Protein AF-0000000079065743 (afdb_homodimer)

InterPro domains:
  IPR003352 Phosphotransferase system, EIIC [PF02378] (26-338)
  IPR013013 Phosphotransferase system, EIIC component, type 1 [PS51103] (15-406)
  IPR050429 Phosphotransferase System Glucose-Specific EIICBA [PTHR30009] (19-415)

Secondary structure (DSSP, 8-state):
------------TTHHHHHHHHHHHHHTHHHHTTHHHHHHHHHHHHHHHHH--SHHHHHHHHHHHHHHHHHH-TTTHHHHHHHHHHHHHHSTT--HHHHHHHHHHHHHHHHHHTTSBPTT---SS-TT-PBP--HHHHHHHHHHHHHHHHHHHTT----GGGGGG-GGGHHHHHHHHHHHHHHHHHHHHHHHHHHHHHHHHHHHHHTTHHHHHHHHHHHHHTTTTT-HHHHHHHHHHTSSEEE-TTS-EEESHHHHHHTT-TT--TTTTTHHHIIIIIHHHHHHHHHHHS-TTTHHHHHHHHHHHHHHHHHH---HHHHTTTTTT-HHHHHHHHHHHHHHHHHHHHTT-B---SSSSSHHHHHHTGGG-BSGGGHHHHHHHHHHHHHHHHHHHHHHTT---TT-S-HHHHHHHHHHH--/------------TTHHHHHHHHHHHHHTHHHHTTHHHHHHHHHHHHHHHHH--SHHHHHHHHHHHHHHHHHH-TTTHHHHHHHHHHHHHHSTT--HHHHHHHHHHHHHHHHHHTTSBPTT---SS-TT-PBP--HHHHHHHHHHHHHHHHHHHTT----GGGGGG-GGGHHHHHHHHHHHHHHHHHHHHHHHHHHHHHHHHHHHHHTTHHHHHHHHHHHHHTTTTT-HHHHHHHHHHTSSEEE-TTS-EEESHHHHHHTT-TT--TTTTTHHHIIIIIHHHHHHHHHHHS-TTTHHHHHHHHHHHHHHHHHH---HHHHTTTTTT-HHHHHHHHHHHHHHHHHHHHTT-B---SSSSSHHHHHHTGGG-BSGGGHHHHHHHHHHHHHHHHHHHHHHTT---TT-S-HHHHHHHHHHH--

Solvent-accessible surface area (backbone atoms only — not comparable to full-atom values): 39246 Å² total; per-residue (Å²): 136,83,79,73,78,71,74,72,79,71,81,56,84,62,54,59,61,51,51,50,48,27,39,48,20,56,10,51,50,62,42,47,57,37,29,44,47,27,37,50,29,31,38,50,12,52,50,33,55,74,74,40,78,54,72,69,38,47,50,51,15,44,31,28,32,30,19,12,41,28,43,60,28,49,84,51,30,37,8,50,40,36,10,31,23,23,16,33,52,58,20,70,88,49,29,29,60,45,25,52,19,22,49,42,16,47,35,10,20,56,28,20,14,50,70,23,40,39,86,86,44,58,38,92,91,35,71,64,30,46,45,55,74,67,30,44,62,46,18,36,52,47,3,46,51,37,15,54,46,38,64,70,33,42,77,41,77,55,60,76,52,48,44,85,43,30,11,59,48,35,37,26,32,51,27,35,56,53,18,42,54,49,12,49,51,45,38,75,50,36,64,68,52,50,50,51,50,49,51,54,39,46,57,38,58,71,46,44,31,58,26,18,15,51,50,34,24,50,36,51,65,24,47,88,59,32,40,26,49,52,56,45,50,43,45,35,45,52,31,57,76,44,66,40,98,87,67,51,73,38,31,4,30,40,42,21,32,77,61,66,38,86,82,25,13,51,86,39,30,19,46,31,26,36,26,50,22,16,49,35,24,32,34,50,24,46,26,69,66,17,37,81,92,33,23,67,64,37,34,54,54,32,50,45,35,23,45,14,9,23,42,50,22,51,47,61,73,49,49,63,58,34,36,83,66,31,52,66,58,40,50,50,51,17,50,51,37,6,49,36,10,14,50,32,39,67,73,57,29,23,27,52,47,42,68,42,30,8,47,53,31,52,62,63,36,46,88,77,32,37,61,59,71,54,44,55,62,54,10,50,53,38,18,52,49,31,23,51,52,44,40,47,48,35,63,74,66,64,43,52,40,65,47,47,57,60,70,70,58,50,54,48,54,54,50,54,71,72,98,137,82,77,72,76,72,72,72,79,72,79,56,86,61,53,59,60,51,50,50,49,27,39,46,20,55,11,50,52,61,43,47,57,38,30,43,49,27,36,50,28,32,37,51,12,51,50,33,55,73,75,39,80,54,72,67,35,48,49,52,15,45,32,28,31,29,19,13,40,28,44,62,28,48,83,49,30,36,8,51,39,35,10,32,23,23,15,31,51,57,20,72,89,48,28,28,58,45,25,52,18,21,50,41,16,46,36,10,21,56,26,18,13,49,68,24,42,39,87,86,46,57,38,93,91,36,70,65,31,46,45,54,74,66,30,44,63,44,18,35,52,48,3,47,51,37,16,54,47,40,64,71,34,41,78,40,77,56,61,76,54,49,43,86,45,31,12,59,47,34,38,26,33,53,28,37,58,52,18,40,54,49,12,50,50,44,39,76,50,35,64,68,53,51,52,51,50,48,52,53,38,47,58,39,57,72,45,45,31,58,27,18,16,52,50,33,24,50,38,50,66,24,48,87,61,32,40,26,49,54,56,47,50,43,45,35,47,51,32,57,77,44,68,39,96,84,67,52,72,37,31,4,31,42,44,22,33,79,60,65,39,85,82,26,12,52,88,39,30,18,46,30,26,36,25,49,23,16,49,35,25,31,35,50,24,45,25,70,66,16,36,81,93,34,23,66,64,38,33,55,54,31,50,45,36,25,46,14,9,24,43,49,21,52,47,61,74,48,50,62,58,36,37,82,65,31,53,66,59,40,49,50,50,17,50,50,37,7,49,35,11,15,50,33,40,66,73,57,30,22,28,52,46,42,69,41,29,8,46,54,31,51,63,63,34,46,89,76,30,37,61,60,72,54,45,55,62,54,9,52,52,37,18,53,48,30,25,51,51,43,40,47,48,36,63,75,66,65,43,52,39,65,48,46,58,59,71,69,58,52,53,50,54,54,51,55,72,72,98

Structure (mmCIF, N/CA/C/O backbone):
data_AF-0000000079065743-model_v1
#
loop_
_entity.id
_entity.type
_entity.pdbx_description
1 polymer 'PTS transporter subunit EIIC'
#
loop_
_atom_site.group_PDB
_atom_site.id
_atom_site.type_symbol
_atom_site.label_atom_id
_atom_site.label_alt_id
_atom_site.label_comp_id
_atom_site.label_asym_id
_atom_site.label_entity_id
_atom_site.label_seq_id
_atom_site.pdbx_PDB_ins_code
_atom_site.Cartn_x
_atom_site.Cartn_y
_atom_site.Cartn_z
_atom_site.occupancy
_atom_site.B_iso_or_equiv
_atom_site.auth_seq_id
_atom_site.auth_comp_id
_atom_site.auth_asym_id
_atom_site.auth_atom_id
_atom_site.pdbx_PDB_model_num
ATOM 1 N N . MET A 1 1 ? 50.406 15.891 35.125 1 31.92 1 MET A N 1
ATOM 2 C CA . MET A 1 1 ? 49.125 16.531 34.938 1 31.92 1 MET A CA 1
ATOM 3 C C . MET A 1 1 ? 48.156 15.633 34.188 1 31.92 1 MET A C 1
ATOM 5 O O . MET A 1 1 ? 48.344 15.336 33 1 31.92 1 MET A O 1
ATOM 9 N N . SER A 1 2 ? 47.531 14.641 34.844 1 38.28 2 SER A N 1
ATOM 10 C CA . SER A 1 2 ? 46.531 13.625 34.5 1 38.28 2 SER A CA 1
ATOM 11 C C . SER A 1 2 ? 45.25 14.273 34 1 38.28 2 SER A C 1
ATOM 13 O O . SER A 1 2 ? 44.625 15.055 34.719 1 38.28 2 SER A O 1
ATOM 15 N N . SER A 1 3 ? 45.156 14.617 32.719 1 37.78 3 SER A N 1
ATOM 16 C CA . SER A 1 3 ? 43.906 15.047 32.062 1 37.78 3 SER A CA 1
ATOM 17 C C . SER A 1 3 ? 42.75 14.102 32.375 1 37.78 3 SER A C 1
ATOM 19 O O . SER A 1 3 ? 42.875 12.891 32.156 1 37.78 3 SER A O 1
ATOM 21 N N . SER A 1 4 ? 42.062 14.312 33.469 1 38.69 4 SER A N 1
ATOM 22 C CA . SER A 1 4 ? 40.812 13.602 33.75 1 38.69 4 SER A CA 1
ATOM 23 C C . SER A 1 4 ? 39.875 13.562 32.531 1 38.69 4 SER A C 1
ATOM 25 O O . SER A 1 4 ? 39.5 14.609 32 1 38.69 4 SER A O 1
ATOM 27 N N . ALA A 1 5 ? 40.031 12.555 31.641 1 42.16 5 ALA A N 1
ATOM 28 C CA . ALA A 1 5 ? 39.031 12.273 30.625 1 42.16 5 ALA A CA 1
ATOM 29 C C . ALA A 1 5 ? 37.625 12.453 31.203 1 42.16 5 ALA A C 1
ATOM 31 O O . ALA A 1 5 ? 37.219 11.719 32.094 1 42.16 5 ALA A O 1
ATOM 32 N N . ALA A 1 6 ? 37.156 13.664 31.359 1 44.41 6 ALA A N 1
ATOM 33 C CA . ALA A 1 6 ? 35.781 13.938 31.703 1 44.41 6 ALA A CA 1
ATOM 34 C C . ALA A 1 6 ? 34.844 12.875 31.125 1 44.41 6 ALA A C 1
ATOM 36 O O . ALA A 1 6 ? 34.938 12.539 29.938 1 44.41 6 ALA A O 1
ATOM 37 N N . ALA A 1 7 ? 34.25 12.016 31.859 1 43.81 7 ALA A N 1
ATOM 38 C CA . ALA A 1 7 ? 33.25 10.977 31.562 1 43.81 7 ALA A CA 1
ATOM 39 C C . ALA A 1 7 ? 32.188 11.5 30.594 1 43.81 7 ALA A C 1
ATOM 41 O O . ALA A 1 7 ? 31.609 12.555 30.828 1 43.81 7 ALA A O 1
ATOM 42 N N . ALA A 1 8 ? 32.344 11.133 29.391 1 52.94 8 ALA A N 1
ATOM 43 C CA . ALA A 1 8 ? 31.281 11.375 28.438 1 52.94 8 ALA A CA 1
ATOM 44 C C . ALA A 1 8 ? 29.922 11.211 29.094 1 52.94 8 ALA A C 1
ATOM 46 O O . ALA A 1 8 ? 29.688 10.242 29.812 1 52.94 8 ALA A O 1
ATOM 47 N N . PRO A 1 9 ? 29.094 12.227 29.281 1 49.47 9 PRO A N 1
ATOM 48 C CA . PRO A 1 9 ? 27.797 12.062 29.922 1 49.47 9 PRO A CA 1
ATOM 49 C C . PRO A 1 9 ? 27.047 10.82 29.438 1 49.47 9 PRO A C 1
ATOM 51 O O . PRO A 1 9 ? 27.188 10.422 28.281 1 49.47 9 PRO A O 1
ATOM 54 N N . GLN A 1 10 ? 26.734 9.906 30.219 1 54.34 10 GLN A N 1
ATOM 55 C CA . GLN A 1 10 ? 25.922 8.727 29.953 1 54.34 10 GLN A CA 1
ATOM 56 C C . GLN A 1 10 ? 24.578 9.109 29.344 1 54.34 10 GLN A C 1
ATOM 58 O O . GLN A 1 10 ? 23.906 10.008 29.828 1 54.34 10 GLN A O 1
ATOM 63 N N . PRO A 1 11 ? 24.422 8.797 28.109 1 63.38 11 PRO A N 1
ATOM 64 C CA . PRO A 1 11 ? 23.109 9.086 27.516 1 63.38 11 PRO A CA 1
ATOM 65 C C . PRO A 1 11 ? 21.953 8.75 28.453 1 63.38 11 PRO A C 1
ATOM 67 O O . PRO A 1 11 ? 21.984 7.723 29.125 1 63.38 11 PRO A O 1
ATOM 70 N N . LYS A 1 12 ? 21.219 9.781 28.906 1 66.88 12 LYS A N 1
ATOM 71 C CA . LYS A 1 12 ? 20.062 9.609 29.766 1 66.88 12 LYS A CA 1
ATOM 72 C C . LYS A 1 12 ? 19.078 8.609 29.188 1 66.88 12 LYS A C 1
ATOM 74 O O . LYS A 1 12 ? 18.969 8.477 27.953 1 66.88 12 LYS A O 1
ATOM 79 N N . TRP A 1 13 ? 18.547 7.77 30.016 1 71.81 13 TRP A N 1
ATOM 80 C CA . TRP A 1 13 ? 17.688 6.648 29.641 1 71.81 13 TRP A CA 1
ATOM 81 C C . TRP A 1 13 ? 16.562 7.105 28.719 1 71.81 13 TRP A C 1
ATOM 83 O O . TRP A 1 13 ? 16.047 6.316 27.922 1 71.81 13 TRP A O 1
ATOM 93 N N . TRP A 1 14 ? 16.125 8.461 28.781 1 72.88 14 TRP A N 1
ATOM 94 C CA . TRP A 1 14 ? 15 8.945 28 1 72.88 14 TRP A CA 1
ATOM 95 C C . TRP A 1 14 ? 15.453 9.383 26.609 1 72.88 14 TRP A C 1
ATOM 97 O O . TRP A 1 14 ? 14.633 9.695 25.75 1 72.88 14 TRP A O 1
ATOM 107 N N . ASN A 1 15 ? 16.656 9.453 26.359 1 73.44 15 ASN A N 1
ATOM 108 C CA . ASN A 1 15 ? 17.188 9.914 25.078 1 73.44 15 ASN A CA 1
ATOM 109 C C . ASN A 1 15 ? 16.781 8.984 23.938 1 73.44 15 ASN A C 1
ATOM 111 O O . ASN A 1 15 ? 16.438 9.438 22.844 1 73.44 15 ASN A O 1
ATOM 115 N N . GLY A 1 16 ? 16.797 7.727 24.219 1 73.88 16 GLY A N 1
ATOM 116 C CA . GLY A 1 16 ? 16.438 6.75 23.203 1 73.88 16 GLY A CA 1
ATOM 117 C C . GLY A 1 16 ? 15 6.871 22.75 1 73.88 16 GLY A C 1
ATOM 118 O O . GLY A 1 16 ? 14.734 7.188 21.594 1 73.88 16 GLY A O 1
ATOM 119 N N . PRO A 1 17 ? 14.117 6.84 23.734 1 75.62 17 PRO A N 1
ATOM 120 C CA . PRO A 1 17 ? 12.703 6.945 23.359 1 75.62 17 PRO A CA 1
ATOM 121 C C . PRO A 1 17 ? 12.367 8.281 22.703 1 75.62 17 PRO A C 1
ATOM 123 O O . PRO A 1 17 ? 11.547 8.32 21.781 1 75.62 17 PRO A O 1
ATOM 126 N N . VAL A 1 18 ? 12.945 9.297 23.172 1 76.88 18 VAL A N 1
ATOM 127 C CA . VAL A 1 18 ? 12.672 10.609 22.609 1 76.88 18 VAL A CA 1
ATOM 128 C C . VAL A 1 18 ? 13.172 10.664 21.156 1 76.88 18 VAL A C 1
ATOM 130 O O . VAL A 1 18 ? 12.484 11.195 20.281 1 76.88 18 VAL A O 1
ATOM 133 N N . GLN A 1 19 ? 14.328 10.117 20.969 1 79.88 19 GLN A N 1
ATOM 134 C CA . GLN A 1 19 ? 14.867 10.07 19.609 1 79.88 19 GLN A CA 1
ATOM 135 C C . GLN A 1 19 ? 13.977 9.234 18.688 1 79.88 19 GLN A C 1
ATOM 137 O O . GLN A 1 19 ? 13.789 9.578 17.531 1 79.88 19 GLN A O 1
ATOM 142 N N . GLY A 1 20 ? 13.469 8.227 19.219 1 82.38 20 GLY A N 1
ATOM 143 C CA . GLY A 1 20 ? 12.539 7.395 18.469 1 82.38 20 GLY A CA 1
ATOM 144 C C . GLY A 1 20 ? 11.273 8.125 18.078 1 82.38 20 GLY A C 1
ATOM 145 O O . GLY A 1 20 ? 10.82 8.031 16.922 1 82.38 20 GLY A O 1
ATOM 146 N N . LEU A 1 21 ? 10.797 8.82 19 1 82.56 21 LEU A N 1
ATOM 147 C CA . LEU A 1 21 ? 9.578 9.578 18.75 1 82.56 21 LEU A CA 1
ATOM 148 C C . LEU A 1 21 ? 9.836 10.68 17.719 1 82.56 21 LEU A C 1
ATOM 150 O O . LEU A 1 21 ? 8.969 10.961 16.875 1 82.56 21 LEU A O 1
ATOM 154 N N . GLN A 1 22 ? 10.938 11.25 17.812 1 82.62 22 GLN A N 1
ATOM 155 C CA . GLN A 1 22 ? 11.312 12.266 16.828 1 82.62 22 GLN A CA 1
ATOM 156 C C . GLN A 1 22 ? 11.398 11.672 15.43 1 82.62 22 GLN A C 1
ATOM 158 O O . GLN A 1 22 ? 10.953 12.281 14.461 1 82.62 22 GLN A O 1
ATOM 163 N N . LYS A 1 23 ? 11.891 10.523 15.453 1 86.19 23 LYS A N 1
ATOM 164 C CA . LYS A 1 23 ? 12.023 9.836 14.164 1 86.19 23 LYS A CA 1
ATOM 165 C C . LYS A 1 23 ? 10.648 9.508 13.586 1 86.19 23 LYS A C 1
ATOM 167 O O . LYS A 1 23 ? 10.438 9.641 12.375 1 86.19 23 LYS A O 1
ATOM 172 N N . VAL A 1 24 ? 9.805 9.125 14.391 1 86.81 24 VAL A N 1
ATOM 173 C CA . VAL A 1 24 ? 8.438 8.852 13.953 1 86.81 24 VAL A CA 1
ATOM 174 C C . VAL A 1 24 ? 7.809 10.141 13.414 1 86.81 24 VAL A C 1
ATOM 176 O O . VAL A 1 24 ? 7.191 10.133 12.352 1 86.81 24 VAL A O 1
ATOM 179 N N . GLY A 1 25 ? 7.98 11.156 14.133 1 84.88 25 GLY A N 1
ATOM 180 C CA . GLY A 1 25 ? 7.43 12.43 13.711 1 84.88 25 GLY A CA 1
ATOM 181 C C . GLY A 1 25 ? 7.898 12.852 12.328 1 84.88 25 GLY A C 1
ATOM 182 O O . GLY A 1 25 ? 7.102 13.32 11.508 1 84.88 25 GLY A O 1
ATOM 183 N N . ARG A 1 26 ? 9.094 12.609 12.07 1 83.69 26 ARG A N 1
ATOM 184 C CA . ARG A 1 26 ? 9.656 12.977 10.773 1 83.69 26 ARG A CA 1
ATOM 185 C C . ARG A 1 26 ? 9.133 12.07 9.672 1 83.69 26 ARG A C 1
ATOM 187 O O . ARG A 1 26 ? 8.961 12.5 8.531 1 83.69 26 ARG A O 1
ATOM 194 N N . SER A 1 27 ? 8.898 10.875 10.07 1 88 27 SER A N 1
ATOM 195 C CA . SER A 1 27 ? 8.445 9.883 9.094 1 88 27 SER A CA 1
ATOM 196 C C . SER A 1 27 ? 7.008 10.164 8.656 1 88 27 SER A C 1
ATOM 198 O O . SER A 1 27 ? 6.559 9.648 7.633 1 88 27 SER A O 1
ATOM 200 N N . LEU A 1 28 ? 6.312 10.992 9.375 1 88.25 28 LEU A N 1
ATOM 201 C CA . LEU A 1 28 ? 4.914 11.281 9.094 1 88.25 28 LEU A CA 1
ATOM 202 C C . LEU A 1 28 ? 4.789 12.336 7.996 1 88.25 28 LEU A C 1
ATOM 204 O O . LEU A 1 28 ? 3.709 12.523 7.43 1 88.25 28 LEU A O 1
ATOM 208 N N . GLN A 1 29 ? 5.879 12.922 7.605 1 80.38 29 GLN A N 1
ATOM 209 C CA . GLN A 1 29 ? 5.863 14.008 6.633 1 80.38 29 GLN A CA 1
ATOM 210 C C . GLN A 1 29 ? 5.551 13.492 5.234 1 80.38 29 GLN A C 1
ATOM 212 O O . GLN A 1 29 ? 4.855 14.156 4.461 1 80.38 29 GLN A O 1
ATOM 217 N N . LEU A 1 30 ? 6.004 12.312 4.887 1 80.44 30 LEU A N 1
ATOM 218 C CA . LEU A 1 30 ? 5.883 11.789 3.531 1 80.44 30 LEU A CA 1
ATOM 219 C C . LEU A 1 30 ? 4.418 11.531 3.178 1 80.44 30 LEU A C 1
ATOM 221 O O . LEU A 1 30 ? 3.941 11.977 2.133 1 80.44 30 LEU A O 1
ATOM 225 N N . PRO A 1 31 ? 3.672 10.867 4.012 1 88.75 31 PRO A N 1
ATOM 226 C CA . PRO A 1 31 ? 2.26 10.68 3.674 1 88.75 31 PRO A CA 1
ATOM 227 C C . PRO A 1 31 ? 1.479 11.992 3.635 1 88.75 31 PRO A C 1
ATOM 229 O O . PRO A 1 31 ? 0.524 12.125 2.867 1 88.75 31 PRO A O 1
ATOM 232 N N . VAL A 1 32 ? 1.909 12.945 4.359 1 86.12 32 VAL A N 1
ATOM 233 C CA . VAL A 1 32 ? 1.219 14.227 4.426 1 86.12 32 VAL A CA 1
ATOM 234 C C . VAL A 1 32 ? 1.411 14.984 3.111 1 86.12 32 VAL A C 1
ATOM 236 O O . VAL A 1 32 ? 0.54 15.75 2.697 1 86.12 32 VAL A O 1
ATOM 239 N N . ALA A 1 33 ? 2.455 14.734 2.428 1 86.25 33 ALA A N 1
ATOM 240 C CA . ALA A 1 33 ? 2.789 15.445 1.194 1 86.25 33 ALA A CA 1
ATOM 241 C C . ALA A 1 33 ? 1.781 15.133 0.092 1 86.25 33 ALA A C 1
ATOM 243 O O . ALA A 1 33 ? 1.7 15.844 -0.908 1 86.25 33 ALA A O 1
ATOM 244 N N . VAL A 1 34 ? 0.994 14.086 0.263 1 92.69 34 VAL A N 1
ATOM 245 C CA . VAL A 1 34 ? 0.043 13.664 -0.763 1 92.69 34 VAL A CA 1
ATOM 246 C C . VAL A 1 34 ? -1.296 14.367 -0.539 1 92.69 34 VAL A C 1
ATOM 248 O O . VAL A 1 34 ? -2.131 14.43 -1.444 1 92.69 34 VAL A O 1
ATOM 251 N N . LEU A 1 35 ? -1.521 14.945 0.565 1 92.25 35 LEU A N 1
ATOM 252 C CA . LEU A 1 35 ? -2.83 15.414 1.006 1 92.25 35 LEU A CA 1
ATOM 253 C C . LEU A 1 35 ? -3.295 16.594 0.167 1 92.25 35 LEU A C 1
ATOM 255 O O . LEU A 1 35 ? -4.492 16.75 -0.082 1 92.25 35 LEU A O 1
ATOM 259 N N . PRO A 1 36 ? -2.354 17.453 -0.296 1 92.12 36 PRO A N 1
ATOM 260 C CA . PRO A 1 36 ? -2.809 18.547 -1.156 1 92.12 36 PRO A CA 1
ATOM 261 C C . PRO A 1 36 ? -3.549 18.062 -2.398 1 92.12 36 PRO A C 1
ATOM 263 O O . PRO A 1 36 ? -4.543 18.656 -2.811 1 92.12 36 PRO A O 1
ATOM 266 N N . ALA A 1 37 ? -3.055 16.984 -2.994 1 95.19 37 ALA A N 1
ATOM 267 C CA . ALA A 1 37 ? -3.73 16.438 -4.164 1 95.19 37 ALA A CA 1
ATOM 268 C C . ALA A 1 37 ? -5.125 15.93 -3.805 1 95.19 37 ALA A C 1
ATOM 270 O O . ALA A 1 37 ? -6.09 16.188 -4.531 1 95.19 37 ALA A O 1
ATOM 271 N N . ALA A 1 38 ? -5.262 15.25 -2.705 1 96.31 38 ALA A N 1
ATOM 272 C CA . ALA A 1 38 ? -6.555 14.742 -2.252 1 96.31 38 ALA A CA 1
ATOM 273 C C . ALA A 1 38 ? -7.516 15.883 -1.944 1 96.31 38 ALA A C 1
ATOM 275 O O . ALA A 1 38 ? -8.688 15.836 -2.32 1 96.31 38 ALA A O 1
ATOM 276 N N . GLY A 1 39 ? -6.984 16.891 -1.229 1 95.19 39 GLY A N 1
ATOM 277 C CA . GLY A 1 39 ? -7.801 18.047 -0.894 1 95.19 39 GLY A CA 1
ATOM 278 C C . GLY A 1 39 ? -8.297 18.797 -2.113 1 95.19 39 GLY A C 1
ATOM 279 O O . GLY A 1 39 ? -9.445 19.234 -2.15 1 95.19 39 GLY A O 1
ATOM 280 N N . LEU A 1 40 ? -7.422 18.938 -3.08 1 95.44 40 LEU A N 1
ATOM 281 C CA . LEU A 1 40 ? -7.816 19.625 -4.309 1 95.44 40 LEU A CA 1
ATOM 282 C C . LEU A 1 40 ? -8.93 18.859 -5.023 1 95.44 40 LEU A C 1
ATOM 284 O O . LEU A 1 40 ? -9.891 19.469 -5.5 1 95.44 40 LEU A O 1
ATOM 288 N N . LEU A 1 41 ? -8.812 17.547 -5.129 1 97.25 41 LEU A N 1
ATOM 289 C CA . LEU A 1 41 ? -9.828 16.719 -5.766 1 97.25 41 LEU A CA 1
ATOM 290 C C . LEU A 1 41 ? -11.164 16.859 -5.047 1 97.25 41 LEU A C 1
ATOM 292 O O . LEU A 1 41 ? -12.203 17.078 -5.684 1 97.25 41 LEU A O 1
ATOM 296 N N . VAL A 1 42 ? -11.156 16.766 -3.752 1 96.06 42 VAL A N 1
ATOM 297 C CA . VAL A 1 42 ? -12.391 16.812 -2.975 1 96.06 42 VAL A CA 1
ATOM 298 C C . VAL A 1 42 ? -13 18.203 -3.035 1 96.06 42 VAL A C 1
ATOM 300 O O . VAL A 1 42 ? -14.211 18.359 -3.191 1 96.06 42 VAL A O 1
ATOM 303 N N . SER A 1 43 ? -12.141 19.25 -2.896 1 96.19 43 SER A N 1
ATOM 304 C CA . SER A 1 43 ? -12.633 20.625 -2.957 1 96.19 43 SER A CA 1
ATOM 305 C C . SER A 1 43 ? -13.273 20.922 -4.309 1 96.19 43 SER A C 1
ATOM 307 O O . SER A 1 43 ? -14.367 21.5 -4.367 1 96.19 43 SER A O 1
ATOM 309 N N . LEU A 1 44 ? -12.617 20.562 -5.379 1 96 44 LEU A N 1
ATOM 310 C CA . LEU A 1 44 ? -13.172 20.781 -6.711 1 96 44 LEU A CA 1
ATOM 311 C C . LEU A 1 44 ? -14.445 19.969 -6.91 1 96 44 LEU A C 1
ATOM 313 O O . LEU A 1 44 ? -15.406 20.438 -7.516 1 96 44 LEU A O 1
ATOM 317 N N . GLY A 1 45 ? -14.445 18.719 -6.449 1 96.75 45 GLY A N 1
ATOM 318 C CA . GLY A 1 45 ? -15.656 17.906 -6.52 1 96.75 45 GLY A CA 1
ATOM 319 C C . GLY A 1 45 ? -16.844 18.547 -5.82 1 96.75 45 GLY A C 1
ATOM 320 O O . GLY A 1 45 ? -17.953 18.562 -6.359 1 96.75 45 GLY A O 1
ATOM 321 N N . ASN A 1 46 ? -16.609 19.047 -4.664 1 94 46 ASN A N 1
ATOM 322 C CA . ASN A 1 46 ? -17.656 19.734 -3.922 1 94 46 ASN A CA 1
ATOM 323 C C . ASN A 1 46 ? -18.094 21.016 -4.637 1 94 46 ASN A C 1
ATOM 325 O O . ASN A 1 46 ? -19.281 21.328 -4.66 1 94 46 ASN A O 1
ATOM 329 N N . LEU A 1 47 ? -17.125 21.75 -5.184 1 94.88 47 LEU A N 1
ATOM 330 C CA . LEU A 1 47 ? -17.438 22.953 -5.93 1 94.88 47 LEU A CA 1
ATOM 331 C C . LEU A 1 47 ? -18.359 22.656 -7.105 1 94.88 47 LEU A C 1
ATOM 333 O O . LEU A 1 47 ? -19.359 23.328 -7.305 1 94.88 47 LEU A O 1
ATOM 337 N N . PHE A 1 48 ? -18 21.625 -7.859 1 96.38 48 PHE A N 1
ATOM 338 C CA . PHE A 1 48 ? -18.797 21.234 -9.023 1 96.38 48 PHE A CA 1
ATOM 339 C C . PHE A 1 48 ? -20.172 20.734 -8.602 1 96.38 48 PHE A C 1
ATOM 341 O O . PHE A 1 48 ? -21.172 21.047 -9.25 1 96.38 48 PHE A O 1
ATOM 348 N N . SER A 1 49 ? -20.234 20.031 -7.551 1 93.94 49 SER A N 1
ATOM 349 C CA . SER A 1 49 ? -21.5 19.5 -7.066 1 93.94 49 SER A CA 1
ATOM 350 C C . SER A 1 49 ? -22.438 20.625 -6.641 1 93.94 49 SER A C 1
ATOM 352 O O . SER A 1 49 ? -23.656 20.516 -6.809 1 93.94 49 SER A O 1
ATOM 354 N N . SER A 1 50 ? -21.906 21.703 -6.148 1 93.12 50 SER A N 1
ATOM 355 C CA . SER A 1 50 ? -22.703 22.781 -5.59 1 93.12 50 SER A CA 1
ATOM 356 C C . SER A 1 50 ? -23.172 23.75 -6.68 1 93.12 50 SER A C 1
ATOM 358 O O . SER A 1 50 ? -24.25 24.328 -6.582 1 93.12 50 SER A O 1
ATOM 360 N N . TYR A 1 51 ? -22.391 23.875 -7.758 1 94.5 51 TYR A N 1
ATOM 361 C CA . TYR A 1 51 ? -22.656 25 -8.648 1 94.5 51 TYR A CA 1
ATOM 362 C C . TYR A 1 51 ? -23 24.5 -10.055 1 94.5 51 TYR A C 1
ATOM 364 O O . TYR A 1 51 ? -23.531 25.25 -10.867 1 94.5 51 TYR A O 1
ATOM 372 N N . LEU A 1 52 ? -22.578 23.328 -10.328 1 95.19 52 LEU A N 1
ATOM 373 C CA . LEU A 1 52 ? -22.828 22.781 -11.656 1 95.19 52 LEU A CA 1
ATOM 374 C C . LEU A 1 52 ? -23.812 21.609 -11.594 1 95.19 52 LEU A C 1
ATOM 376 O O . LEU A 1 52 ? -23.766 20.812 -10.656 1 95.19 52 LEU A O 1
ATOM 380 N N . HIS A 1 53 ? -24.766 21.688 -12.539 1 95 53 HIS A N 1
ATOM 381 C CA . HIS A 1 53 ? -25.828 20.703 -12.492 1 95 53 HIS A CA 1
ATOM 382 C C . HIS A 1 53 ? -25.938 19.938 -13.805 1 95 53 HIS A C 1
ATOM 384 O O . HIS A 1 53 ? -25.562 20.453 -14.859 1 95 53 HIS A O 1
ATOM 390 N N . GLY A 1 54 ? -26.516 18.672 -13.703 1 96 54 GLY A N 1
ATOM 391 C CA . GLY A 1 54 ? -26.672 17.797 -14.852 1 96 54 GLY A CA 1
ATOM 392 C C . GLY A 1 54 ? -25.891 16.5 -14.719 1 96 54 GLY A C 1
ATOM 393 O O . GLY A 1 54 ? -24.984 16.406 -13.891 1 96 54 GLY A O 1
ATOM 394 N N . ALA A 1 55 ? -26.266 15.602 -15.547 1 94.31 55 ALA A N 1
ATOM 395 C CA . ALA A 1 55 ? -25.703 14.258 -15.445 1 94.31 55 ALA A CA 1
ATOM 396 C C . ALA A 1 55 ? -24.188 14.273 -15.602 1 94.31 55 ALA A C 1
ATOM 398 O O . ALA A 1 55 ? -23.469 13.57 -14.875 1 94.31 55 ALA A O 1
ATOM 399 N N . PHE A 1 56 ? -23.703 15.023 -16.516 1 96.06 56 PHE A N 1
ATOM 400 C CA . PHE A 1 56 ? -22.281 15.102 -16.781 1 96.06 56 PHE A CA 1
ATOM 401 C C . PHE A 1 56 ? -21.531 15.641 -15.57 1 96.06 56 PHE A C 1
ATOM 403 O O . PHE A 1 56 ? -20.531 15.07 -15.148 1 96.06 56 PHE A O 1
ATOM 410 N N . TRP A 1 57 ? -22 16.719 -14.969 1 96.62 57 TRP A N 1
ATOM 411 C CA . TRP A 1 57 ? -21.312 17.375 -13.867 1 96.62 57 TRP A CA 1
ATOM 412 C C . TRP A 1 57 ? -21.469 16.578 -12.578 1 96.62 57 TRP A C 1
ATOM 414 O O . TRP A 1 57 ? -20.562 16.562 -11.742 1 96.62 57 TRP A O 1
ATOM 424 N N . ASP A 1 58 ? -22.641 15.922 -12.461 1 95.88 58 ASP A N 1
ATOM 425 C CA . ASP A 1 58 ? -22.828 15.055 -11.305 1 95.88 58 ASP A CA 1
ATOM 426 C C . ASP A 1 58 ? -21.797 13.922 -11.305 1 95.88 58 ASP A C 1
ATOM 428 O O . ASP A 1 58 ? -21.219 13.609 -10.266 1 95.88 58 ASP A O 1
ATOM 432 N N . LYS A 1 59 ? -21.641 13.367 -12.484 1 96.12 59 LYS A N 1
ATOM 433 C CA . LYS A 1 59 ? -20.672 12.281 -12.609 1 96.12 59 LYS A CA 1
ATOM 434 C C . LYS A 1 59 ? -19.25 12.789 -12.414 1 96.12 59 LYS A C 1
ATOM 436 O O . LYS A 1 59 ? -18.438 12.141 -11.758 1 96.12 59 LYS A O 1
ATOM 441 N N . THR A 1 60 ? -18.969 13.891 -13 1 97.69 60 THR A N 1
ATOM 442 C CA . THR A 1 60 ? -17.656 14.492 -12.867 1 97.69 60 THR A CA 1
ATOM 443 C C . THR A 1 60 ? -17.344 14.797 -11.398 1 97.69 60 THR A C 1
ATOM 445 O O . THR A 1 60 ? -16.234 14.508 -10.922 1 97.69 60 THR A O 1
ATOM 448 N N . SER A 1 61 ? -18.297 15.375 -10.695 1 97.5 61 SER A N 1
ATOM 449 C CA . SER A 1 61 ? -18.141 15.664 -9.273 1 97.5 61 SER A CA 1
ATOM 450 C C . SER A 1 61 ? -17.891 14.383 -8.477 1 97.5 61 SER A C 1
ATOM 452 O O . SER A 1 61 ? -17.016 14.344 -7.617 1 97.5 61 SER A O 1
ATOM 454 N N . LYS A 1 62 ? -18.656 13.406 -8.789 1 96.69 62 LYS A N 1
ATOM 455 C CA . LYS A 1 62 ? -18.531 12.125 -8.102 1 96.69 62 LYS A CA 1
ATOM 456 C C . LYS A 1 62 ? -17.156 11.516 -8.32 1 96.69 62 LYS A C 1
ATOM 458 O O . LYS A 1 62 ? -16.562 10.969 -7.391 1 96.69 62 LYS A O 1
ATOM 463 N N . VAL A 1 63 ? -16.625 11.602 -9.5 1 98.38 63 VAL A N 1
ATOM 464 C CA . VAL A 1 63 ? -15.312 11.094 -9.859 1 98.38 63 VAL A CA 1
ATOM 465 C C . VAL A 1 63 ? -14.242 11.789 -9.008 1 98.38 63 VAL A C 1
ATOM 467 O O . VAL A 1 63 ? -13.391 11.125 -8.406 1 98.38 63 VAL A O 1
ATOM 470 N N . LEU A 1 64 ? -14.289 13.062 -8.922 1 98.38 64 LEU A N 1
ATOM 471 C CA . LEU A 1 64 ? -13.312 13.836 -8.164 1 98.38 64 LEU A CA 1
ATOM 472 C C . LEU A 1 64 ? -13.422 13.547 -6.672 1 98.38 64 LEU A C 1
ATOM 474 O O . LEU A 1 64 ? -12.414 13.32 -6 1 98.38 64 LEU A O 1
ATOM 478 N N . LEU A 1 65 ? -14.68 13.508 -6.184 1 96.75 65 LEU A N 1
ATOM 479 C CA . LEU A 1 65 ? -14.914 13.258 -4.766 1 96.75 65 LEU A CA 1
ATOM 480 C C . LEU A 1 65 ? -14.445 11.852 -4.383 1 96.75 65 LEU A C 1
ATOM 482 O O . LEU A 1 65 ? -13.75 11.68 -3.381 1 96.75 65 LEU A O 1
ATOM 486 N N . ASN A 1 66 ? -14.805 10.867 -5.234 1 97.38 66 ASN A N 1
ATOM 487 C CA . ASN A 1 66 ? -14.414 9.492 -4.934 1 97.38 66 ASN A CA 1
ATOM 488 C C . ASN A 1 66 ? -12.898 9.328 -4.961 1 97.38 66 ASN A C 1
ATOM 490 O O . ASN A 1 66 ? -12.328 8.625 -4.121 1 97.38 66 ASN A O 1
ATOM 494 N N . GLY A 1 67 ? -12.281 9.969 -5.93 1 98.12 67 GLY A N 1
ATOM 495 C CA . GLY A 1 67 ? -10.828 9.922 -6.008 1 98.12 67 GLY A CA 1
ATOM 496 C C . GLY A 1 67 ? -10.148 10.516 -4.789 1 98.12 67 GLY A C 1
ATOM 497 O O . GLY A 1 67 ? -9.273 9.883 -4.188 1 98.12 67 GLY A O 1
ATOM 498 N N . GLY A 1 68 ? -10.492 11.711 -4.434 1 97.5 68 GLY A N 1
ATOM 499 C CA . GLY A 1 68 ? -9.883 12.383 -3.299 1 97.5 68 GLY A CA 1
ATOM 500 C C . GLY A 1 68 ? -10.18 11.703 -1.975 1 97.5 68 GLY A C 1
ATOM 501 O O . GLY A 1 68 ? -9.297 11.586 -1.119 1 97.5 68 GLY A O 1
ATOM 502 N N . THR A 1 69 ? -11.391 11.25 -1.801 1 94.94 69 THR A N 1
ATOM 503 C CA . THR A 1 69 ? -11.805 10.641 -0.541 1 94.94 69 THR A CA 1
ATOM 504 C C . THR A 1 69 ? -11.148 9.273 -0.358 1 94.94 69 THR A C 1
ATOM 506 O O . THR A 1 69 ? -10.938 8.828 0.772 1 94.94 69 THR A O 1
ATOM 509 N N . ALA A 1 70 ? -10.805 8.625 -1.436 1 97.31 70 ALA A N 1
ATOM 510 C CA . ALA A 1 70 ? -10.094 7.359 -1.327 1 97.31 70 ALA A CA 1
ATOM 511 C C . ALA A 1 70 ? -8.789 7.527 -0.551 1 97.31 70 ALA A C 1
ATOM 513 O O . ALA A 1 70 ? -8.359 6.617 0.162 1 97.31 70 ALA A O 1
ATOM 514 N N . ILE A 1 71 ? -8.18 8.688 -0.709 1 96.81 71 ILE A N 1
ATOM 515 C CA . ILE A 1 71 ? -6.945 9 0.014 1 96.81 71 ILE A CA 1
ATOM 516 C C . ILE A 1 71 ? -7.281 9.406 1.448 1 96.81 71 ILE A C 1
ATOM 518 O O . ILE A 1 71 ? -6.656 8.922 2.396 1 96.81 71 ILE A O 1
ATOM 522 N N . LEU A 1 72 ? -8.344 10.188 1.646 1 93.81 72 LEU A N 1
ATOM 523 C CA . LEU A 1 72 ? -8.641 10.82 2.924 1 93.81 72 LEU A CA 1
ATOM 524 C C . LEU A 1 72 ? -9.422 9.875 3.83 1 93.81 72 LEU A C 1
ATOM 526 O O . LEU A 1 72 ? -9.594 10.148 5.02 1 93.81 72 LEU A O 1
ATOM 530 N N . ASP A 1 73 ? -9.828 8.75 3.271 1 93.19 73 ASP A N 1
ATOM 531 C CA . ASP A 1 73 ? -10.609 7.777 4.027 1 93.19 73 ASP A CA 1
ATOM 532 C C . ASP A 1 73 ? -9.859 7.316 5.277 1 93.19 73 ASP A C 1
ATOM 534 O O . ASP A 1 73 ? -8.672 6.992 5.211 1 93.19 73 ASP A O 1
ATOM 538 N N . GLY A 1 74 ? -10.586 7.312 6.426 1 91.62 74 GLY A N 1
ATOM 539 C CA . GLY A 1 74 ? -9.977 7.027 7.715 1 91.62 74 GLY A CA 1
ATOM 540 C C . GLY A 1 74 ? -9.883 5.547 8.016 1 91.62 74 GLY A C 1
ATOM 541 O O . GLY A 1 74 ? -9.273 5.145 9.016 1 91.62 74 GLY A O 1
ATOM 542 N N . GLU A 1 75 ? -10.438 4.754 7.156 1 92.25 75 GLU A N 1
ATOM 543 C CA . GLU A 1 75 ? -10.445 3.314 7.387 1 92.25 75 GLU A CA 1
ATOM 544 C C . GLU A 1 75 ? -9.352 2.621 6.578 1 92.25 75 GLU A C 1
ATOM 546 O O . GLU A 1 75 ? -8.812 1.598 7.004 1 92.25 75 GLU A O 1
ATOM 551 N N . LEU A 1 76 ? -9.047 3.186 5.406 1 96.25 76 LEU A N 1
ATOM 552 C CA . LEU A 1 76 ? -8.102 2.518 4.516 1 96.25 76 LEU A CA 1
ATOM 553 C C . LEU A 1 76 ? -7.039 3.49 4.023 1 96.25 76 LEU A C 1
ATOM 555 O O . LEU A 1 76 ? -5.859 3.355 4.367 1 96.25 76 LEU A O 1
ATOM 559 N N . GLY A 1 77 ? -7.449 4.527 3.35 1 97.06 77 GLY A N 1
ATOM 560 C CA . GLY A 1 77 ? -6.52 5.398 2.648 1 97.06 77 GLY A CA 1
ATOM 561 C C . GLY A 1 77 ? -5.484 6.027 3.562 1 97.06 77 GLY A C 1
ATOM 562 O O . GLY A 1 77 ? -4.293 5.738 3.449 1 97.06 77 GLY A O 1
ATOM 563 N N . LEU A 1 78 ? -5.953 6.801 4.551 1 95.56 78 LEU A N 1
ATOM 564 C CA . LEU A 1 78 ? -5.047 7.535 5.426 1 95.56 78 LEU A CA 1
ATOM 565 C C . LEU A 1 78 ? -4.219 6.578 6.277 1 95.56 78 LEU A C 1
ATOM 567 O O . LEU A 1 78 ? -2.99 6.668 6.301 1 95.56 78 LEU A O 1
ATOM 571 N N . PRO A 1 79 ? -4.895 5.625 6.938 1 96.88 79 PRO A N 1
ATOM 572 C CA . PRO A 1 79 ? -4.105 4.711 7.77 1 96.88 79 PRO A CA 1
ATOM 573 C C . PRO A 1 79 ? -3.039 3.965 6.973 1 96.88 79 PRO A C 1
ATOM 575 O O . PRO A 1 79 ? -1.92 3.779 7.457 1 96.88 79 PRO A O 1
ATOM 578 N N . LEU A 1 80 ? -3.361 3.557 5.781 1 98.38 80 LEU A N 1
ATOM 579 C CA . LEU A 1 80 ? -2.426 2.816 4.941 1 98.38 80 LEU A CA 1
ATOM 580 C C . LEU A 1 80 ? -1.24 3.691 4.547 1 98.38 80 LEU A C 1
ATOM 582 O O . LEU A 1 80 ? -0.094 3.238 4.574 1 98.38 80 LEU A O 1
ATOM 586 N N . LEU A 1 81 ? -1.506 4.898 4.168 1 97.56 81 LEU A N 1
ATOM 587 C CA . LEU A 1 81 ? -0.442 5.805 3.752 1 97.56 81 LEU A CA 1
ATOM 588 C C . LEU A 1 81 ? 0.476 6.137 4.922 1 97.56 81 LEU A C 1
ATOM 590 O O . LEU A 1 81 ? 1.697 6.195 4.762 1 97.56 81 LEU A O 1
ATOM 594 N N . PHE A 1 82 ? -0.079 6.352 6.078 1 96.06 82 PHE A N 1
ATOM 595 C CA . PHE A 1 82 ? 0.742 6.617 7.254 1 96.06 82 PHE A CA 1
ATOM 596 C C . PHE A 1 82 ? 1.527 5.375 7.656 1 96.06 82 PHE A C 1
ATOM 598 O O . PHE A 1 82 ? 2.662 5.477 8.125 1 96.06 82 PHE A O 1
ATOM 605 N N . CYS A 1 83 ? 0.919 4.203 7.488 1 97.94 83 CYS A N 1
ATOM 606 C CA . CYS A 1 83 ? 1.61 2.939 7.73 1 97.94 83 CYS A CA 1
ATOM 607 C C . CYS A 1 83 ? 2.871 2.838 6.879 1 97.94 83 CYS A C 1
ATOM 609 O O . CYS A 1 83 ? 3.963 2.613 7.402 1 97.94 83 CYS A O 1
ATOM 611 N N . ILE A 1 84 ? 2.732 3.068 5.621 1 97.94 84 ILE A N 1
ATOM 612 C CA . ILE A 1 84 ? 3.844 2.977 4.68 1 97.94 84 ILE A CA 1
ATOM 613 C C . ILE A 1 84 ? 4.871 4.066 4.988 1 97.94 84 ILE A C 1
ATOM 615 O O . ILE A 1 84 ? 6.074 3.803 5.012 1 97.94 84 ILE A O 1
ATOM 619 N N . GLY A 1 85 ? 4.414 5.281 5.191 1 95.31 85 GLY A N 1
ATOM 620 C CA . GLY A 1 85 ? 5.309 6.387 5.492 1 95.31 85 GLY A CA 1
ATOM 621 C C . GLY A 1 85 ? 6.184 6.137 6.707 1 95.31 85 GLY A C 1
ATOM 622 O O . GLY A 1 85 ? 7.395 6.359 6.664 1 95.31 85 GLY A O 1
ATOM 623 N N . VAL A 1 86 ? 5.586 5.656 7.738 1 95.44 86 VAL A N 1
ATOM 624 C CA . VAL A 1 86 ? 6.324 5.402 8.969 1 95.44 86 VAL A CA 1
ATOM 625 C C . VAL A 1 86 ? 7.285 4.23 8.758 1 95.44 86 VAL A C 1
ATOM 627 O O . VAL A 1 86 ? 8.422 4.262 9.234 1 95.44 86 VAL A O 1
ATOM 630 N N . ALA A 1 87 ? 6.84 3.197 8.055 1 97.75 87 ALA A N 1
ATOM 631 C CA . ALA A 1 87 ? 7.688 2.033 7.809 1 97.75 87 ALA A CA 1
ATOM 632 C C . ALA A 1 87 ? 8.969 2.43 7.074 1 97.75 87 ALA A C 1
ATOM 634 O O . ALA A 1 87 ? 10.07 2.07 7.496 1 97.75 87 ALA A O 1
ATOM 635 N N . ILE A 1 88 ? 8.859 3.17 6.051 1 95.19 88 ILE A N 1
ATOM 636 C CA . ILE A 1 88 ? 10.016 3.51 5.227 1 95.19 88 ILE A CA 1
ATOM 637 C C . ILE A 1 88 ? 10.836 4.602 5.914 1 95.19 88 ILE A C 1
ATOM 639 O O . ILE A 1 88 ? 12.062 4.648 5.77 1 95.19 88 ILE A O 1
ATOM 643 N N . GLY A 1 89 ? 10.211 5.5 6.637 1 92.19 89 GLY A N 1
ATOM 644 C CA . GLY A 1 89 ? 10.906 6.609 7.266 1 92.19 89 GLY A CA 1
ATOM 645 C C . GLY A 1 89 ? 11.68 6.199 8.508 1 92.19 89 GLY A C 1
ATOM 646 O O . GLY A 1 89 ? 12.727 6.773 8.812 1 92.19 89 GLY A O 1
ATOM 647 N N . PHE A 1 90 ? 11.156 5.254 9.18 1 92.38 90 PHE A N 1
ATOM 648 C CA . PHE A 1 90 ? 11.75 4.848 10.445 1 92.38 90 PHE A CA 1
ATOM 649 C C . PHE A 1 90 ? 12.82 3.783 10.227 1 92.38 90 PHE A C 1
ATOM 651 O O . PHE A 1 90 ? 13.812 3.73 10.953 1 92.38 90 PHE A O 1
ATOM 658 N N . ALA A 1 91 ? 12.578 2.943 9.266 1 92.94 91 ALA A N 1
ATOM 659 C CA . ALA A 1 91 ? 13.492 1.826 9.039 1 92.94 91 ALA A CA 1
ATOM 660 C C . ALA A 1 91 ? 14.82 2.314 8.469 1 92.94 91 ALA A C 1
ATOM 662 O O . ALA A 1 91 ? 14.852 3.207 7.621 1 92.94 91 ALA A O 1
ATOM 663 N N . LYS A 1 92 ? 15.867 1.731 8.969 1 89.88 92 LYS A N 1
ATOM 664 C CA . LYS A 1 92 ? 17.172 1.954 8.367 1 89.88 92 LYS A CA 1
ATOM 665 C C . LYS A 1 92 ? 17.328 1.156 7.07 1 89.88 92 LYS A C 1
ATOM 667 O O . LYS A 1 92 ? 16.938 -0.011 7.008 1 89.88 92 LYS A O 1
ATOM 672 N N . LYS A 1 93 ? 17.859 1.771 5.973 1 86.06 93 LYS A N 1
ATOM 673 C CA . LYS A 1 93 ? 18.109 1.146 4.68 1 86.06 93 LYS A CA 1
ATOM 674 C C . LYS A 1 93 ? 16.812 0.64 4.055 1 86.06 93 LYS A C 1
ATOM 676 O O . LYS A 1 93 ? 16.766 -0.471 3.521 1 86.06 93 LYS A O 1
ATOM 681 N N . ALA A 1 94 ? 15.789 1.411 4.293 1 89.88 94 ALA A N 1
ATOM 682 C CA . ALA A 1 94 ? 14.492 1.051 3.736 1 89.88 94 ALA A CA 1
ATOM 683 C C . ALA A 1 94 ? 14.516 1.088 2.211 1 89.88 94 ALA A C 1
ATOM 685 O O . ALA A 1 94 ? 15.312 1.823 1.615 1 89.88 94 ALA A O 1
ATOM 686 N N . ASP A 1 95 ? 13.758 0.193 1.6 1 91.5 95 ASP A N 1
ATOM 687 C CA . ASP A 1 95 ? 13.555 0.182 0.154 1 91.5 95 ASP A CA 1
ATOM 688 C C . ASP A 1 95 ? 12.109 -0.147 -0.192 1 91.5 95 ASP A C 1
ATOM 690 O O . ASP A 1 95 ? 11.219 -0.02 0.651 1 91.5 95 ASP A O 1
ATOM 694 N N . GLY A 1 96 ? 11.93 -0.38 -1.379 1 92.12 96 GLY A N 1
ATOM 695 C CA . GLY A 1 96 ? 10.578 -0.657 -1.838 1 92.12 96 GLY A CA 1
ATOM 696 C C . GLY A 1 96 ? 9.953 -1.859 -1.158 1 92.12 96 GLY A C 1
ATOM 697 O O . GLY A 1 96 ? 8.75 -1.869 -0.885 1 92.12 96 GLY A O 1
ATOM 698 N N . SER A 1 97 ? 10.695 -2.859 -0.83 1 93.12 97 SER A N 1
ATOM 699 C CA . SER A 1 97 ? 10.172 -4.074 -0.211 1 93.12 97 SER A CA 1
ATOM 700 C C . SER A 1 97 ? 9.703 -3.807 1.215 1 93.12 97 SER A C 1
ATOM 702 O O . SER A 1 97 ? 8.844 -4.523 1.736 1 93.12 97 SER A O 1
ATOM 704 N N . THR A 1 98 ? 10.25 -2.773 1.861 1 96.56 98 THR A N 1
ATOM 705 C CA . THR A 1 98 ? 9.766 -2.365 3.174 1 96.56 98 THR A CA 1
ATOM 706 C C . THR A 1 98 ? 8.305 -1.932 3.098 1 96.56 98 THR A C 1
ATOM 708 O O . THR A 1 98 ? 7.492 -2.297 3.953 1 96.56 98 THR A O 1
ATOM 711 N N . ALA A 1 99 ? 8.047 -1.148 2.08 1 97.12 99 ALA A N 1
ATOM 712 C CA . ALA A 1 99 ? 6.676 -0.685 1.874 1 97.12 99 ALA A CA 1
ATOM 713 C C . ALA A 1 99 ? 5.738 -1.854 1.587 1 97.12 99 ALA A C 1
ATOM 715 O O . ALA A 1 99 ? 4.609 -1.891 2.088 1 97.12 99 ALA A O 1
ATOM 716 N N . LEU A 1 100 ? 6.176 -2.801 0.799 1 97.31 100 LEU A N 1
ATOM 717 C CA . LEU A 1 100 ? 5.363 -3.975 0.496 1 97.31 100 LEU A CA 1
ATOM 718 C C . LEU A 1 100 ? 5.043 -4.758 1.765 1 97.31 100 LEU A C 1
ATOM 720 O O . LEU A 1 100 ? 3.904 -5.184 1.964 1 97.31 100 LEU A O 1
ATOM 724 N N . ALA A 1 101 ? 6.031 -4.953 2.586 1 98.06 101 ALA A N 1
ATOM 725 C CA . ALA A 1 101 ? 5.832 -5.656 3.85 1 98.06 101 ALA A CA 1
ATOM 726 C C . ALA A 1 101 ? 4.828 -4.926 4.734 1 98.06 101 ALA A C 1
ATOM 728 O O . ALA A 1 101 ? 3.994 -5.555 5.387 1 98.06 101 ALA A O 1
ATOM 729 N N . ALA A 1 102 ? 4.902 -3.609 4.77 1 98.62 102 ALA A N 1
ATOM 730 C CA . ALA A 1 102 ? 3.975 -2.799 5.555 1 98.62 102 ALA A CA 1
ATOM 731 C C . ALA A 1 102 ? 2.539 -2.988 5.07 1 98.62 102 ALA A C 1
ATOM 733 O O . ALA A 1 102 ? 1.62 -3.137 5.879 1 98.62 102 ALA A O 1
ATOM 734 N N . VAL A 1 103 ? 2.373 -2.998 3.787 1 98.62 103 VAL A N 1
ATOM 735 C CA . VAL A 1 103 ? 1.045 -3.146 3.201 1 98.62 103 VAL A CA 1
ATOM 736 C C . VAL A 1 103 ? 0.487 -4.531 3.525 1 98.62 103 VAL A C 1
ATOM 738 O O . VAL A 1 103 ? -0.693 -4.668 3.859 1 98.62 103 VAL A O 1
ATOM 741 N N . VAL A 1 104 ? 1.327 -5.574 3.439 1 98.62 104 VAL A N 1
ATOM 742 C CA . VAL A 1 104 ? 0.902 -6.93 3.777 1 98.62 104 VAL A CA 1
ATOM 743 C C . VAL A 1 104 ? 0.402 -6.973 5.219 1 98.62 104 VAL A C 1
ATOM 745 O O . VAL A 1 104 ? -0.694 -7.469 5.488 1 98.62 104 VAL A O 1
ATOM 748 N N . GLY A 1 105 ? 1.191 -6.465 6.113 1 98.81 105 GLY A N 1
ATOM 749 C CA . GLY A 1 105 ? 0.788 -6.43 7.512 1 98.81 105 GLY A CA 1
ATOM 750 C C . GLY A 1 105 ? -0.503 -5.668 7.742 1 98.81 105 GLY A C 1
ATOM 751 O O . GLY A 1 105 ? -1.374 -6.121 8.484 1 98.81 105 GLY A O 1
ATOM 752 N N . PHE A 1 106 ? -0.594 -4.531 7.082 1 98.81 106 PHE A N 1
ATOM 753 C CA . PHE A 1 106 ? -1.771 -3.686 7.238 1 98.81 106 PHE A CA 1
ATOM 754 C C . PHE A 1 106 ? -3.021 -4.398 6.742 1 98.81 106 PHE A C 1
ATOM 756 O O . PHE A 1 106 ? -4.074 -4.336 7.379 1 98.81 106 PHE A O 1
ATOM 763 N N . LEU A 1 107 ? -2.941 -5.023 5.566 1 98.62 107 LEU A N 1
ATOM 764 C CA . LEU A 1 107 ? -4.082 -5.746 5.008 1 98.62 107 LEU A CA 1
ATOM 765 C C . LEU A 1 107 ? -4.551 -6.84 5.961 1 98.62 107 LEU A C 1
ATOM 767 O O . LEU A 1 107 ? -5.746 -6.973 6.223 1 98.62 107 LEU A O 1
ATOM 771 N N . VAL A 1 108 ? -3.594 -7.617 6.484 1 98.75 108 VAL A N 1
ATOM 772 C CA . VAL A 1 108 ? -3.939 -8.711 7.387 1 98.75 108 VAL A CA 1
ATOM 773 C C . VAL A 1 108 ? -4.555 -8.148 8.664 1 98.75 108 VAL A C 1
ATOM 775 O O . VAL A 1 108 ? -5.609 -8.617 9.109 1 98.75 108 VAL A O 1
ATOM 778 N N . TYR A 1 109 ? -3.914 -7.117 9.234 1 98.56 109 TYR A N 1
ATOM 779 C CA . TYR A 1 109 ? -4.402 -6.438 10.43 1 98.56 109 TYR A CA 1
ATOM 780 C C . TYR A 1 109 ? -5.828 -5.945 10.234 1 98.56 109 TYR A C 1
ATOM 782 O O . TYR A 1 109 ? -6.699 -6.199 11.07 1 98.56 109 TYR A O 1
ATOM 790 N N . ARG A 1 110 ? -6.078 -5.285 9.172 1 98 110 ARG A N 1
ATOM 791 C CA . ARG A 1 110 ? -7.402 -4.754 8.867 1 98 110 ARG A CA 1
ATOM 792 C C . ARG A 1 110 ? -8.414 -5.875 8.688 1 98 110 ARG A C 1
ATOM 794 O O . ARG A 1 110 ? -9.547 -5.781 9.164 1 98 110 ARG A O 1
ATOM 801 N N . GLY A 1 111 ? -8.055 -6.945 7.945 1 97.94 111 GLY A N 1
ATOM 802 C CA . GLY A 1 111 ? -8.922 -8.102 7.777 1 97.94 111 GLY A CA 1
ATOM 803 C C . GLY A 1 111 ? -9.305 -8.758 9.086 1 97.94 111 GLY A C 1
ATOM 804 O O . GLY A 1 111 ? -10.477 -9.086 9.305 1 97.94 111 GLY A O 1
ATOM 805 N N . VAL A 1 112 ? -8.305 -8.922 9.945 1 98.44 112 VAL A N 1
ATOM 806 C CA . VAL A 1 112 ? -8.531 -9.57 11.234 1 98.44 112 VAL A CA 1
ATOM 807 C C . VAL A 1 112 ? -9.492 -8.734 12.078 1 98.44 112 VAL A C 1
ATOM 809 O O . VAL A 1 112 ? -10.336 -9.281 12.789 1 98.44 112 VAL A O 1
ATOM 812 N N . LEU A 1 113 ? -9.422 -7.422 12.016 1 97.69 113 LEU A N 1
ATOM 813 C CA . LEU A 1 113 ? -10.266 -6.531 12.812 1 97.69 113 LEU A CA 1
ATOM 814 C C . LEU A 1 113 ? -11.734 -6.734 12.477 1 97.69 113 LEU A C 1
ATOM 816 O O . LEU A 1 113 ? -12.609 -6.477 13.305 1 97.69 113 LEU A O 1
ATOM 820 N N . THR A 1 114 ? -12.062 -7.195 11.25 1 95.88 114 THR A N 1
ATOM 821 C CA . THR A 1 114 ? -13.453 -7.402 10.852 1 95.88 114 THR A CA 1
ATOM 822 C C . THR A 1 114 ? -14.094 -8.516 11.672 1 95.88 114 THR A C 1
ATOM 824 O O . THR A 1 114 ? -15.32 -8.648 11.711 1 95.88 114 THR A O 1
ATOM 827 N N . ALA A 1 115 ? -13.273 -9.352 12.328 1 96.25 115 ALA A N 1
ATOM 828 C CA . ALA A 1 115 ? -13.789 -10.414 13.188 1 96.25 115 ALA A CA 1
ATOM 829 C C . ALA A 1 115 ? -14.141 -9.867 14.57 1 96.25 115 ALA A C 1
ATOM 831 O O . ALA A 1 115 ? -14.68 -10.594 15.414 1 96.25 115 ALA A O 1
ATOM 832 N N . PHE A 1 116 ? -13.883 -8.594 14.797 1 96 116 PHE A N 1
ATOM 833 C CA . PHE A 1 116 ? -14.102 -7.98 16.094 1 96 116 PHE A CA 1
ATOM 834 C C . PHE A 1 116 ? -14.961 -6.73 15.969 1 96 116 PHE A C 1
ATOM 836 O O . PHE A 1 116 ? -14.445 -5.609 16.031 1 96 116 PHE A O 1
ATOM 843 N N . PRO A 1 117 ? -16.234 -6.906 15.875 1 94.5 117 PRO A N 1
ATOM 844 C CA . PRO A 1 117 ? -17.109 -5.746 15.719 1 94.5 117 PRO A CA 1
ATOM 845 C C . PRO A 1 117 ? -17.203 -4.902 16.984 1 94.5 117 PRO A C 1
ATOM 847 O O . PRO A 1 117 ? -17.047 -5.422 18.094 1 94.5 117 PRO A O 1
ATOM 850 N N . ILE A 1 118 ? -17.422 -3.654 16.797 1 91.25 118 ILE A N 1
ATOM 851 C CA . ILE A 1 118 ? -17.688 -2.736 17.906 1 91.25 118 ILE A CA 1
ATOM 852 C C . ILE A 1 118 ? -18.938 -3.182 18.656 1 91.25 118 ILE A C 1
ATOM 854 O O . ILE A 1 118 ? -19.938 -3.568 18.031 1 91.25 118 ILE A O 1
ATOM 858 N N . ASP A 1 119 ? -18.906 -3.121 19.938 1 89.44 119 ASP A N 1
ATOM 859 C CA . ASP A 1 119 ? -20.031 -3.531 20.75 1 89.44 119 ASP A CA 1
ATOM 860 C C . ASP A 1 119 ? -21.297 -2.74 20.391 1 89.44 119 ASP A C 1
ATOM 862 O O . ASP A 1 119 ? -21.234 -1.518 20.234 1 89.44 119 ASP A O 1
ATOM 866 N N . GLY A 1 120 ? -22.391 -3.432 20.172 1 90.12 120 GLY A N 1
ATOM 867 C CA . GLY A 1 120 ? -23.656 -2.762 19.922 1 90.12 120 GLY A CA 1
ATOM 868 C C . GLY A 1 120 ? -23.922 -2.512 18.453 1 90.12 120 GLY A C 1
ATOM 869 O O . GLY A 1 120 ? -25 -2.033 18.078 1 90.12 120 GLY A O 1
ATOM 870 N N . THR A 1 121 ? -23.016 -2.814 17.609 1 88.94 121 THR A N 1
ATOM 871 C CA . THR A 1 121 ? -23.172 -2.5 16.188 1 88.94 121 THR A CA 1
ATOM 872 C C . THR A 1 121 ? -23.703 -3.711 15.43 1 88.94 121 THR A C 1
ATOM 874 O O . THR A 1 121 ? -24.109 -3.594 14.273 1 88.94 121 THR A O 1
ATOM 877 N N . VAL A 1 122 ? -23.766 -4.863 16.062 1 89.38 122 VAL A N 1
ATOM 878 C CA . VAL A 1 122 ? -24.297 -6.055 15.414 1 89.38 122 VAL A CA 1
ATOM 879 C C . VAL A 1 122 ? -25.828 -6 15.414 1 89.38 122 VAL A C 1
ATOM 881 O O . VAL A 1 122 ? -26.453 -5.941 16.469 1 89.38 122 VAL A O 1
ATOM 884 N N . THR A 1 123 ? -26.359 -5.961 14.188 1 90.12 123 THR A N 1
ATOM 885 C CA . THR A 1 123 ? -27.797 -5.934 14.008 1 90.12 123 THR A CA 1
ATOM 886 C C . THR A 1 123 ? -28.234 -6.961 12.961 1 90.12 123 THR A C 1
ATOM 888 O O . THR A 1 123 ? -27.391 -7.609 12.336 1 90.12 123 THR A O 1
ATOM 891 N N . ASP A 1 124 ? -29.547 -7.184 12.789 1 88.19 124 ASP A N 1
ATOM 892 C CA . ASP A 1 124 ? -30.047 -8.109 11.773 1 88.19 124 ASP A CA 1
ATOM 893 C C . ASP A 1 124 ? -29.656 -7.645 10.375 1 88.19 124 ASP A C 1
ATOM 895 O O . ASP A 1 124 ? -29.422 -8.469 9.492 1 88.19 124 ASP A O 1
ATOM 899 N N . GLU A 1 125 ? -29.578 -6.305 10.25 1 82.94 125 GLU A N 1
ATOM 900 C CA . GLU A 1 125 ? -29.234 -5.723 8.961 1 82.94 125 GLU A CA 1
ATOM 901 C C . GLU A 1 125 ? -27.734 -5.793 8.695 1 82.94 125 GLU A C 1
ATOM 903 O O . GLU A 1 125 ? -27.297 -5.836 7.543 1 82.94 125 GLU A O 1
ATOM 908 N N . LEU A 1 126 ? -26.969 -5.82 9.852 1 87.38 126 LEU A N 1
ATOM 909 C CA . LEU A 1 126 ? -25.516 -5.906 9.766 1 87.38 126 LEU A CA 1
ATOM 910 C C . LEU A 1 126 ? -24.984 -6.969 10.719 1 87.38 126 LEU A C 1
ATOM 912 O O . LEU A 1 126 ? -24.344 -6.648 11.719 1 87.38 126 LEU A O 1
ATOM 916 N N . PRO A 1 127 ? -25.156 -8.211 10.297 1 86.38 127 PRO A N 1
ATOM 917 C CA . PRO A 1 127 ? -24.812 -9.297 11.219 1 86.38 127 PRO A CA 1
ATOM 918 C C . PRO A 1 127 ? -23.328 -9.328 11.562 1 86.38 127 PRO A C 1
ATOM 920 O O . PRO A 1 127 ? -22.953 -9.812 12.633 1 86.38 127 PRO A O 1
ATOM 923 N N . ALA A 1 128 ? -22.516 -8.828 10.742 1 87.25 128 ALA A N 1
ATOM 924 C CA . ALA A 1 128 ? -21.078 -8.828 11.008 1 87.25 128 ALA A CA 1
ATOM 925 C C . ALA A 1 128 ? -20.688 -7.668 11.922 1 87.25 128 ALA A C 1
ATOM 927 O O . ALA A 1 128 ? -19.594 -7.668 12.508 1 87.25 128 ALA A O 1
ATOM 928 N N . GLY A 1 129 ? -21.625 -6.645 12.055 1 91.19 129 GLY A N 1
ATOM 929 C CA . GLY A 1 129 ? -21.312 -5.445 12.82 1 91.19 129 GLY A CA 1
ATOM 930 C C . GLY A 1 129 ? -20.25 -4.586 12.172 1 91.19 129 GLY A C 1
ATOM 931 O O . GLY A 1 129 ? -19.734 -4.926 11.109 1 91.19 129 GLY A O 1
ATOM 932 N N . GLU A 1 130 ? -19.953 -3.42 12.773 1 90.94 130 GLU A N 1
ATOM 933 C CA . GLU A 1 130 ? -18.859 -2.549 12.336 1 90.94 130 GLU A CA 1
ATOM 934 C C . GLU A 1 130 ? -17.547 -2.938 12.992 1 90.94 130 GLU A C 1
ATOM 936 O O . GLU A 1 130 ? -17.469 -3.07 14.219 1 90.94 130 GLU A O 1
ATOM 941 N N . PRO A 1 131 ? -16.578 -3.172 12.211 1 93.31 131 PRO A N 1
ATOM 942 C CA . PRO A 1 131 ? -15.297 -3.564 12.797 1 93.31 131 PRO A CA 1
ATOM 943 C C . PRO A 1 131 ? -14.664 -2.453 13.633 1 93.31 131 PRO A C 1
ATOM 945 O O . PRO A 1 131 ? -14.922 -1.271 13.398 1 93.31 131 PRO A O 1
ATOM 948 N N . GLN A 1 132 ? -13.836 -2.82 14.602 1 91.94 132 GLN A N 1
ATOM 949 C CA . GLN A 1 132 ? -12.961 -1.861 15.273 1 91.94 132 GLN A CA 1
ATOM 950 C C . GLN A 1 132 ? -12.094 -1.113 14.266 1 91.94 132 GLN A C 1
ATOM 952 O O . GLN A 1 132 ? -11.633 -1.695 13.281 1 91.94 132 GLN A O 1
ATOM 957 N N . ASN A 1 133 ? -11.914 0.174 14.469 1 90.69 133 ASN A N 1
ATOM 958 C CA . ASN A 1 133 ? -11.133 0.994 13.547 1 90.69 133 ASN A CA 1
ATOM 959 C C . ASN A 1 133 ? -10.141 1.882 14.289 1 90.69 133 ASN A C 1
ATOM 961 O O . ASN A 1 133 ? -10.453 3.023 14.625 1 90.69 133 ASN A O 1
ATOM 965 N N . PRO A 1 134 ? -8.953 1.46 14.43 1 93.88 134 PRO A N 1
ATOM 966 C CA . PRO A 1 134 ? -7.926 2.273 15.094 1 93.88 134 PRO A CA 1
ATOM 967 C C . PRO A 1 134 ? -7.441 3.43 14.219 1 93.88 134 PRO A C 1
ATOM 969 O O . PRO A 1 134 ? -6.664 4.27 14.68 1 93.88 134 PRO A O 1
ATOM 972 N N . GLY A 1 135 ? -7.828 3.451 12.969 1 93.56 135 GLY A N 1
ATOM 973 C CA . GLY A 1 135 ? -7.559 4.578 12.094 1 93.56 135 GLY A CA 1
ATOM 974 C C . GLY A 1 135 ? -6.078 4.797 11.844 1 93.56 135 GLY A C 1
ATOM 975 O O . GLY A 1 135 ? -5.328 3.84 11.656 1 93.56 135 GLY A O 1
ATOM 976 N N . VAL A 1 136 ? -5.668 6.035 11.758 1 94.06 136 VAL A N 1
ATOM 977 C CA . VAL A 1 136 ? -4.305 6.418 11.406 1 94.06 136 VAL A CA 1
ATOM 978 C C . VAL A 1 136 ? -3.334 5.926 12.477 1 94.06 136 VAL A C 1
ATOM 980 O O . VAL A 1 136 ? -2.203 5.543 12.172 1 94.06 136 VAL A O 1
ATOM 983 N N . LEU A 1 137 ? -3.77 5.898 13.766 1 93.19 137 LEU A N 1
ATOM 984 C CA . LEU A 1 137 ? -2.914 5.418 14.844 1 93.19 137 LEU A CA 1
ATOM 985 C C . LEU A 1 137 ? -2.559 3.949 14.648 1 93.19 137 LEU A C 1
ATOM 987 O O . LEU A 1 137 ? -1.419 3.545 14.891 1 93.19 137 LEU A O 1
ATOM 991 N N . GLY A 1 138 ? -3.582 3.162 14.266 1 95.81 138 GLY A N 1
ATOM 992 C CA . GLY A 1 138 ? -3.299 1.777 13.922 1 95.81 138 GLY A CA 1
ATOM 993 C C . GLY A 1 138 ? -2.299 1.634 12.789 1 95.81 138 GLY A C 1
ATOM 994 O O . GLY A 1 138 ? -1.393 0.802 12.859 1 95.81 138 GLY A O 1
ATOM 995 N N . GLY A 1 139 ? -2.498 2.434 11.727 1 97.12 139 GLY A N 1
ATOM 996 C CA . GLY A 1 139 ? -1.55 2.441 10.617 1 97.12 139 GLY A CA 1
ATOM 997 C C . GLY A 1 139 ? -0.129 2.742 11.055 1 97.12 139 GLY A C 1
ATOM 998 O O . GLY A 1 139 ? 0.812 2.064 10.641 1 97.12 139 GLY A O 1
ATOM 999 N N . ILE A 1 140 ? 0.044 3.725 11.891 1 95.38 140 ILE A N 1
ATOM 1000 C CA . ILE A 1 140 ? 1.354 4.137 12.383 1 95.38 140 ILE A CA 1
ATOM 1001 C C . ILE A 1 140 ? 2.01 2.982 13.141 1 95.38 140 ILE A C 1
ATOM 1003 O O . ILE A 1 140 ? 3.189 2.691 12.938 1 95.38 140 ILE A O 1
ATOM 1007 N N . LEU A 1 141 ? 1.277 2.299 13.969 1 96.44 141 LEU A N 1
ATOM 1008 C CA . LEU A 1 141 ? 1.822 1.208 14.766 1 96.44 141 LEU A CA 1
ATOM 1009 C C . LEU A 1 141 ? 2.248 0.044 13.875 1 96.44 141 LEU A C 1
ATOM 1011 O O . LEU A 1 141 ? 3.289 -0.573 14.109 1 96.44 141 LEU A O 1
ATOM 1015 N N . ILE A 1 142 ? 1.455 -0.317 12.898 1 98.44 142 ILE A N 1
ATOM 1016 C CA . ILE A 1 142 ? 1.827 -1.368 11.953 1 98.44 142 ILE A CA 1
ATOM 1017 C C . ILE A 1 142 ? 3.092 -0.962 11.203 1 98.44 142 ILE A C 1
ATOM 1019 O O . ILE A 1 142 ? 3.969 -1.794 10.953 1 98.44 142 ILE A O 1
ATOM 1023 N N . GLY A 1 143 ? 3.127 0.333 10.766 1 98.12 143 GLY A N 1
ATOM 1024 C CA . GLY A 1 143 ? 4.328 0.837 10.125 1 98.12 143 GLY A CA 1
ATOM 1025 C C . GLY A 1 143 ? 5.566 0.71 10.992 1 98.12 143 GLY A C 1
ATOM 1026 O O . GLY A 1 143 ? 6.629 0.301 10.516 1 98.12 143 GLY A O 1
ATOM 1027 N N . LEU A 1 144 ? 5.441 1.056 12.266 1 97 144 LEU A N 1
ATOM 1028 C CA . LEU A 1 144 ? 6.559 0.953 13.203 1 97 144 LEU A CA 1
ATOM 1029 C C . LEU A 1 144 ? 6.988 -0.5 13.375 1 97 144 LEU A C 1
ATOM 1031 O O . LEU A 1 144 ? 8.188 -0.801 13.398 1 97 144 LEU A O 1
ATOM 1035 N N . LEU A 1 145 ? 6.043 -1.376 13.523 1 98.19 145 LEU A N 1
ATOM 1036 C CA . LEU A 1 145 ? 6.359 -2.797 13.625 1 98.19 145 LEU A CA 1
ATOM 1037 C C . LEU A 1 145 ? 7.105 -3.277 12.383 1 98.19 145 LEU A C 1
ATOM 1039 O O . LEU A 1 145 ? 8.078 -4.02 12.492 1 98.19 145 LEU A O 1
ATOM 1043 N N . THR A 1 146 ? 6.605 -2.879 11.242 1 98.5 146 THR A N 1
ATOM 1044 C CA . THR A 1 146 ? 7.254 -3.271 9.992 1 98.5 146 THR A CA 1
ATOM 1045 C C . THR A 1 146 ? 8.711 -2.809 9.969 1 98.5 146 THR A C 1
ATOM 1047 O O . THR A 1 146 ? 9.594 -3.557 9.555 1 98.5 146 THR A O 1
ATOM 1050 N N . ALA A 1 147 ? 8.906 -1.53 10.398 1 97.56 147 ALA A N 1
ATOM 1051 C CA . ALA A 1 147 ? 10.258 -0.978 10.406 1 97.56 147 ALA A CA 1
ATOM 1052 C C . ALA A 1 147 ? 11.188 -1.812 11.289 1 97.56 147 ALA A C 1
ATOM 1054 O O . ALA A 1 147 ? 12.32 -2.107 10.906 1 97.56 147 ALA A O 1
ATOM 1055 N N . VAL A 1 148 ? 10.703 -2.18 12.43 1 96.94 148 VAL A N 1
ATOM 1056 C CA . VAL A 1 148 ? 11.508 -2.945 13.375 1 96.94 148 VAL A CA 1
ATOM 1057 C C . VAL A 1 148 ? 11.781 -4.336 12.82 1 96.94 148 VAL A C 1
ATOM 1059 O O . VAL A 1 148 ? 12.914 -4.824 12.883 1 96.94 148 VAL A O 1
ATOM 1062 N N . VAL A 1 149 ? 10.797 -4.988 12.258 1 98.12 149 VAL A N 1
ATOM 1063 C CA . VAL A 1 149 ? 10.945 -6.328 11.695 1 98.12 149 VAL A CA 1
ATOM 1064 C C . VAL A 1 149 ? 11.875 -6.281 10.484 1 98.12 149 VAL A C 1
ATOM 1066 O O . VAL A 1 149 ? 12.695 -7.184 10.297 1 98.12 149 VAL A O 1
ATOM 1069 N N . TRP A 1 150 ? 11.742 -5.27 9.656 1 97 150 TRP A N 1
ATOM 1070 C CA . TRP A 1 150 ? 12.633 -5.074 8.516 1 97 150 TRP A CA 1
ATOM 1071 C C . TRP A 1 150 ? 14.086 -4.973 8.969 1 97 150 TRP A C 1
ATOM 1073 O O . TRP A 1 150 ? 14.961 -5.66 8.438 1 97 150 TRP A O 1
ATOM 1083 N N . GLN A 1 151 ? 14.359 -4.168 9.922 1 96.56 151 GLN A N 1
ATOM 1084 C CA . GLN A 1 151 ? 15.727 -3.951 10.391 1 96.56 151 GLN A CA 1
ATOM 1085 C C . GLN A 1 151 ? 16.328 -5.238 10.945 1 96.56 151 GLN A C 1
ATOM 1087 O O . GLN A 1 151 ? 17.516 -5.496 10.773 1 96.56 151 GLN A O 1
ATOM 1092 N N . ARG A 1 152 ? 15.523 -6.023 11.477 1 96.75 152 ARG A N 1
ATOM 1093 C CA . ARG A 1 152 ? 16.016 -7.234 12.133 1 96.75 152 ARG A CA 1
ATOM 1094 C C . ARG A 1 152 ? 16.172 -8.375 11.133 1 96.75 152 ARG A C 1
ATOM 1096 O O . ARG A 1 152 ? 17.078 -9.195 11.258 1 96.75 152 ARG A O 1
ATOM 1103 N N . TYR A 1 153 ? 15.328 -8.422 10.078 1 97.25 153 TYR A N 1
ATOM 1104 C CA . TYR A 1 153 ? 15.234 -9.688 9.367 1 97.25 153 TYR A CA 1
ATOM 1105 C C . TYR A 1 153 ? 15.523 -9.5 7.879 1 97.25 153 TYR A C 1
ATOM 1107 O O . TYR A 1 153 ? 15.602 -10.469 7.125 1 97.25 153 TYR A O 1
ATOM 1115 N N . HIS A 1 154 ? 15.773 -8.312 7.336 1 95.12 154 HIS A N 1
ATOM 1116 C CA . HIS A 1 154 ? 15.875 -8.078 5.902 1 95.12 154 HIS A CA 1
ATOM 1117 C C . HIS A 1 154 ? 17.156 -8.695 5.332 1 95.12 154 HIS A C 1
ATOM 1119 O O . HIS A 1 154 ? 17.312 -8.797 4.113 1 95.12 154 HIS A O 1
ATOM 1125 N N . ARG A 1 155 ? 18.078 -9.219 6.191 1 95.81 155 ARG A N 1
ATOM 1126 C CA . ARG A 1 155 ? 19.312 -9.867 5.727 1 95.81 155 ARG A CA 1
ATOM 1127 C C . ARG A 1 155 ? 19.375 -11.312 6.199 1 95.81 155 ARG A C 1
ATOM 1129 O O . ARG A 1 155 ? 20.422 -11.961 6.082 1 95.81 155 ARG A O 1
ATOM 1136 N N . THR A 1 156 ? 18.312 -11.734 6.75 1 96.62 156 THR A N 1
ATOM 1137 C CA . THR A 1 156 ? 18.297 -13.07 7.328 1 96.62 156 THR A CA 1
ATOM 1138 C C . THR A 1 156 ? 18.422 -14.133 6.238 1 96.62 156 THR A C 1
ATOM 1140 O O . THR A 1 156 ? 17.766 -14.055 5.207 1 96.62 156 THR A O 1
ATOM 1143 N N . LYS A 1 157 ? 19.297 -15.133 6.457 1 96.19 157 LYS A N 1
ATOM 1144 C CA . LYS A 1 157 ? 19.453 -16.297 5.578 1 96.19 157 LYS A CA 1
ATOM 1145 C C . LYS A 1 157 ? 18.844 -17.547 6.199 1 96.19 157 LYS A C 1
ATOM 1147 O O . LYS A 1 157 ? 19.156 -17.891 7.34 1 96.19 157 LYS A O 1
ATOM 1152 N N . LEU A 1 158 ? 17.984 -18.109 5.445 1 94.19 158 LEU A N 1
ATOM 1153 C CA . LEU A 1 158 ? 17.375 -19.359 5.871 1 94.19 158 LEU A CA 1
ATOM 1154 C C . LEU A 1 158 ? 18.172 -20.562 5.355 1 94.19 158 LEU A C 1
ATOM 1156 O O . LEU A 1 158 ? 19.219 -20.391 4.73 1 94.19 158 LEU A O 1
ATOM 1160 N N . VAL A 1 159 ? 17.719 -21.75 5.738 1 92.75 159 VAL A N 1
ATOM 1161 C CA . VAL A 1 159 ? 18.328 -22.969 5.219 1 92.75 159 VAL A CA 1
ATOM 1162 C C . VAL A 1 159 ? 18.234 -22.984 3.697 1 92.75 159 VAL A C 1
ATOM 1164 O O . VAL A 1 159 ? 17.344 -22.359 3.119 1 92.75 159 VAL A O 1
ATOM 1167 N N . ASP A 1 160 ? 19.016 -23.734 3.008 1 89.38 160 ASP A N 1
ATOM 1168 C CA . ASP A 1 160 ? 19.219 -23.672 1.563 1 89.38 160 ASP A CA 1
ATOM 1169 C C . ASP A 1 160 ? 17.922 -23.984 0.813 1 89.38 160 ASP A C 1
ATOM 1171 O O . ASP A 1 160 ? 17.578 -23.297 -0.153 1 89.38 160 ASP A O 1
ATOM 1175 N N . TRP A 1 161 ? 17.25 -24.906 1.29 1 89.06 161 TRP A N 1
ATOM 1176 C CA . TRP A 1 161 ? 16.078 -25.312 0.532 1 89.06 161 TRP A CA 1
ATOM 1177 C C . TRP A 1 161 ? 14.93 -24.328 0.739 1 89.06 161 TRP A C 1
ATOM 1179 O O . TRP A 1 161 ? 13.898 -24.422 0.065 1 89.06 161 TRP A O 1
ATOM 1189 N N . LEU A 1 162 ? 15.07 -23.297 1.61 1 90.44 162 LEU A N 1
ATOM 1190 C CA . LEU A 1 162 ? 14.125 -22.203 1.795 1 90.44 162 LEU A CA 1
ATOM 1191 C C . LEU A 1 162 ? 14.734 -20.875 1.352 1 90.44 162 LEU A C 1
ATOM 1193 O O . LEU A 1 162 ? 14.25 -19.812 1.733 1 90.44 162 LEU A O 1
ATOM 1197 N N . GLY A 1 163 ? 15.742 -20.953 0.567 1 89.31 163 GLY A N 1
ATOM 1198 C CA . GLY A 1 163 ? 16.531 -19.781 0.19 1 89.31 163 GLY A CA 1
ATOM 1199 C C . GLY A 1 163 ? 15.727 -18.75 -0.562 1 89.31 163 GLY A C 1
ATOM 1200 O O . GLY A 1 163 ? 16.062 -17.562 -0.538 1 89.31 163 GLY A O 1
ATOM 1201 N N . PHE A 1 164 ? 14.711 -19.141 -1.213 1 86.25 164 PHE A N 1
ATOM 1202 C CA . PHE A 1 164 ? 13.852 -18.219 -1.938 1 86.25 164 PHE A CA 1
ATOM 1203 C C . PHE A 1 164 ? 13.281 -17.172 -1 1 86.25 164 PHE A C 1
ATOM 1205 O O . PHE A 1 164 ? 13.039 -16.031 -1.408 1 86.25 164 PHE A O 1
ATOM 1212 N N . PHE A 1 165 ? 13.062 -17.453 0.225 1 91.25 165 PHE A N 1
ATOM 1213 C CA . PHE A 1 165 ? 12.367 -16.609 1.186 1 91.25 165 PHE A CA 1
ATOM 1214 C C . PHE A 1 165 ? 13.367 -15.789 1.997 1 91.25 165 PHE A C 1
ATOM 1216 O O . PHE A 1 165 ? 13 -15.156 2.988 1 91.25 165 PHE A O 1
ATOM 1223 N N . ASN A 1 166 ? 14.602 -15.734 1.574 1 92.5 166 ASN A N 1
ATOM 1224 C CA . ASN A 1 166 ? 15.656 -15.047 2.314 1 92.5 166 ASN A CA 1
ATOM 1225 C C . ASN A 1 166 ? 15.406 -13.539 2.365 1 92.5 166 ASN A C 1
ATOM 1227 O O . ASN A 1 166 ? 14.883 -12.961 1.414 1 92.5 166 ASN A O 1
ATOM 1231 N N . GLY A 1 167 ? 15.805 -12.93 3.498 1 93.56 167 GLY A N 1
ATOM 1232 C CA . GLY A 1 167 ? 15.992 -11.492 3.623 1 93.56 167 GLY A CA 1
ATOM 1233 C C . GLY A 1 167 ? 14.711 -10.711 3.4 1 93.56 167 GLY A C 1
ATOM 1234 O O . GLY A 1 167 ? 13.719 -10.914 4.098 1 93.56 167 GLY A O 1
ATOM 1235 N N . ARG A 1 168 ? 14.664 -10.016 2.318 1 93.12 168 ARG A N 1
ATOM 1236 C CA . ARG A 1 168 ? 13.594 -9.062 2.055 1 93.12 168 ARG A CA 1
ATOM 1237 C C . ARG A 1 168 ? 12.273 -9.773 1.794 1 93.12 168 ARG A C 1
ATOM 1239 O O . ARG A 1 168 ? 11.203 -9.242 2.094 1 93.12 168 ARG A O 1
ATOM 1246 N N . ARG A 1 169 ? 12.391 -10.984 1.325 1 93.81 169 ARG A N 1
ATOM 1247 C CA . ARG A 1 169 ? 11.18 -11.734 1.03 1 93.81 169 ARG A CA 1
ATOM 1248 C C . ARG A 1 169 ? 10.586 -12.344 2.299 1 93.81 169 ARG A C 1
ATOM 1250 O O . ARG A 1 169 ? 9.414 -12.711 2.326 1 93.81 169 ARG A O 1
ATOM 1257 N N . LEU A 1 170 ? 11.344 -12.5 3.303 1 96.06 170 LEU A N 1
ATOM 1258 C CA . LEU A 1 170 ? 10.914 -13.062 4.578 1 96.06 170 LEU A CA 1
ATOM 1259 C C . LEU A 1 170 ? 10.047 -12.062 5.348 1 96.06 170 LEU A C 1
ATOM 1261 O O . LEU A 1 170 ? 9.117 -12.461 6.047 1 96.06 170 LEU A O 1
ATOM 1265 N N . VAL A 1 171 ? 10.32 -10.789 5.172 1 97.06 171 VAL A N 1
ATOM 1266 C CA . VAL A 1 171 ? 9.742 -9.75 6.016 1 97.06 171 VAL A CA 1
ATOM 1267 C C . VAL A 1 171 ? 8.234 -9.68 5.793 1 97.06 171 VAL A C 1
ATOM 1269 O O . VAL A 1 171 ? 7.457 -9.68 6.75 1 97.06 171 VAL A O 1
ATOM 1272 N N . PRO A 1 172 ? 7.766 -9.656 4.555 1 97.38 172 PRO A N 1
ATOM 1273 C CA . PRO A 1 172 ? 6.312 -9.625 4.375 1 97.38 172 PRO A CA 1
ATOM 1274 C C . PRO A 1 172 ? 5.625 -10.875 4.926 1 97.38 172 PRO A C 1
ATOM 1276 O O . PRO A 1 172 ? 4.492 -10.797 5.402 1 97.38 172 PRO A O 1
ATOM 1279 N N . ILE A 1 173 ? 6.246 -12.016 4.863 1 97.06 173 ILE A N 1
ATOM 1280 C CA . ILE A 1 173 ? 5.691 -13.25 5.41 1 97.06 173 ILE A CA 1
ATOM 1281 C C . ILE A 1 173 ? 5.555 -13.125 6.926 1 97.06 173 ILE A C 1
ATOM 1283 O O . ILE A 1 173 ? 4.496 -13.43 7.488 1 97.06 173 ILE A O 1
ATOM 1287 N N . LEU A 1 174 ? 6.586 -12.68 7.57 1 98.06 174 LEU A N 1
ATOM 1288 C CA . LEU A 1 174 ? 6.551 -12.469 9.016 1 98.06 174 LEU A CA 1
ATOM 1289 C C . LEU A 1 174 ? 5.465 -11.461 9.391 1 98.06 174 LEU A C 1
ATOM 1291 O O . LEU A 1 174 ? 4.754 -11.656 10.375 1 98.06 174 LEU A O 1
ATOM 1295 N N . MET A 1 175 ? 5.371 -10.398 8.625 1 98.56 175 MET A N 1
ATOM 1296 C CA . MET A 1 175 ? 4.383 -9.367 8.914 1 98.56 175 MET A CA 1
ATOM 1297 C C . MET A 1 175 ? 2.967 -9.93 8.836 1 98.56 175 MET A C 1
ATOM 1299 O O . MET A 1 175 ? 2.092 -9.531 9.609 1 98.56 175 MET A O 1
ATOM 1303 N N . ALA A 1 176 ? 2.727 -10.836 7.859 1 98.44 176 ALA A N 1
ATOM 1304 C CA . ALA A 1 176 ? 1.409 -11.453 7.75 1 98.44 176 ALA A CA 1
ATOM 1305 C C . ALA A 1 176 ? 1.026 -12.164 9.047 1 98.44 176 ALA A C 1
ATOM 1307 O O . ALA A 1 176 ? -0.082 -11.984 9.555 1 98.44 176 ALA A O 1
ATOM 1308 N N . PHE A 1 177 ? 1.904 -12.883 9.641 1 98.5 177 PHE A N 1
ATOM 1309 C CA . PHE A 1 177 ? 1.609 -13.641 10.852 1 98.5 177 PHE A CA 1
ATOM 1310 C C . PHE A 1 177 ? 1.564 -12.711 12.062 1 98.5 177 PHE A C 1
ATOM 1312 O O . PHE A 1 177 ? 0.675 -12.836 12.906 1 98.5 177 PHE A O 1
ATOM 1319 N N . LEU A 1 178 ? 2.523 -11.82 12.188 1 98.69 178 LEU A N 1
ATOM 1320 C CA . LEU A 1 178 ? 2.586 -10.898 13.32 1 98.69 178 LEU A CA 1
ATOM 1321 C C . LEU A 1 178 ? 1.354 -10.008 13.359 1 98.69 178 LEU A C 1
ATOM 1323 O O . LEU A 1 178 ? 0.873 -9.656 14.438 1 98.69 178 LEU A O 1
ATOM 1327 N N . CYS A 1 179 ? 0.833 -9.656 12.211 1 98.75 179 CYS A N 1
ATOM 1328 C CA . CYS A 1 179 ? -0.286 -8.719 12.188 1 98.75 179 CYS A CA 1
ATOM 1329 C C . CYS A 1 179 ? -1.608 -9.445 12.398 1 98.75 179 CYS A C 1
ATOM 1331 O O . CYS A 1 179 ? -2.641 -8.812 12.625 1 98.75 179 CYS A O 1
ATOM 1333 N N . VAL A 1 180 ? -1.606 -10.812 12.25 1 98.75 180 VAL A N 1
ATOM 1334 C CA . VAL A 1 180 ? -2.736 -11.562 12.797 1 98.75 180 VAL A CA 1
ATOM 1335 C C . VAL A 1 180 ? -2.811 -11.352 14.305 1 98.75 180 VAL A C 1
ATOM 1337 O O . VAL A 1 180 ? -3.877 -11.039 14.844 1 98.75 180 VAL A O 1
ATOM 1340 N N . ILE A 1 181 ? -1.689 -11.477 14.953 1 98.5 181 ILE A N 1
ATOM 1341 C CA . ILE A 1 181 ? -1.612 -11.352 16.406 1 98.5 181 ILE A CA 1
ATOM 1342 C C . ILE A 1 181 ? -1.98 -9.93 16.812 1 98.5 181 ILE A C 1
ATOM 1344 O O . ILE A 1 181 ? -2.795 -9.727 17.719 1 98.5 181 ILE A O 1
ATOM 1348 N N . LEU A 1 182 ? -1.437 -8.93 16.141 1 97.94 182 LEU A N 1
ATOM 1349 C CA . LEU A 1 182 ? -1.719 -7.539 16.484 1 97.94 182 LEU A CA 1
ATOM 1350 C C . LEU A 1 182 ? -3.18 -7.199 16.203 1 97.94 182 LEU A C 1
ATOM 1352 O O . LEU A 1 182 ? -3.785 -6.406 16.922 1 97.94 182 LEU A O 1
ATOM 1356 N N . GLY A 1 183 ? -3.688 -7.75 15.055 1 98.19 183 GLY A N 1
ATOM 1357 C CA . GLY A 1 183 ? -5.105 -7.562 14.781 1 98.19 183 GLY A CA 1
ATOM 1358 C C . GLY A 1 183 ? -6 -8.086 15.891 1 98.19 183 GLY A C 1
ATOM 1359 O O . GLY A 1 183 ? -6.973 -7.43 16.266 1 98.19 183 GLY A O 1
ATOM 1360 N N . VAL A 1 184 ? -5.648 -9.242 16.422 1 98.19 184 VAL A N 1
ATOM 1361 C CA . VAL A 1 184 ? -6.414 -9.82 17.516 1 98.19 184 VAL A CA 1
ATOM 1362 C C . VAL A 1 184 ? -6.293 -8.945 18.75 1 98.19 184 VAL A C 1
ATOM 1364 O O . VAL A 1 184 ? -7.289 -8.664 19.422 1 98.19 184 VAL A O 1
ATOM 1367 N N . LEU A 1 185 ? -5.117 -8.477 19.047 1 97.81 185 LEU A N 1
ATOM 1368 C CA . LEU A 1 185 ? -4.898 -7.625 20.219 1 97.81 185 LEU A CA 1
ATOM 1369 C C . LEU A 1 185 ? -5.703 -6.336 20.109 1 97.81 185 LEU A C 1
ATOM 1371 O O . LEU A 1 185 ? -6.355 -5.922 21.062 1 97.81 185 LEU A O 1
ATOM 1375 N N . PHE A 1 186 ? -5.676 -5.707 18.984 1 96.75 186 PHE A N 1
ATOM 1376 C CA . PHE A 1 186 ? -6.457 -4.492 18.781 1 96.75 186 PHE A CA 1
ATOM 1377 C C . PHE A 1 186 ? -7.949 -4.797 18.812 1 96.75 186 PHE A C 1
ATOM 1379 O O . PHE A 1 186 ? -8.742 -3.996 19.312 1 96.75 186 PHE A O 1
ATOM 1386 N N . GLY A 1 187 ? -8.312 -5.934 18.203 1 95.62 187 GLY A N 1
ATOM 1387 C CA . GLY A 1 187 ? -9.711 -6.324 18.219 1 95.62 187 GLY A CA 1
ATOM 1388 C C . GLY A 1 187 ? -10.273 -6.473 19.625 1 95.62 187 GLY A C 1
ATOM 1389 O O . GLY A 1 187 ? -11.406 -6.082 19.891 1 95.62 187 GLY A O 1
ATOM 1390 N N . LEU A 1 188 ? -9.414 -6.926 20.531 1 95.19 188 LEU A N 1
ATOM 1391 C CA . LEU A 1 188 ? -9.852 -7.215 21.891 1 95.19 188 LEU A CA 1
ATOM 1392 C C . LEU A 1 188 ? -9.695 -5.992 22.797 1 95.19 188 LEU A C 1
ATOM 1394 O O . LEU A 1 188 ? -10.477 -5.793 23.719 1 95.19 188 LEU A O 1
ATOM 1398 N N . LEU A 1 189 ? -8.766 -5.082 22.422 1 95.31 189 LEU A N 1
ATOM 1399 C CA . LEU A 1 189 ? -8.383 -4.094 23.422 1 95.31 189 LEU A CA 1
ATOM 1400 C C . LEU A 1 189 ? -8.625 -2.68 22.906 1 95.31 189 LEU A C 1
ATOM 1402 O O . LEU A 1 189 ? -8.531 -1.714 23.672 1 95.31 189 LEU A O 1
ATOM 1406 N N . TRP A 1 190 ? -8.953 -2.484 21.719 1 93.06 190 TRP A N 1
ATOM 1407 C CA . TRP A 1 190 ? -8.953 -1.139 21.156 1 93.06 190 TRP A CA 1
ATOM 1408 C C . TRP A 1 190 ? -10.078 -0.301 21.75 1 93.06 190 TRP A C 1
ATOM 1410 O O . TRP A 1 190 ? -9.938 0.912 21.922 1 93.06 190 TRP A O 1
ATOM 1420 N N . GLN A 1 191 ? -11.227 -0.894 21.984 1 91.75 191 GLN A N 1
ATOM 1421 C CA . GLN A 1 191 ? -12.414 -0.121 22.344 1 91.75 191 GLN A CA 1
ATOM 1422 C C . GLN A 1 191 ? -12.156 0.76 23.562 1 91.75 191 GLN A C 1
ATOM 1424 O O . GLN A 1 191 ? -12.422 1.963 23.531 1 91.75 191 GLN A O 1
ATOM 1429 N N . PRO A 1 192 ? -11.586 0.242 24.656 1 92.62 192 PRO A N 1
ATOM 1430 C CA . PRO A 1 192 ? -11.273 1.138 25.781 1 92.62 192 PRO A CA 1
ATOM 1431 C C . PRO A 1 192 ? -10.234 2.195 25.406 1 92.62 192 PRO A C 1
ATOM 1433 O O . PRO A 1 192 ? -10.289 3.32 25.922 1 92.62 192 PRO A O 1
ATOM 1436 N N . VAL A 1 193 ? -9.312 1.876 24.594 1 92.12 193 VAL A N 1
ATOM 1437 C CA . VAL A 1 193 ? -8.297 2.83 24.156 1 92.12 193 VAL A CA 1
ATOM 1438 C C . VAL A 1 193 ? -8.953 3.918 23.297 1 92.12 193 VAL A C 1
ATOM 1440 O O . VAL A 1 193 ? -8.711 5.109 23.516 1 92.12 193 VAL A O 1
ATOM 1443 N N . GLY A 1 194 ? -9.734 3.455 22.359 1 90.19 194 GLY A N 1
ATOM 1444 C CA . GLY A 1 194 ? -10.469 4.395 21.516 1 90.19 194 GLY A CA 1
ATOM 1445 C C . GLY A 1 194 ? -11.352 5.336 22.312 1 90.19 194 GLY A C 1
ATOM 1446 O O . GLY A 1 194 ? -11.383 6.539 22.047 1 90.19 194 GLY A O 1
ATOM 1447 N N . ASP A 1 195 ? -12.055 4.789 23.312 1 91.25 195 ASP A N 1
ATOM 1448 C CA . ASP A 1 195 ? -12.906 5.594 24.172 1 91.25 195 ASP A CA 1
ATOM 1449 C C . ASP A 1 195 ? -12.094 6.645 24.922 1 91.25 195 ASP A C 1
ATOM 1451 O O . ASP A 1 195 ? -12.531 7.785 25.094 1 91.25 195 ASP A O 1
ATOM 1455 N N . GLY A 1 196 ? -10.969 6.23 25.391 1 92.88 196 GLY A N 1
ATOM 1456 C CA . GLY A 1 196 ? -10.094 7.168 26.078 1 92.88 196 GLY A CA 1
ATOM 1457 C C . GLY A 1 196 ? -9.609 8.289 25.172 1 92.88 196 GLY A C 1
ATOM 1458 O O . GLY A 1 196 ? -9.578 9.453 25.578 1 92.88 196 GLY A O 1
ATOM 1459 N N . LEU A 1 197 ? -9.273 7.965 24 1 90.12 197 LEU A N 1
ATOM 1460 C CA . LEU A 1 197 ? -8.805 8.961 23.047 1 90.12 197 LEU A CA 1
ATOM 1461 C C . LEU A 1 197 ? -9.922 9.914 22.656 1 90.12 197 LEU A C 1
ATOM 1463 O O . LEU A 1 197 ? -9.695 11.117 22.516 1 90.12 197 LEU A O 1
ATOM 1467 N N . THR A 1 198 ? -11.055 9.344 22.484 1 89.81 198 THR A N 1
ATOM 1468 C CA . THR A 1 198 ? -12.219 10.164 22.172 1 89.81 198 THR A CA 1
ATOM 1469 C C . THR A 1 198 ? -12.523 11.133 23.312 1 89.81 198 THR A C 1
ATOM 1471 O O . THR A 1 198 ? -12.82 12.305 23.078 1 89.81 198 THR A O 1
ATOM 1474 N N . TRP A 1 199 ? -12.461 10.594 24.469 1 93 199 TRP A N 1
ATOM 1475 C CA . TRP A 1 199 ? -12.68 11.438 25.641 1 93 199 TRP A CA 1
ATOM 1476 C C . TRP A 1 199 ? -11.648 12.555 25.703 1 93 199 TRP A C 1
ATOM 1478 O O . TRP A 1 199 ? -11.992 13.719 25.953 1 93 199 TRP A O 1
ATOM 1488 N N . PHE A 1 200 ? -10.461 12.281 25.531 1 92.5 200 PHE A N 1
ATOM 1489 C CA . PHE A 1 200 ? -9.375 13.258 25.562 1 92.5 200 PHE A CA 1
ATOM 1490 C C . PHE A 1 200 ? -9.586 14.336 24.516 1 92.5 200 PHE A C 1
ATOM 1492 O O . PHE A 1 200 ? -9.5 15.531 24.812 1 92.5 200 PHE A O 1
ATOM 1499 N N . SER A 1 201 ? -9.805 13.93 23.297 1 91.69 201 SER A N 1
ATOM 1500 C CA . SER A 1 201 ? -9.992 14.898 22.219 1 91.69 201 SER A CA 1
ATOM 1501 C C . SER A 1 201 ? -11.211 15.781 22.484 1 91.69 201 SER A C 1
ATOM 1503 O O . SER A 1 201 ? -11.195 16.969 22.172 1 91.69 201 SER A O 1
ATOM 1505 N N . LYS A 1 202 ? -12.242 15.211 23.031 1 93.69 202 LYS A N 1
ATOM 1506 C CA . LYS A 1 202 ? -13.445 15.969 23.344 1 93.69 202 LYS A CA 1
ATOM 1507 C C . LYS A 1 202 ? -13.164 17.062 24.359 1 93.69 202 LYS A C 1
ATOM 1509 O O . LYS A 1 202 ? -13.727 18.156 24.281 1 93.69 202 LYS A O 1
ATOM 1514 N N . GLN A 1 203 ? -12.336 16.781 25.297 1 94.19 203 GLN A N 1
ATOM 1515 C CA . GLN A 1 203 ? -11.977 17.797 26.281 1 94.19 203 GLN A CA 1
ATOM 1516 C C . GLN A 1 203 ? -11.367 19.016 25.625 1 94.19 203 GLN A C 1
ATOM 1518 O O . GLN A 1 203 ? -11.688 20.156 26 1 94.19 203 GLN A O 1
ATOM 1523 N N . LEU A 1 204 ? -10.562 18.812 24.672 1 92.06 204 LEU A N 1
ATOM 1524 C CA . LEU A 1 204 ? -9.891 19.922 24 1 92.06 204 LEU A CA 1
ATOM 1525 C C . LEU A 1 204 ? -10.836 20.625 23.031 1 92.06 204 LEU A C 1
ATOM 1527 O O . LEU A 1 204 ? -10.781 21.844 22.875 1 92.06 204 LEU A O 1
ATOM 1531 N N . ILE A 1 205 ? -11.625 19.844 22.359 1 95.44 205 ILE A N 1
ATOM 1532 C CA . ILE A 1 205 ? -12.594 20.391 21.406 1 95.44 205 ILE A CA 1
ATOM 1533 C C . ILE A 1 205 ? -13.602 21.266 22.156 1 95.44 205 ILE A C 1
ATOM 1535 O O . ILE A 1 205 ? -13.922 22.375 21.703 1 95.44 205 ILE A O 1
ATOM 1539 N N . ASP A 1 206 ? -14.008 20.828 23.297 1 96.56 206 ASP A N 1
ATOM 1540 C CA . ASP A 1 206 ? -15.039 21.516 24.062 1 96.56 206 ASP A CA 1
ATOM 1541 C C . ASP A 1 206 ? -14.492 22.812 24.672 1 96.56 206 ASP A C 1
ATOM 1543 O O . ASP A 1 206 ? -15.266 23.688 25.062 1 96.56 206 ASP A O 1
ATOM 1547 N N . LEU A 1 207 ? -13.234 22.938 24.719 1 97.31 207 LEU A N 1
ATOM 1548 C CA . LEU A 1 207 ? -12.641 24.156 25.219 1 97.31 207 LEU A CA 1
ATOM 1549 C C . LEU A 1 207 ? -12.766 25.281 24.203 1 97.31 207 LEU A C 1
ATOM 1551 O O . LEU A 1 207 ? -12.422 26.438 24.484 1 97.31 207 LEU A O 1
ATOM 1555 N N . GLY A 1 208 ? -13.18 24.969 23.016 1 97.44 208 GLY A N 1
ATOM 1556 C CA . GLY A 1 208 ? -13.422 25.984 22 1 97.44 208 GLY A CA 1
ATOM 1557 C C . GLY A 1 208 ? -12.18 26.766 21.625 1 97.44 208 GLY A C 1
ATOM 1558 O O . GLY A 1 208 ? -11.156 26.188 21.281 1 97.44 208 GLY A O 1
ATOM 1559 N N . SER A 1 209 ? -12.297 28.016 21.828 1 98.25 209 SER A N 1
ATOM 1560 C CA . SER A 1 209 ? -11.203 28.906 21.469 1 98.25 209 SER A CA 1
ATOM 1561 C C . SER A 1 209 ? -9.938 28.578 22.25 1 98.25 209 SER A C 1
ATOM 1563 O O . SER A 1 209 ? -8.836 28.656 21.703 1 98.25 209 SER A O 1
ATOM 1565 N N . TRP A 1 210 ? -10.023 28.25 23.469 1 98.31 210 TRP A N 1
ATOM 1566 C CA . TRP A 1 210 ? -8.867 27.906 24.281 1 98.31 210 TRP A CA 1
ATOM 1567 C C . TRP A 1 210 ? -8.227 26.609 23.797 1 98.31 210 TRP A C 1
ATOM 1569 O O . TRP A 1 210 ? -7.004 26.469 23.812 1 98.31 210 TRP A O 1
ATOM 1579 N N . GLY A 1 211 ? -9.094 25.641 23.469 1 97.94 211 GLY A N 1
ATOM 1580 C CA . GLY A 1 211 ? -8.57 24.422 22.891 1 97.94 211 GLY A CA 1
ATOM 1581 C C . GLY A 1 211 ? -7.758 24.656 21.641 1 97.94 211 GLY A C 1
ATOM 1582 O O . GLY A 1 211 ? -6.68 24.078 21.469 1 97.94 211 GLY A O 1
ATOM 1583 N N . ALA A 1 212 ? -8.297 25.484 20.781 1 98.38 212 ALA A N 1
ATOM 1584 C CA . ALA A 1 212 ? -7.594 25.844 19.562 1 98.38 212 ALA A CA 1
ATOM 1585 C C . ALA A 1 212 ? -6.266 26.516 19.875 1 98.38 212 ALA A C 1
ATOM 1587 O O . ALA A 1 212 ? -5.25 26.234 19.234 1 98.38 212 ALA A O 1
ATOM 1588 N N . ALA A 1 213 ? -6.285 27.406 20.844 1 98.69 213 ALA A N 1
ATOM 1589 C CA . ALA A 1 213 ? -5.086 28.156 21.219 1 98.69 213 ALA A CA 1
ATOM 1590 C C . ALA A 1 213 ? -4.012 27.219 21.766 1 98.69 213 ALA A C 1
ATOM 1592 O O . ALA A 1 213 ? -2.834 27.344 21.422 1 98.69 213 ALA A O 1
ATOM 1593 N N . ILE A 1 214 ? -4.414 26.344 22.594 1 98.19 214 ILE A N 1
ATOM 1594 C CA . ILE A 1 214 ? -3.486 25.391 23.188 1 98.19 214 ILE A CA 1
ATOM 1595 C C . ILE A 1 214 ? -2.859 24.531 22.078 1 98.19 214 ILE A C 1
ATOM 1597 O O . ILE A 1 214 ? -1.646 24.312 22.078 1 98.19 214 ILE A O 1
ATOM 1601 N N . PHE A 1 215 ? -3.668 24.047 21.234 1 97.56 215 PHE A N 1
ATOM 1602 C CA . PHE A 1 215 ? -3.189 23.25 20.109 1 97.56 215 PHE A CA 1
ATOM 1603 C C . PHE A 1 215 ? -2.15 24.016 19.297 1 97.56 215 PHE A C 1
ATOM 1605 O O . PHE A 1 215 ? -1.075 23.484 19 1 97.56 215 PHE A O 1
ATOM 1612 N N . GLY A 1 216 ? -2.477 25.25 18.906 1 97.69 216 GLY A N 1
ATOM 1613 C CA . GLY A 1 216 ? -1.557 26.047 18.109 1 97.69 216 GLY A CA 1
ATOM 1614 C C . GLY A 1 216 ? -0.236 26.297 18.812 1 97.69 216 GLY A C 1
ATOM 1615 O O . GLY A 1 216 ? 0.829 26.188 18.203 1 97.69 216 GLY A O 1
ATOM 1616 N N . PHE A 1 217 ? -0.312 26.625 20.078 1 98 217 PHE A N 1
ATOM 1617 C CA . PHE A 1 217 ? 0.881 26.859 20.875 1 98 217 PHE A CA 1
ATOM 1618 C C . PHE A 1 217 ? 1.749 25.609 20.953 1 98 217 PHE A C 1
ATOM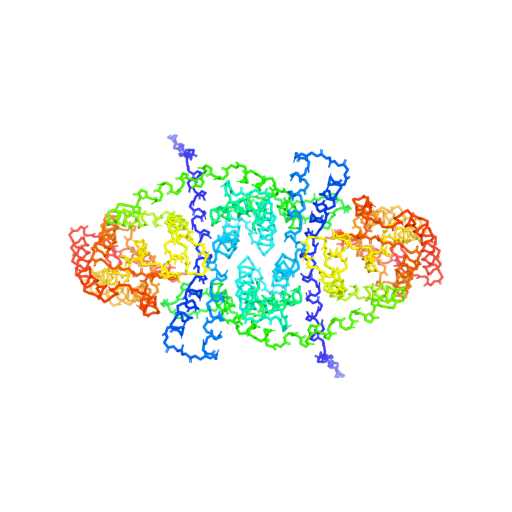 1620 O O . PHE A 1 217 ? 2.951 25.672 20.688 1 98 217 PHE A O 1
ATOM 1627 N N . ALA A 1 218 ? 1.149 24.562 21.234 1 96.88 218 ALA A N 1
ATOM 1628 C CA . ALA A 1 218 ? 1.869 23.297 21.344 1 96.88 218 ALA A CA 1
ATOM 1629 C C . ALA A 1 218 ? 2.445 22.859 20 1 96.88 218 ALA A C 1
ATOM 1631 O O . ALA A 1 218 ? 3.562 22.344 19.922 1 96.88 218 ALA A O 1
ATOM 1632 N N . ASN A 1 219 ? 1.67 23.094 18.984 1 96.25 219 ASN A N 1
ATOM 1633 C CA . ASN A 1 219 ? 2.098 22.734 17.641 1 96.25 219 ASN A CA 1
ATOM 1634 C C . ASN A 1 219 ? 3.422 23.406 17.281 1 96.25 219 ASN A C 1
ATOM 1636 O O . ASN A 1 219 ? 4.367 22.734 16.859 1 96.25 219 ASN A O 1
ATOM 1640 N N . ARG A 1 220 ? 3.539 24.672 17.5 1 96.06 220 ARG A N 1
ATOM 1641 C CA . ARG A 1 220 ? 4.758 25.391 17.156 1 96.06 220 ARG A CA 1
ATOM 1642 C C . ARG A 1 220 ? 5.914 24.984 18.062 1 96.06 220 ARG A C 1
ATOM 1644 O O . ARG A 1 220 ? 7.051 24.844 17.594 1 96.06 220 ARG A O 1
ATOM 1651 N N . LEU A 1 221 ? 5.621 24.734 19.297 1 94 221 LEU A N 1
ATOM 1652 C CA . LEU A 1 221 ? 6.668 24.375 20.25 1 94 221 LEU A CA 1
ATOM 1653 C C . LEU A 1 221 ? 7.285 23.031 19.906 1 94 221 LEU A C 1
ATOM 1655 O O . LEU A 1 221 ? 8.445 22.781 20.234 1 94 221 LEU A O 1
ATOM 1659 N N . LEU A 1 222 ? 6.57 22.25 19.219 1 91.31 222 LEU A N 1
ATOM 1660 C CA . LEU A 1 222 ? 7.016 20.891 18.953 1 91.31 222 LEU A CA 1
ATOM 1661 C C . LEU A 1 222 ? 7.746 20.812 17.609 1 91.31 222 LEU A C 1
ATOM 1663 O O . LEU A 1 222 ? 8.312 19.766 17.281 1 91.31 222 LEU A O 1
ATOM 1667 N N . ILE A 1 223 ? 7.812 21.859 16.906 1 88.12 223 ILE A N 1
ATOM 1668 C CA . ILE A 1 223 ? 8.422 21.875 15.586 1 88.12 223 ILE A CA 1
ATOM 1669 C C . ILE A 1 223 ? 9.922 21.625 15.703 1 88.12 223 ILE A C 1
ATOM 1671 O O . ILE A 1 223 ? 10.477 20.781 14.992 1 88.12 223 ILE A O 1
ATOM 1675 N N . PRO A 1 224 ? 10.648 22.25 16.656 1 82.38 224 PRO A N 1
ATOM 1676 C CA . PRO A 1 224 ? 12.094 22.062 16.734 1 82.38 224 PRO A CA 1
ATOM 1677 C C . PRO A 1 224 ? 12.5 20.609 16.984 1 82.38 224 PRO A C 1
ATOM 1679 O O . PRO A 1 224 ? 13.578 20.188 16.562 1 82.38 224 PRO A O 1
ATOM 1682 N N . ILE A 1 225 ? 11.656 19.938 17.562 1 81.56 225 ILE A N 1
ATOM 1683 C CA . ILE A 1 225 ? 12.016 18.547 17.875 1 81.56 225 ILE A CA 1
ATOM 1684 C C . ILE A 1 225 ? 11.266 17.594 16.953 1 81.56 225 ILE A C 1
ATOM 1686 O O . ILE A 1 225 ? 11.273 16.391 17.156 1 81.56 225 ILE A O 1
ATOM 1690 N N . GLY A 1 226 ? 10.586 18.078 16.125 1 80.38 226 GLY A N 1
ATOM 1691 C CA . GLY A 1 226 ? 9.961 17.297 15.07 1 80.38 226 GLY A CA 1
ATOM 1692 C C . GLY A 1 226 ? 8.758 16.516 15.547 1 80.38 226 GLY A C 1
ATOM 1693 O O . GLY A 1 226 ? 8.391 15.5 14.945 1 80.38 226 GLY A O 1
ATOM 1694 N N . MET A 1 227 ? 8.047 16.891 16.531 1 86.12 227 MET A N 1
ATOM 1695 C CA . MET A 1 227 ? 6.953 16.109 17.109 1 86.12 227 MET A CA 1
ATOM 1696 C C . MET A 1 227 ? 5.605 16.75 16.797 1 86.12 227 MET A C 1
ATOM 1698 O O . MET A 1 227 ? 4.555 16.172 17.094 1 86.12 227 MET A O 1
ATOM 1702 N N . HIS A 1 228 ? 5.652 17.891 16.156 1 90.31 228 HIS A N 1
ATOM 1703 C CA . HIS A 1 228 ? 4.398 18.562 15.852 1 90.31 228 HIS A CA 1
ATOM 1704 C C . HIS A 1 228 ? 3.521 17.719 14.93 1 90.31 228 HIS A C 1
ATOM 1706 O O . HIS A 1 228 ? 2.291 17.812 14.984 1 90.31 228 HIS A O 1
ATOM 1712 N N . GLN A 1 229 ? 4.113 16.859 14.18 1 87.81 229 GLN A N 1
ATOM 1713 C CA . GLN A 1 229 ? 3.35 16 13.266 1 87.81 229 GLN A CA 1
ATOM 1714 C C . GLN A 1 229 ? 2.516 14.984 14.039 1 87.81 229 GLN A C 1
ATOM 1716 O O . GLN A 1 229 ? 1.445 14.578 13.586 1 87.81 229 GLN A O 1
ATOM 1721 N N . PHE A 1 230 ? 2.982 14.602 15.102 1 85.88 230 PHE A N 1
ATOM 1722 C CA . PHE A 1 230 ? 2.203 13.711 15.953 1 85.88 230 PHE A CA 1
ATOM 1723 C C . PHE A 1 230 ? 0.928 14.391 16.422 1 85.88 230 PHE A C 1
ATOM 1725 O O . PHE A 1 230 ? -0.152 13.797 16.391 1 85.88 230 PHE A O 1
ATOM 1732 N N . LEU A 1 231 ? 1.12 15.555 16.828 1 89.81 231 LEU A N 1
ATOM 1733 C CA . LEU A 1 231 ? -0.031 16.344 17.25 1 89.81 231 LEU A CA 1
ATOM 1734 C C . LEU A 1 231 ? -0.998 16.562 16.078 1 89.81 231 LEU A C 1
ATOM 1736 O O . LEU A 1 231 ? -2.209 16.391 16.234 1 89.81 231 LEU A O 1
ATOM 1740 N N . ASN A 1 232 ? -0.44 16.922 14.977 1 93.44 232 ASN A N 1
ATOM 1741 C CA . ASN A 1 232 ? -1.238 17.141 13.781 1 93.44 232 ASN A CA 1
ATOM 1742 C C . ASN A 1 232 ? -2.051 15.906 13.406 1 93.44 232 ASN A C 1
ATOM 1744 O O . ASN A 1 232 ? -3.26 16 13.188 1 93.44 232 ASN A O 1
ATOM 1748 N N . THR A 1 233 ? -1.386 14.812 13.391 1 91.56 233 THR A N 1
ATOM 1749 C CA . THR A 1 233 ? -2.002 13.562 12.945 1 91.56 233 THR A CA 1
ATOM 1750 C C . THR A 1 233 ? -3.189 13.203 13.836 1 91.56 233 THR A C 1
ATOM 1752 O O . THR A 1 233 ? -4.25 12.812 13.336 1 91.56 233 THR A O 1
ATOM 1755 N N . PHE A 1 234 ? -3.031 13.359 15.062 1 92.75 234 PHE A N 1
ATOM 1756 C CA . PHE A 1 234 ? -4.102 13.008 15.984 1 92.75 234 PHE A CA 1
ATOM 1757 C C . PHE A 1 234 ? -5.293 13.938 15.812 1 92.75 234 PHE A C 1
ATOM 1759 O O . PHE A 1 234 ? -6.426 13.484 15.633 1 92.75 234 PHE A O 1
ATOM 1766 N N . PHE A 1 235 ? -5.16 15.172 15.797 1 95.75 235 PHE A N 1
ATOM 1767 C CA . PHE A 1 235 ? -6.273 16.109 15.797 1 95.75 235 PHE A CA 1
ATOM 1768 C C . PHE A 1 235 ? -6.848 16.266 14.391 1 95.75 235 PHE A C 1
ATOM 1770 O O . PHE A 1 235 ? -8.055 16.484 14.227 1 95.75 235 PHE A O 1
ATOM 1777 N N . TRP A 1 236 ? -6.043 16.141 13.383 1 96.25 236 TRP A N 1
ATOM 1778 C CA . TRP A 1 236 ? -6.488 16.391 12.016 1 96.25 236 TRP A CA 1
ATOM 1779 C C . TRP A 1 236 ? -7.145 15.141 11.422 1 96.25 236 TRP A C 1
ATOM 1781 O O . TRP A 1 236 ? -7.957 15.242 10.5 1 96.25 236 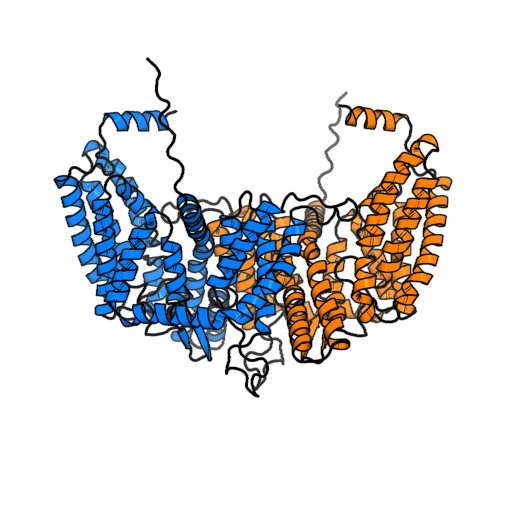TRP A O 1
ATOM 1791 N N . PHE A 1 237 ? -6.797 13.883 12.031 1 94.31 237 PHE A N 1
ATOM 1792 C CA . PHE A 1 237 ? -7.258 12.688 11.336 1 94.31 237 PHE A CA 1
ATOM 1793 C C . PHE A 1 237 ? -7.887 11.703 12.305 1 94.31 237 PHE A C 1
ATOM 1795 O O . PHE A 1 237 ? -8.398 10.656 11.898 1 94.31 237 PHE A O 1
ATOM 1802 N N . GLN A 1 238 ? -7.934 12.055 13.609 1 92.69 238 GLN A N 1
ATOM 1803 C CA . GLN A 1 238 ? -8.477 11.102 14.578 1 92.69 238 GLN A CA 1
ATOM 1804 C C . GLN A 1 238 ? -9.477 11.781 15.508 1 92.69 238 GLN A C 1
ATOM 1806 O O . GLN A 1 238 ? -10.508 11.195 15.844 1 92.69 238 GLN A O 1
ATOM 1811 N N . ALA A 1 239 ? -9.305 13.008 15.844 1 93.38 239 ALA A N 1
ATOM 1812 C CA . ALA A 1 239 ? -10.055 13.688 16.891 1 93.38 239 ALA A CA 1
ATOM 1813 C C . ALA A 1 239 ? -11.43 14.125 16.391 1 93.38 239 ALA A C 1
ATOM 1815 O O . ALA A 1 239 ? -11.523 14.859 15.398 1 93.38 239 ALA A O 1
ATOM 1816 N N . GLY A 1 240 ? -12.438 13.68 17.125 1 92.94 240 GLY A N 1
ATOM 1817 C CA . GLY A 1 240 ? -13.789 14.078 16.766 1 92.94 240 GLY A CA 1
ATOM 1818 C C . GLY A 1 240 ? -14.383 13.242 15.648 1 92.94 240 GLY A C 1
ATOM 1819 O O . GLY A 1 240 ? -13.648 12.703 14.82 1 92.94 240 GLY A O 1
ATOM 1820 N N . GLU A 1 241 ? -15.672 13.18 15.57 1 92.31 241 GLU A N 1
ATOM 1821 C CA . GLU A 1 241 ? -16.375 12.375 14.57 1 92.31 241 GLU A CA 1
ATOM 1822 C C . GLU A 1 241 ? -17.547 13.148 13.969 1 92.31 241 GLU A C 1
ATOM 1824 O O . GLU A 1 241 ? -18.094 14.047 14.602 1 92.31 241 GLU A O 1
ATOM 1829 N N . PHE A 1 242 ? -17.797 12.883 12.727 1 93.38 242 PHE A N 1
ATOM 1830 C CA . PHE A 1 242 ? -18.906 13.461 11.992 1 93.38 242 PHE A CA 1
ATOM 1831 C C . PHE A 1 242 ? -19.516 12.445 11.031 1 93.38 242 PHE A C 1
ATOM 1833 O O . PHE A 1 242 ? -18.781 11.789 10.281 1 93.38 242 PHE A O 1
ATOM 1840 N N . THR A 1 243 ? -20.797 12.195 11.07 1 90.56 243 THR A N 1
ATOM 1841 C CA . THR A 1 243 ? -21.5 11.367 10.109 1 90.56 243 THR A CA 1
ATOM 1842 C C . THR A 1 243 ? -22.234 12.234 9.086 1 90.56 243 THR A C 1
ATOM 1844 O O . THR A 1 243 ? -23.156 12.977 9.438 1 90.56 243 THR A O 1
ATOM 1847 N N . GLY A 1 244 ? -21.766 12.125 7.887 1 85.38 244 GLY A N 1
ATOM 1848 C CA . GLY A 1 244 ? -22.328 12.938 6.82 1 85.38 244 GLY A CA 1
ATOM 1849 C C . GLY A 1 244 ? -23.703 12.469 6.367 1 85.38 244 GLY A C 1
ATOM 1850 O O . GLY A 1 244 ? -24.219 11.477 6.879 1 85.38 244 GLY A O 1
ATOM 1851 N N . ALA A 1 245 ? -24.281 13.219 5.43 1 76.38 245 ALA A N 1
ATOM 1852 C CA . ALA A 1 245 ? -25.609 12.922 4.883 1 76.38 245 ALA A CA 1
ATOM 1853 C C . ALA A 1 245 ? -25.609 11.578 4.164 1 76.38 245 ALA A C 1
ATOM 1855 O O . ALA A 1 245 ? -26.656 10.922 4.066 1 76.38 245 ALA A O 1
ATOM 1856 N N . ASP A 1 246 ? -24.469 11.148 3.73 1 71.44 246 ASP A N 1
ATOM 1857 C CA . ASP A 1 246 ? -24.344 9.883 3.01 1 71.44 246 ASP A CA 1
ATOM 1858 C C . ASP A 1 246 ? -24.234 8.703 3.977 1 71.44 246 ASP A C 1
ATOM 1860 O O . ASP A 1 246 ? -24.156 7.551 3.551 1 71.44 246 ASP A O 1
ATOM 1864 N N . GLY A 1 247 ? -24.188 8.977 5.25 1 78.44 247 GLY A N 1
ATOM 1865 C CA . GLY A 1 247 ? -24.141 7.926 6.25 1 78.44 247 GLY A CA 1
ATOM 1866 C C . GLY A 1 247 ? -22.734 7.504 6.609 1 78.44 247 GLY A C 1
ATOM 1867 O O . GLY A 1 247 ? -22.531 6.691 7.516 1 78.44 247 GLY A O 1
ATOM 1868 N N . GLN A 1 248 ? -21.766 8.094 5.984 1 81.31 248 GLN A N 1
ATOM 1869 C CA . GLN A 1 248 ? -20.391 7.75 6.277 1 81.31 248 GLN A CA 1
ATOM 1870 C C . GLN A 1 248 ? -19.844 8.57 7.449 1 81.31 248 GLN A C 1
ATOM 1872 O O . GLN A 1 248 ? -20.094 9.773 7.531 1 81.31 248 GLN A O 1
ATOM 1877 N N . THR A 1 249 ? -19.219 7.895 8.352 1 88.25 249 THR A N 1
ATOM 1878 C CA . THR A 1 249 ? -18.625 8.562 9.508 1 88.25 249 THR A CA 1
ATOM 1879 C C . THR A 1 249 ? -17.141 8.82 9.273 1 88.25 249 THR A C 1
ATOM 1881 O O . THR A 1 249 ? -16.406 7.918 8.852 1 88.25 249 THR A O 1
ATOM 1884 N N . VAL A 1 250 ? -16.734 10.039 9.484 1 92.25 250 VAL A N 1
ATOM 1885 C CA . VAL A 1 250 ? -15.328 10.414 9.32 1 92.25 250 VAL A CA 1
ATOM 1886 C C . VAL A 1 250 ? -14.789 10.961 10.648 1 92.25 250 VAL A C 1
ATOM 1888 O O . VAL A 1 250 ? -15.555 11.367 11.516 1 92.25 250 VAL A O 1
ATOM 1891 N N . GLN A 1 251 ? -13.469 10.844 10.781 1 92.62 251 GLN A N 1
ATOM 1892 C CA . GLN A 1 251 ? -12.789 11.328 11.977 1 92.62 251 GLN A CA 1
ATOM 1893 C C . GLN A 1 251 ? -11.672 12.305 11.617 1 92.62 251 GLN A C 1
ATOM 1895 O O . GLN A 1 251 ? -11.07 12.195 10.547 1 92.62 251 GLN A O 1
ATOM 1900 N N . GLY A 1 252 ? -11.398 13.273 12.633 1 95.56 252 GLY A N 1
ATOM 1901 C CA . GLY A 1 252 ? -10.336 14.25 12.43 1 95.56 252 GLY A CA 1
ATOM 1902 C C . GLY A 1 252 ? -10.828 15.555 11.836 1 95.56 252 GLY A C 1
ATOM 1903 O O . GLY A 1 252 ? -11.742 15.562 11.008 1 95.56 252 GLY A O 1
ATOM 1904 N N . ASP A 1 253 ? -10.266 16.594 12.195 1 97.19 253 ASP A N 1
ATOM 1905 C CA . ASP A 1 253 ? -10.719 17.938 11.859 1 97.19 253 ASP A CA 1
ATOM 1906 C C . ASP A 1 253 ? -10.68 18.172 10.352 1 97.19 253 ASP A C 1
ATOM 1908 O O . ASP A 1 253 ? -11.625 18.703 9.773 1 97.19 253 ASP A O 1
ATOM 1912 N N . ILE A 1 254 ? -9.664 17.703 9.695 1 96.5 254 ILE A N 1
ATOM 1913 C CA . ILE A 1 254 ? -9.508 17.922 8.258 1 96.5 254 ILE A CA 1
ATOM 1914 C C . ILE A 1 254 ? -10.492 17.047 7.496 1 96.5 254 ILE A C 1
ATOM 1916 O O . ILE A 1 254 ? -11.172 17.516 6.578 1 96.5 254 ILE A O 1
ATOM 1920 N N . SER A 1 255 ? -10.562 15.781 7.883 1 94.75 255 SER A N 1
ATOM 1921 C CA . SER A 1 255 ? -11.5 14.883 7.23 1 94.75 255 SER A CA 1
ATOM 1922 C C . SER A 1 255 ? -12.938 15.359 7.41 1 94.75 255 SER A C 1
ATOM 1924 O O . SER A 1 255 ? -13.734 15.305 6.473 1 94.75 255 SER A O 1
ATOM 1926 N N . ARG A 1 256 ? -13.258 15.812 8.586 1 95.75 256 ARG A N 1
ATOM 1927 C CA . ARG A 1 256 ? -14.586 16.359 8.875 1 95.75 256 ARG A CA 1
ATOM 1928 C C . ARG A 1 256 ? -14.859 17.594 8.039 1 95.75 256 ARG A C 1
ATOM 1930 O O . ARG A 1 256 ? -15.969 17.766 7.52 1 95.75 256 ARG A O 1
ATOM 1937 N N . PHE A 1 257 ? -13.875 18.469 7.898 1 96.5 257 PHE A N 1
ATOM 1938 C CA . PHE A 1 257 ? -14 19.688 7.094 1 96.5 257 PHE A CA 1
ATOM 1939 C C . PHE A 1 257 ? -14.359 19.344 5.652 1 96.5 257 PHE A C 1
ATOM 1941 O O . PHE A 1 257 ? -15.312 19.891 5.094 1 96.5 257 PHE A O 1
ATOM 1948 N N . PHE A 1 258 ? -13.695 18.375 5.074 1 94.12 258 PHE A N 1
ATOM 1949 C CA . PHE A 1 258 ? -13.914 18.031 3.676 1 94.12 258 PHE A CA 1
ATOM 1950 C C . PHE A 1 258 ? -15.219 17.266 3.512 1 94.12 258 PHE A C 1
ATOM 1952 O O . PHE A 1 258 ? -15.742 17.141 2.402 1 94.12 258 PHE A O 1
ATOM 1959 N N . ALA A 1 259 ? -15.727 16.719 4.633 1 93.19 259 ALA A N 1
ATOM 1960 C CA . ALA A 1 259 ? -17.062 16.109 4.629 1 93.19 259 ALA A CA 1
ATOM 1961 C C . ALA A 1 259 ? -18.141 17.156 4.875 1 93.19 259 ALA A C 1
ATOM 19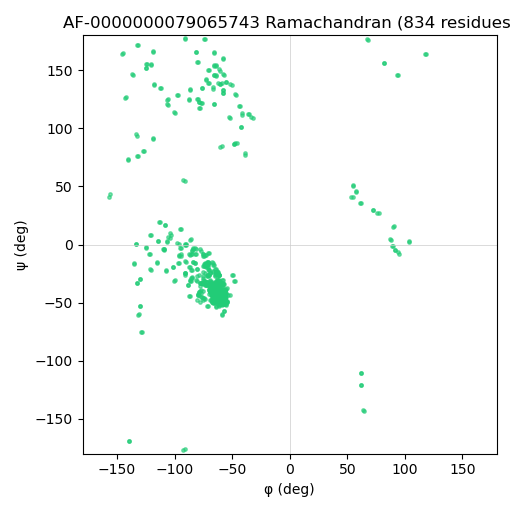63 O O . ALA A 1 259 ? -19.297 16.797 5.102 1 93.19 259 ALA A O 1
ATOM 1964 N N . GLU A 1 260 ? -17.703 18.484 4.961 1 93.44 260 GLU A N 1
ATOM 1965 C CA . GLU A 1 260 ? -18.578 19.641 5.07 1 93.44 260 GLU A CA 1
ATOM 1966 C C . GLU A 1 260 ? -19.219 19.719 6.457 1 93.44 260 GLU A C 1
ATOM 1968 O O . GLU A 1 260 ? -20.375 20.141 6.594 1 93.44 260 GLU A O 1
ATOM 1973 N N . ASP A 1 261 ? -18.531 19.234 7.43 1 95.44 261 ASP A N 1
ATOM 1974 C CA . ASP A 1 261 ? -18.922 19.438 8.82 1 95.44 261 ASP A CA 1
ATOM 1975 C C . ASP A 1 261 ? -18.828 20.906 9.211 1 95.44 261 ASP A C 1
ATOM 1977 O O . ASP A 1 261 ? -17.734 21.469 9.242 1 95.44 261 ASP A O 1
ATOM 1981 N N . PRO A 1 262 ? -19.859 21.516 9.617 1 93.62 262 PRO A N 1
ATOM 1982 C CA . PRO A 1 262 ? -19.812 22.938 9.945 1 93.62 262 PRO A CA 1
ATOM 1983 C C . PRO A 1 262 ? -19.031 23.219 11.227 1 93.62 262 PRO A C 1
ATOM 1985 O O . PRO A 1 262 ? -18.656 24.359 11.484 1 93.62 262 PRO A O 1
ATOM 1988 N N . SER A 1 263 ? -18.797 22.203 11.984 1 94.88 263 SER A N 1
ATOM 1989 C CA . SER A 1 263 ? -18.109 22.406 13.25 1 94.88 263 SER A CA 1
ATOM 1990 C C . SER A 1 263 ? -16.609 22.094 13.125 1 94.88 263 SER A C 1
ATOM 1992 O O . SER A 1 263 ? -15.875 22.172 14.102 1 94.88 263 SER A O 1
ATOM 1994 N N . ALA A 1 264 ? -16.172 21.734 11.953 1 96.94 264 ALA A N 1
ATOM 1995 C CA . ALA A 1 264 ? -14.75 21.469 11.719 1 96.94 264 ALA A CA 1
ATOM 1996 C C . ALA A 1 264 ? -13.977 22.766 11.5 1 96.94 264 ALA A C 1
ATOM 1998 O O . ALA A 1 264 ? -14.578 23.844 11.359 1 96.94 264 ALA A O 1
ATOM 1999 N N . GLY A 1 265 ? -12.688 22.703 11.562 1 97.81 265 GLY A N 1
ATOM 2000 C CA . GLY A 1 265 ? -11.828 23.859 11.312 1 97.81 265 GLY A CA 1
ATOM 2001 C C . GLY A 1 265 ? -11.25 24.469 12.578 1 97.81 265 GLY A C 1
ATOM 2002 O O . GLY A 1 265 ? -10.531 25.453 12.523 1 97.81 265 GLY A O 1
ATOM 2003 N N . GLN A 1 266 ? -11.547 23.875 13.719 1 98 266 GLN A N 1
ATOM 2004 C CA . GLN A 1 266 ? -11.07 24.391 14.992 1 98 266 GLN A CA 1
ATOM 2005 C C . GLN A 1 266 ? -9.547 24.344 15.07 1 98 266 GLN A C 1
ATOM 2007 O O . GLN A 1 266 ? -8.922 25.234 15.641 1 98 266 GLN A O 1
ATOM 2012 N N . PHE A 1 267 ? -8.977 23.328 14.492 1 98.12 267 PHE A N 1
ATOM 2013 C CA . PHE A 1 267 ? -7.539 23.109 14.641 1 98.12 267 PHE A CA 1
ATOM 2014 C C . PHE A 1 267 ? -6.805 23.422 13.344 1 98.12 267 PHE A C 1
ATOM 2016 O O . PHE A 1 267 ? -5.699 22.922 13.117 1 98.12 267 PHE A O 1
ATOM 2023 N N . THR A 1 268 ? -7.469 24.141 12.43 1 98.44 268 THR A N 1
ATOM 2024 C CA . THR A 1 268 ? -6.82 24.469 11.164 1 98.44 268 THR A CA 1
ATOM 2025 C C . THR A 1 268 ? -6.938 25.969 10.875 1 98.44 268 THR A C 1
ATOM 2027 O O . THR A 1 268 ? -5.992 26.594 10.383 1 98.44 268 THR A O 1
ATOM 2030 N N . SER A 1 269 ? -7.922 26.719 11.273 1 98.44 269 SER A N 1
ATOM 2031 C CA . SER A 1 269 ? -8.289 28.062 10.852 1 98.44 269 SER A CA 1
ATOM 2032 C C . SER A 1 269 ? -7.188 29.062 11.195 1 98.44 269 SER A C 1
ATOM 2034 O O . SER A 1 269 ? -6.84 29.922 10.375 1 98.44 269 SER A O 1
ATOM 2036 N N . GLY A 1 270 ? -6.695 28.938 12.344 1 98.62 270 GLY A N 1
ATOM 2037 C CA . GLY A 1 270 ? -5.809 29.969 12.867 1 98.62 270 GLY A CA 1
ATOM 2038 C C . GLY A 1 270 ? -4.422 29.922 12.258 1 98.62 270 GLY A C 1
ATOM 2039 O O . GLY A 1 270 ? -3.631 30.859 12.445 1 98.62 270 GLY A O 1
ATOM 2040 N N . PHE A 1 271 ? -4.137 28.906 11.484 1 98.62 271 PHE A N 1
ATOM 2041 C CA . PHE A 1 271 ? -2.834 28.812 10.836 1 98.62 271 PHE A CA 1
ATOM 2042 C C . PHE A 1 271 ? -2.746 29.781 9.664 1 98.62 271 PHE A C 1
ATOM 2044 O O . PHE A 1 271 ? -1.664 30.266 9.328 1 98.62 271 PHE A O 1
ATOM 2051 N N . PHE A 1 272 ? -3.824 30.109 9.031 1 98.75 272 PHE A N 1
ATOM 2052 C CA . PHE A 1 272 ? -3.836 30.922 7.82 1 98.75 272 PHE A CA 1
ATOM 2053 C C . PHE A 1 272 ? -3.285 32.312 8.102 1 98.75 272 PHE A C 1
ATOM 2055 O O . PHE A 1 272 ? -2.383 32.781 7.41 1 98.75 272 PHE A O 1
ATOM 2062 N N . PRO A 1 273 ? -3.742 33.031 9.188 1 98.88 273 PRO A N 1
ATOM 2063 C CA . PRO A 1 273 ? -3.203 34.375 9.453 1 98.88 273 PRO A CA 1
ATOM 2064 C C . PRO A 1 273 ? -1.696 34.344 9.703 1 98.88 273 PRO A C 1
ATOM 2066 O O . PRO A 1 273 ? -1 35.312 9.344 1 98.88 273 PRO A O 1
ATOM 2069 N N . ILE A 1 274 ? -1.239 33.312 10.258 1 98.75 274 ILE A N 1
ATOM 2070 C CA . ILE A 1 274 ? 0.169 33.219 10.625 1 98.75 274 ILE A CA 1
ATOM 2071 C C . ILE A 1 274 ? 1.014 32.906 9.398 1 98.75 274 ILE A C 1
ATOM 2073 O O . ILE A 1 274 ? 2.014 33.594 9.133 1 98.75 274 ILE A O 1
ATOM 2077 N N . MET A 1 275 ? 0.644 31.922 8.625 1 98.38 275 MET A N 1
ATOM 2078 C CA . MET A 1 275 ? 1.437 31.469 7.492 1 98.38 275 MET A CA 1
ATOM 2079 C C . MET A 1 275 ? 1.377 32.469 6.344 1 98.38 275 MET A C 1
ATOM 2081 O O . MET A 1 275 ? 2.367 32.688 5.641 1 98.38 275 MET A O 1
ATOM 2085 N N . MET A 1 276 ? 0.271 33.094 6.164 1 98.69 276 MET A N 1
ATOM 2086 C CA . MET A 1 276 ? 0.081 33.969 5.016 1 98.69 276 MET A CA 1
ATOM 2087 C C . MET A 1 276 ? 0.487 35.406 5.359 1 98.69 276 MET A C 1
ATOM 2089 O O . MET A 1 276 ? 0.809 36.188 4.469 1 98.69 276 MET A O 1
ATOM 2093 N N . PHE A 1 277 ? 0.468 35.812 6.684 1 98.81 277 PHE A N 1
ATOM 2094 C CA . PHE A 1 277 ? 0.663 37.219 7.031 1 98.81 277 PHE A CA 1
ATOM 2095 C C . PHE A 1 277 ? 1.724 37.375 8.117 1 98.81 277 PHE A C 1
ATOM 2097 O O . PHE A 1 277 ? 2.732 38.062 7.914 1 98.81 277 PHE A O 1
ATOM 2104 N N . GLY A 1 278 ? 1.585 36.688 9.203 1 98.75 278 GLY A N 1
ATOM 2105 C CA . GLY A 1 278 ? 2.504 36.812 10.32 1 98.75 278 GLY A CA 1
ATOM 2106 C C . GLY A 1 278 ? 3.945 36.531 9.945 1 98.75 278 GLY A C 1
ATOM 2107 O O . GLY A 1 278 ? 4.816 37.375 10.109 1 98.75 278 GLY A O 1
ATOM 2108 N N . LEU A 1 279 ? 4.184 35.375 9.422 1 98.56 279 LEU A N 1
ATOM 2109 C CA . LEU A 1 279 ? 5.539 34.906 9.125 1 98.56 279 LEU A CA 1
ATOM 2110 C C . LEU A 1 279 ? 6.156 35.75 8 1 98.56 279 LEU A C 1
ATOM 2112 O O . LEU A 1 279 ? 7.316 36.125 8.078 1 98.56 279 LEU A O 1
ATOM 2116 N N . PRO A 1 280 ? 5.426 36.031 6.973 1 98.56 280 PRO A N 1
ATOM 2117 C CA . PRO A 1 280 ? 5.98 36.969 5.977 1 98.56 280 PRO A CA 1
ATOM 2118 C C . PRO A 1 280 ? 6.375 38.312 6.578 1 98.56 280 PRO A C 1
ATOM 2120 O O . PRO A 1 280 ? 7.395 38.875 6.191 1 98.56 280 PRO A O 1
ATOM 2123 N N . ALA A 1 281 ? 5.633 38.844 7.473 1 98.81 281 ALA A N 1
ATOM 2124 C CA . ALA A 1 281 ? 5.977 40.094 8.141 1 98.81 281 ALA A CA 1
ATOM 2125 C C . ALA A 1 281 ? 7.23 39.938 8.992 1 98.81 281 ALA A C 1
ATOM 2127 O O . ALA A 1 281 ? 8.039 40.844 9.102 1 98.81 281 ALA A O 1
ATOM 2128 N N . ALA A 1 282 ? 7.332 38.812 9.633 1 98.44 282 ALA A N 1
ATOM 2129 C CA . ALA A 1 282 ? 8.555 38.5 10.375 1 98.44 282 ALA A CA 1
ATOM 2130 C C . ALA A 1 282 ? 9.773 38.531 9.445 1 98.44 282 ALA A C 1
ATOM 2132 O O . ALA A 1 282 ? 10.828 39.062 9.805 1 98.44 282 ALA A O 1
ATOM 2133 N N . ALA A 1 283 ? 9.617 37.906 8.297 1 98.19 283 ALA A N 1
ATOM 2134 C CA . ALA A 1 283 ? 10.688 37.875 7.301 1 98.19 283 ALA A CA 1
ATOM 2135 C C . ALA A 1 283 ? 11.078 39.312 6.898 1 98.19 283 ALA A C 1
ATOM 2137 O O . ALA A 1 283 ? 12.258 39.594 6.723 1 98.19 283 ALA A O 1
ATOM 2138 N N . LEU A 1 284 ? 10.109 40.156 6.723 1 98.31 284 LEU A N 1
ATOM 2139 C CA . LEU A 1 284 ? 10.359 41.562 6.398 1 98.31 284 LEU A CA 1
ATOM 2140 C C . LEU A 1 284 ? 11.125 42.25 7.523 1 98.31 284 LEU A C 1
ATOM 2142 O O . LEU A 1 284 ? 12.055 43.031 7.262 1 98.31 284 LEU A O 1
ATOM 2146 N N . ALA A 1 285 ? 10.727 42.031 8.75 1 98.25 285 ALA A N 1
ATOM 2147 C CA . ALA A 1 285 ? 11.422 42.594 9.898 1 98.25 285 ALA A CA 1
ATOM 2148 C C . ALA A 1 285 ? 12.883 42.156 9.938 1 98.25 285 ALA A C 1
ATOM 2150 O O . ALA A 1 285 ? 13.773 42.969 10.195 1 98.25 285 ALA A O 1
ATOM 2151 N N . ILE A 1 286 ? 13.102 40.906 9.734 1 97 286 ILE A N 1
ATOM 2152 C CA . ILE A 1 286 ? 14.461 40.375 9.703 1 97 286 ILE A CA 1
ATOM 2153 C C . ILE A 1 286 ? 15.273 41.062 8.617 1 97 286 ILE A C 1
ATOM 2155 O O . ILE A 1 286 ? 16.422 41.469 8.844 1 97 286 ILE A O 1
ATOM 2159 N N . THR A 1 287 ? 14.664 41.219 7.477 1 97.56 287 THR A N 1
ATOM 2160 C CA . THR A 1 287 ? 15.328 41.906 6.359 1 97.56 287 THR A CA 1
ATOM 2161 C C . THR A 1 287 ? 15.695 43.312 6.734 1 97.56 287 THR A C 1
ATOM 2163 O O . THR A 1 287 ? 16.812 43.781 6.473 1 97.56 287 THR A O 1
ATOM 2166 N N . HIS A 1 288 ? 14.773 44 7.363 1 97.75 288 HIS A N 1
ATOM 2167 C CA . HIS A 1 288 ? 14.977 45.406 7.707 1 97.75 288 HIS A CA 1
ATOM 2168 C C . HIS A 1 288 ? 16.016 45.562 8.812 1 97.75 288 HIS A C 1
ATOM 2170 O O . HIS A 1 288 ? 16.625 46.625 8.961 1 97.75 288 HIS A O 1
ATOM 2176 N N . CYS A 1 289 ? 16.234 44.531 9.562 1 97 289 CYS A N 1
ATOM 2177 C CA . CYS A 1 289 ? 17.172 44.625 10.672 1 97 289 CYS A CA 1
ATOM 2178 C C . CYS A 1 289 ? 18.562 44.156 10.25 1 97 289 CYS A C 1
ATOM 2180 O O . CYS A 1 289 ? 19.531 44.281 11.008 1 97 289 CYS A O 1
ATOM 2182 N N . ALA A 1 290 ? 18.609 43.625 9.07 1 95.75 290 ALA A N 1
ATOM 2183 C CA . ALA A 1 290 ? 19.922 43.219 8.555 1 95.75 290 ALA A CA 1
ATOM 2184 C C . ALA A 1 290 ? 20.812 44.438 8.328 1 95.75 290 ALA A C 1
ATOM 2186 O O . ALA A 1 290 ? 20.312 45.562 8.125 1 95.75 290 ALA A O 1
ATOM 2187 N N . ARG A 1 291 ? 22.156 44.219 8.383 1 94.88 291 ARG A N 1
ATOM 2188 C CA . ARG A 1 291 ? 23.078 45.312 8.07 1 94.88 291 ARG A CA 1
ATOM 2189 C C . ARG A 1 291 ? 22.828 45.844 6.664 1 94.88 291 ARG A C 1
ATOM 2191 O O . ARG A 1 291 ? 22.5 45.094 5.75 1 94.88 291 ARG A O 1
ATOM 2198 N N . PRO A 1 292 ? 23.047 47.125 6.551 1 94.81 292 PRO A N 1
ATOM 2199 C CA . PRO A 1 292 ? 22.734 47.75 5.262 1 94.81 292 PRO A CA 1
ATOM 2200 C C . PRO A 1 292 ? 23.438 47.062 4.094 1 94.81 292 PRO A C 1
ATOM 2202 O O . PRO A 1 292 ? 22.844 46.906 3.021 1 94.81 292 PRO A O 1
ATOM 2205 N N . GLU A 1 293 ? 24.672 46.594 4.211 1 93.94 293 GLU A N 1
ATOM 2206 C CA . GLU A 1 293 ? 25.438 45.969 3.125 1 93.94 293 GLU A CA 1
ATOM 2207 C C . GLU A 1 293 ? 24.922 44.594 2.809 1 93.94 293 GLU A C 1
ATOM 2209 O O . GLU A 1 293 ? 25.188 44.031 1.731 1 93.94 293 GLU A O 1
ATOM 2214 N N . ARG A 1 294 ? 24.172 43.969 3.727 1 94.75 294 ARG A N 1
ATOM 2215 C CA . ARG A 1 294 ? 23.703 42.594 3.557 1 94.75 294 ARG A CA 1
ATOM 2216 C C . ARG A 1 294 ? 22.203 42.562 3.305 1 94.75 294 ARG A C 1
ATOM 2218 O O . ARG A 1 294 ? 21.641 41.5 3.053 1 94.75 294 ARG A O 1
ATOM 2225 N N . ARG A 1 295 ? 21.578 43.656 3.348 1 95.88 295 ARG A N 1
ATOM 2226 C CA . ARG A 1 295 ? 20.125 43.719 3.32 1 95.88 295 ARG A CA 1
ATOM 2227 C C . ARG A 1 295 ? 19.578 43.188 2.006 1 95.88 295 ARG A C 1
ATOM 2229 O O . ARG A 1 295 ? 18.531 42.531 1.985 1 95.88 295 ARG A O 1
ATOM 2236 N N . LYS A 1 296 ? 20.266 43.469 0.929 1 95.12 296 LYS A N 1
ATOM 2237 C CA . LYS A 1 296 ? 19.812 42.969 -0.368 1 95.12 296 LYS A CA 1
ATOM 2238 C C . LYS A 1 296 ? 19.859 41.438 -0.426 1 95.12 296 LYS A C 1
ATOM 2240 O O . LYS A 1 296 ? 18.906 40.812 -0.869 1 95.12 296 LYS A O 1
ATOM 2245 N N . GLU A 1 297 ? 20.922 40.875 -0.012 1 93.69 297 GLU A N 1
ATOM 2246 C CA . GLU A 1 297 ? 21.109 39.438 -0.006 1 93.69 297 GLU A CA 1
ATOM 2247 C C . GLU A 1 297 ? 20.109 38.75 0.938 1 93.69 297 GLU A C 1
ATOM 2249 O O . GLU A 1 297 ? 19.453 37.781 0.562 1 93.69 297 GLU A O 1
ATOM 2254 N N . VAL A 1 298 ? 20.016 39.25 2.084 1 94.25 298 VAL A N 1
ATOM 2255 C CA . VAL A 1 298 ? 19.094 38.719 3.084 1 94.25 298 VAL A CA 1
ATOM 2256 C C . VAL A 1 298 ? 17.656 38.875 2.617 1 94.25 298 VAL A C 1
ATOM 2258 O O . VAL A 1 298 ? 16.828 38 2.816 1 94.25 298 VAL A O 1
ATOM 2261 N N . GLY A 1 299 ? 17.422 40 2.082 1 95.44 299 GLY A N 1
ATOM 2262 C CA . GLY A 1 299 ? 16.094 40.25 1.551 1 95.44 299 GLY A CA 1
ATOM 2263 C C . GLY A 1 299 ? 15.656 39.219 0.518 1 95.44 299 GLY A C 1
ATOM 2264 O O . GLY A 1 299 ? 14.508 38.781 0.512 1 95.44 299 GLY A O 1
ATOM 2265 N N . GLY A 1 300 ? 16.516 38.938 -0.395 1 93.06 300 GLY A N 1
ATOM 2266 C CA . GLY A 1 300 ? 16.219 37.906 -1.382 1 93.06 300 GLY A CA 1
ATOM 2267 C C . GLY A 1 300 ? 15.891 36.562 -0.764 1 93.06 300 GLY A C 1
ATOM 2268 O O . GLY A 1 300 ? 14.93 35.906 -1.169 1 93.06 300 GLY A O 1
ATOM 2269 N N . LEU A 1 301 ? 16.656 36.156 0.163 1 92.12 301 LEU A N 1
ATOM 2270 C CA . LEU A 1 301 ? 16.438 34.875 0.866 1 92.12 301 LEU A CA 1
ATOM 2271 C C . LEU A 1 301 ? 15.109 34.906 1.612 1 92.12 301 LEU A C 1
ATOM 2273 O O . LEU A 1 301 ? 14.336 33.938 1.535 1 92.12 301 LEU A O 1
ATOM 2277 N N . MET A 1 302 ? 14.852 35.969 2.289 1 95 302 MET A N 1
ATOM 2278 C CA . MET A 1 302 ? 13.648 36.094 3.105 1 95 302 MET A CA 1
ATOM 2279 C C . MET A 1 302 ? 12.398 36.125 2.23 1 95 302 MET A C 1
ATOM 2281 O O . MET A 1 302 ? 11.352 35.594 2.607 1 95 302 MET A O 1
ATOM 2285 N N . VAL A 1 303 ? 12.5 36.75 1.146 1 95.88 303 VAL A N 1
ATOM 2286 C CA . VAL A 1 303 ? 11.359 36.781 0.234 1 95.88 303 VAL A CA 1
ATOM 2287 C C . VAL A 1 303 ? 11.023 35.375 -0.221 1 95.88 303 VAL A C 1
ATOM 2289 O O . VAL A 1 303 ? 9.852 35 -0.294 1 95.88 303 VAL A O 1
ATOM 2292 N N . SER A 1 304 ? 12.055 34.625 -0.477 1 93.06 304 SER A N 1
ATOM 2293 C CA . SER A 1 304 ? 11.859 33.281 -0.95 1 93.06 304 SER A CA 1
ATOM 2294 C C . SER A 1 304 ? 11.156 32.406 0.102 1 93.06 304 SER A C 1
ATOM 2296 O O . SER A 1 304 ? 10.18 31.734 -0.197 1 93.06 304 SER A O 1
ATOM 2298 N N . VAL A 1 305 ? 11.609 32.438 1.271 1 94.31 305 VAL A N 1
ATOM 2299 C CA . VAL A 1 305 ? 11.039 31.594 2.316 1 94.31 305 VAL A CA 1
ATOM 2300 C C . VAL A 1 305 ? 9.68 32.156 2.748 1 94.31 305 VAL A C 1
ATOM 2302 O O . VAL A 1 305 ? 8.789 31.375 3.107 1 94.31 305 VAL A O 1
ATOM 2305 N N . ALA A 1 306 ? 9.516 33.438 2.697 1 97.5 306 ALA A N 1
ATOM 2306 C CA . ALA A 1 306 ? 8.219 34.062 2.982 1 97.5 306 ALA A CA 1
ATOM 2307 C C . ALA A 1 306 ? 7.18 33.625 1.948 1 97.5 306 ALA A C 1
ATOM 2309 O O . ALA A 1 306 ? 6.023 33.375 2.291 1 97.5 306 ALA A O 1
ATOM 2310 N N 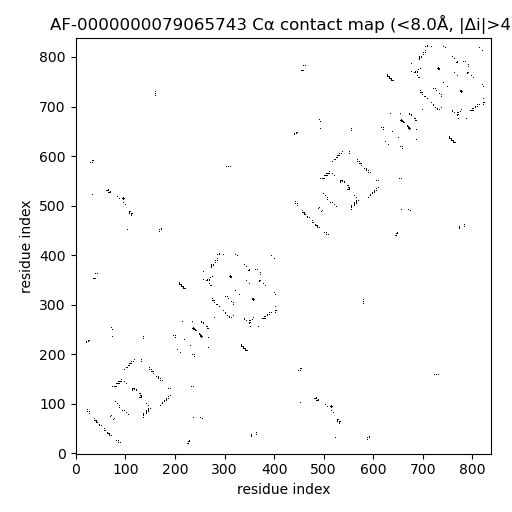. LEU A 1 307 ? 7.586 33.656 0.718 1 96.31 307 LEU A N 1
ATOM 2311 C CA . LEU A 1 307 ? 6.684 33.219 -0.345 1 96.31 307 LEU A CA 1
ATOM 2312 C C . LEU A 1 307 ? 6.285 31.766 -0.165 1 96.31 307 LEU A C 1
ATOM 2314 O O . LEU A 1 307 ? 5.145 31.391 -0.445 1 96.31 307 LEU A O 1
ATOM 2318 N N . THR A 1 308 ? 7.219 30.969 0.231 1 95.12 308 THR A N 1
ATOM 2319 C CA . THR A 1 308 ? 6.93 29.562 0.506 1 95.12 308 THR A CA 1
ATOM 2320 C C . THR A 1 308 ? 5.855 29.438 1.584 1 95.12 308 THR A C 1
ATOM 2322 O O . THR A 1 308 ? 4.895 28.688 1.424 1 95.12 308 THR A O 1
ATOM 2325 N N . SER A 1 309 ? 6.039 30.188 2.627 1 97.38 309 SER A N 1
ATOM 2326 C CA . SER A 1 309 ? 5.047 30.188 3.695 1 97.38 309 SER A CA 1
ATOM 2327 C C . SER A 1 309 ? 3.705 30.734 3.205 1 97.38 309 SER A C 1
ATOM 2329 O O . SER A 1 309 ? 2.66 30.125 3.455 1 97.38 309 SER A O 1
ATOM 2331 N N . PHE A 1 310 ? 3.689 31.766 2.518 1 98.12 310 PHE A N 1
ATOM 2332 C CA . PHE A 1 310 ? 2.488 32.438 2.041 1 98.12 310 PHE A CA 1
ATOM 2333 C C . PHE A 1 310 ? 1.71 31.547 1.082 1 98.12 310 PHE A C 1
ATOM 2335 O O . PHE A 1 310 ? 0.488 31.438 1.191 1 98.12 310 PHE A O 1
ATOM 2342 N N . VAL A 1 311 ? 2.35 30.922 0.222 1 96.19 311 VAL A N 1
ATOM 2343 C CA . VAL A 1 311 ? 1.688 30.219 -0.871 1 96.19 311 VAL A CA 1
ATOM 2344 C C . VAL A 1 311 ? 1.315 28.812 -0.426 1 96.19 311 VAL A C 1
ATOM 2346 O O . VAL A 1 311 ? 0.198 28.344 -0.672 1 96.19 311 VAL A O 1
ATOM 2349 N N . THR A 1 312 ? 2.252 28.094 0.271 1 93.88 312 THR A N 1
ATOM 2350 C CA . THR A 1 312 ? 2.055 26.672 0.545 1 93.88 312 THR A CA 1
ATOM 2351 C C . THR A 1 312 ? 1.736 26.453 2.02 1 93.88 312 THR A C 1
ATOM 2353 O O . THR A 1 312 ? 1.248 25.375 2.398 1 93.88 312 THR A O 1
ATOM 2356 N N . GLY A 1 313 ? 2.117 27.391 2.896 1 95.69 313 GLY A N 1
ATOM 2357 C CA . GLY A 1 313 ? 1.957 27.219 4.332 1 95.69 313 GLY A CA 1
ATOM 2358 C C . GLY A 1 313 ? 3.131 26.516 4.984 1 95.69 313 GLY A C 1
ATOM 2359 O O . GLY A 1 313 ? 3.115 26.25 6.188 1 95.69 313 GLY A O 1
ATOM 2360 N N . VAL A 1 314 ? 4.176 26.219 4.199 1 93.31 314 VAL A N 1
ATOM 2361 C CA . VAL A 1 314 ? 5.375 25.609 4.77 1 93.31 314 VAL A CA 1
ATOM 2362 C C . VAL A 1 314 ? 6.215 26.672 5.465 1 93.31 314 VAL A C 1
ATOM 2364 O O . VAL A 1 314 ? 6.715 27.594 4.816 1 93.31 314 VAL A O 1
ATOM 2367 N N . THR A 1 315 ? 6.461 26.453 6.707 1 95.44 315 THR A N 1
ATOM 2368 C CA . THR A 1 315 ? 7.023 27.547 7.492 1 95.44 315 THR A CA 1
ATOM 2369 C C . THR A 1 315 ? 8.438 27.203 7.965 1 95.44 315 THR A C 1
ATOM 2371 O O . THR A 1 315 ? 9.188 28.078 8.383 1 95.44 315 THR A O 1
ATOM 2374 N N . GLU A 1 316 ? 8.828 25.953 7.906 1 88.12 316 GLU A N 1
ATOM 2375 C CA . GLU A 1 316 ? 10.062 25.484 8.523 1 88.12 316 GLU A CA 1
ATOM 2376 C C . GLU A 1 316 ? 11.281 26.219 7.977 1 88.12 316 GLU A C 1
ATOM 2378 O O . GLU A 1 316 ? 12.172 26.609 8.734 1 88.12 316 GLU A O 1
ATOM 2383 N N . PRO A 1 317 ? 11.344 26.469 6.68 1 89.44 317 PRO A N 1
ATOM 2384 C CA . PRO A 1 317 ? 12.516 27.203 6.191 1 89.44 317 PRO A CA 1
ATOM 2385 C C . PRO A 1 317 ? 12.656 28.578 6.828 1 89.44 317 PRO A C 1
ATOM 2387 O O . PRO A 1 317 ? 13.773 29.031 7.105 1 89.44 31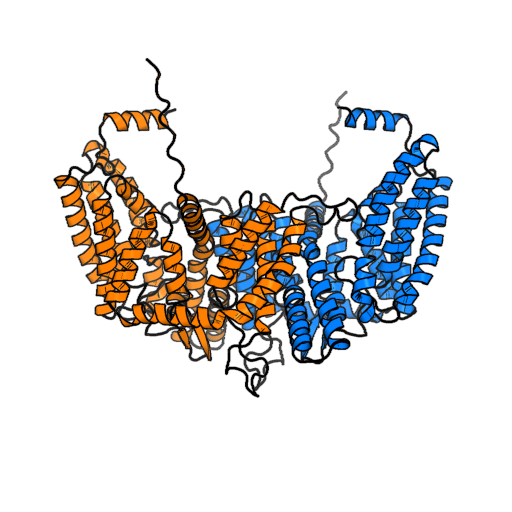7 PRO A O 1
ATOM 2390 N N . LEU A 1 318 ? 11.617 29.219 7.02 1 93.88 318 LEU A N 1
ATOM 2391 C CA . LEU A 1 318 ? 11.641 30.547 7.645 1 93.88 318 LEU A CA 1
ATOM 2392 C C . LEU A 1 318 ? 11.883 30.422 9.148 1 93.88 318 LEU A C 1
ATOM 2394 O O . LEU A 1 318 ? 12.703 31.156 9.703 1 93.88 318 LEU A O 1
ATOM 2398 N N . GLU A 1 319 ? 11.172 29.562 9.766 1 94.5 319 GLU A N 1
ATOM 2399 C CA . GLU A 1 319 ? 11.289 29.391 11.211 1 94.5 319 GLU A CA 1
ATOM 2400 C C . GLU A 1 319 ? 12.703 28.969 11.602 1 94.5 319 GLU A C 1
ATOM 2402 O O . GLU A 1 319 ? 13.234 29.422 12.617 1 94.5 319 GLU A O 1
ATOM 2407 N N . PHE A 1 320 ? 13.328 28.188 10.805 1 89.19 320 PHE A N 1
ATOM 2408 C CA . PHE A 1 320 ? 14.672 27.703 11.094 1 89.19 320 PHE A CA 1
ATOM 2409 C C . PHE A 1 320 ? 15.703 28.812 10.898 1 89.19 320 PHE A C 1
ATOM 2411 O O . PHE A 1 320 ? 16.844 28.688 11.375 1 89.19 320 PHE A O 1
ATOM 2418 N N . SER A 1 321 ? 15.352 29.781 10.227 1 89.19 321 SER A N 1
ATOM 2419 C CA . SER A 1 321 ? 16.266 30.891 10 1 89.19 321 SER A CA 1
ATOM 2420 C C . SER A 1 321 ? 16.484 31.703 11.273 1 89.19 321 SER A C 1
ATOM 2422 O O . SER A 1 321 ? 17.469 32.438 11.383 1 89.19 321 SER A O 1
ATOM 2424 N N . PHE A 1 322 ? 15.586 31.531 12.211 1 90.81 322 PHE A N 1
ATOM 2425 C CA . PHE A 1 322 ? 15.781 32.375 13.383 1 90.81 322 PHE A CA 1
ATOM 2426 C C . PHE A 1 322 ? 15.609 31.594 14.672 1 90.81 322 PHE A C 1
ATOM 2428 O O . PHE A 1 322 ? 16 32.062 15.742 1 90.81 322 PHE A O 1
ATOM 2435 N N . MET A 1 323 ? 15.039 30.438 14.648 1 90.06 323 MET A N 1
ATOM 2436 C CA . MET A 1 323 ? 14.625 29.734 15.859 1 90.06 323 MET A CA 1
ATOM 2437 C C . MET A 1 323 ? 15.82 29.438 16.766 1 90.06 323 MET A C 1
ATOM 2439 O O . MET A 1 323 ? 15.711 29.531 17.984 1 90.06 323 MET A O 1
ATOM 2443 N N . PHE A 1 324 ? 17 29.188 16.203 1 84.06 324 PHE A N 1
ATOM 2444 C CA . PHE A 1 324 ? 18.156 28.766 17.016 1 84.06 324 PHE A CA 1
ATOM 2445 C C . PHE A 1 324 ? 18.891 29.984 17.547 1 84.06 324 PHE A C 1
ATOM 2447 O O . PHE A 1 324 ? 19.484 29.938 18.641 1 84.06 324 PHE A O 1
ATOM 2454 N N . VAL A 1 325 ? 18.875 31.078 16.844 1 85.81 325 VAL A N 1
ATOM 2455 C CA . VAL A 1 325 ? 19.594 32.281 17.25 1 85.81 325 VAL A CA 1
ATOM 2456 C C . VAL A 1 325 ? 18.719 33.125 18.188 1 85.81 325 VAL A C 1
ATOM 2458 O O . VAL A 1 325 ? 19.219 33.906 18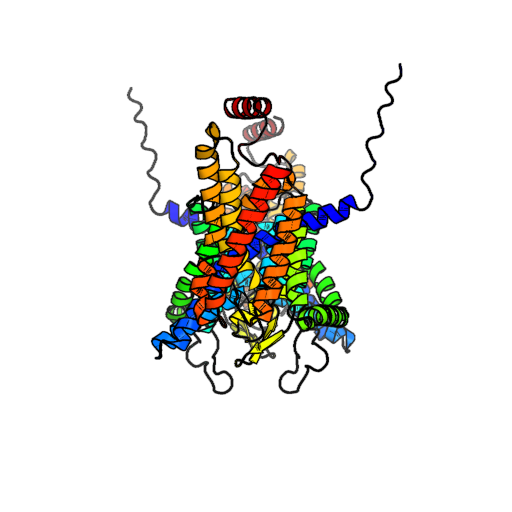.969 1 85.81 325 VAL A O 1
ATOM 2461 N N . ALA A 1 326 ? 17.438 32.844 18.109 1 90.81 326 ALA A N 1
ATOM 2462 C CA . ALA A 1 326 ? 16.5 33.625 18.891 1 90.81 326 ALA A CA 1
ATOM 2463 C C . ALA A 1 326 ? 15.398 32.75 19.484 1 90.81 326 ALA A C 1
ATOM 2465 O O . ALA A 1 326 ? 14.219 32.938 19.172 1 90.81 326 ALA A O 1
ATOM 2466 N N . PRO A 1 327 ? 15.648 31.953 20.453 1 91.56 327 PRO A N 1
ATOM 2467 C CA . PRO A 1 327 ? 14.664 31.016 21.016 1 91.56 327 PRO A CA 1
ATOM 2468 C C . PRO A 1 327 ? 13.5 31.719 21.703 1 91.56 327 PRO A C 1
ATOM 2470 O O . PRO A 1 327 ? 12.367 31.234 21.688 1 91.56 327 PRO A O 1
ATOM 2473 N N . LEU A 1 328 ? 13.781 32.812 22.297 1 91.38 328 LEU A N 1
ATOM 2474 C CA . LEU A 1 328 ? 12.711 33.562 22.953 1 91.38 328 LEU A CA 1
ATOM 2475 C C . LEU A 1 328 ? 11.75 34.156 21.938 1 91.38 328 LEU A C 1
ATOM 2477 O O . LEU A 1 328 ? 10.539 34.219 22.172 1 91.38 328 LEU A O 1
ATOM 2481 N N . LEU A 1 329 ? 12.344 34.594 20.875 1 93.31 329 LEU A N 1
ATOM 2482 C CA . LEU A 1 329 ? 11.516 35.094 19.781 1 93.31 329 LEU A CA 1
ATOM 2483 C C . LEU A 1 329 ? 10.664 33.969 19.203 1 93.31 329 LEU A C 1
ATOM 2485 O O . LEU A 1 329 ? 9.508 34.188 18.828 1 93.31 329 LEU A O 1
ATOM 2489 N N . TYR A 1 330 ? 11.219 32.812 19.141 1 95.75 330 TYR A N 1
ATOM 2490 C CA . TYR A 1 330 ? 10.445 31.641 18.703 1 95.75 330 TYR A CA 1
ATOM 2491 C C . TYR A 1 330 ? 9.312 31.344 19.672 1 95.75 330 TYR A C 1
ATOM 2493 O O . TYR A 1 330 ? 8.219 30.969 19.25 1 95.75 330 TYR A O 1
ATOM 2501 N N . GLY A 1 331 ? 9.602 31.453 20.938 1 96.25 331 GLY A N 1
ATOM 2502 C CA . GLY A 1 331 ? 8.539 31.312 21.922 1 96.25 331 GLY A CA 1
ATOM 2503 C C . GLY A 1 331 ? 7.402 32.281 21.703 1 96.25 331 GLY A C 1
ATOM 2504 O O . GLY A 1 331 ? 6.234 31.938 21.844 1 96.25 331 GLY A O 1
ATOM 2505 N N . ALA A 1 332 ? 7.73 33.5 21.422 1 96.81 332 ALA A N 1
ATOM 2506 C CA . ALA A 1 332 ? 6.715 34.5 21.109 1 96.81 332 ALA A CA 1
ATOM 2507 C C . ALA A 1 332 ? 5.902 34.094 19.891 1 96.81 332 ALA A C 1
ATOM 2509 O O . ALA A 1 332 ? 4.688 34.281 19.844 1 96.81 332 ALA A O 1
ATOM 2510 N N . HIS A 1 333 ? 6.637 33.594 18.891 1 97.75 333 HIS A N 1
ATOM 2511 C CA . HIS A 1 333 ? 5.973 33.062 17.703 1 97.75 333 HIS A CA 1
ATOM 2512 C C . HIS A 1 333 ? 4.965 31.984 18.062 1 97.75 333 HIS A C 1
ATOM 2514 O O . HIS A 1 333 ? 3.848 31.969 17.547 1 97.75 333 HIS A O 1
ATOM 2520 N N . ALA A 1 334 ? 5.305 31.094 18.969 1 98.19 334 ALA A N 1
ATOM 2521 C CA . ALA A 1 334 ? 4.41 30.031 19.406 1 98.19 334 ALA A CA 1
ATOM 2522 C C . ALA A 1 334 ? 3.178 30.594 20.094 1 98.19 334 ALA A C 1
ATOM 2524 O O . ALA A 1 334 ? 2.055 30.156 19.844 1 98.19 334 ALA A O 1
ATOM 2525 N N . VAL A 1 335 ? 3.385 31.562 20.938 1 98.5 335 VAL A N 1
ATOM 2526 C CA . VAL A 1 335 ? 2.289 32.219 21.656 1 98.5 335 VAL A CA 1
ATOM 2527 C C . VAL A 1 335 ? 1.36 32.906 20.672 1 98.5 335 VAL A C 1
ATOM 2529 O O . VAL A 1 335 ? 0.136 32.781 20.766 1 98.5 335 VAL A O 1
ATOM 2532 N N . LEU A 1 336 ? 1.931 33.594 19.766 1 98.75 336 LEU A N 1
ATOM 2533 C CA . LEU A 1 336 ? 1.142 34.344 18.781 1 98.75 336 LEU A CA 1
ATOM 2534 C C . LEU A 1 336 ? 0.359 33.375 17.891 1 98.75 336 LEU A C 1
ATOM 2536 O O . LEU A 1 336 ? -0.771 33.688 17.5 1 98.75 336 LEU A O 1
ATOM 2540 N N . THR A 1 337 ? 0.963 32.25 17.516 1 98.62 337 THR A N 1
ATOM 2541 C CA . THR A 1 337 ? 0.239 31.234 16.75 1 98.62 337 THR A CA 1
ATOM 2542 C C . THR A 1 337 ? -0.957 30.703 17.531 1 98.62 337 THR A C 1
ATOM 2544 O O . THR A 1 337 ? -2.053 30.562 16.984 1 98.62 337 THR A O 1
ATOM 2547 N N . GLY A 1 338 ? -0.705 30.391 18.812 1 98.75 338 GLY A N 1
ATOM 2548 C CA . GLY A 1 338 ? -1.812 30 19.656 1 98.75 338 GLY A CA 1
ATOM 2549 C C . GLY A 1 338 ? -2.92 31.031 19.719 1 98.75 338 GLY A C 1
ATOM 2550 O O . GLY A 1 338 ? -4.102 30.688 19.641 1 98.75 338 GLY A O 1
ATOM 2551 N N . ALA A 1 339 ? -2.561 32.25 19.891 1 98.81 339 ALA A N 1
ATOM 2552 C CA . ALA A 1 339 ? -3.537 33.344 19.938 1 98.81 339 ALA A CA 1
ATOM 2553 C C . ALA A 1 339 ? -4.332 33.406 18.641 1 98.81 339 ALA A C 1
ATOM 2555 O O . ALA A 1 339 ? -5.551 33.625 18.656 1 98.81 339 ALA A O 1
ATOM 2556 N N . SER A 1 340 ? -3.646 33.281 17.547 1 98.81 340 SER A N 1
ATOM 2557 C CA . SER A 1 340 ? -4.32 33.312 16.25 1 98.81 340 SER A CA 1
ATOM 2558 C C . SER A 1 340 ? -5.355 32.188 16.141 1 98.81 340 SER A C 1
ATOM 2560 O O . SER A 1 340 ? -6.473 32.406 15.672 1 98.81 340 SER A O 1
ATOM 2562 N N . MET A 1 341 ? -4.961 31 16.594 1 98.69 341 MET A N 1
ATOM 2563 C CA . MET A 1 341 ? -5.871 29.844 16.562 1 98.69 341 MET A CA 1
ATOM 2564 C C . MET A 1 341 ? -7.109 30.125 17.406 1 98.69 341 MET A C 1
ATOM 2566 O O . MET A 1 341 ? -8.234 29.859 16.984 1 98.69 341 MET A O 1
ATOM 2570 N N . GLY A 1 342 ? -6.926 30.672 18.578 1 98.69 342 GLY A N 1
ATOM 2571 C CA . GLY A 1 342 ? -8.039 30.984 19.453 1 98.69 342 GLY A CA 1
ATOM 2572 C C . GLY A 1 342 ? -8.93 32.094 18.922 1 98.69 342 GLY A C 1
ATOM 2573 O O . GLY A 1 342 ? -10.156 31.984 18.984 1 98.69 342 GLY A O 1
ATOM 2574 N N . ILE A 1 343 ? -8.383 33.125 18.406 1 98.81 343 ILE A N 1
ATOM 2575 C CA . ILE A 1 343 ? -9.109 34.312 17.953 1 98.81 343 ILE A CA 1
ATOM 2576 C C . ILE A 1 343 ? -9.961 33.938 16.734 1 98.81 343 ILE A C 1
ATOM 2578 O O . ILE A 1 343 ? -11.125 34.344 16.641 1 98.81 343 ILE A O 1
ATOM 2582 N N . THR A 1 344 ? -9.359 33.219 15.75 1 98.75 344 THR A N 1
ATOM 2583 C CA . THR A 1 344 ? -10.133 32.812 14.578 1 98.75 344 THR A CA 1
ATOM 2584 C C . THR A 1 344 ? -11.352 31.984 14.984 1 98.75 344 THR A C 1
ATOM 2586 O O . THR A 1 344 ? -12.453 32.219 14.484 1 98.75 344 THR A O 1
ATOM 2589 N N . TRP A 1 345 ? -11.125 31.062 15.883 1 98.31 345 TRP A N 1
ATOM 2590 C CA . TRP A 1 345 ? -12.242 30.234 16.328 1 98.31 345 TRP A CA 1
ATOM 2591 C C . TRP A 1 345 ? -13.273 31.078 17.078 1 98.31 345 TRP A C 1
ATOM 2593 O O . TRP A 1 345 ? -14.484 30.906 16.875 1 98.31 345 TRP A O 1
ATOM 2603 N N . LEU A 1 346 ? -12.898 31.969 17.922 1 98.38 346 LEU A N 1
ATOM 2604 C CA . LEU A 1 346 ? -13.773 32.844 18.688 1 98.38 346 LEU A CA 1
ATOM 2605 C C . LEU A 1 346 ? -14.656 33.688 17.766 1 98.38 346 LEU A C 1
ATOM 2607 O O . LEU A 1 346 ? -15.828 33.906 18.078 1 98.38 346 LEU A O 1
ATOM 2611 N N . LEU A 1 347 ? -14.078 34.062 16.672 1 98.5 347 LEU A N 1
ATOM 2612 C CA . LEU A 1 347 ? -14.781 34.969 15.75 1 98.5 347 LEU A CA 1
ATOM 2613 C C . LEU A 1 347 ? -15.594 34.156 14.734 1 98.5 347 LEU A C 1
ATOM 2615 O O . LEU A 1 347 ? -16.203 34.75 13.836 1 98.5 347 LEU A O 1
ATOM 2619 N N . GLY A 1 348 ? -15.555 32.844 14.82 1 98 348 GLY A N 1
ATOM 2620 C CA . GLY A 1 348 ? -16.438 31.984 14.031 1 98 348 GLY A CA 1
ATOM 2621 C C . GLY A 1 348 ? -15.852 31.594 12.695 1 98 348 GLY A C 1
ATOM 2622 O O . GLY A 1 348 ? -16.578 31.172 11.789 1 98 348 GLY A O 1
ATOM 2623 N N . VAL A 1 349 ? -14.578 31.797 12.539 1 98.44 349 VAL A N 1
ATOM 2624 C CA . VAL A 1 349 ? -13.922 31.391 11.305 1 98.44 349 VAL A CA 1
ATOM 2625 C C . VAL A 1 349 ? -13.727 29.875 11.312 1 98.44 349 VAL A C 1
ATOM 2627 O O . VAL A 1 349 ? -13.117 29.328 12.234 1 98.44 349 VAL A O 1
ATOM 2630 N N . HIS A 1 350 ? -14.258 29.141 10.328 1 98.12 350 HIS A N 1
ATOM 2631 C CA . HIS A 1 350 ? -14.023 27.719 10.07 1 98.12 350 HIS A CA 1
ATOM 2632 C C . HIS A 1 350 ? -13.398 27.5 8.703 1 98.12 350 HIS A C 1
ATOM 2634 O O . HIS A 1 350 ? -14.109 27.359 7.703 1 98.12 350 HIS A O 1
ATOM 2640 N N . ALA A 1 351 ? -12.156 27.5 8.734 1 97.94 351 ALA A N 1
ATOM 2641 C CA . ALA A 1 351 ? -11.406 27.281 7.496 1 97.94 351 ALA A CA 1
ATOM 2642 C C . ALA A 1 351 ? -10.562 26.016 7.59 1 97.94 351 ALA A C 1
ATOM 2644 O O . ALA A 1 351 ? -10.008 25.703 8.648 1 97.94 351 ALA A O 1
ATOM 2645 N N . GLY A 1 352 ? -10.562 25.266 6.555 1 96.62 352 GLY A N 1
ATOM 2646 C CA . GLY A 1 352 ? -9.773 24.047 6.488 1 96.62 352 GLY A CA 1
ATOM 2647 C C . GLY A 1 352 ? -8.734 24.062 5.383 1 96.62 352 GLY A C 1
ATOM 2648 O O . GLY A 1 352 ? -8.703 25 4.57 1 96.62 352 GLY A O 1
ATOM 2649 N N . PHE A 1 353 ? -7.875 23.156 5.484 1 95.75 353 PHE A N 1
ATOM 2650 C CA . PHE A 1 353 ? -6.855 23 4.453 1 95.75 353 PHE A CA 1
ATOM 2651 C C . PHE A 1 353 ? -6.527 21.531 4.246 1 95.75 353 PHE A C 1
ATOM 2653 O O . PHE A 1 353 ? -6.906 20.672 5.055 1 95.75 353 PHE A O 1
ATOM 2660 N N . SER A 1 354 ? -5.852 21.172 3.135 1 91 354 SER A N 1
ATOM 2661 C CA . SER A 1 354 ? -5.402 19.812 2.842 1 91 354 SER A CA 1
ATOM 2662 C C . SER A 1 354 ? -3.914 19.641 3.133 1 91 354 SER A C 1
ATOM 2664 O O . SER A 1 354 ? -3.426 18.516 3.275 1 91 354 SER A O 1
ATOM 2666 N N . PHE A 1 355 ? -3.252 20.797 3.195 1 87.81 355 PHE A N 1
ATOM 2667 C CA . PHE A 1 355 ? -1.808 20.672 3.357 1 87.81 355 PHE A CA 1
ATOM 2668 C C . PHE A 1 355 ? -1.322 21.516 4.527 1 87.81 355 PHE A C 1
ATOM 2670 O O . PHE A 1 355 ? -1.069 21 5.613 1 87.81 355 PHE A O 1
ATOM 2677 N N . SER A 1 356 ? -1.24 22.969 4.355 1 91.56 356 SER A N 1
ATOM 2678 C CA . SER A 1 356 ? -0.637 23.734 5.438 1 91.56 356 SER A CA 1
ATOM 2679 C C . SER A 1 356 ? -1.105 25.188 5.414 1 91.56 356 SER A C 1
ATOM 2681 O O . SER A 1 356 ? -0.304 26.109 5.594 1 91.56 356 SER A O 1
ATOM 2683 N N . ALA A 1 357 ? -2.354 25.453 5.164 1 96.56 357 ALA A N 1
ATOM 2684 C CA . ALA A 1 357 ? -3.027 26.734 5.348 1 96.56 357 ALA A CA 1
ATOM 2685 C C . ALA A 1 357 ? -2.305 27.859 4.594 1 96.56 357 ALA A C 1
ATOM 2687 O O . ALA A 1 357 ? -2.072 28.938 5.141 1 96.56 357 ALA A O 1
ATOM 2688 N N . GLY A 1 358 ? -1.823 27.719 3.443 1 97 358 GLY A N 1
ATOM 2689 C CA . GLY A 1 358 ? -1.307 28.734 2.549 1 97 358 GLY A CA 1
ATOM 2690 C C . GLY A 1 358 ? -2.355 29.297 1.6 1 97 358 GLY A C 1
ATOM 2691 O O . GLY A 1 358 ? -3.541 28.969 1.725 1 97 358 GLY A O 1
ATOM 2692 N N . LEU A 1 359 ? -1.91 30.156 0.729 1 97.38 359 LEU A N 1
ATOM 2693 C CA . LEU A 1 359 ? -2.789 30.828 -0.229 1 97.38 359 LEU A CA 1
ATOM 2694 C C . LEU A 1 359 ? -3.543 29.797 -1.072 1 97.38 359 LEU A C 1
ATOM 2696 O O . LEU A 1 359 ? -4.73 29.984 -1.359 1 97.38 359 LEU A O 1
ATOM 2700 N N . ILE A 1 360 ? -2.859 28.797 -1.457 1 93.81 360 ILE A N 1
ATOM 2701 C CA . ILE A 1 360 ? -3.484 27.781 -2.295 1 93.81 360 ILE A CA 1
ATOM 2702 C C . ILE A 1 360 ? -4.676 27.172 -1.56 1 93.81 360 ILE A C 1
ATOM 2704 O O . ILE A 1 360 ? -5.785 27.125 -2.096 1 93.81 360 ILE A O 1
ATOM 2708 N N . ASP A 1 361 ? -4.512 26.766 -0.351 1 96.88 361 ASP A N 1
ATOM 2709 C CA . ASP A 1 361 ? -5.598 26.203 0.44 1 96.88 361 ASP A CA 1
ATOM 2710 C C . ASP A 1 361 ? -6.711 27.219 0.663 1 96.88 361 ASP A C 1
ATOM 2712 O O . ASP A 1 361 ? -7.895 26.875 0.632 1 96.88 361 ASP A O 1
ATOM 2716 N N . TYR A 1 362 ? -6.297 28.422 0.898 1 97.94 362 TYR A N 1
ATOM 2717 C CA . TYR A 1 362 ? -7.25 29.5 1.174 1 97.94 362 TYR A CA 1
ATOM 2718 C C . TYR A 1 362 ? -8.195 29.703 -0.004 1 97.94 362 TYR A C 1
ATOM 2720 O O . TYR A 1 362 ? -9.414 29.812 0.178 1 97.94 362 TYR A O 1
ATOM 2728 N N . VAL A 1 363 ? -7.664 29.703 -1.158 1 96.69 363 VAL A N 1
ATOM 2729 C CA . VAL A 1 363 ? -8.445 29.984 -2.355 1 96.69 363 VAL A CA 1
ATOM 2730 C C . VAL A 1 363 ? -9.242 28.75 -2.762 1 96.69 363 VAL A C 1
ATOM 2732 O O . VAL A 1 363 ? -10.445 28.844 -3.043 1 96.69 363 VAL A O 1
ATOM 2735 N N . VAL A 1 364 ? -8.617 27.641 -2.713 1 94.81 364 VAL A N 1
ATOM 2736 C CA . VAL A 1 364 ? -9.211 26.406 -3.215 1 94.81 364 VAL A CA 1
ATOM 2737 C C . VAL A 1 364 ? -10.383 26 -2.32 1 94.81 364 VAL A C 1
ATOM 2739 O O . VAL A 1 364 ? -11.398 25.484 -2.805 1 94.81 364 VAL A O 1
ATOM 2742 N N . ASN A 1 365 ? -10.305 26.25 -1.027 1 96.81 365 ASN A N 1
ATOM 2743 C CA . ASN A 1 365 ? -11.312 25.766 -0.086 1 96.81 365 ASN A CA 1
ATOM 2744 C C . ASN A 1 365 ? -12.266 26.875 0.342 1 96.81 365 ASN A C 1
ATOM 2746 O O . ASN A 1 365 ? -13.102 26.672 1.222 1 96.81 365 ASN A O 1
ATOM 2750 N N . TRP A 1 366 ? -12.18 28 -0.283 1 96.88 366 TRP A N 1
ATOM 2751 C CA . TRP A 1 366 ? -12.977 29.172 0.088 1 96.88 366 TRP A CA 1
ATOM 2752 C C . TRP A 1 366 ? -14.453 28.812 0.166 1 96.88 366 TRP A C 1
ATOM 2754 O O . TRP A 1 366 ? -15.148 29.219 1.111 1 96.88 366 TRP A O 1
ATOM 2764 N N . HIS A 1 367 ? -14.938 28.062 -0.797 1 95.69 367 HIS A N 1
ATOM 2765 C CA . HIS A 1 367 ? -16.359 27.766 -0.923 1 95.69 367 HIS A CA 1
ATOM 2766 C C . HIS A 1 367 ? -16.828 26.828 0.178 1 95.69 367 HIS A C 1
ATOM 2768 O O . HIS A 1 367 ? -18.031 26.719 0.448 1 95.69 367 HIS A O 1
ATOM 2774 N N . LEU A 1 368 ? -15.93 26.156 0.88 1 96 368 LEU A N 1
ATOM 2775 C CA . LEU A 1 368 ? -16.266 25.219 1.953 1 96 368 LEU A CA 1
ATOM 2776 C C . LEU A 1 368 ? -16.172 25.906 3.314 1 96 368 LEU A C 1
ATOM 2778 O O . LEU A 1 368 ? -16.688 25.391 4.309 1 96 368 LEU A O 1
ATOM 2782 N N . ASP A 1 369 ? -15.516 27.047 3.357 1 97.69 369 ASP A N 1
ATOM 2783 C CA . ASP A 1 369 ? -15.195 27.734 4.605 1 97.69 369 ASP A CA 1
ATOM 2784 C C . ASP A 1 369 ? -16.406 28.516 5.125 1 97.69 369 ASP A C 1
ATOM 2786 O O . ASP A 1 369 ? -17.344 28.797 4.375 1 97.69 369 ASP A O 1
ATOM 2790 N N . THR A 1 370 ? -16.344 28.734 6.422 1 98.06 370 THR A N 1
ATOM 2791 C CA . THR A 1 370 ? -17.25 29.688 7.059 1 98.06 370 THR A CA 1
ATOM 2792 C C . THR A 1 370 ? -16.5 30.969 7.434 1 98.06 370 THR A C 1
ATOM 2794 O O . THR A 1 370 ? -15.508 30.922 8.164 1 98.06 370 THR A O 1
ATOM 2797 N N . LYS A 1 371 ? -16.875 32.094 6.949 1 98.38 371 LYS A N 1
ATOM 2798 C CA . LYS A 1 371 ? -16.359 33.438 7.184 1 98.38 371 LYS A CA 1
ATOM 2799 C C . LYS A 1 371 ? -14.867 33.531 6.836 1 98.38 371 LYS A C 1
ATOM 2801 O O . LYS A 1 371 ? -14.07 34.031 7.637 1 98.38 371 LYS A O 1
ATOM 2806 N N . PRO A 1 372 ? -14.484 32.969 5.684 1 97.75 372 PRO A N 1
ATOM 2807 C CA . PRO A 1 372 ? -13.062 33 5.348 1 97.75 372 PRO A CA 1
ATOM 2808 C C . PRO A 1 372 ? -12.531 34.438 5.133 1 97.75 372 PRO A C 1
ATOM 2810 O O . PRO A 1 372 ? -11.336 34.688 5.277 1 97.75 372 PRO A O 1
ATOM 2813 N N . TRP A 1 373 ? -13.336 35.375 4.859 1 98.44 373 TRP A N 1
ATOM 2814 C CA . TRP A 1 373 ? -12.93 36.75 4.613 1 98.44 373 TRP A CA 1
ATOM 2815 C C . TRP A 1 373 ? -12.297 37.375 5.863 1 98.44 373 TRP A C 1
ATOM 2817 O O . TRP A 1 373 ? -11.461 38.281 5.766 1 98.44 373 TRP A O 1
ATOM 2827 N N . LEU A 1 374 ? -12.586 36.906 7.008 1 98.75 374 LEU A N 1
ATOM 2828 C CA . LEU A 1 374 ? -12.07 37.438 8.266 1 98.75 374 LEU A CA 1
ATOM 2829 C C . LEU A 1 374 ? -10.586 37.125 8.422 1 98.75 374 LEU A C 1
ATOM 2831 O O . LEU A 1 374 ? -9.891 37.75 9.227 1 98.75 374 LEU A O 1
ATOM 2835 N N . ILE A 1 375 ? -10.125 36.125 7.707 1 98.62 375 ILE A N 1
ATOM 2836 C CA . ILE A 1 375 ? -8.719 35.75 7.777 1 98.62 375 ILE A CA 1
ATOM 2837 C C . ILE A 1 375 ? -7.848 36.938 7.328 1 98.62 375 ILE A C 1
ATOM 2839 O O . ILE A 1 375 ? -6.762 37.156 7.875 1 98.62 375 ILE A O 1
ATOM 2843 N N . ILE A 1 376 ? -8.328 37.781 6.41 1 98.62 376 ILE A N 1
ATOM 2844 C CA . ILE A 1 376 ? -7.555 38.875 5.844 1 98.62 376 ILE A CA 1
ATOM 2845 C C . ILE A 1 376 ? -7.348 39.969 6.898 1 98.62 376 ILE A C 1
ATOM 2847 O O . ILE A 1 376 ? -6.211 40.312 7.223 1 98.62 376 ILE A O 1
ATOM 2851 N N . PRO A 1 377 ? -8.406 40.469 7.551 1 98.75 377 PRO A N 1
ATOM 2852 C CA . PRO A 1 377 ? -8.164 41.5 8.586 1 98.75 377 PRO A CA 1
ATOM 2853 C C . PRO A 1 377 ? -7.438 40.938 9.805 1 98.75 377 PRO A C 1
ATOM 2855 O O . PRO A 1 377 ? -6.609 41.625 10.406 1 98.75 377 PRO A O 1
ATOM 2858 N N . ILE A 1 378 ? -7.746 39.75 10.227 1 98.81 378 ILE A N 1
ATOM 2859 C CA . ILE A 1 378 ? -7.031 39.125 11.336 1 98.81 378 ILE A CA 1
ATOM 2860 C C . ILE A 1 378 ? -5.555 38.969 10.977 1 98.81 378 ILE A C 1
ATOM 2862 O O . ILE A 1 378 ? -4.676 39.312 11.781 1 98.81 378 ILE A O 1
ATOM 2866 N N . GLY A 1 379 ? -5.266 38.438 9.789 1 98.81 379 GLY A N 1
ATOM 2867 C CA . GLY A 1 379 ? -3.904 38.312 9.305 1 98.81 379 GLY A CA 1
ATOM 2868 C C . GLY A 1 379 ? -3.156 39.625 9.242 1 98.81 379 GLY A C 1
ATOM 2869 O O . GLY A 1 379 ? -1.976 39.688 9.594 1 98.81 379 GLY A O 1
ATOM 2870 N N . ALA A 1 380 ? -3.816 40.688 8.789 1 98.81 380 ALA A N 1
ATOM 2871 C CA . ALA A 1 380 ? -3.205 42 8.742 1 98.81 380 ALA A CA 1
ATOM 2872 C C . ALA A 1 380 ? -2.787 42.469 10.133 1 98.81 380 ALA A C 1
ATOM 2874 O O . ALA A 1 380 ? -1.717 43.062 10.305 1 98.81 380 ALA A O 1
ATOM 2875 N N . CYS A 1 381 ? -3.672 42.25 11.055 1 98.81 381 CYS A N 1
ATOM 2876 C CA . CYS A 1 381 ? -3.332 42.594 12.43 1 98.81 381 CYS A CA 1
ATOM 2877 C C . CYS A 1 381 ? -2.096 41.812 12.891 1 98.81 381 CYS A C 1
ATOM 2879 O O . CYS A 1 381 ? -1.185 42.406 13.477 1 98.81 381 CYS A O 1
ATOM 2881 N N . PHE A 1 382 ? -2.076 40.562 12.609 1 98.88 382 PHE A N 1
ATOM 2882 C CA . PHE A 1 382 ? -0.938 39.75 13.031 1 98.88 382 PHE A CA 1
ATOM 2883 C C . PHE A 1 382 ? 0.317 40.125 12.258 1 98.88 382 PHE A C 1
ATOM 2885 O O . PHE A 1 382 ? 1.427 40.062 12.789 1 98.88 382 PHE A O 1
ATOM 2892 N N . ALA A 1 383 ? 0.164 40.531 11.016 1 98.88 383 ALA A N 1
ATOM 2893 C CA . ALA A 1 383 ? 1.314 41.031 10.266 1 98.88 383 ALA A CA 1
ATOM 2894 C C . ALA A 1 383 ? 1.966 42.219 10.992 1 98.88 383 ALA A C 1
ATOM 2896 O O . ALA A 1 383 ? 3.191 42.281 11.125 1 98.88 383 ALA A O 1
ATOM 2897 N N . VAL A 1 384 ? 1.158 43.125 11.453 1 98.81 384 VAL A N 1
ATOM 2898 C CA . VAL A 1 384 ? 1.664 44.312 12.172 1 98.81 384 VAL A CA 1
ATOM 2899 C C . VAL A 1 384 ? 2.332 43.844 13.469 1 98.81 384 VAL A C 1
ATOM 2901 O O . VAL A 1 384 ? 3.441 44.281 13.789 1 98.81 384 VAL A O 1
ATOM 2904 N N . ILE A 1 385 ? 1.664 43 14.164 1 98.81 385 ILE A N 1
ATOM 2905 C CA . ILE A 1 385 ? 2.184 42.531 15.445 1 98.81 385 ILE A CA 1
ATOM 2906 C C . ILE A 1 385 ? 3.523 41.812 15.227 1 98.81 385 ILE A C 1
ATOM 2908 O O . ILE A 1 385 ? 4.496 42.094 15.938 1 98.81 385 ILE A O 1
ATOM 2912 N N . TYR A 1 386 ? 3.584 40.875 14.273 1 98.75 386 TYR A N 1
ATOM 2913 C CA . TYR A 1 386 ? 4.816 40.125 14.008 1 98.75 386 TYR A CA 1
ATOM 2914 C C . TYR A 1 386 ? 5.945 41.094 13.633 1 98.75 386 TYR A C 1
ATOM 2916 O O . TYR A 1 386 ? 7.062 40.969 14.141 1 98.75 386 TYR A O 1
ATOM 2924 N N . TYR A 1 387 ? 5.652 42.031 12.727 1 98.62 387 TYR A N 1
ATOM 2925 C CA . TYR A 1 387 ? 6.688 42.969 12.305 1 98.62 387 TYR A CA 1
ATOM 2926 C C . TYR A 1 387 ? 7.238 43.75 13.492 1 98.62 387 TYR A C 1
ATOM 2928 O O . TYR A 1 387 ? 8.453 43.844 13.664 1 98.62 387 TYR A O 1
ATOM 2936 N N . VAL A 1 388 ? 6.375 44.281 14.336 1 98.62 388 VAL A N 1
ATOM 2937 C CA . VAL A 1 388 ? 6.762 45.125 15.461 1 98.62 388 VAL A CA 1
ATOM 2938 C C . VAL A 1 388 ? 7.492 44.281 16.5 1 98.62 388 VAL A C 1
ATOM 2940 O O . VAL A 1 388 ? 8.547 44.688 17 1 98.62 388 VAL A O 1
ATOM 2943 N N . VAL A 1 389 ? 6.941 43.156 16.828 1 98.31 389 VAL A N 1
ATOM 2944 C CA . VAL A 1 389 ? 7.535 42.281 17.844 1 98.31 389 VAL A CA 1
ATOM 2945 C C . VAL A 1 389 ? 8.914 41.812 17.391 1 98.31 389 VAL A C 1
ATOM 2947 O O . VAL A 1 389 ? 9.875 41.875 18.172 1 98.31 389 VAL A O 1
ATOM 2950 N N . PHE A 1 390 ? 9.031 41.375 16.188 1 97.88 390 PHE A N 1
ATOM 2951 C CA . PHE A 1 390 ? 10.305 40.875 15.672 1 97.88 390 PHE A CA 1
ATOM 2952 C C . PHE A 1 390 ? 11.328 42 15.594 1 97.88 390 PHE A C 1
ATOM 2954 O O . PHE A 1 390 ? 12.461 41.844 16.062 1 97.88 390 PHE A O 1
ATOM 2961 N N . ARG A 1 391 ? 10.93 43.125 15 1 97.44 391 ARG A N 1
ATOM 2962 C CA . ARG A 1 391 ? 11.859 44.25 14.883 1 97.44 391 ARG A CA 1
ATOM 2963 C C . ARG A 1 391 ? 12.336 44.688 16.266 1 97.44 391 ARG A C 1
ATOM 2965 O O . ARG A 1 391 ? 13.531 44.938 16.453 1 97.44 391 ARG A O 1
ATOM 2972 N N . PHE A 1 392 ? 11.422 44.812 17.156 1 97.75 392 PHE A N 1
ATOM 2973 C CA . PHE A 1 392 ? 11.75 45.25 18.516 1 97.75 392 PHE A CA 1
ATOM 2974 C C . PHE A 1 392 ? 12.695 44.25 19.188 1 97.75 392 PHE A C 1
ATOM 2976 O O . PHE A 1 392 ? 13.727 44.656 19.734 1 97.75 392 PHE A O 1
ATOM 2983 N N . ALA A 1 393 ? 12.367 43.031 19.172 1 96.88 393 ALA A N 1
ATOM 2984 C CA . ALA A 1 393 ? 13.172 42 19.828 1 96.88 393 ALA A CA 1
ATOM 2985 C C . ALA A 1 393 ? 14.562 41.906 19.219 1 96.88 393 ALA A C 1
ATOM 2987 O O . ALA A 1 393 ? 15.562 41.781 19.938 1 96.88 393 ALA A O 1
ATOM 2988 N N . ILE A 1 394 ? 14.641 41.938 17.891 1 96 394 ILE A N 1
ATOM 2989 C CA . ILE A 1 394 ? 15.914 41.781 17.188 1 96 394 ILE A CA 1
ATOM 2990 C C . ILE A 1 394 ? 16.828 42.938 17.562 1 96 394 ILE A C 1
ATOM 2992 O O . ILE A 1 394 ? 18.016 42.75 17.859 1 96 394 ILE A O 1
ATOM 2996 N N . THR A 1 395 ? 16.281 44.156 17.594 1 95.88 395 THR A N 1
ATOM 2997 C CA . THR A 1 395 ? 17.094 45.344 17.859 1 95.88 395 THR A CA 1
ATOM 2998 C C . THR A 1 395 ? 17.375 45.5 19.344 1 95.88 395 THR A C 1
ATOM 3000 O O . THR A 1 395 ? 18.5 45.781 19.734 1 95.88 395 THR A O 1
ATOM 3003 N N . LYS A 1 396 ? 16.359 45.281 20.141 1 96.25 396 LYS A N 1
ATOM 3004 C CA . LYS A 1 396 ? 16.5 45.5 21.578 1 96.25 396 LYS A CA 1
ATOM 3005 C C . LYS A 1 396 ? 17.469 44.469 22.172 1 96.25 396 LYS A C 1
ATOM 3007 O O . LYS A 1 396 ? 18.281 44.812 23.031 1 96.25 396 LYS A O 1
ATOM 3012 N N . PHE A 1 397 ? 17.406 43.25 21.75 1 95.38 397 PHE A N 1
ATOM 3013 C CA . PHE A 1 397 ? 18.203 42.219 22.359 1 95.38 397 PHE A CA 1
ATOM 3014 C C . PHE A 1 397 ? 19.391 41.844 21.484 1 95.38 397 PHE A C 1
ATOM 3016 O O . PHE A 1 397 ? 20.109 40.875 21.75 1 95.38 397 PHE A O 1
ATOM 3023 N N . ASP A 1 398 ? 19.609 42.5 20.453 1 94.06 398 ASP A N 1
ATOM 3024 C CA . ASP A 1 398 ? 20.734 42.375 19.531 1 94.06 398 ASP A CA 1
ATOM 3025 C C . ASP A 1 398 ? 20.828 40.906 19.031 1 94.06 398 ASP A C 1
ATOM 3027 O O . ASP A 1 398 ? 21.891 40.281 19.156 1 94.06 398 ASP A O 1
ATOM 3031 N N . LEU A 1 399 ? 19.672 40.438 18.562 1 94 399 LEU A N 1
ATOM 3032 C CA . LEU A 1 399 ? 19.641 39.062 18.078 1 94 399 LEU A CA 1
ATOM 3033 C C . LEU A 1 399 ? 20.375 38.938 16.75 1 94 399 LEU A C 1
ATOM 3035 O O . LEU A 1 399 ? 20.297 39.844 15.898 1 94 399 LEU A O 1
ATOM 3039 N N . LYS A 1 400 ? 21.109 37.844 16.531 1 92.19 400 LYS A N 1
ATOM 3040 C CA . LYS A 1 400 ? 21.938 37.625 15.344 1 92.19 400 LYS A CA 1
ATOM 3041 C C . LYS A 1 400 ? 21.156 36.906 14.25 1 92.19 400 LYS A C 1
ATOM 3043 O O . LYS A 1 400 ? 21.578 35.875 13.766 1 92.19 400 LYS A O 1
ATOM 3048 N N . THR A 1 401 ? 20.031 37.469 13.883 1 93.25 401 THR A N 1
ATOM 3049 C CA . THR A 1 401 ? 19.25 36.969 12.758 1 93.25 401 THR A CA 1
ATOM 3050 C C . THR A 1 401 ? 20.031 37.156 11.453 1 93.25 401 THR A C 1
ATOM 3052 O O . THR A 1 401 ? 21.062 37.812 11.422 1 93.25 401 THR A O 1
ATOM 3055 N N . PRO A 1 402 ? 19.625 36.531 10.453 1 91.12 402 PRO A N 1
ATOM 3056 C CA . PRO A 1 402 ? 20.359 36.562 9.188 1 91.12 402 PRO A CA 1
ATOM 3057 C C . PRO A 1 402 ? 20.75 38 8.789 1 91.12 402 PRO A C 1
ATOM 3059 O O . PRO A 1 402 ? 19.875 38.875 8.734 1 91.12 402 PRO A O 1
ATOM 3062 N N . GLY A 1 403 ? 22.047 38.219 8.453 1 91.75 403 GLY A N 1
ATOM 3063 C CA . GLY A 1 403 ? 22.562 39.5 8.047 1 91.75 403 GLY A CA 1
ATOM 3064 C C . GLY A 1 403 ? 23.172 40.312 9.188 1 91.75 403 GLY A C 1
ATOM 3065 O O . GLY A 1 403 ? 23.781 41.344 8.977 1 91.75 403 GLY A O 1
ATOM 3066 N N . ARG A 1 404 ? 23.031 39.812 10.422 1 92.88 404 ARG A N 1
ATOM 3067 C CA . ARG A 1 404 ? 23.516 40.531 11.586 1 92.88 404 ARG A CA 1
ATOM 3068 C C . ARG A 1 404 ? 24.656 39.781 12.273 1 92.88 404 ARG A C 1
ATOM 3070 O O . ARG A 1 404 ? 25.094 40.156 13.359 1 92.88 404 ARG A O 1
ATOM 3077 N N . GLU A 1 405 ? 25.031 38.688 11.688 1 85.12 405 GLU A N 1
ATOM 3078 C CA . GLU A 1 405 ? 26.141 37.906 12.234 1 85.12 405 GLU A CA 1
ATOM 3079 C C . GLU A 1 405 ? 27.438 38.719 12.258 1 85.12 405 GLU A C 1
ATOM 3081 O O . GLU A 1 405 ? 27.625 39.625 11.438 1 85.12 405 GLU A O 1
ATOM 3086 N N . PRO A 1 406 ? 28.312 38.406 13.281 1 75.38 406 PRO A N 1
ATOM 3087 C CA . PRO A 1 406 ? 29.594 39.094 13.305 1 75.38 406 PRO A CA 1
ATOM 3088 C C . PRO A 1 406 ? 30.422 38.875 12.055 1 75.38 406 PRO A C 1
ATOM 3090 O O . PRO A 1 406 ? 30.344 37.781 11.445 1 75.38 406 PRO A O 1
ATOM 3093 N N . GLU A 1 407 ? 31.094 39.875 11.523 1 64.25 407 GLU A N 1
ATOM 3094 C CA . GLU A 1 407 ? 31.922 39.844 10.32 1 64.25 407 GLU A CA 1
ATOM 3095 C C . GLU A 1 407 ? 32.875 38.688 10.344 1 64.25 407 GLU A C 1
ATOM 3097 O O . GLU A 1 407 ? 33.188 38.094 9.297 1 64.25 407 GLU A O 1
ATOM 3102 N N . GLU A 1 408 ? 33.312 38.281 11.422 1 57.81 408 GLU A N 1
ATOM 3103 C CA . GLU A 1 408 ? 34.281 37.156 11.5 1 57.81 408 GLU A CA 1
ATOM 3104 C C . GLU A 1 408 ? 33.625 35.844 11.102 1 57.81 408 GLU A C 1
ATOM 3106 O O . GLU A 1 408 ? 34.25 35.031 10.422 1 57.81 408 GLU A O 1
ATOM 3111 N N . ILE A 1 409 ? 32.5 35.594 11.461 1 55.94 409 ILE A N 1
ATOM 3112 C CA . ILE A 1 409 ? 31.812 34.344 11.156 1 55.94 409 ILE A CA 1
ATOM 3113 C C . ILE A 1 409 ? 31.359 34.344 9.695 1 55.94 409 ILE A C 1
ATOM 3115 O O . ILE A 1 409 ? 31.391 33.312 9.031 1 55.94 409 ILE A O 1
ATOM 3119 N N . GLU A 1 410 ? 31.062 35.438 9.156 1 53.28 410 GLU A N 1
ATOM 3120 C CA . GLU A 1 410 ? 30.703 35.594 7.746 1 53.28 410 GLU A CA 1
ATOM 3121 C C . GLU A 1 410 ? 31.844 35.156 6.844 1 53.28 410 GLU A C 1
ATOM 3123 O O . GLU A 1 410 ? 31.625 34.469 5.824 1 53.28 410 GLU A O 1
ATOM 3128 N N . ARG A 1 411 ? 32.969 35.562 7.215 1 54.91 411 ARG A N 1
ATOM 3129 C CA . ARG A 1 411 ? 34.188 35.188 6.48 1 54.91 411 ARG A CA 1
ATOM 3130 C C . ARG A 1 411 ? 34.406 33.688 6.531 1 54.91 411 ARG A C 1
ATOM 3132 O O . ARG A 1 411 ? 34.844 33.094 5.551 1 54.91 411 ARG A O 1
ATOM 3139 N N . GLU A 1 412 ? 34 33.188 7.52 1 52.59 412 GLU A N 1
ATOM 3140 C CA . GLU A 1 412 ? 34.188 31.734 7.664 1 52.59 412 GLU A CA 1
ATOM 3141 C C . GLU A 1 412 ? 33.188 30.953 6.832 1 52.59 412 GLU A C 1
ATOM 3143 O O . GLU A 1 412 ? 33.531 29.953 6.199 1 52.59 412 GLU A O 1
ATOM 3148 N N . ILE A 1 413 ? 31.984 31.328 6.785 1 54.09 413 ILE A N 1
ATOM 3149 C CA . ILE A 1 413 ? 30.969 30.656 5.992 1 54.09 413 ILE A CA 1
ATOM 3150 C C . ILE A 1 413 ? 31.25 30.859 4.504 1 54.09 413 ILE A C 1
ATOM 3152 O O . ILE A 1 413 ? 31.125 29.922 3.713 1 54.09 413 ILE A O 1
ATOM 3156 N N . GLU A 1 414 ? 31.656 32.125 4.16 1 49.19 414 GLU A N 1
ATOM 3157 C CA . GLU A 1 414 ? 32.031 32.375 2.775 1 49.19 414 GLU A CA 1
ATOM 3158 C C . GLU A 1 414 ? 33.25 31.531 2.385 1 49.19 414 GLU A C 1
ATOM 3160 O O . GLU A 1 414 ? 33.344 31.031 1.262 1 49.19 414 GLU A O 1
ATOM 3165 N N . LYS A 1 415 ? 34.031 31.484 3.381 1 52.53 415 LYS A N 1
ATOM 3166 C CA . LYS A 1 415 ? 35.219 30.641 3.121 1 52.53 415 LYS A CA 1
ATOM 3167 C C . LYS A 1 415 ? 34.812 29.188 2.938 1 52.53 415 LYS A C 1
ATOM 3169 O O . LYS A 1 415 ? 35.375 28.484 2.096 1 52.53 415 LYS A O 1
ATOM 3174 N N . ASP A 1 416 ? 33.906 28.672 3.533 1 49.38 416 ASP A N 1
ATOM 3175 C CA . ASP A 1 416 ? 33.469 27.281 3.451 1 49.38 416 ASP A CA 1
ATOM 3176 C C . ASP A 1 416 ? 32.656 27.047 2.188 1 49.38 416 ASP A C 1
ATOM 3178 O O . ASP A 1 416 ? 32.656 25.938 1.648 1 49.38 416 ASP A O 1
ATOM 3182 N N . LEU A 1 417 ? 31.906 27.875 1.726 1 48.31 417 LEU A N 1
ATOM 3183 C CA . LEU A 1 417 ? 31.125 27.75 0.5 1 48.31 417 LEU A CA 1
ATOM 3184 C C . LEU A 1 417 ? 32.031 27.875 -0.729 1 48.31 417 LEU A C 1
ATOM 3186 O O . LEU A 1 417 ? 31.672 27.359 -1.8 1 48.31 417 LEU A O 1
ATOM 3190 N N . THR A 1 418 ? 33.156 28.516 -0.617 1 41.53 418 THR A N 1
ATOM 3191 C CA . THR A 1 418 ? 34.125 28.625 -1.724 1 41.53 418 THR A CA 1
ATOM 3192 C C . THR A 1 418 ? 35.125 27.484 -1.685 1 41.53 418 THR A C 1
ATOM 3194 O O . THR A 1 418 ? 35.938 27.312 -2.609 1 41.53 418 THR A O 1
ATOM 3197 N N . LYS A 1 419 ? 35.062 26.609 -0.799 1 34.38 419 LYS A N 1
ATOM 3198 C CA . LYS A 1 419 ? 35.875 25.391 -0.859 1 34.38 419 LYS A CA 1
ATOM 3199 C C . LYS A 1 419 ? 35.062 24.234 -1.402 1 34.38 419 LYS A C 1
ATOM 3201 O O . LYS A 1 419 ? 33.906 24.047 -1.035 1 34.38 419 LYS A O 1
ATOM 3206 N N . MET B 1 1 ? 44.219 -3.488 -45.594 1 31.72 1 MET B N 1
ATOM 3207 C CA . MET B 1 1 ? 43.156 -4.422 -45.219 1 31.72 1 MET B CA 1
ATOM 3208 C C . MET B 1 1 ? 42.219 -3.789 -44.219 1 31.72 1 MET B C 1
ATOM 3210 O O . MET B 1 1 ? 42.625 -3.4 -43.125 1 31.72 1 MET B O 1
ATOM 3214 N N . SER B 1 2 ? 41.188 -3.023 -44.625 1 36.56 2 SER B N 1
ATOM 3215 C CA . SER B 1 2 ? 40.094 -2.291 -44.031 1 36.56 2 SER B CA 1
ATOM 3216 C C . SER B 1 2 ? 39.188 -3.219 -43.25 1 36.56 2 SER B C 1
ATOM 3218 O O . SER B 1 2 ? 38.625 -4.168 -43.812 1 36.56 2 SER B O 1
ATOM 3220 N N . SER B 1 3 ? 39.5 -3.541 -42 1 37.38 3 SER B N 1
ATOM 3221 C CA . SER B 1 3 ? 38.625 -4.262 -41.094 1 37.38 3 SER B CA 1
ATOM 3222 C C . SER B 1 3 ? 37.219 -3.652 -41.094 1 37.38 3 SER B C 1
ATOM 3224 O O . SER B 1 3 ? 37.062 -2.461 -40.812 1 37.38 3 SER B O 1
ATOM 3226 N N . SER B 1 4 ? 36.375 -4.07 -42 1 37.59 4 SER B N 1
ATOM 3227 C CA . SER B 1 4 ? 34.969 -3.707 -41.969 1 37.59 4 SER B CA 1
ATOM 3228 C C . SER B 1 4 ? 34.375 -3.893 -40.594 1 37.59 4 SER B C 1
ATOM 3230 O O . SER B 1 4 ? 34.406 -4.992 -40.031 1 37.59 4 SER B O 1
ATOM 3232 N N . ALA B 1 5 ? 34.469 -2.879 -39.719 1 42.03 5 ALA B N 1
ATOM 3233 C CA . ALA B 1 5 ? 33.688 -2.852 -38.5 1 42.03 5 ALA B CA 1
ATOM 3234 C C . ALA B 1 5 ? 32.281 -3.391 -38.75 1 42.03 5 ALA B C 1
ATOM 3236 O O . ALA B 1 5 ? 31.5 -2.797 -39.5 1 42.03 5 ALA B O 1
ATOM 3237 N N . ALA B 1 6 ? 32.125 -4.664 -38.812 1 44.19 6 ALA B N 1
ATOM 3238 C CA . ALA B 1 6 ? 30.812 -5.297 -38.875 1 44.19 6 ALA B CA 1
ATOM 3239 C C . ALA B 1 6 ? 29.781 -4.488 -38.062 1 44.19 6 ALA B C 1
ATOM 3241 O O . ALA B 1 6 ? 30.031 -4.113 -36.938 1 44.19 6 ALA B O 1
ATOM 3242 N N . ALA B 1 7 ? 28.859 -3.832 -38.656 1 43.56 7 ALA B N 1
ATOM 3243 C CA . ALA B 1 7 ? 27.719 -3.076 -38.125 1 43.56 7 ALA B CA 1
ATOM 3244 C C . ALA B 1 7 ? 27.047 -3.824 -36.969 1 43.56 7 ALA B C 1
ATOM 3246 O O . ALA B 1 7 ? 26.703 -5.004 -37.094 1 43.56 7 ALA B O 1
ATOM 3247 N N . ALA B 1 8 ? 27.359 -3.402 -35.844 1 52.69 8 ALA B N 1
ATOM 3248 C CA . ALA B 1 8 ? 26.609 -3.883 -34.688 1 52.69 8 ALA B CA 1
ATOM 3249 C C . ALA B 1 8 ? 25.141 -4.094 -35.031 1 52.69 8 ALA B C 1
ATOM 3251 O O . ALA B 1 8 ? 24.516 -3.246 -35.688 1 52.69 8 ALA B O 1
ATOM 3252 N N . PRO B 1 9 ? 24.594 -5.285 -35.062 1 49.34 9 PRO B N 1
ATOM 3253 C CA . PRO B 1 9 ? 23.188 -5.473 -35.438 1 49.34 9 PRO B CA 1
ATOM 3254 C C . PRO B 1 9 ? 22.266 -4.438 -34.781 1 49.34 9 PRO B C 1
ATOM 3256 O O . PRO B 1 9 ? 22.531 -3.98 -33.656 1 49.34 9 PRO B O 1
ATOM 3259 N N . GLN B 1 10 ? 21.594 -3.668 -35.469 1 54 10 GLN B N 1
ATOM 3260 C CA . GLN B 1 10 ? 20.578 -2.717 -35.031 1 54 10 GLN B CA 1
ATOM 3261 C C . GLN B 1 10 ? 19.531 -3.396 -34.156 1 54 10 GLN B C 1
ATOM 3263 O O . GLN B 1 10 ? 19 -4.453 -34.5 1 54 10 GLN B O 1
ATOM 3268 N N . PRO B 1 11 ? 19.562 -3.09 -32.906 1 63.31 11 PRO B N 1
ATOM 3269 C CA . PRO B 1 11 ? 18.516 -3.672 -32.062 1 63.31 11 PRO B CA 1
ATOM 3270 C C . PRO B 1 11 ? 17.141 -3.672 -32.719 1 63.31 11 PRO B C 1
ATOM 3272 O O . PRO B 1 11 ? 16.766 -2.691 -33.375 1 63.31 11 PRO B O 1
ATOM 3275 N N . LYS B 1 12 ? 16.641 -4.867 -33.062 1 66.75 12 LYS B N 1
ATOM 3276 C CA . LYS B 1 12 ? 15.312 -5.023 -33.656 1 66.75 12 LYS B CA 1
ATOM 3277 C C . LYS B 1 12 ? 14.242 -4.297 -32.844 1 66.75 12 LYS B C 1
ATOM 3279 O O . LYS B 1 12 ? 14.367 -4.16 -31.625 1 66.75 12 LYS B O 1
ATOM 3284 N N . TRP B 1 13 ? 13.367 -3.639 -33.531 1 71.94 13 TRP B N 1
ATOM 3285 C CA . TRP B 1 13 ? 12.344 -2.768 -32.969 1 71.94 13 TRP B CA 1
ATOM 3286 C C . TRP B 1 13 ? 11.594 -3.469 -31.828 1 71.94 13 TRP B C 1
ATOM 3288 O O . TRP B 1 13 ? 11.055 -2.816 -30.938 1 71.94 13 TRP B O 1
ATOM 3298 N N . TRP B 1 14 ? 11.531 -4.891 -31.828 1 73.62 14 TRP B N 1
ATOM 3299 C CA . TRP B 1 14 ? 10.75 -5.621 -30.828 1 73.62 14 TRP B CA 1
ATOM 3300 C C . TRP B 1 14 ? 11.578 -5.887 -29.578 1 73.62 14 TRP B C 1
ATOM 3302 O O . TRP B 1 14 ? 11.055 -6.371 -28.578 1 73.62 14 TRP B O 1
ATOM 3312 N N . ASN B 1 15 ? 12.773 -5.633 -29.594 1 73.94 15 ASN B N 1
ATOM 3313 C CA . ASN B 1 15 ? 13.648 -5.902 -28.453 1 73.94 15 ASN B CA 1
ATOM 3314 C C . ASN B 1 15 ? 13.266 -5.074 -27.234 1 73.94 15 ASN B C 1
ATOM 3316 O O . ASN B 1 15 ? 13.273 -5.574 -26.109 1 73.94 15 ASN B O 1
ATOM 3320 N N . GLY B 1 16 ? 12.898 -3.867 -27.484 1 74.25 16 GLY B N 1
ATOM 3321 C CA . GLY B 1 16 ? 12.516 -2.99 -26.391 1 74.25 16 GLY B CA 1
ATOM 3322 C C . GLY B 1 16 ? 11.273 -3.465 -25.656 1 74.25 16 GLY B C 1
ATOM 3323 O O . GLY B 1 16 ? 11.352 -3.834 -24.484 1 74.25 16 GLY B O 1
ATOM 3324 N N . PRO B 1 17 ? 10.242 -3.695 -26.438 1 76.25 17 PRO B N 1
ATOM 3325 C CA . PRO B 1 17 ? 9.008 -4.152 -25.797 1 76.25 17 PRO B CA 1
ATOM 3326 C C . PRO B 1 17 ? 9.156 -5.512 -25.125 1 76.25 17 PRO B C 1
ATOM 3328 O O . PRO B 1 17 ? 8.586 -5.738 -24.047 1 76.25 17 PRO B O 1
ATOM 3331 N N . VAL B 1 18 ? 9.883 -6.34 -25.719 1 77.5 18 VAL B N 1
ATOM 3332 C CA . VAL B 1 18 ? 10.07 -7.668 -25.141 1 77.5 18 VAL B CA 1
ATOM 3333 C C . VAL B 1 18 ? 10.852 -7.562 -23.828 1 77.5 18 VAL B C 1
ATOM 3335 O O . VAL B 1 18 ? 10.523 -8.227 -22.844 1 77.5 18 VAL B O 1
ATOM 3338 N N . GLN B 1 19 ? 11.836 -6.738 -23.875 1 80.56 19 GLN B N 1
ATOM 3339 C CA . GLN B 1 19 ? 12.617 -6.52 -22.656 1 80.56 19 GLN B CA 1
ATOM 3340 C C . GLN B 1 19 ? 11.75 -5.922 -21.547 1 80.56 19 GLN B C 1
ATOM 3342 O O . GLN B 1 19 ? 11.898 -6.273 -20.375 1 80.56 19 GLN B O 1
ATOM 3347 N N . GLY B 1 20 ? 10.898 -5.094 -21.922 1 82.75 20 GLY B N 1
ATOM 3348 C CA . GLY B 1 20 ? 9.969 -4.516 -20.969 1 82.75 20 GLY B CA 1
ATOM 3349 C C . GLY B 1 20 ? 9.031 -5.535 -20.359 1 82.75 20 GLY B C 1
ATOM 3350 O O . GLY B 1 20 ? 8.82 -5.531 -19.141 1 82.75 20 GLY B O 1
ATOM 3351 N N . LEU B 1 21 ? 8.578 -6.352 -21.203 1 83 21 LEU B N 1
ATOM 3352 C CA . LEU B 1 21 ? 7.68 -7.391 -20.719 1 83 21 LEU B CA 1
ATOM 3353 C C . LEU B 1 21 ? 8.406 -8.359 -19.781 1 83 21 LEU B C 1
ATOM 3355 O O . LEU B 1 21 ? 7.836 -8.828 -18.797 1 83 21 LEU B O 1
ATOM 3359 N N . GLN B 1 22 ? 9.578 -8.625 -20.125 1 83.56 22 GLN B N 1
ATOM 3360 C CA . GLN B 1 22 ? 10.383 -9.492 -19.266 1 83.56 22 GLN B CA 1
ATOM 3361 C C . GLN B 1 22 ? 10.602 -8.859 -17.891 1 83.56 22 GLN B C 1
ATOM 3363 O O . GLN B 1 22 ? 10.539 -9.539 -16.875 1 83.56 22 GLN B O 1
ATOM 3368 N N . LYS B 1 23 ? 10.773 -7.629 -17.984 1 86.62 23 LYS B N 1
ATOM 3369 C CA . LYS B 1 23 ? 10.984 -6.902 -16.734 1 86.62 23 LYS B CA 1
ATOM 3370 C C . LYS B 1 23 ? 9.719 -6.918 -15.875 1 86.62 23 LYS B C 1
ATOM 3372 O O . LYS B 1 23 ? 9.797 -7.074 -14.656 1 86.62 23 LYS B O 1
ATOM 3377 N N . VAL B 1 24 ? 8.664 -6.777 -16.484 1 87.25 24 VAL B N 1
ATOM 3378 C CA . VAL B 1 24 ? 7.391 -6.855 -15.766 1 87.25 24 VAL B CA 1
ATOM 3379 C C . VAL B 1 24 ? 7.23 -8.242 -15.148 1 87.25 24 VAL B C 1
ATOM 3381 O O . VAL B 1 24 ? 6.855 -8.375 -13.977 1 87.25 24 VAL B O 1
ATOM 3384 N N . GLY B 1 25 ? 7.512 -9.195 -15.922 1 85.44 25 GLY B N 1
ATOM 3385 C CA . GLY B 1 25 ? 7.402 -10.562 -15.438 1 85.44 25 GLY B CA 1
ATOM 3386 C C . GLY B 1 25 ? 8.227 -10.812 -14.188 1 85.44 25 GLY B C 1
ATOM 3387 O O . GLY B 1 25 ? 7.758 -11.445 -13.242 1 85.44 25 GLY B O 1
ATOM 3388 N N . ARG B 1 26 ? 9.344 -10.281 -14.164 1 84.25 26 ARG B N 1
ATOM 3389 C CA . ARG B 1 26 ? 10.234 -10.461 -13.016 1 84.25 26 ARG B CA 1
ATOM 3390 C C . ARG B 1 26 ? 9.734 -9.688 -11.805 1 84.25 26 ARG B C 1
ATOM 3392 O O . ARG B 1 26 ? 9.914 -10.125 -10.664 1 84.25 26 ARG B O 1
ATOM 3399 N N . SER B 1 27 ? 9.125 -8.602 -12.117 1 88.44 27 SER B N 1
ATOM 3400 C CA . SER B 1 27 ? 8.641 -7.738 -11.047 1 88.44 27 SER B CA 1
ATOM 3401 C C . SER B 1 27 ? 7.449 -8.367 -10.336 1 88.44 27 SER B C 1
ATOM 3403 O O . SER B 1 27 ? 7.102 -7.961 -9.219 1 88.44 27 SER B O 1
ATOM 3405 N N . LEU B 1 28 ? 6.855 -9.352 -10.93 1 88.62 28 LEU B N 1
ATOM 3406 C CA . LEU B 1 28 ? 5.664 -9.984 -10.367 1 88.62 28 LEU B CA 1
ATOM 3407 C C . LEU B 1 28 ? 6.043 -11 -9.297 1 88.62 28 LEU B C 1
ATOM 3409 O O . LEU B 1 28 ? 5.184 -11.445 -8.531 1 88.62 28 LEU B O 1
ATOM 3413 N N . GLN B 1 29 ? 7.301 -11.281 -9.156 1 81.19 29 GLN B N 1
ATOM 3414 C CA . GLN B 1 29 ? 7.766 -12.305 -8.227 1 81.19 29 GLN B CA 1
ATOM 3415 C C . GLN B 1 29 ? 7.621 -11.844 -6.777 1 81.19 29 GLN B C 1
ATOM 3417 O O . GLN B 1 29 ? 7.301 -12.641 -5.891 1 81.19 29 GLN B O 1
ATOM 3422 N N . LEU B 1 30 ? 7.812 -10.586 -6.508 1 81.38 30 LEU B N 1
ATOM 3423 C CA . LEU B 1 30 ? 7.84 -10.07 -5.141 1 81.38 30 LEU B CA 1
ATOM 3424 C C . LEU B 1 30 ? 6.465 -10.195 -4.488 1 81.38 30 LEU B C 1
ATOM 3426 O O . LEU B 1 30 ? 6.348 -10.719 -3.377 1 81.38 30 LEU B O 1
ATOM 3430 N N . PRO B 1 31 ? 5.414 -9.766 -5.141 1 89.25 31 PRO B N 1
ATOM 3431 C CA . PRO B 1 31 ? 4.102 -9.938 -4.512 1 89.25 31 PRO B CA 1
ATOM 3432 C C . PRO B 1 31 ? 3.713 -11.406 -4.352 1 89.25 31 PRO B C 1
ATOM 3434 O O . PRO B 1 31 ? 3.004 -11.758 -3.404 1 89.25 31 PRO B O 1
ATOM 3437 N N . VAL B 1 32 ? 4.223 -12.234 -5.176 1 86.75 32 VAL B N 1
ATOM 3438 C CA . VAL B 1 32 ? 3.885 -13.656 -5.129 1 86.75 32 VAL B CA 1
ATOM 3439 C C . VAL B 1 32 ? 4.531 -14.305 -3.908 1 86.75 32 VAL B C 1
ATOM 3441 O O . VAL B 1 32 ? 3.992 -15.258 -3.342 1 86.75 32 VAL B O 1
ATOM 3444 N N . ALA B 1 33 ? 5.594 -13.773 -3.445 1 86.88 33 ALA B N 1
ATOM 3445 C CA . ALA B 1 33 ? 6.348 -14.344 -2.328 1 86.88 33 ALA B CA 1
ATOM 3446 C C . ALA B 1 33 ? 5.543 -14.266 -1.033 1 86.88 33 ALA B C 1
ATOM 3448 O O . ALA B 1 33 ? 5.859 -14.953 -0.059 1 86.88 33 ALA B O 1
ATOM 3449 N N . VAL B 1 34 ? 4.492 -13.469 -1.004 1 93.06 34 VAL B N 1
ATOM 3450 C CA . VAL B 1 34 ? 3.703 -13.281 0.208 1 93.06 34 VAL B CA 1
ATOM 3451 C C . VAL B 1 34 ? 2.57 -14.305 0.246 1 93.06 34 VAL B C 1
ATOM 3453 O O . VAL B 1 34 ? 1.987 -14.555 1.304 1 93.06 34 VAL B O 1
ATOM 3456 N N . LEU B 1 35 ? 2.279 -14.953 -0.811 1 92.81 35 LEU B N 1
ATOM 3457 C CA . LEU B 1 35 ? 1.068 -15.742 -0.983 1 92.81 35 LEU B CA 1
ATOM 3458 C C . LEU B 1 35 ? 1.106 -16.984 -0.104 1 92.81 35 LEU B C 1
ATOM 3460 O O . LEU B 1 35 ? 0.068 -17.438 0.382 1 92.81 35 LEU B O 1
ATOM 3464 N N . PRO B 1 36 ? 2.303 -17.562 0.133 1 92.62 36 PRO B N 1
ATOM 3465 C CA . PRO B 1 36 ? 2.33 -18.719 1.036 1 92.62 36 PRO B CA 1
ATOM 3466 C C . PRO B 1 36 ? 1.764 -18.391 2.418 1 92.62 36 PRO B C 1
ATOM 3468 O O . PRO B 1 36 ? 1.067 -19.219 3.01 1 92.62 36 PRO B O 1
ATOM 3471 N N . ALA B 1 37 ? 2.086 -17.234 2.918 1 95.56 37 ALA B N 1
ATOM 3472 C CA . ALA B 1 37 ? 1.551 -16.844 4.219 1 95.56 37 ALA B CA 1
ATOM 3473 C C . ALA B 1 37 ? 0.03 -16.719 4.172 1 95.56 37 ALA B C 1
ATOM 3475 O O . ALA B 1 37 ? -0.666 -17.188 5.074 1 95.56 37 ALA B O 1
ATOM 3476 N N . ALA B 1 38 ? -0.5 -16.125 3.154 1 96.56 38 ALA B N 1
ATOM 3477 C CA . ALA B 1 38 ? -1.944 -15.977 2.992 1 96.56 38 ALA B CA 1
ATOM 3478 C C . ALA B 1 38 ? -2.623 -17.344 2.859 1 96.56 38 ALA B C 1
ATOM 3480 O O . ALA B 1 38 ? -3.662 -17.578 3.475 1 96.56 38 ALA B O 1
ATOM 3481 N N . GLY B 1 39 ? -2.016 -18.172 2.023 1 95.5 39 GLY B N 1
ATOM 3482 C CA . GLY B 1 39 ? -2.561 -19.516 1.831 1 95.5 39 GLY B CA 1
ATOM 3483 C C . GLY B 1 39 ? -2.584 -20.344 3.105 1 95.5 39 GLY B C 1
ATOM 3484 O O . GLY B 1 39 ? -3.549 -21.062 3.365 1 95.5 39 GLY B O 1
ATOM 3485 N N . LEU B 1 40 ? -1.527 -20.234 3.861 1 95.75 40 LEU B N 1
ATOM 3486 C CA . LEU B 1 40 ? -1.468 -20.969 5.121 1 95.75 40 LEU B CA 1
ATOM 3487 C C . LEU B 1 40 ? -2.562 -20.5 6.074 1 95.75 40 LEU B C 1
ATOM 3489 O O . LEU B 1 40 ? -3.217 -21.312 6.723 1 95.75 40 LEU B O 1
ATOM 3493 N N . LEU B 1 41 ? -2.768 -19.188 6.191 1 97.44 41 LEU B N 1
ATOM 3494 C CA . LEU B 1 41 ? -3.809 -18.641 7.051 1 97.44 41 LEU B CA 1
ATOM 3495 C C . LEU B 1 41 ? -5.188 -19.125 6.621 1 97.44 41 LEU B C 1
ATOM 3497 O O . LEU B 1 41 ? -5.969 -19.594 7.449 1 97.44 41 LEU B O 1
ATOM 3501 N N . VAL B 1 42 ? -5.461 -19.078 5.348 1 96.31 42 VAL B N 1
ATOM 3502 C CA . VAL B 1 42 ? -6.781 -19.453 4.844 1 96.31 42 VAL B CA 1
ATOM 3503 C C . VAL B 1 42 ? -6.98 -20.969 4.988 1 96.31 42 VAL B C 1
ATOM 3505 O O . VAL B 1 42 ? -8.055 -21.422 5.395 1 96.31 42 VAL B O 1
ATOM 3508 N N . SER B 1 43 ? -5.938 -21.766 4.652 1 96.38 43 SER B N 1
ATOM 3509 C CA . SER B 1 43 ? -6.039 -23.219 4.773 1 96.38 43 SER B CA 1
ATOM 3510 C C . SER B 1 43 ? -6.289 -23.625 6.219 1 96.38 43 SER B C 1
ATOM 3512 O O . SER B 1 43 ? -7.16 -24.469 6.484 1 96.38 43 SER B O 1
ATOM 3514 N N . LEU B 1 44 ? -5.539 -23.094 7.137 1 96.19 44 LEU B N 1
ATOM 3515 C CA . LEU B 1 44 ? -5.727 -23.406 8.547 1 96.19 44 LEU B CA 1
ATOM 3516 C C . LEU B 1 44 ? -7.098 -22.938 9.031 1 96.19 44 LEU B C 1
ATOM 3518 O O . LEU B 1 44 ? -7.754 -23.625 9.812 1 96.19 44 LEU B O 1
ATOM 3522 N N . GLY B 1 45 ? -7.516 -21.734 8.617 1 96.88 45 GLY B N 1
ATOM 3523 C CA . GLY B 1 45 ? -8.852 -21.266 8.961 1 96.88 45 GLY B CA 1
ATOM 3524 C C . GLY B 1 45 ? -9.945 -22.219 8.508 1 96.88 45 GLY B C 1
ATOM 3525 O O . GLY B 1 45 ? -10.875 -22.5 9.266 1 96.88 45 GLY B O 1
ATOM 3526 N N . ASN B 1 46 ? -9.828 -22.672 7.309 1 94.19 46 ASN B N 1
ATOM 3527 C CA . ASN B 1 46 ? -10.797 -23.625 6.781 1 94.19 46 ASN B CA 1
ATOM 3528 C C . ASN B 1 46 ? -10.742 -24.953 7.535 1 94.19 46 ASN B C 1
ATOM 3530 O O . ASN B 1 46 ? -11.781 -25.562 7.797 1 94.19 46 ASN B O 1
ATOM 3534 N N . LEU B 1 47 ? -9.531 -25.391 7.859 1 95.06 47 LEU B N 1
ATOM 3535 C CA . LEU B 1 47 ? -9.359 -26.625 8.617 1 95.06 47 LEU B CA 1
ATOM 3536 C C . LEU B 1 47 ? -10.062 -26.531 9.969 1 95.06 47 LEU B C 1
ATOM 3538 O O . LEU B 1 47 ? -10.805 -27.438 10.352 1 95.06 47 LEU B O 1
ATOM 3542 N N . PHE B 1 48 ? -9.836 -25.438 10.656 1 96.44 48 PHE B N 1
ATOM 3543 C CA . PHE B 1 48 ? -10.445 -25.234 11.969 1 96.44 48 PHE B CA 1
ATOM 3544 C C . PHE B 1 48 ? -11.961 -25.125 11.859 1 96.44 48 PHE B C 1
ATOM 3546 O O . PHE B 1 48 ? -12.688 -25.672 12.688 1 96.44 48 PHE B O 1
ATOM 3553 N N . SER B 1 49 ? -12.414 -24.484 10.852 1 94.12 49 SER B N 1
ATOM 3554 C CA . SER B 1 49 ? -13.852 -24.312 10.656 1 94.12 49 SER B CA 1
ATOM 3555 C C . SER B 1 49 ? -14.539 -25.641 10.406 1 94.12 49 SER B C 1
ATOM 3557 O O . SER B 1 49 ? -15.68 -25.844 10.82 1 94.12 49 SER B O 1
ATOM 3559 N N . SER B 1 50 ? -13.852 -26.562 9.781 1 93.19 50 SER B N 1
ATOM 3560 C CA . SER B 1 50 ? -14.445 -27.828 9.375 1 93.19 50 SER B CA 1
ATOM 3561 C C . SER B 1 50 ? -14.406 -28.844 10.508 1 93.19 50 SER B C 1
ATOM 3563 O O . SER B 1 50 ? -15.297 -29.688 10.617 1 93.19 50 SER B O 1
ATOM 3565 N N . TYR B 1 51 ? -13.414 -28.719 11.398 1 94.62 51 TYR B N 1
ATOM 3566 C CA . TYR B 1 51 ? -13.203 -29.859 12.289 1 94.62 51 TYR B CA 1
ATOM 3567 C C . TYR B 1 51 ? -13.344 -29.438 13.75 1 94.62 51 TYR B C 1
ATOM 3569 O O . TYR B 1 51 ? -13.484 -30.281 14.633 1 94.62 51 TYR B O 1
ATOM 3577 N N . LEU B 1 52 ? -13.195 -28.188 13.961 1 95.31 52 LEU B N 1
ATOM 3578 C CA . LEU B 1 52 ? -13.297 -27.688 15.328 1 95.31 52 LEU B CA 1
ATOM 3579 C C . LEU B 1 52 ? -14.531 -26.812 15.5 1 95.31 52 LEU B C 1
ATOM 3581 O O . LEU B 1 52 ? -14.875 -26.031 14.602 1 95.31 52 LEU B O 1
ATOM 3585 N N . HIS B 1 53 ? -15.227 -27.094 16.625 1 95.06 53 HIS B N 1
ATOM 3586 C CA . HIS B 1 53 ? -16.5 -26.406 16.828 1 95.06 53 HIS B CA 1
ATOM 3587 C C . HIS B 1 53 ? -16.531 -25.672 18.156 1 95.06 53 HIS B C 1
ATOM 3589 O O . HIS B 1 53 ? -15.82 -26.062 19.094 1 95.06 53 HIS B O 1
ATOM 3595 N N . GLY B 1 54 ? -17.406 -24.609 18.203 1 96.06 54 GLY B N 1
ATOM 3596 C CA . GLY B 1 54 ? -17.531 -23.766 19.391 1 96.06 54 GLY B CA 1
ATOM 3597 C C . GLY B 1 54 ? -17.156 -22.328 19.125 1 96.06 54 GLY B C 1
ATOM 3598 O O . GLY B 1 54 ? -16.5 -22.016 18.141 1 96.06 54 GLY B O 1
ATOM 3599 N N . ALA B 1 55 ? -17.578 -21.531 20.047 1 94.38 55 ALA B N 1
ATOM 3600 C CA . ALA B 1 55 ? -17.422 -20.078 19.875 1 94.38 55 ALA B CA 1
ATOM 3601 C C . ALA B 1 55 ? -15.953 -19.703 19.703 1 94.38 55 ALA B C 1
ATOM 3603 O O . ALA B 1 55 ? -15.609 -18.875 18.875 1 94.38 55 ALA B O 1
ATOM 3604 N N . PHE B 1 56 ? -15.117 -20.297 20.484 1 96.06 56 PHE B N 1
ATOM 3605 C CA . PHE B 1 56 ? -13.695 -20 20.438 1 96.06 56 PHE B CA 1
ATOM 3606 C C . PHE B 1 56 ? -13.102 -20.359 19.078 1 96.06 56 PHE B C 1
ATOM 3608 O O . PHE B 1 56 ? -12.391 -19.547 18.469 1 96.06 56 PHE B O 1
ATOM 3615 N N . TRP B 1 57 ? -13.414 -21.531 18.562 1 96.69 57 TRP B N 1
ATOM 3616 C CA . TRP B 1 57 ? -12.82 -22.016 17.328 1 96.69 57 TRP B CA 1
ATOM 3617 C C . TRP B 1 57 ? -13.43 -21.312 16.125 1 96.69 57 TRP B C 1
ATOM 3619 O O . TRP B 1 57 ? -12.75 -21.078 15.117 1 96.69 57 TRP B O 1
ATOM 3629 N N . ASP B 1 58 ? -14.727 -21 16.266 1 95.94 58 ASP B N 1
ATOM 3630 C CA . ASP B 1 58 ? -15.359 -20.234 15.195 1 95.94 58 ASP B CA 1
ATOM 3631 C C . ASP B 1 58 ? -14.688 -18.875 15.016 1 95.94 58 ASP B C 1
ATOM 3633 O O . ASP B 1 58 ? -14.43 -18.438 13.891 1 95.94 58 ASP B O 1
ATOM 3637 N N . LYS B 1 59 ? -14.43 -18.266 16.156 1 96.12 59 LYS B N 1
ATOM 3638 C CA . LYS B 1 59 ? -13.766 -16.969 16.109 1 96.12 59 LYS B CA 1
ATOM 3639 C C . LYS B 1 59 ? -12.336 -17.094 15.602 1 96.12 59 LYS B C 1
ATOM 3641 O O . LYS B 1 59 ? -11.867 -16.266 14.812 1 96.12 59 LYS B O 1
ATOM 3646 N N . THR B 1 60 ? -11.672 -18.078 16.094 1 97.75 60 THR B N 1
ATOM 3647 C CA . THR B 1 60 ? -10.297 -18.312 15.664 1 97.75 60 THR B CA 1
ATOM 3648 C C . THR B 1 60 ? -10.227 -18.562 14.164 1 97.75 60 THR B C 1
ATOM 3650 O O . THR B 1 60 ? -9.367 -18.016 13.477 1 97.75 60 THR B O 1
ATOM 3653 N N . SER B 1 61 ? -11.125 -19.391 13.656 1 97.62 61 SER B N 1
ATOM 3654 C CA . SER B 1 61 ? -11.195 -19.672 12.227 1 97.62 61 SER B CA 1
ATOM 3655 C C . SER B 1 61 ? -11.461 -18.391 11.43 1 97.62 61 SER B C 1
ATOM 3657 O O . SER B 1 61 ? -10.82 -18.141 10.406 1 97.62 61 SER B O 1
ATOM 3659 N N . LYS B 1 62 ? -12.375 -17.625 11.922 1 96.69 62 LYS B N 1
ATOM 3660 C CA . LYS B 1 62 ? -12.727 -16.375 11.25 1 96.69 62 LYS B CA 1
ATOM 3661 C C . LYS B 1 62 ? -11.531 -15.43 11.195 1 96.69 62 LYS B C 1
ATOM 3663 O O . LYS B 1 62 ? -11.305 -14.766 10.18 1 96.69 62 LYS B O 1
ATOM 3668 N N . VAL B 1 63 ? -10.773 -15.352 12.242 1 98.38 63 VAL B N 1
ATOM 3669 C CA . VAL B 1 63 ? -9.578 -14.508 12.336 1 98.38 63 VAL B CA 1
ATOM 3670 C C . VAL B 1 63 ? -8.578 -14.922 11.266 1 98.38 63 VAL B C 1
ATOM 3672 O O . VAL B 1 63 ? -8.062 -14.086 10.523 1 98.38 63 VAL B O 1
ATOM 3675 N N . LEU B 1 64 ? -8.305 -16.172 11.148 1 98.44 64 LEU B N 1
ATOM 3676 C CA . LEU B 1 64 ? -7.336 -16.688 10.188 1 98.44 64 LEU B CA 1
ATOM 3677 C C . LEU B 1 64 ? -7.828 -16.469 8.758 1 98.44 64 LEU B C 1
ATOM 3679 O O . LEU B 1 64 ? -7.074 -16.016 7.898 1 98.44 64 LEU B O 1
ATOM 3683 N N . LEU B 1 65 ? -9.117 -16.781 8.547 1 96.81 65 LEU B N 1
ATOM 3684 C CA . LEU B 1 65 ? -9.703 -16.625 7.215 1 96.81 65 LEU B CA 1
ATOM 3685 C C . LEU B 1 65 ? -9.695 -15.164 6.781 1 96.81 65 LEU B C 1
ATOM 3687 O O . LEU B 1 65 ? -9.297 -14.852 5.66 1 96.81 65 LEU B O 1
ATOM 3691 N N . ASN B 1 66 ? -10.117 -14.281 7.715 1 97.38 66 ASN B N 1
ATOM 3692 C CA . ASN B 1 66 ? -10.156 -12.867 7.379 1 97.38 66 ASN B CA 1
ATOM 3693 C C . ASN B 1 66 ? -8.766 -12.312 7.098 1 97.38 66 ASN B C 1
ATOM 3695 O O . ASN B 1 66 ? -8.578 -11.516 6.176 1 97.38 66 ASN B O 1
ATOM 3699 N N . GLY B 1 67 ? -7.824 -12.75 7.902 1 98.19 67 GLY B N 1
ATOM 3700 C CA . GLY B 1 67 ? -6.449 -12.328 7.676 1 98.19 67 GLY B CA 1
ATOM 3701 C C . GLY B 1 67 ? -5.902 -12.766 6.332 1 98.19 67 GLY B C 1
ATOM 3702 O O . GLY B 1 67 ? -5.371 -11.945 5.578 1 98.19 67 GLY B O 1
ATOM 3703 N N . GLY B 1 68 ? -5.996 -14.008 6.02 1 97.62 68 GLY B N 1
ATOM 3704 C CA . GLY B 1 68 ? -5.484 -14.531 4.766 1 97.62 68 GLY B CA 1
ATOM 3705 C C . GLY B 1 68 ? -6.211 -13.984 3.551 1 97.62 68 GLY B C 1
ATOM 3706 O O . GLY B 1 68 ? -5.586 -13.672 2.535 1 97.62 68 GLY B O 1
ATOM 3707 N N . THR B 1 69 ? -7.5 -13.867 3.637 1 95.25 69 THR B N 1
ATOM 3708 C CA . THR B 1 69 ? -8.305 -13.414 2.508 1 95.25 69 THR B CA 1
ATOM 3709 C C . THR B 1 69 ? -8.078 -11.938 2.23 1 95.25 69 THR B C 1
ATOM 3711 O O . THR B 1 69 ? -8.234 -11.477 1.095 1 95.25 69 THR B O 1
ATOM 3714 N N . ALA B 1 70 ? -7.703 -11.188 3.234 1 97.31 70 ALA B N 1
ATOM 3715 C CA . ALA B 1 70 ? -7.375 -9.781 3.018 1 97.31 70 ALA B CA 1
ATOM 3716 C C . ALA B 1 70 ? -6.262 -9.633 1.984 1 97.31 70 ALA B C 1
ATOM 3718 O O . ALA B 1 70 ? -6.242 -8.664 1.222 1 97.31 70 ALA B O 1
ATOM 3719 N N . ILE B 1 71 ? -5.348 -10.594 1.979 1 97 71 ILE B N 1
ATOM 3720 C CA . ILE B 1 71 ? -4.258 -10.594 1.01 1 97 71 ILE B CA 1
ATOM 3721 C C . ILE B 1 71 ? -4.766 -11.109 -0.335 1 97 71 ILE B C 1
ATOM 3723 O O . ILE B 1 71 ? -4.496 -10.508 -1.378 1 97 71 ILE B O 1
ATOM 3727 N N . LEU B 1 72 ? -5.609 -12.141 -0.329 1 94.19 72 LEU B N 1
ATOM 3728 C CA . LEU B 1 72 ? -5.992 -12.867 -1.537 1 94.19 72 LEU B CA 1
ATOM 3729 C C . LEU B 1 72 ? -7.16 -12.172 -2.236 1 94.19 72 LEU B C 1
ATOM 3731 O O . LEU B 1 72 ? -7.496 -12.516 -3.373 1 94.19 72 LEU B O 1
ATOM 3735 N N . ASP B 1 73 ? -7.715 -11.18 -1.575 1 93.44 73 ASP B N 1
ATOM 3736 C CA . ASP B 1 73 ? -8.859 -10.461 -2.127 1 93.44 73 ASP B CA 1
ATOM 3737 C C . ASP B 1 73 ? -8.523 -9.859 -3.488 1 93.44 73 ASP B C 1
ATOM 3739 O O . ASP B 1 73 ? -7.477 -9.227 -3.652 1 93.44 73 ASP B O 1
ATOM 3743 N N . GLY B 1 74 ? -9.438 -10.07 -4.469 1 92.19 74 GLY B N 1
ATOM 3744 C CA . GLY B 1 74 ? -9.195 -9.672 -5.848 1 92.19 74 GLY B CA 1
ATOM 3745 C C . GLY B 1 74 ? -9.547 -8.227 -6.117 1 92.19 74 GLY B C 1
ATOM 3746 O O . GLY B 1 74 ? -9.281 -7.707 -7.203 1 92.19 74 GLY B O 1
ATOM 3747 N N . GLU B 1 75 ? -10.102 -7.59 -5.141 1 92.56 75 GLU B N 1
ATOM 3748 C CA . GLU B 1 75 ? -10.523 -6.203 -5.328 1 92.56 75 GLU B CA 1
ATOM 3749 C C . GLU B 1 75 ? -9.508 -5.23 -4.738 1 92.56 75 GLU B C 1
ATOM 3751 O O . GLU B 1 75 ? -9.352 -4.113 -5.23 1 92.56 75 GLU B O 1
ATOM 3756 N N . LEU B 1 76 ? -8.836 -5.668 -3.682 1 96.44 76 LEU B N 1
ATOM 3757 C CA . LEU B 1 76 ? -7.934 -4.758 -2.982 1 96.44 76 LEU B CA 1
ATOM 3758 C C . LEU B 1 76 ? -6.574 -5.41 -2.746 1 96.44 76 LEU B C 1
ATOM 3760 O O . LEU B 1 76 ? -5.57 -4.988 -3.326 1 96.44 76 LEU B O 1
ATOM 3764 N N . GLY B 1 77 ? -6.551 -6.488 -2.025 1 97.12 77 GLY B N 1
ATOM 3765 C CA . GLY B 1 77 ? -5.309 -7.07 -1.553 1 97.12 77 GLY B CA 1
ATOM 3766 C C . GLY B 1 77 ? -4.355 -7.438 -2.678 1 97.12 77 GLY B C 1
ATOM 3767 O O . GLY B 1 77 ? -3.281 -6.848 -2.803 1 97.12 77 GLY B O 1
ATOM 3768 N N . LEU B 1 78 ? -4.812 -8.328 -3.57 1 96 78 LEU B N 1
ATOM 3769 C CA . LEU B 1 78 ? -3.947 -8.828 -4.633 1 96 78 LEU B CA 1
ATOM 3770 C C . LEU B 1 78 ? -3.584 -7.715 -5.609 1 96 78 LEU B C 1
ATOM 3772 O O . LEU B 1 78 ? -2.404 -7.488 -5.887 1 96 78 LEU B O 1
ATOM 3776 N N . PRO B 1 79 ? -4.609 -6.992 -6.086 1 97.19 79 PRO B N 1
ATOM 3777 C CA . PRO B 1 79 ? -4.27 -5.926 -7.035 1 97.19 79 PRO B CA 1
ATOM 3778 C C . PRO B 1 79 ? -3.291 -4.91 -6.457 1 97.19 79 PRO B C 1
ATOM 3780 O O . PRO B 1 79 ? -2.381 -4.457 -7.152 1 97.19 79 PRO B O 1
ATOM 3783 N N . LEU B 1 80 ? -3.447 -4.57 -5.211 1 98.44 80 LEU B N 1
ATOM 3784 C CA . LEU B 1 80 ? -2.582 -3.592 -4.562 1 98.44 80 LEU B CA 1
ATOM 3785 C C . LEU B 1 80 ? -1.157 -4.121 -4.445 1 98.44 80 LEU B C 1
ATOM 3787 O O . LEU B 1 80 ? -0.196 -3.391 -4.699 1 98.44 80 LEU B O 1
ATOM 3791 N N . LEU B 1 81 ? -1.015 -5.336 -4.059 1 97.69 81 LEU B N 1
ATOM 3792 C CA . LEU B 1 81 ? 0.308 -5.93 -3.896 1 97.69 81 LEU B CA 1
ATOM 3793 C C . LEU B 1 81 ? 1.021 -6.047 -5.238 1 97.69 81 LEU B C 1
ATOM 3795 O O . LEU B 1 81 ? 2.221 -5.785 -5.336 1 97.69 81 LEU B O 1
ATOM 3799 N N . PHE B 1 82 ? 0.31 -6.422 -6.258 1 96.44 82 PHE B N 1
ATOM 3800 C CA . PHE B 1 82 ? 0.912 -6.5 -7.582 1 96.44 82 PHE B CA 1
ATOM 3801 C C . PHE B 1 82 ? 1.25 -5.105 -8.102 1 96.44 82 PHE B C 1
ATOM 3803 O O . PHE B 1 82 ? 2.252 -4.926 -8.797 1 96.44 82 PHE B O 1
ATOM 3810 N N . CYS B 1 83 ? 0.407 -4.133 -7.785 1 98 83 CYS B N 1
ATOM 3811 C CA . CYS B 1 83 ? 0.687 -2.74 -8.125 1 98 83 CYS B CA 1
ATOM 3812 C C . CYS B 1 83 ? 2.025 -2.297 -7.547 1 98 83 CYS B C 1
ATOM 3814 O O . CYS B 1 83 ? 2.893 -1.814 -8.281 1 98 83 CYS B O 1
ATOM 3816 N N . ILE B 1 84 ? 2.209 -2.523 -6.297 1 98.06 84 ILE B N 1
ATOM 3817 C CA . ILE B 1 84 ? 3.428 -2.121 -5.602 1 98.06 84 ILE B CA 1
ATOM 3818 C C . ILE B 1 84 ? 4.613 -2.918 -6.145 1 98.06 84 ILE B C 1
ATOM 3820 O O . ILE B 1 84 ? 5.68 -2.354 -6.41 1 98.06 84 ILE B O 1
ATOM 3824 N N . GLY B 1 85 ? 4.461 -4.215 -6.285 1 95.69 85 GLY B N 1
ATOM 3825 C CA . GLY B 1 85 ? 5.527 -5.062 -6.793 1 95.69 85 GLY B CA 1
ATOM 3826 C C . GLY B 1 85 ? 6.039 -4.629 -8.156 1 95.69 85 GLY B C 1
ATOM 3827 O O . GLY B 1 85 ? 7.25 -4.531 -8.367 1 95.69 85 GLY B O 1
ATOM 3828 N N . VAL B 1 86 ? 5.137 -4.348 -9.031 1 95.75 86 VAL B N 1
ATOM 3829 C CA . VAL B 1 86 ? 5.52 -3.943 -10.375 1 95.75 86 VAL B CA 1
ATOM 3830 C C . VAL B 1 86 ? 6.168 -2.561 -10.344 1 95.75 86 VAL B C 1
ATOM 3832 O O . VAL B 1 86 ? 7.156 -2.312 -11.031 1 95.75 86 VAL B O 1
ATOM 3835 N N . ALA B 1 87 ? 5.629 -1.66 -9.531 1 97.81 87 ALA B N 1
ATOM 3836 C CA . ALA B 1 87 ? 6.18 -0.312 -9.43 1 97.81 87 ALA B CA 1
ATOM 3837 C C . ALA B 1 87 ? 7.641 -0.348 -8.984 1 97.81 87 ALA B C 1
ATOM 3839 O O . ALA B 1 87 ? 8.5 0.267 -9.617 1 97.81 87 ALA B O 1
ATOM 3840 N N . ILE B 1 88 ? 7.938 -1.06 -7.984 1 95.38 88 ILE B N 1
ATOM 3841 C CA . ILE B 1 88 ? 9.281 -1.066 -7.422 1 95.38 88 ILE B CA 1
ATOM 3842 C C . ILE B 1 88 ? 10.195 -1.932 -8.289 1 95.38 88 ILE B C 1
ATOM 3844 O O . ILE B 1 88 ? 11.391 -1.659 -8.398 1 95.38 88 ILE B O 1
ATOM 3848 N N . GLY B 1 89 ? 9.695 -2.977 -8.891 1 92.5 89 GLY B N 1
ATOM 3849 C CA . GLY B 1 89 ? 10.516 -3.885 -9.68 1 92.5 89 GLY B CA 1
ATOM 3850 C C . GLY B 1 89 ? 10.883 -3.326 -11.039 1 92.5 89 GLY B C 1
ATOM 3851 O O . GLY B 1 89 ? 11.961 -3.617 -11.562 1 92.5 89 GLY B O 1
ATOM 3852 N N . PHE B 1 90 ? 10 -2.57 -11.562 1 92.69 90 PHE B N 1
ATOM 3853 C CA . PHE B 1 90 ? 10.203 -2.059 -12.914 1 92.69 90 PHE B CA 1
ATOM 3854 C C . PHE B 1 90 ? 10.984 -0.75 -12.891 1 92.69 90 PHE B C 1
ATOM 3856 O O . PHE B 1 90 ? 11.766 -0.467 -13.797 1 92.69 90 PHE B O 1
ATOM 3863 N N . ALA B 1 91 ? 10.734 0.033 -11.867 1 93.06 91 ALA B N 1
ATOM 3864 C CA . ALA B 1 91 ? 11.359 1.354 -11.805 1 93.06 91 ALA B CA 1
ATOM 3865 C C . ALA B 1 91 ? 12.852 1.245 -11.539 1 93.06 91 ALA B C 1
ATOM 3867 O O . ALA B 1 91 ? 13.289 0.417 -10.734 1 93.06 91 ALA B O 1
ATOM 3868 N N . LYS B 1 92 ? 13.586 2.057 -12.227 1 90.06 92 LYS B N 1
ATOM 3869 C CA . LYS B 1 92 ? 15 2.205 -11.906 1 90.06 92 LYS B CA 1
ATOM 3870 C C . LYS B 1 92 ? 15.195 3.059 -10.656 1 90.06 92 LYS B C 1
ATOM 3872 O O . LYS B 1 92 ? 14.531 4.082 -10.484 1 90.06 92 LYS B O 1
ATOM 3877 N N . LYS B 1 93 ? 16.078 2.643 -9.703 1 86.31 93 LYS B N 1
ATOM 3878 C CA . LYS B 1 93 ? 16.406 3.352 -8.469 1 86.31 93 LYS B CA 1
ATOM 3879 C C . LYS B 1 93 ? 15.188 3.508 -7.578 1 86.31 93 LYS B C 1
ATOM 3881 O O . LYS B 1 93 ? 14.961 4.574 -7.004 1 86.31 93 LYS B O 1
ATOM 3886 N N . ALA B 1 94 ? 14.383 2.488 -7.629 1 90.12 94 ALA B N 1
ATOM 3887 C CA . ALA B 1 94 ? 13.172 2.504 -6.801 1 90.12 94 ALA B CA 1
ATOM 3888 C C . ALA B 1 94 ? 13.523 2.52 -5.316 1 90.12 94 ALA B C 1
ATOM 3890 O O . ALA B 1 94 ? 14.586 2.031 -4.918 1 90.12 94 ALA B O 1
ATOM 3891 N N . ASP B 1 95 ? 12.711 3.207 -4.551 1 91.5 95 ASP B N 1
ATOM 3892 C CA . ASP B 1 95 ? 12.812 3.209 -3.094 1 91.5 95 ASP B CA 1
ATOM 3893 C C . ASP B 1 95 ? 11.43 3.162 -2.445 1 91.5 95 ASP B C 1
ATOM 3895 O O . ASP B 1 95 ? 10.445 2.787 -3.09 1 91.5 95 ASP B O 1
ATOM 3899 N N . GLY B 1 96 ? 11.461 3.371 -1.24 1 92.19 96 GLY B N 1
ATOM 3900 C CA . GLY B 1 96 ? 10.203 3.303 -0.506 1 92.19 96 GLY B CA 1
ATOM 3901 C C . GLY B 1 96 ? 9.164 4.285 -1.011 1 92.19 96 GLY B C 1
ATOM 3902 O O . GLY B 1 96 ? 7.973 3.979 -1.027 1 92.19 96 GLY B O 1
ATOM 3903 N N . SER B 1 97 ? 9.547 5.438 -1.461 1 93.06 97 SER B N 1
ATOM 3904 C CA . SER B 1 97 ? 8.609 6.457 -1.927 1 93.06 97 SER B CA 1
ATOM 3905 C C . SER B 1 97 ? 7.938 6.035 -3.23 1 93.06 97 SER B C 1
ATOM 3907 O O . SER B 1 97 ? 6.84 6.492 -3.547 1 93.06 97 SER B O 1
ATOM 3909 N N . THR B 1 98 ? 8.586 5.156 -3.998 1 96.56 98 THR B N 1
ATOM 3910 C CA . THR B 1 98 ? 7.965 4.598 -5.191 1 96.56 98 THR B CA 1
ATOM 3911 C C . THR B 1 98 ? 6.711 3.807 -4.828 1 96.56 98 THR B C 1
ATOM 3913 O O . THR B 1 98 ? 5.68 3.93 -5.492 1 96.56 98 THR B O 1
ATOM 3916 N N . ALA B 1 99 ? 6.875 3.014 -3.803 1 97.12 99 ALA B N 1
ATOM 3917 C CA . ALA B 1 99 ? 5.742 2.219 -3.332 1 97.12 99 ALA B CA 1
ATOM 3918 C C . ALA B 1 99 ? 4.613 3.115 -2.83 1 97.12 99 ALA B C 1
ATOM 3920 O O . ALA B 1 99 ? 3.439 2.846 -3.086 1 97.12 99 ALA B O 1
ATOM 3921 N N . LEU B 1 100 ? 4.945 4.164 -2.131 1 97.31 100 LEU B N 1
ATOM 3922 C CA . LEU B 1 100 ? 3.939 5.098 -1.637 1 97.31 100 LEU B CA 1
ATOM 3923 C C . LEU B 1 100 ? 3.176 5.734 -2.793 1 97.31 100 LEU B C 1
ATOM 3925 O O . LEU B 1 100 ? 1.949 5.852 -2.742 1 97.31 100 LEU B O 1
ATOM 3929 N N . ALA B 1 101 ? 3.893 6.156 -3.791 1 98 101 ALA B N 1
ATOM 3930 C CA . ALA B 1 101 ? 3.264 6.75 -4.969 1 98 101 ALA B CA 1
ATOM 3931 C C . ALA B 1 101 ? 2.322 5.762 -5.645 1 98 101 ALA B C 1
ATOM 3933 O O . ALA B 1 101 ? 1.237 6.137 -6.098 1 98 101 ALA B O 1
ATOM 3934 N N . ALA B 1 102 ? 2.725 4.5 -5.73 1 98.62 102 ALA B N 1
ATOM 3935 C CA . ALA B 1 102 ? 1.895 3.459 -6.328 1 98.62 102 ALA B CA 1
ATOM 3936 C C . ALA B 1 102 ? 0.59 3.287 -5.555 1 98.62 102 ALA B C 1
ATOM 3938 O O . ALA B 1 102 ? -0.482 3.168 -6.152 1 98.62 102 ALA B O 1
ATOM 3939 N N . VAL B 1 103 ? 0.69 3.291 -4.266 1 98.62 103 VAL B N 1
ATOM 3940 C CA . VAL B 1 103 ? -0.48 3.111 -3.41 1 98.62 103 VAL B CA 1
ATOM 3941 C C . VAL B 1 103 ? -1.431 4.293 -3.58 1 98.62 103 VAL B C 1
ATOM 3943 O O . VAL B 1 103 ? -2.648 4.117 -3.66 1 98.62 103 VAL B O 1
ATOM 3946 N N . VAL B 1 104 ? -0.888 5.523 -3.643 1 98.62 104 VAL B N 1
ATOM 3947 C CA . VAL B 1 104 ? -1.706 6.715 -3.85 1 98.62 104 VAL B CA 1
ATOM 3948 C C . VAL B 1 104 ? -2.484 6.586 -5.156 1 98.62 104 VAL B C 1
ATOM 3950 O O . VAL B 1 104 ? -3.703 6.773 -5.18 1 98.62 104 VAL B O 1
ATOM 3953 N N . GLY B 1 105 ? -1.793 6.273 -6.207 1 98.81 105 GLY B N 1
ATOM 3954 C CA . GLY B 1 105 ? -2.453 6.098 -7.492 1 98.81 105 GLY B CA 1
ATOM 3955 C C . GLY B 1 105 ? -3.521 5.02 -7.473 1 98.81 105 GLY B C 1
ATOM 3956 O O . GLY B 1 105 ? -4.613 5.215 -8.008 1 98.81 105 GLY B O 1
ATOM 3957 N N . PHE B 1 106 ? -3.174 3.924 -6.832 1 98.81 106 PHE B N 1
ATOM 3958 C CA . PHE B 1 106 ? -4.102 2.799 -6.77 1 98.81 106 PHE B CA 1
ATOM 3959 C C . PHE B 1 106 ? -5.363 3.18 -6.008 1 98.81 106 PHE B C 1
ATOM 3961 O O . PHE B 1 106 ? -6.473 2.83 -6.418 1 98.81 106 PHE B O 1
ATOM 3968 N N . LEU B 1 107 ? -5.211 3.836 -4.855 1 98.62 107 LEU B N 1
ATOM 3969 C CA . LEU B 1 107 ? -6.359 4.254 -4.059 1 98.62 107 LEU B CA 1
ATOM 3970 C C . LEU B 1 107 ? -7.277 5.164 -4.863 1 98.62 107 LEU B C 1
ATOM 3972 O O . LEU B 1 107 ? -8.5 4.977 -4.871 1 98.62 107 LEU B O 1
ATOM 3976 N N . VAL B 1 108 ? -6.688 6.141 -5.559 1 98.75 108 VAL B N 1
ATOM 3977 C CA . VAL B 1 108 ? -7.48 7.086 -6.34 1 98.75 108 VAL B CA 1
ATOM 3978 C C . VAL B 1 108 ? -8.18 6.352 -7.48 1 98.75 108 VAL B C 1
ATOM 3980 O O . VAL B 1 108 ? -9.383 6.516 -7.688 1 98.75 108 VAL B O 1
ATOM 3983 N N . TYR B 1 109 ? -7.418 5.492 -8.195 1 98.62 109 TYR B N 1
ATOM 3984 C CA . TYR B 1 109 ? -7.945 4.676 -9.281 1 98.62 109 TYR B CA 1
ATOM 3985 C C . TYR B 1 109 ? -9.133 3.842 -8.812 1 98.62 109 TYR B C 1
ATOM 3987 O O . TYR B 1 109 ? -10.188 3.844 -9.445 1 98.62 109 TYR B O 1
ATOM 3995 N N . ARG B 1 110 ? -8.984 3.166 -7.734 1 98.06 110 ARG B N 1
ATOM 3996 C CA . ARG B 1 110 ? -10.031 2.32 -7.18 1 98.06 110 ARG B CA 1
ATOM 3997 C C . ARG B 1 110 ? -11.242 3.15 -6.762 1 98.06 110 ARG B C 1
ATOM 3999 O O . ARG B 1 110 ? -12.383 2.754 -6.996 1 98.06 110 ARG B O 1
ATOM 4006 N N . GLY B 1 111 ? -11.016 4.297 -6.082 1 97.94 111 GLY B N 1
ATOM 4007 C CA . GLY B 1 111 ? -12.094 5.191 -5.703 1 97.94 111 GLY B CA 1
ATOM 4008 C C . GLY B 1 111 ? -12.898 5.691 -6.887 1 97.94 111 GLY B C 1
ATOM 4009 O O . GLY B 1 111 ? -14.133 5.707 -6.844 1 97.94 111 GLY B O 1
ATOM 4010 N N . VAL B 1 112 ? -12.18 6.09 -7.934 1 98.44 112 VAL B N 1
ATOM 4011 C CA . VAL B 1 112 ? -12.82 6.621 -9.133 1 98.44 112 VAL B CA 1
ATOM 4012 C C . VAL B 1 112 ? -13.688 5.543 -9.773 1 98.44 112 VAL B C 1
ATOM 4014 O O . VAL B 1 112 ? -14.773 5.832 -10.281 1 98.44 112 VAL B O 1
ATOM 4017 N N . LEU B 1 113 ? -13.273 4.289 -9.758 1 97.75 113 LEU B N 1
ATOM 4018 C CA . LEU B 1 113 ? -14.008 3.193 -10.383 1 97.75 113 LEU B CA 1
ATOM 4019 C C . LEU B 1 113 ? -15.383 3.021 -9.742 1 97.75 113 LEU B C 1
ATOM 4021 O O . LEU B 1 113 ? -16.312 2.525 -10.383 1 97.75 113 LEU B O 1
ATOM 4025 N N . THR B 1 114 ? -15.555 3.426 -8.477 1 95.94 114 THR B N 1
ATOM 4026 C CA . THR B 1 114 ? -16.828 3.283 -7.789 1 95.94 114 THR B CA 1
ATOM 4027 C C . THR B 1 114 ? -17.891 4.176 -8.43 1 95.94 114 THR B C 1
ATOM 4029 O O . THR B 1 114 ? -19.094 3.986 -8.203 1 95.94 114 THR B O 1
ATOM 4032 N N . ALA B 1 115 ? -17.469 5.168 -9.211 1 96.31 115 ALA B N 1
ATOM 4033 C CA . ALA B 1 115 ? -18.406 6.035 -9.922 1 96.31 115 ALA B CA 1
ATOM 4034 C C . ALA B 1 115 ? -18.891 5.379 -11.211 1 96.31 115 ALA B C 1
ATOM 4036 O O . ALA B 1 115 ? -19.75 5.922 -11.906 1 96.31 115 ALA B O 1
ATOM 4037 N N . PHE B 1 116 ? -18.359 4.215 -11.516 1 96.06 116 PHE B N 1
ATOM 4038 C CA . PHE B 1 116 ? -18.672 3.525 -12.766 1 96.06 116 PHE B CA 1
ATOM 4039 C C . PHE B 1 116 ? -19.141 2.1 -12.492 1 96.06 116 PHE B C 1
ATOM 4041 O O . PHE B 1 116 ? -18.375 1.148 -12.68 1 96.06 116 PHE B O 1
ATOM 4048 N N . PRO B 1 117 ? -20.375 1.937 -12.133 1 94.62 117 PRO B N 1
ATOM 4049 C CA . PRO B 1 117 ? -20.875 0.594 -11.828 1 94.62 117 PRO B CA 1
ATOM 4050 C C . PRO B 1 117 ? -21 -0.284 -13.07 1 94.62 117 PRO B C 1
ATOM 4052 O O . PRO B 1 117 ? -21.203 0.228 -14.172 1 94.62 117 PRO B O 1
ATOM 4055 N N . ILE B 1 118 ? -20.844 -1.53 -12.867 1 91.44 118 ILE B N 1
ATOM 4056 C CA . ILE B 1 118 ? -21.078 -2.516 -13.914 1 91.44 118 ILE B CA 1
ATOM 4057 C C . ILE B 1 118 ? -22.531 -2.432 -14.375 1 91.44 118 ILE B C 1
ATOM 4059 O O . ILE B 1 118 ? -23.453 -2.301 -13.555 1 91.44 118 ILE B O 1
ATOM 4063 N N . ASP B 1 119 ? -22.75 -2.52 -15.641 1 89.38 119 ASP B N 1
ATOM 4064 C CA . ASP B 1 119 ? -24.094 -2.438 -16.188 1 89.38 119 ASP B CA 1
ATOM 4065 C C . ASP B 1 119 ? -25 -3.512 -15.594 1 89.38 119 ASP B C 1
ATOM 4067 O O . ASP B 1 119 ? -24.609 -4.676 -15.492 1 89.38 119 ASP B O 1
ATOM 4071 N N . GLY B 1 120 ? -26.172 -3.121 -15.125 1 90.25 120 GLY B N 1
ATOM 4072 C CA . GLY B 1 120 ? -27.156 -4.086 -14.641 1 90.25 120 GLY B CA 1
ATOM 4073 C C . GLY B 1 120 ? -27.031 -4.355 -13.156 1 90.25 120 GLY B C 1
ATOM 4074 O O . GLY B 1 120 ? -27.844 -5.086 -12.586 1 90.25 120 GLY B O 1
ATOM 4075 N N . THR B 1 121 ? -26.078 -3.818 -12.516 1 89.12 121 THR B N 1
ATOM 4076 C CA . THR B 1 121 ? -25.859 -4.125 -11.109 1 89.12 121 THR B CA 1
ATOM 4077 C C . THR B 1 121 ? -26.516 -3.076 -10.219 1 89.12 121 THR B C 1
ATOM 4079 O O . THR B 1 121 ? -26.625 -3.264 -9 1 89.12 121 THR B O 1
ATOM 4082 N N . VAL B 1 122 ? -26.984 -1.991 -10.781 1 89.56 122 VAL B N 1
ATOM 4083 C CA . VAL B 1 122 ? -27.656 -0.958 -10.008 1 89.56 122 VAL B CA 1
ATOM 4084 C C . VAL B 1 122 ? -29.094 -1.403 -9.688 1 89.56 122 VAL B C 1
ATOM 4086 O O . VAL B 1 122 ? -29.891 -1.658 -10.594 1 89.56 122 VAL B O 1
ATOM 4089 N N . THR B 1 123 ? -29.328 -1.532 -8.391 1 90.38 123 THR B N 1
ATOM 4090 C CA . THR B 1 123 ? -30.641 -1.92 -7.906 1 90.38 123 THR B CA 1
ATOM 4091 C C . THR B 1 123 ? -31.094 -1.006 -6.77 1 90.38 123 THR B C 1
ATOM 4093 O O . THR B 1 123 ? -30.328 -0.15 -6.316 1 90.38 123 THR B O 1
ATOM 4096 N N . ASP B 1 124 ? -32.344 -1.121 -6.316 1 88.31 124 ASP B N 1
ATOM 4097 C CA . ASP B 1 124 ? -32.844 -0.327 -5.199 1 88.31 124 ASP B CA 1
ATOM 4098 C C . ASP B 1 124 ? -32.094 -0.636 -3.918 1 88.31 124 ASP B C 1
ATOM 4100 O O . ASP B 1 124 ? -31.859 0.249 -3.088 1 88.31 124 ASP B O 1
ATOM 4104 N N . GLU B 1 125 ? -31.625 -1.907 -3.854 1 83.12 125 GLU B N 1
ATOM 4105 C CA . GLU B 1 125 ? -30.891 -2.342 -2.674 1 83.12 125 GLU B CA 1
ATOM 4106 C C . GLU B 1 125 ? -29.438 -1.883 -2.732 1 83.12 125 GLU B C 1
ATOM 4108 O O . GLU B 1 125 ? -28.797 -1.7 -1.695 1 83.12 125 GLU B O 1
ATOM 4113 N N . LEU B 1 126 ? -28.953 -1.707 -4.012 1 87.44 126 LEU B N 1
ATOM 4114 C CA . LEU B 1 126 ? -27.578 -1.248 -4.234 1 87.44 126 LEU B CA 1
ATOM 4115 C C . LEU B 1 126 ? -27.547 -0.108 -5.25 1 87.44 126 LEU B C 1
ATOM 4117 O O . LEU B 1 126 ? -27.078 -0.284 -6.371 1 87.44 126 LEU B O 1
ATOM 4121 N N . PRO B 1 127 ? -27.938 1.062 -4.773 1 86.44 127 PRO B N 1
ATOM 4122 C CA . PRO B 1 127 ? -28.094 2.18 -5.711 1 86.44 127 PRO B CA 1
ATOM 4123 C C . PRO B 1 127 ? -26.766 2.582 -6.359 1 86.44 127 PRO B C 1
ATOM 4125 O O . PRO B 1 127 ? -26.766 3.115 -7.473 1 86.44 127 PRO B O 1
ATOM 4128 N N . ALA B 1 128 ? -25.703 2.328 -5.746 1 87.31 128 ALA B N 1
ATOM 4129 C CA . ALA B 1 128 ? -24.391 2.689 -6.312 1 87.31 128 ALA B CA 1
ATOM 4130 C C . ALA B 1 128 ? -23.922 1.64 -7.312 1 87.31 128 ALA B C 1
ATOM 4132 O O . ALA B 1 128 ? -23.031 1.901 -8.117 1 87.31 128 ALA B O 1
ATOM 4133 N N . GLY B 1 129 ? -24.578 0.402 -7.27 1 91.38 129 GLY B N 1
ATOM 4134 C CA . GLY B 1 129 ? -24.141 -0.699 -8.109 1 91.38 129 GLY B CA 1
ATOM 4135 C C . GLY B 1 129 ? -22.781 -1.235 -7.73 1 91.38 129 GLY B C 1
ATOM 4136 O O . GLY B 1 129 ? -22.156 -0.742 -6.789 1 91.38 129 GLY B O 1
ATOM 4137 N N . GLU B 1 130 ? -22.312 -2.305 -8.406 1 91.06 130 GLU B N 1
ATOM 4138 C CA . GLU B 1 130 ? -20.984 -2.854 -8.234 1 91.06 130 GLU B CA 1
ATOM 4139 C C . GLU B 1 130 ? -19.969 -2.158 -9.148 1 91.06 130 GLU B C 1
ATOM 4141 O O . GLU B 1 130 ? -20.188 -2.053 -10.352 1 91.06 130 GLU B O 1
ATOM 4146 N N . PRO B 1 131 ? -18.969 -1.663 -8.578 1 93.5 131 PRO B N 1
ATOM 4147 C CA . PRO B 1 131 ? -17.969 -0.969 -9.406 1 93.5 131 PRO B CA 1
ATOM 4148 C C . PRO B 1 131 ? -17.266 -1.901 -10.391 1 93.5 131 PRO B C 1
ATOM 4150 O O . PRO B 1 131 ? -17.156 -3.104 -10.133 1 93.5 131 PRO B O 1
ATOM 4153 N N . GLN B 1 132 ? -16.781 -1.36 -11.5 1 92.25 132 GLN B N 1
ATOM 4154 C CA . GLN B 1 132 ? -15.859 -2.082 -12.367 1 92.25 132 GLN B CA 1
ATOM 4155 C C . GLN B 1 132 ? -14.633 -2.553 -11.586 1 92.25 132 GLN B C 1
ATOM 4157 O O . GLN B 1 132 ? -14.141 -1.845 -10.703 1 92.25 132 GLN B O 1
ATOM 4162 N N . ASN B 1 133 ? -14.172 -3.754 -11.852 1 91 133 ASN B N 1
ATOM 4163 C CA . ASN B 1 133 ? -13.039 -4.32 -11.133 1 91 133 ASN B CA 1
ATOM 4164 C C . ASN B 1 133 ? -12.023 -4.945 -12.086 1 91 133 ASN B C 1
ATOM 4166 O O . ASN B 1 133 ? -12.102 -6.141 -12.383 1 91 133 ASN B O 1
ATOM 4170 N N . PRO B 1 134 ? -11.047 -4.227 -12.484 1 94.25 134 PRO B N 1
ATOM 4171 C CA . PRO B 1 134 ? -10.008 -4.77 -13.359 1 94.25 134 PRO B CA 1
ATOM 4172 C C . PRO B 1 134 ? -9.07 -5.738 -12.633 1 94.25 134 PRO B C 1
ATOM 4174 O O . PRO B 1 134 ? -8.219 -6.367 -13.266 1 94.25 134 PRO B O 1
ATOM 4177 N N . GLY B 1 135 ? -9.18 -5.824 -11.328 1 93.81 135 GLY B N 1
ATOM 4178 C CA . GLY B 1 135 ? -8.453 -6.816 -10.555 1 93.81 135 GLY B CA 1
ATOM 4179 C C . GLY B 1 135 ? -6.945 -6.641 -10.617 1 93.81 135 GLY B C 1
ATOM 4180 O O . GLY B 1 135 ? -6.445 -5.516 -10.562 1 93.81 135 GLY B O 1
ATOM 4181 N N . VAL B 1 136 ? -6.211 -7.723 -10.656 1 94.5 136 VAL B N 1
ATOM 4182 C CA . VAL B 1 136 ? -4.754 -7.73 -10.602 1 94.5 136 VAL B CA 1
ATOM 4183 C C . VAL B 1 136 ? -4.188 -7.039 -11.844 1 94.5 136 VAL B C 1
ATOM 4185 O O . VAL B 1 136 ? -3.156 -6.367 -11.766 1 94.5 136 VAL B O 1
ATOM 4188 N N . LEU B 1 137 ? -4.879 -7.156 -13.008 1 93.75 137 LEU B N 1
ATOM 4189 C CA . LEU B 1 137 ? -4.418 -6.504 -14.227 1 93.75 137 LEU B CA 1
ATOM 4190 C C . LEU B 1 137 ? -4.422 -4.988 -14.07 1 93.75 137 LEU B C 1
ATOM 4192 O O . LEU B 1 137 ? -3.498 -4.312 -14.523 1 93.75 137 LEU B O 1
ATOM 4196 N N . GLY B 1 138 ? -5.508 -4.484 -13.461 1 96.06 138 GLY B N 1
ATOM 4197 C CA . GLY B 1 138 ? -5.527 -3.066 -13.148 1 96.06 138 GLY B CA 1
ATOM 4198 C C . GLY B 1 138 ? -4.387 -2.641 -12.234 1 96.06 138 GLY B C 1
ATOM 4199 O O . GLY B 1 138 ? -3.756 -1.607 -12.469 1 96.06 138 GLY B O 1
ATOM 4200 N N . GLY B 1 139 ? -4.141 -3.436 -11.18 1 97.25 139 GLY B N 1
ATOM 4201 C CA . GLY B 1 139 ? -3.018 -3.17 -10.297 1 97.25 139 GLY B CA 1
ATOM 4202 C C . GLY B 1 139 ? -1.688 -3.109 -11.016 1 97.25 139 GLY B C 1
ATOM 4203 O O . GLY B 1 139 ? -0.889 -2.199 -10.789 1 97.25 139 GLY B O 1
ATOM 4204 N N . ILE B 1 140 ? -1.45 -4.023 -11.898 1 95.75 140 ILE B N 1
ATOM 4205 C CA . ILE B 1 140 ? -0.208 -4.102 -12.656 1 95.75 140 ILE B CA 1
ATOM 4206 C C . ILE B 1 140 ? -0.04 -2.842 -13.5 1 95.75 140 ILE B C 1
ATOM 4208 O O . ILE B 1 140 ? 1.042 -2.254 -13.539 1 95.75 140 ILE B O 1
ATOM 4212 N N . LEU B 1 141 ? -1.076 -2.389 -14.141 1 96.75 141 LEU B N 1
ATOM 4213 C CA . LEU B 1 141 ? -1.007 -1.218 -15.008 1 96.75 141 LEU B CA 1
ATOM 4214 C C . LEU B 1 141 ? -0.72 0.042 -14.195 1 96.75 141 LEU B C 1
ATOM 4216 O O . LEU B 1 141 ? 0.056 0.898 -14.625 1 96.75 141 LEU B O 1
ATOM 4220 N N . ILE B 1 142 ? -1.353 0.207 -13.062 1 98.44 142 ILE B N 1
ATOM 4221 C CA . ILE B 1 142 ? -1.079 1.346 -12.195 1 98.44 142 ILE B CA 1
ATOM 4222 C C . ILE B 1 142 ? 0.373 1.299 -11.727 1 98.44 142 ILE B C 1
ATOM 4224 O O . ILE B 1 142 ? 1.038 2.334 -11.641 1 98.44 142 ILE B O 1
ATOM 4228 N N . GLY B 1 143 ? 0.825 0.07 -11.352 1 98.19 143 GLY B N 1
ATOM 4229 C CA . GLY B 1 143 ? 2.223 -0.09 -10.984 1 98.19 143 GLY B CA 1
ATOM 4230 C C . GLY B 1 143 ? 3.182 0.326 -12.078 1 98.19 143 GLY B C 1
ATOM 4231 O O . GLY B 1 143 ? 4.176 1.01 -11.82 1 98.19 143 GLY B O 1
ATOM 4232 N N . LEU B 1 144 ? 2.891 -0.072 -13.305 1 97.19 144 LEU B N 1
ATOM 4233 C CA . LEU B 1 144 ? 3.729 0.288 -14.445 1 97.19 144 LEU B CA 1
ATOM 4234 C C . LEU B 1 144 ? 3.725 1.797 -14.672 1 97.19 144 LEU B C 1
ATOM 4236 O O . LEU B 1 144 ? 4.773 2.393 -14.93 1 97.19 144 LEU B O 1
ATOM 4240 N N . LEU B 1 145 ? 2.576 2.395 -14.594 1 98.25 145 LEU B N 1
ATOM 4241 C CA . LEU B 1 145 ? 2.488 3.846 -14.719 1 98.25 145 LEU B CA 1
ATOM 4242 C C . LEU B 1 145 ? 3.324 4.535 -13.648 1 98.25 145 LEU B C 1
ATOM 4244 O O . LEU B 1 145 ? 4.035 5.504 -13.938 1 98.25 145 LEU B O 1
ATOM 4248 N N . THR B 1 146 ? 3.184 4.055 -12.438 1 98.5 146 THR B N 1
ATOM 4249 C CA . THR B 1 146 ? 3.949 4.633 -11.336 1 98.5 146 THR B CA 1
ATOM 4250 C C . THR B 1 146 ? 5.445 4.559 -11.625 1 98.5 146 THR B C 1
ATOM 4252 O O . THR B 1 146 ? 6.18 5.52 -11.383 1 98.5 146 THR B O 1
ATOM 4255 N N . ALA B 1 147 ? 5.891 3.371 -12.125 1 97.56 147 ALA B N 1
ATOM 4256 C CA . ALA B 1 147 ? 7.305 3.184 -12.43 1 97.56 147 ALA B CA 1
ATOM 4257 C C . ALA B 1 147 ? 7.785 4.203 -13.453 1 97.56 147 ALA B C 1
ATOM 4259 O O . ALA B 1 147 ? 8.859 4.789 -13.305 1 97.56 147 ALA B O 1
ATOM 4260 N N . VAL B 1 148 ? 7 4.406 -14.469 1 96.94 148 VAL B N 1
ATOM 4261 C CA . VAL B 1 148 ? 7.367 5.324 -15.547 1 96.94 148 VAL B CA 1
ATOM 4262 C C . VAL B 1 148 ? 7.383 6.758 -15.016 1 96.94 148 VAL B C 1
ATOM 4264 O O . VAL B 1 148 ? 8.312 7.52 -15.297 1 96.94 148 VAL B O 1
ATOM 4267 N N . VAL B 1 149 ? 6.402 7.141 -14.242 1 98.12 149 VAL B N 1
ATOM 4268 C CA . VAL B 1 149 ? 6.312 8.492 -13.688 1 98.12 149 VAL B CA 1
ATOM 4269 C C . VAL B 1 149 ? 7.453 8.719 -12.703 1 98.12 149 VAL B C 1
ATOM 4271 O O . VAL B 1 149 ? 8.039 9.805 -12.656 1 98.12 149 VAL B O 1
ATOM 4274 N N . TRP B 1 150 ? 7.75 7.73 -11.883 1 97 150 TRP B N 1
ATOM 4275 C CA . TRP B 1 150 ? 8.875 7.801 -10.961 1 97 150 TRP B CA 1
ATOM 4276 C C . TRP B 1 150 ? 10.18 8.062 -11.703 1 97 150 TRP B C 1
ATOM 4278 O O . TRP B 1 150 ? 10.938 8.969 -11.344 1 97 150 TRP B O 1
ATOM 4288 N N . GLN B 1 151 ? 10.453 7.336 -12.711 1 96.62 151 GLN B N 1
ATOM 4289 C CA . GLN B 1 151 ? 11.703 7.465 -13.461 1 96.62 151 GLN B CA 1
ATOM 4290 C C . GLN B 1 151 ? 11.828 8.852 -14.094 1 96.62 151 GLN B C 1
ATOM 4292 O O . GLN B 1 151 ? 12.922 9.414 -14.156 1 96.62 151 GLN B O 1
ATOM 4297 N N . ARG B 1 152 ? 10.758 9.383 -14.43 1 96.75 152 ARG B N 1
ATOM 4298 C CA . ARG B 1 152 ? 10.766 10.656 -15.141 1 96.75 152 ARG B CA 1
ATOM 4299 C C . ARG B 1 152 ? 10.828 11.828 -14.156 1 96.75 152 ARG B C 1
ATOM 4301 O O . ARG B 1 152 ? 11.453 12.852 -14.445 1 96.75 152 ARG B O 1
ATOM 4308 N N . TYR B 1 153 ? 10.242 11.68 -12.953 1 97.19 153 TYR B N 1
ATOM 4309 C CA . TYR B 1 153 ? 9.977 12.898 -12.203 1 97.19 153 TYR B CA 1
ATOM 4310 C C . TYR B 1 153 ? 10.602 12.836 -10.812 1 97.19 153 TYR B C 1
ATOM 4312 O O . TYR B 1 153 ? 10.578 13.812 -10.062 1 97.19 153 TYR B O 1
ATOM 4320 N N . HIS B 1 154 ? 11.25 11.766 -10.359 1 95.12 154 HIS B N 1
ATOM 4321 C CA . HIS B 1 154 ? 11.703 11.602 -8.984 1 95.12 154 HIS B CA 1
ATOM 4322 C C . HIS B 1 154 ? 12.867 12.547 -8.672 1 95.12 154 HIS B C 1
ATOM 4324 O O . HIS B 1 154 ? 13.234 12.719 -7.512 1 95.12 154 HIS B O 1
ATOM 4330 N N . ARG B 1 155 ? 13.422 13.281 -9.688 1 95.75 155 ARG B N 1
ATOM 4331 C CA . ARG B 1 155 ? 14.508 14.234 -9.469 1 95.75 155 ARG B CA 1
ATOM 4332 C C . ARG B 1 155 ? 14.109 15.633 -9.906 1 95.75 155 ARG B C 1
ATOM 4334 O O . ARG B 1 155 ? 14.945 16.531 -9.984 1 95.75 155 ARG B O 1
ATOM 4341 N N . THR B 1 156 ? 12.883 15.75 -10.219 1 96.56 156 THR B N 1
ATOM 4342 C CA . THR B 1 156 ? 12.414 17.031 -10.75 1 96.56 156 THR B CA 1
ATOM 4343 C C . THR B 1 156 ? 12.484 18.109 -9.68 1 96.56 156 THR B C 1
ATOM 4345 O O . THR B 1 156 ? 12.078 17.891 -8.539 1 96.56 156 THR B O 1
ATOM 4348 N N . LYS B 1 157 ? 12.992 19.297 -10.039 1 96.06 157 LYS B N 1
ATOM 4349 C CA . LYS B 1 157 ? 13.031 20.484 -9.18 1 96.06 157 LYS B CA 1
ATOM 4350 C C . LYS B 1 157 ? 12.008 21.516 -9.633 1 96.06 157 LYS B C 1
ATOM 4352 O O . LYS B 1 157 ? 11.977 21.906 -10.805 1 96.06 157 LYS B O 1
ATOM 4357 N N . LEU B 1 158 ? 11.203 21.859 -8.703 1 94 158 LEU B N 1
ATOM 4358 C CA . LEU B 1 158 ? 10.211 22.906 -8.961 1 94 158 LEU B CA 1
ATOM 4359 C C . LEU B 1 158 ? 10.758 24.281 -8.594 1 94 158 LEU B C 1
ATOM 4361 O O . LEU B 1 158 ? 11.922 24.406 -8.203 1 94 158 LEU B O 1
ATOM 4365 N N . VAL B 1 159 ? 9.953 25.312 -8.852 1 92.5 159 VAL B N 1
ATOM 4366 C CA . VAL B 1 159 ? 10.328 26.656 -8.438 1 92.5 159 VAL B CA 1
ATOM 4367 C C . VAL B 1 159 ? 10.547 26.688 -6.926 1 92.5 159 VAL B C 1
ATOM 4369 O O . VAL B 1 159 ? 9.984 25.875 -6.195 1 92.5 159 VAL B O 1
ATOM 4372 N N . ASP B 1 160 ? 11.227 27.641 -6.395 1 89.19 160 ASP B N 1
ATOM 4373 C CA . ASP B 1 160 ? 11.734 27.656 -5.023 1 89.19 160 ASP B CA 1
ATOM 4374 C C . ASP B 1 160 ? 10.594 27.641 -4.012 1 89.19 160 ASP B C 1
ATOM 4376 O O . ASP B 1 160 ? 10.648 26.922 -3.018 1 89.19 160 ASP B O 1
ATOM 4380 N N . TRP B 1 161 ? 9.625 28.344 -4.309 1 88.88 161 TRP B N 1
ATOM 4381 C CA . TRP B 1 161 ? 8.562 28.453 -3.309 1 88.88 161 TRP B CA 1
ATOM 4382 C C . TRP B 1 161 ? 7.695 27.203 -3.301 1 88.88 161 TRP B C 1
ATOM 4384 O O . TRP B 1 161 ? 6.848 27.031 -2.424 1 88.88 161 TRP B O 1
ATOM 4394 N N . LEU B 1 162 ? 7.902 26.234 -4.223 1 90.31 162 LEU B N 1
ATOM 4395 C CA . LEU B 1 162 ? 7.254 24.922 -4.238 1 90.31 162 LEU B CA 1
ATOM 4396 C C . LEU B 1 162 ? 8.266 23.812 -3.965 1 90.31 162 LEU B C 1
ATOM 4398 O O . LEU B 1 162 ? 8.008 22.641 -4.273 1 90.31 162 LEU B O 1
ATOM 4402 N N . GLY B 1 163 ? 9.367 24.172 -3.402 1 89.12 163 GLY B N 1
ATOM 4403 C CA . GLY B 1 163 ? 10.484 23.266 -3.223 1 89.12 163 GLY B CA 1
ATOM 4404 C C . GLY B 1 163 ? 10.148 22.062 -2.348 1 89.12 163 GLY B C 1
ATOM 4405 O O . GLY B 1 163 ? 10.766 21.016 -2.467 1 89.12 163 GLY B O 1
ATOM 4406 N N . PHE B 1 164 ? 9.211 22.203 -1.5 1 85.81 164 PHE B N 1
ATOM 4407 C CA . PHE B 1 164 ? 8.781 21.109 -0.636 1 85.81 164 PHE B CA 1
ATOM 4408 C C . PHE B 1 164 ? 8.312 19.922 -1.462 1 85.81 164 PHE B C 1
ATOM 4410 O O . PHE B 1 164 ? 8.461 18.781 -1.04 1 85.81 164 PHE B O 1
ATOM 4417 N N . PHE B 1 165 ? 7.781 20.125 -2.602 1 91 165 PHE B N 1
ATOM 4418 C CA . PHE B 1 165 ? 7.156 19.094 -3.424 1 91 165 PHE B CA 1
ATOM 4419 C C . PHE B 1 165 ? 8.148 18.531 -4.438 1 91 165 PHE B C 1
ATOM 4421 O O . PHE B 1 165 ? 7.762 17.781 -5.34 1 91 165 PHE B O 1
ATOM 4428 N N . ASN B 1 166 ? 9.422 18.812 -4.285 1 92.25 166 ASN B N 1
ATOM 4429 C CA . ASN B 1 166 ? 10.438 18.391 -5.242 1 92.25 166 ASN B CA 1
ATOM 4430 C C . ASN B 1 166 ? 10.594 16.875 -5.273 1 92.25 166 ASN B C 1
ATOM 4432 O O . ASN B 1 166 ? 10.445 16.203 -4.246 1 92.25 166 ASN B O 1
ATOM 4436 N N . GLY B 1 167 ? 10.891 16.359 -6.477 1 93.44 167 GLY B N 1
ATOM 4437 C CA . GLY B 1 167 ? 11.406 15.008 -6.672 1 93.44 167 GLY B CA 1
ATOM 4438 C C . GLY B 1 167 ? 10.445 13.922 -6.215 1 93.44 167 GLY B C 1
ATOM 4439 O O . GLY B 1 167 ? 9.312 13.852 -6.695 1 93.44 167 GLY B O 1
ATOM 4440 N N . ARG B 1 168 ? 10.797 13.266 -5.164 1 93.06 168 ARG B N 1
ATOM 4441 C CA . ARG B 1 168 ? 10.086 12.07 -4.719 1 93.06 168 ARG B CA 1
ATOM 4442 C C . ARG B 1 168 ? 8.703 12.43 -4.172 1 93.06 168 ARG B C 1
ATOM 4444 O O . ARG B 1 168 ? 7.77 11.633 -4.262 1 93.06 168 ARG B O 1
ATOM 4451 N N . ARG B 1 169 ? 8.602 13.641 -3.703 1 93.69 169 ARG B N 1
ATOM 4452 C CA . ARG B 1 169 ? 7.324 14.062 -3.146 1 93.69 169 ARG B CA 1
ATOM 4453 C C . ARG B 1 169 ? 6.352 14.461 -4.25 1 93.69 169 ARG B C 1
ATOM 4455 O O . ARG B 1 169 ? 5.141 14.508 -4.031 1 93.69 169 ARG B O 1
ATOM 4462 N N . LEU B 1 170 ? 6.82 14.789 -5.391 1 96 170 LEU B N 1
ATOM 4463 C CA . LEU B 1 170 ? 6.008 15.188 -6.535 1 96 170 LEU B CA 1
ATOM 4464 C C . LEU B 1 170 ? 5.293 13.984 -7.133 1 96 170 LEU B C 1
ATOM 4466 O O . LEU B 1 170 ? 4.164 14.109 -7.617 1 96 170 LEU B O 1
ATOM 4470 N N . VAL B 1 171 ? 5.918 12.82 -7.062 1 97.06 171 VAL B N 1
ATOM 4471 C CA . VAL B 1 171 ? 5.465 11.648 -7.797 1 97.06 171 VAL B CA 1
ATOM 4472 C C . VAL B 1 171 ? 4.102 11.203 -7.27 1 97.06 171 VAL B C 1
ATOM 4474 O O . VAL B 1 171 ? 3.172 10.969 -8.047 1 97.06 171 VAL B O 1
ATOM 4477 N N . PRO B 1 172 ? 3.914 11.086 -5.957 1 97.31 172 PRO B N 1
ATOM 4478 C CA . PRO B 1 172 ? 2.586 10.688 -5.484 1 97.31 172 PRO B CA 1
ATOM 4479 C C . PRO B 1 172 ? 1.502 11.703 -5.848 1 97.31 172 PRO B C 1
ATOM 4481 O O . PRO B 1 172 ? 0.352 11.32 -6.082 1 97.31 172 PRO B O 1
ATOM 4484 N N . ILE B 1 173 ? 1.808 12.969 -5.883 1 96.94 173 ILE B N 1
ATOM 4485 C CA . ILE B 1 173 ? 0.856 14.008 -6.27 1 96.94 173 ILE B CA 1
ATOM 4486 C C . ILE B 1 173 ? 0.446 13.805 -7.727 1 96.94 173 ILE B C 1
ATOM 4488 O O . ILE B 1 173 ? -0.745 13.805 -8.047 1 96.94 173 ILE B O 1
ATOM 4492 N N . LEU B 1 174 ? 1.408 13.617 -8.586 1 98.06 174 LEU B N 1
ATOM 4493 C CA . LEU B 1 174 ? 1.129 13.367 -10 1 98.06 174 LEU B CA 1
ATOM 4494 C C . LEU B 1 174 ? 0.288 12.109 -10.172 1 98.06 174 LEU B C 1
ATOM 4496 O O . LEU B 1 174 ? -0.639 12.078 -10.984 1 98.06 174 LEU B O 1
ATOM 4500 N N . MET B 1 175 ? 0.629 11.07 -9.43 1 98.56 175 MET B N 1
ATOM 4501 C CA . MET B 1 175 ? -0.098 9.812 -9.531 1 98.56 175 MET B CA 1
ATOM 4502 C C . MET B 1 175 ? -1.562 9.992 -9.148 1 98.56 175 MET B C 1
ATOM 4504 O O . MET B 1 175 ? -2.447 9.367 -9.734 1 98.56 175 MET B O 1
ATOM 4508 N N . ALA B 1 176 ? -1.832 10.828 -8.117 1 98.44 176 ALA B N 1
ATOM 4509 C CA . ALA B 1 176 ? -3.213 11.094 -7.723 1 98.44 176 ALA B CA 1
ATOM 4510 C C . ALA B 1 176 ? -4.023 11.641 -8.898 1 98.44 176 ALA B C 1
ATOM 4512 O O . ALA B 1 176 ? -5.129 11.164 -9.172 1 98.44 176 ALA B O 1
ATOM 4513 N N . PHE B 1 177 ? -3.496 12.555 -9.641 1 98.5 177 PHE B N 1
ATOM 4514 C CA . PHE B 1 177 ? -4.219 13.172 -10.75 1 98.5 177 PHE B CA 1
ATOM 4515 C C . PHE B 1 177 ? -4.277 12.234 -11.945 1 98.5 177 PHE B C 1
ATOM 4517 O O . PHE B 1 177 ? -5.32 12.094 -12.586 1 98.5 177 PHE B O 1
ATOM 4524 N N . LEU B 1 178 ? -3.166 11.609 -12.289 1 98.69 178 LEU B N 1
ATOM 4525 C CA . LEU B 1 178 ? -3.105 10.703 -13.438 1 98.69 178 LEU B CA 1
ATOM 4526 C C . LEU B 1 178 ? -4.047 9.516 -13.242 1 98.69 178 LEU B C 1
ATOM 4528 O O . LEU B 1 178 ? -4.633 9.023 -14.203 1 98.69 178 LEU B O 1
ATOM 4532 N N . CYS B 1 179 ? -4.211 9.078 -12.023 1 98.75 179 CYS B N 1
ATOM 4533 C CA . CYS B 1 179 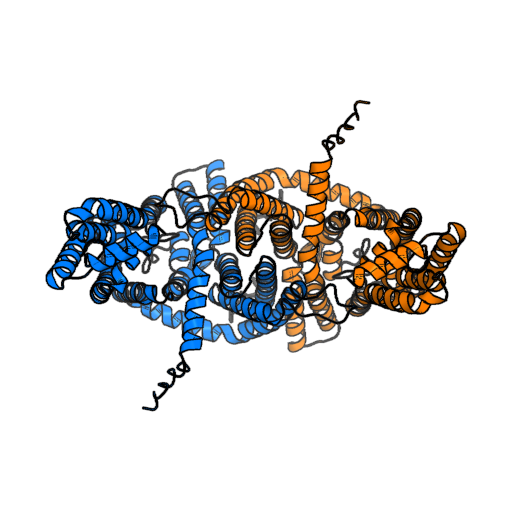? -5.023 7.887 -11.789 1 98.75 179 CYS B CA 1
ATOM 4534 C C . CYS B 1 179 ? -6.5 8.242 -11.703 1 98.75 179 CYS B C 1
ATOM 4536 O O . CYS B 1 179 ? -7.359 7.363 -11.719 1 98.75 179 CYS B O 1
ATOM 4538 N N . VAL B 1 180 ? -6.82 9.578 -11.523 1 98.69 180 VAL B N 1
ATOM 4539 C CA . VAL B 1 180 ? -8.188 9.992 -11.797 1 98.69 180 VAL B CA 1
ATOM 4540 C C . VAL B 1 180 ? -8.523 9.727 -13.266 1 98.69 180 VAL B C 1
ATOM 4542 O O . VAL B 1 180 ? -9.555 9.141 -13.578 1 98.69 180 VAL B O 1
ATOM 4545 N N . ILE B 1 181 ? -7.629 10.125 -14.133 1 98.5 181 ILE B N 1
ATOM 4546 C CA . ILE B 1 181 ? -7.824 9.977 -15.57 1 98.5 181 ILE B CA 1
ATOM 4547 C C . ILE B 1 181 ? -7.895 8.492 -15.938 1 98.5 181 ILE B C 1
ATOM 4549 O O . ILE B 1 181 ? -8.797 8.07 -16.656 1 98.5 181 ILE B O 1
ATOM 4553 N N . LEU B 1 182 ? -6.984 7.688 -15.406 1 98 182 LEU B N 1
ATOM 4554 C CA . LEU B 1 182 ? -6.965 6.262 -15.711 1 98 182 LEU B CA 1
ATOM 4555 C C . LEU B 1 182 ? -8.203 5.566 -15.148 1 98 182 LEU B C 1
ATOM 4557 O O . LEU B 1 182 ? -8.727 4.629 -15.75 1 98 182 LEU B O 1
ATOM 4561 N N . GLY B 1 183 ? -8.586 5.996 -13.906 1 98.25 183 GLY B N 1
ATOM 4562 C CA . GLY B 1 183 ? -9.82 5.461 -13.352 1 98.25 183 GLY B CA 1
ATOM 4563 C C . GLY B 1 183 ? -11.023 5.703 -14.242 1 98.25 183 GLY B C 1
ATOM 4564 O O . GLY B 1 183 ? -11.859 4.812 -14.422 1 98.25 183 GLY B O 1
ATOM 4565 N N . VAL B 1 184 ? -11.094 6.906 -14.789 1 98.25 184 VAL B N 1
ATOM 4566 C CA . VAL B 1 184 ? -12.188 7.242 -15.688 1 98.25 184 VAL B CA 1
ATOM 4567 C C . VAL B 1 184 ? -12.109 6.391 -16.953 1 98.25 184 VAL B C 1
ATOM 4569 O O . VAL B 1 184 ? -13.117 5.844 -17.406 1 98.25 184 VAL B O 1
ATOM 4572 N N . LEU B 1 185 ? -10.938 6.227 -17.5 1 97.94 185 LEU B N 1
ATOM 4573 C CA . LEU B 1 185 ? -10.75 5.43 -18.703 1 97.94 185 LEU B CA 1
ATOM 4574 C C . LEU B 1 185 ? -11.156 3.979 -18.469 1 97.94 185 LEU B C 1
ATOM 4576 O O . LEU B 1 185 ? -11.867 3.385 -19.281 1 97.94 185 LEU B O 1
ATOM 4580 N N . PHE B 1 186 ? -10.75 3.406 -17.406 1 97 186 PHE B N 1
ATOM 4581 C CA . PHE B 1 186 ? -11.125 2.041 -17.062 1 97 186 PHE B CA 1
ATOM 4582 C C . PHE B 1 186 ? -12.625 1.951 -16.781 1 97 186 PHE B C 1
ATOM 4584 O O . PHE B 1 186 ? -13.273 0.962 -17.125 1 97 186 PHE B O 1
ATOM 4591 N N . GLY B 1 187 ? -13.125 2.975 -16.078 1 95.81 187 GLY B N 1
ATOM 4592 C CA . GLY B 1 187 ? -14.555 2.994 -15.789 1 95.81 187 GLY B CA 1
ATOM 4593 C C . GLY B 1 187 ? -15.406 2.953 -17.047 1 95.81 187 GLY B C 1
ATOM 4594 O O . GLY B 1 187 ? -16.438 2.281 -17.078 1 95.81 187 GLY B O 1
ATOM 4595 N N . LEU B 1 188 ? -14.906 3.576 -18.094 1 95.25 188 LEU B N 1
ATOM 4596 C CA . LEU B 1 188 ? -15.672 3.703 -19.328 1 95.25 188 LEU B CA 1
ATOM 4597 C C . LEU B 1 188 ? -15.398 2.533 -20.266 1 95.25 188 LEU B C 1
ATOM 4599 O O . LEU B 1 188 ? -16.281 2.111 -21.016 1 95.25 188 LEU B O 1
ATOM 4603 N N . LEU B 1 189 ? -14.211 1.915 -20.141 1 95.56 189 LEU B N 1
ATOM 4604 C CA . LEU B 1 189 ? -13.805 1.029 -21.219 1 95.56 189 LEU B CA 1
ATOM 4605 C C . LEU B 1 189 ? -13.562 -0.385 -20.703 1 95.56 189 LEU B C 1
ATOM 4607 O O . LEU B 1 189 ? -13.391 -1.316 -21.5 1 95.56 189 LEU B O 1
ATOM 4611 N N . TRP B 1 190 ? -13.57 -0.627 -19.484 1 93.5 190 TRP B N 1
ATOM 4612 C CA . TRP B 1 190 ? -13.109 -1.913 -18.969 1 93.5 190 TRP B CA 1
ATOM 4613 C C . TRP B 1 190 ? -14.086 -3.027 -19.344 1 93.5 190 TRP B C 1
ATOM 4615 O O . TRP B 1 190 ? -13.672 -4.168 -19.578 1 93.5 190 TRP B O 1
ATOM 4625 N N . GLN B 1 191 ? -15.367 -2.756 -19.297 1 92.31 191 GLN B N 1
ATOM 4626 C CA . GLN B 1 191 ? -16.359 -3.816 -19.422 1 92.31 191 GLN B CA 1
ATOM 4627 C C . GLN B 1 191 ? -16.141 -4.633 -20.688 1 92.31 191 GLN B C 1
ATOM 4629 O O . GLN B 1 191 ? -16.078 -5.863 -20.641 1 92.31 191 GLN B O 1
ATOM 4634 N N . PRO B 1 192 ? -15.969 -4.016 -21.875 1 93.06 192 PRO B N 1
ATOM 4635 C CA . PRO B 1 192 ? -15.68 -4.828 -23.062 1 93.06 192 PRO B CA 1
ATOM 4636 C C . PRO B 1 192 ? -14.352 -5.574 -22.953 1 93.06 192 PRO B C 1
ATOM 4638 O O . PRO B 1 192 ? -14.227 -6.688 -23.469 1 93.06 192 PRO B O 1
ATOM 4641 N N . VAL B 1 193 ? -13.383 -5.012 -22.328 1 92.44 193 VAL B N 1
ATOM 4642 C CA . VAL B 1 193 ? -12.094 -5.664 -22.141 1 92.44 193 VAL B CA 1
ATOM 4643 C C . VAL B 1 193 ? -12.258 -6.859 -21.203 1 92.44 193 VAL B C 1
ATOM 4645 O O . VAL B 1 193 ? -11.773 -7.957 -21.5 1 92.44 193 VAL B O 1
ATOM 4648 N N . GLY B 1 194 ? -12.914 -6.598 -20.094 1 90.62 194 GLY B N 1
ATOM 4649 C CA . GLY B 1 194 ? -13.195 -7.672 -19.156 1 90.62 194 GLY B CA 1
ATOM 4650 C C . GLY B 1 194 ? -13.961 -8.828 -19.781 1 90.62 194 GLY B C 1
ATOM 4651 O O . GLY B 1 194 ? -13.625 -9.992 -19.547 1 90.62 194 GLY B O 1
ATOM 4652 N N . ASP B 1 195 ? -14.969 -8.508 -20.594 1 91.56 195 ASP B N 1
ATOM 4653 C CA . ASP B 1 195 ? -15.742 -9.523 -21.297 1 91.56 195 ASP B CA 1
ATOM 4654 C C . ASP B 1 195 ? -14.859 -10.352 -22.219 1 91.56 195 ASP B C 1
ATOM 4656 O O . ASP B 1 195 ? -15.023 -11.57 -22.328 1 91.56 195 ASP B O 1
ATOM 4660 N N . GLY B 1 196 ? -14.008 -9.672 -22.891 1 93.38 196 GLY B N 1
ATOM 4661 C CA . GLY B 1 196 ? -13.078 -10.375 -23.766 1 93.38 196 GLY B CA 1
ATOM 4662 C C . GLY B 1 196 ? -12.148 -11.312 -23.031 1 93.38 196 GLY B C 1
ATOM 4663 O O . GLY B 1 196 ? -11.914 -12.438 -23.469 1 93.38 196 GLY B O 1
ATOM 4664 N N . LEU B 1 197 ? -11.68 -10.891 -21.938 1 90.62 197 LEU B N 1
ATOM 4665 C CA . LEU B 1 197 ? -10.781 -11.703 -21.125 1 90.62 197 LEU B CA 1
ATOM 4666 C C . LEU B 1 197 ? -11.516 -12.906 -20.531 1 90.62 197 LEU B C 1
ATOM 4668 O O . LEU B 1 197 ? -10.961 -14.008 -20.484 1 90.62 197 LEU B O 1
ATOM 4672 N N . THR B 1 198 ? -12.695 -12.625 -20.125 1 90.19 198 THR B N 1
ATOM 4673 C CA . THR B 1 198 ? -13.516 -13.711 -19.609 1 90.19 198 THR B CA 1
ATOM 4674 C C . THR B 1 198 ? -13.797 -14.75 -20.688 1 90.19 198 THR B C 1
ATOM 4676 O O . THR B 1 198 ? -13.727 -15.953 -20.422 1 90.19 198 THR B O 1
ATOM 4679 N N . TRP B 1 199 ? -14.117 -14.258 -21.812 1 93.38 199 TRP B N 1
ATOM 4680 C CA . TRP B 1 199 ? -14.352 -15.164 -22.938 1 93.38 199 TRP B CA 1
ATOM 4681 C C . TRP B 1 199 ? -13.102 -15.984 -23.234 1 93.38 199 TRP B C 1
ATOM 4683 O O . TRP B 1 199 ? -13.188 -17.203 -23.438 1 93.38 199 TRP B O 1
ATOM 4693 N N . PHE B 1 200 ? -12.016 -15.406 -23.297 1 92.94 200 PHE B N 1
ATOM 4694 C CA . PHE B 1 200 ? -10.75 -16.078 -23.578 1 92.94 200 PHE B CA 1
ATOM 4695 C C . PHE B 1 200 ? -10.453 -17.141 -22.531 1 92.94 200 PHE B C 1
ATOM 4697 O O . PHE B 1 200 ? -10.133 -18.281 -22.875 1 92.94 200 PHE B O 1
ATOM 4704 N N . SER B 1 201 ? -10.516 -16.766 -21.297 1 92.19 201 SER B N 1
ATOM 4705 C CA . SER B 1 201 ? -10.227 -17.719 -20.234 1 92.19 201 SER B CA 1
ATOM 4706 C C . SER B 1 201 ? -11.203 -18.891 -20.25 1 92.19 201 SER B C 1
ATOM 4708 O O . SER B 1 201 ? -10.82 -20.031 -19.984 1 92.19 201 SER B O 1
ATOM 4710 N N . LYS B 1 202 ? -12.438 -18.609 -20.578 1 94.06 202 LYS B N 1
ATOM 4711 C CA . LYS B 1 202 ? -13.445 -19.672 -20.641 1 94.06 202 LYS B CA 1
ATOM 4712 C C . LYS B 1 202 ? -13.102 -20.672 -21.734 1 94.06 202 LYS B C 1
ATOM 4714 O O . LYS B 1 202 ? -13.336 -21.875 -21.578 1 94.06 202 LYS B O 1
ATOM 4719 N N . GLN B 1 203 ? -12.594 -20.219 -22.812 1 94.5 203 GLN B N 1
ATOM 4720 C CA . GLN B 1 203 ? -12.203 -21.125 -23.891 1 94.5 203 GLN B CA 1
ATOM 4721 C C . GLN B 1 203 ? -11.18 -22.141 -23.391 1 94.5 203 GLN B C 1
ATOM 4723 O O . GLN B 1 203 ? -11.266 -23.328 -23.719 1 94.5 203 GLN B O 1
ATOM 4728 N N . LEU B 1 204 ? -10.273 -21.719 -22.609 1 92.44 204 LEU B N 1
ATOM 4729 C CA . LEU B 1 204 ? -9.211 -22.594 -22.125 1 92.44 204 LEU B CA 1
ATOM 4730 C C . LEU B 1 204 ? -9.727 -23.484 -21 1 92.44 204 LEU B C 1
ATOM 4732 O O . LEU B 1 204 ? -9.336 -24.656 -20.906 1 92.44 204 LEU B O 1
ATOM 4736 N N . ILE B 1 205 ? -10.531 -22.906 -20.156 1 95.69 205 ILE B N 1
ATOM 4737 C CA . ILE B 1 205 ? -11.109 -23.672 -19.047 1 95.69 205 ILE B CA 1
ATOM 4738 C C . ILE B 1 205 ? -11.992 -24.781 -19.594 1 95.69 205 ILE B C 1
ATOM 4740 O O . ILE B 1 205 ? -11.922 -25.922 -19.125 1 95.69 205 ILE B O 1
ATOM 4744 N N . ASP B 1 206 ? -12.719 -24.5 -20.641 1 96.69 206 ASP B N 1
ATOM 4745 C CA . ASP B 1 206 ? -13.672 -25.453 -21.188 1 96.69 206 ASP B CA 1
ATOM 4746 C C . ASP B 1 206 ? -12.961 -26.578 -21.922 1 96.69 206 ASP B C 1
ATOM 4748 O O . ASP B 1 206 ? -13.547 -27.641 -22.172 1 96.69 206 ASP B O 1
ATOM 4752 N N . LEU B 1 207 ? -11.75 -26.391 -22.219 1 97.44 207 LEU B N 1
ATOM 4753 C CA . LEU B 1 207 ? -10.977 -27.438 -22.875 1 97.44 207 LEU B CA 1
ATOM 4754 C C . LEU B 1 207 ? -10.594 -28.531 -21.875 1 97.44 207 LEU B C 1
ATOM 4756 O O . LEU B 1 207 ? -10.023 -29.547 -22.266 1 97.44 207 LEU B O 1
ATOM 4760 N N . GLY B 1 208 ? -10.82 -28.297 -20.625 1 97.56 208 GLY B N 1
ATOM 4761 C CA . GLY B 1 208 ? -10.578 -29.312 -19.609 1 97.56 208 GLY B CA 1
ATOM 4762 C C . GLY B 1 208 ? -9.125 -29.734 -19.531 1 97.56 208 GLY B C 1
ATOM 4763 O O . GLY B 1 208 ? -8.234 -28.891 -19.391 1 97.56 208 GLY B O 1
ATOM 4764 N N . SER B 1 209 ? -8.938 -30.953 -19.734 1 98.31 209 SER B N 1
ATOM 4765 C CA . SER B 1 209 ? -7.605 -31.531 -19.641 1 98.31 209 SER B CA 1
ATOM 4766 C C . SER B 1 209 ? -6.652 -30.906 -20.656 1 98.31 209 SER B C 1
ATOM 4768 O O . SER B 1 209 ? -5.484 -30.672 -20.359 1 98.31 209 SER B O 1
ATOM 4770 N N . TRP B 1 210 ? -7.086 -30.641 -21.828 1 98.38 210 TRP B N 1
ATOM 4771 C CA . TRP B 1 210 ? -6.25 -30.031 -22.844 1 98.38 210 TRP B CA 1
ATOM 4772 C C . TRP B 1 210 ? -5.883 -28.594 -22.469 1 98.38 210 TRP B C 1
ATOM 4774 O O . TRP B 1 210 ? -4.766 -28.141 -22.734 1 98.38 210 TRP B O 1
ATOM 4784 N N . GLY B 1 211 ? -6.891 -27.891 -21.938 1 98 211 GLY B N 1
ATOM 4785 C CA . GLY B 1 211 ? -6.598 -26.547 -21.453 1 98 211 GLY B CA 1
ATOM 4786 C C . GLY B 1 211 ? -5.508 -26.531 -20.391 1 98 211 GLY B C 1
ATOM 4787 O O . GLY B 1 211 ? -4.605 -25.688 -20.438 1 98 211 GLY B O 1
ATOM 4788 N N . ALA B 1 212 ? -5.625 -27.438 -19.469 1 98.44 212 ALA B N 1
ATOM 4789 C CA . ALA B 1 212 ? -4.609 -27.578 -18.438 1 98.44 212 ALA B CA 1
ATOM 4790 C C . ALA B 1 212 ? -3.244 -27.891 -19.031 1 98.44 212 ALA B C 1
ATOM 4792 O O . ALA B 1 212 ? -2.229 -27.328 -18.609 1 98.44 212 ALA B O 1
ATOM 4793 N N . ALA B 1 213 ? -3.232 -28.781 -20 1 98.69 213 ALA B N 1
ATOM 4794 C CA . ALA B 1 213 ? -1.987 -29.203 -20.641 1 98.69 213 ALA B CA 1
ATOM 4795 C C . ALA B 1 213 ? -1.331 -28.031 -21.375 1 98.69 213 ALA B C 1
ATOM 4797 O O . ALA B 1 213 ? -0.115 -27.844 -21.297 1 98.69 213 ALA B O 1
ATOM 4798 N N . ILE B 1 214 ? -2.102 -27.328 -22.062 1 98.31 214 ILE B N 1
ATOM 4799 C CA . ILE B 1 214 ? -1.6 -26.172 -22.812 1 98.31 214 ILE B CA 1
ATOM 4800 C C . ILE B 1 214 ? -1 -25.156 -21.844 1 98.31 214 ILE B C 1
ATOM 4802 O O . ILE B 1 214 ? 0.086 -24.625 -22.094 1 98.31 214 ILE B O 1
ATOM 4806 N N . PHE B 1 215 ? -1.708 -24.875 -20.828 1 97.69 215 PHE B N 1
ATOM 4807 C CA . PHE B 1 215 ? -1.231 -23.953 -19.812 1 97.69 215 PHE B CA 1
ATOM 4808 C C . PHE B 1 215 ? 0.115 -24.391 -19.266 1 97.69 215 PHE B C 1
ATOM 4810 O O . PHE B 1 215 ? 1.055 -23.594 -19.188 1 97.69 215 PHE B O 1
ATOM 4817 N N . GLY B 1 216 ? 0.206 -25.656 -18.828 1 97.88 216 GLY B N 1
ATOM 4818 C CA . GLY B 1 216 ? 1.445 -26.156 -18.266 1 97.88 216 GLY B CA 1
ATOM 4819 C C . GLY B 1 216 ? 2.613 -26.094 -19.234 1 97.88 216 GLY B C 1
ATOM 4820 O O . GLY B 1 216 ? 3.717 -25.688 -18.844 1 97.88 216 GLY B O 1
ATOM 4821 N N . PHE B 1 217 ? 2.359 -26.453 -20.469 1 98.19 217 PHE B N 1
ATOM 4822 C CA . PHE B 1 217 ? 3.381 -26.391 -21.5 1 98.19 217 PHE B CA 1
ATOM 4823 C C . PHE B 1 217 ? 3.863 -24.969 -21.719 1 98.19 217 PHE B C 1
ATOM 4825 O O . PHE B 1 217 ? 5.066 -24.703 -21.703 1 98.19 217 PHE B O 1
ATOM 4832 N N . ALA B 1 218 ? 2.971 -24.109 -21.828 1 97.19 218 ALA B N 1
ATOM 4833 C CA . ALA B 1 218 ? 3.301 -22.703 -22.062 1 97.19 218 ALA B CA 1
ATOM 4834 C C . ALA B 1 218 ? 4.016 -22.109 -20.844 1 97.19 218 ALA B C 1
ATOM 4836 O O . ALA B 1 218 ? 4.953 -21.312 -21 1 97.19 218 ALA B O 1
ATOM 4837 N N . ASN B 1 219 ? 3.559 -22.5 -19.719 1 96.5 219 ASN B N 1
ATOM 4838 C CA . ASN B 1 219 ? 4.152 -22.016 -18.469 1 96.5 219 ASN B CA 1
ATOM 4839 C C . ASN B 1 219 ? 5.648 -22.312 -18.406 1 96.5 219 ASN B C 1
ATOM 4841 O O . ASN B 1 219 ? 6.453 -21.406 -18.172 1 96.5 219 ASN B O 1
ATOM 4845 N N . ARG B 1 220 ? 6.031 -23.5 -18.688 1 96.44 220 ARG B N 1
ATOM 4846 C CA . ARG B 1 220 ? 7.441 -23.875 -18.609 1 96.44 220 ARG B CA 1
ATOM 4847 C C . ARG B 1 220 ? 8.242 -23.219 -19.734 1 96.44 220 ARG B C 1
ATOM 4849 O O . ARG B 1 220 ? 9.375 -22.781 -19.516 1 96.44 220 ARG B O 1
ATOM 4856 N N . LEU B 1 221 ? 7.637 -23.078 -20.875 1 94.5 221 LEU B N 1
ATOM 4857 C CA . LEU B 1 221 ? 8.336 -22.484 -22.016 1 94.5 221 LEU B CA 1
ATOM 4858 C C . LEU B 1 221 ? 8.648 -21.016 -21.766 1 94.5 221 LEU B C 1
ATOM 4860 O O . LEU B 1 221 ? 9.609 -20.484 -22.328 1 94.5 221 LEU B O 1
ATOM 4864 N N . LEU B 1 222 ? 7.922 -20.438 -20.906 1 91.75 222 LEU B N 1
ATOM 4865 C CA . LEU B 1 222 ? 8.047 -19 -20.703 1 91.75 222 LEU B CA 1
ATOM 4866 C C . LEU B 1 222 ? 8.992 -18.688 -19.547 1 91.75 222 LEU B C 1
ATOM 4868 O O . LEU B 1 222 ? 9.336 -17.531 -19.297 1 91.75 222 LEU B O 1
ATOM 4872 N N . ILE B 1 223 ? 9.477 -19.672 -18.906 1 88.75 223 ILE B N 1
ATOM 4873 C CA . ILE B 1 223 ? 10.328 -19.5 -17.734 1 88.75 223 ILE B CA 1
ATOM 4874 C C . ILE B 1 223 ? 11.656 -18.875 -18.141 1 88.75 223 ILE B C 1
ATOM 4876 O O . ILE B 1 223 ? 12.117 -17.906 -17.547 1 88.75 223 ILE B O 1
ATOM 4880 N N . PRO B 1 224 ? 12.289 -19.312 -19.25 1 83.56 224 PRO B N 1
ATOM 4881 C CA . PRO B 1 224 ? 13.602 -18.766 -19.609 1 83.56 224 PRO B CA 1
ATOM 4882 C C . PRO B 1 224 ? 13.562 -17.266 -19.891 1 83.56 224 PRO B C 1
ATOM 4884 O O . PRO B 1 224 ? 14.555 -16.562 -19.688 1 83.56 224 PRO B O 1
ATOM 4887 N N . ILE B 1 225 ? 12.477 -16.844 -20.266 1 82.19 225 ILE B N 1
ATOM 4888 C CA . ILE B 1 225 ? 12.398 -15.422 -20.609 1 82.19 225 ILE B CA 1
ATOM 4889 C C . ILE B 1 225 ? 11.641 -14.672 -19.516 1 82.19 225 ILE B C 1
ATOM 4891 O O . ILE B 1 225 ? 11.297 -13.5 -19.688 1 82.19 225 ILE B O 1
ATOM 4895 N N . GLY B 1 226 ? 11.289 -15.305 -18.594 1 81.19 226 GLY B N 1
ATOM 4896 C CA . GLY B 1 226 ? 10.719 -14.672 -17.406 1 81.19 226 GLY B CA 1
ATOM 4897 C C . GLY B 1 226 ? 9.273 -14.242 -17.609 1 81.19 226 GLY B C 1
ATOM 4898 O O . GLY B 1 226 ? 8.797 -13.336 -16.922 1 81.19 226 GLY B O 1
ATOM 4899 N N . MET B 1 227 ? 8.508 -14.82 -18.438 1 86.69 227 MET B N 1
ATOM 4900 C CA . MET B 1 227 ? 7.16 -14.359 -18.766 1 86.69 227 MET B CA 1
ATOM 4901 C C . MET B 1 227 ? 6.109 -15.305 -18.203 1 86.69 227 MET B C 1
ATOM 4903 O O . MET B 1 227 ? 4.91 -15.023 -18.266 1 86.69 227 MET B O 1
ATOM 4907 N N . HIS B 1 228 ? 6.57 -16.375 -17.625 1 90.75 228 HIS B N 1
ATOM 4908 C CA . HIS B 1 228 ? 5.617 -17.344 -17.094 1 90.75 228 HIS B CA 1
ATOM 4909 C C . HIS B 1 228 ? 4.762 -16.719 -15.992 1 90.75 228 HIS B C 1
ATOM 4911 O O . HIS B 1 228 ? 3.613 -17.125 -15.789 1 90.75 228 HIS B O 1
ATOM 4917 N N . GLN B 1 229 ? 5.238 -15.695 -15.367 1 88.31 229 GLN B N 1
ATOM 4918 C CA . GLN B 1 229 ? 4.488 -15.039 -14.305 1 88.31 229 GLN B CA 1
ATOM 4919 C C . GLN B 1 229 ? 3.275 -14.305 -14.859 1 88.31 229 GLN B C 1
ATOM 4921 O O . GLN B 1 229 ? 2.254 -14.172 -14.18 1 88.31 229 GLN B O 1
ATOM 4926 N N . PHE B 1 230 ? 3.389 -13.867 -15.992 1 86.38 230 PHE B N 1
ATOM 4927 C CA . PHE B 1 230 ? 2.246 -13.234 -16.641 1 86.38 230 PHE B CA 1
ATOM 4928 C C . PHE B 1 230 ? 1.118 -14.234 -16.844 1 86.38 230 PHE B C 1
ATOM 4930 O O . PHE B 1 230 ? -0.044 -13.938 -16.578 1 86.38 230 PHE B O 1
ATOM 4937 N N . LEU B 1 231 ? 1.529 -15.32 -17.297 1 90.19 231 LEU B N 1
ATOM 4938 C CA . LEU B 1 231 ? 0.556 -16.391 -17.484 1 90.19 231 LEU B CA 1
ATOM 4939 C C . LEU B 1 231 ? -0.058 -16.797 -16.141 1 90.19 231 LEU B C 1
ATOM 4941 O O . LEU B 1 231 ? -1.277 -16.953 -16.031 1 90.19 231 LEU B O 1
ATOM 4945 N N . ASN B 1 232 ? 0.787 -16.969 -15.188 1 93.75 232 ASN B N 1
ATOM 4946 C CA . ASN B 1 232 ? 0.344 -17.359 -13.852 1 93.75 232 ASN B CA 1
ATOM 4947 C C . ASN B 1 232 ? -0.662 -16.359 -13.281 1 93.75 232 ASN B C 1
ATOM 4949 O O . ASN B 1 232 ? -1.731 -16.75 -12.812 1 93.75 232 ASN B O 1
ATOM 4953 N N . THR B 1 233 ? -0.304 -15.117 -13.391 1 91.94 233 THR B N 1
ATOM 4954 C CA . THR B 1 233 ? -1.112 -14.062 -12.797 1 91.94 233 THR B CA 1
ATOM 4955 C C . THR B 1 233 ? -2.512 -14.047 -13.406 1 91.94 233 THR B C 1
ATOM 4957 O O . THR B 1 233 ? -3.506 -13.93 -12.688 1 91.94 233 THR B O 1
ATOM 4960 N N . PHE B 1 234 ? -2.584 -14.211 -14.641 1 93 234 PHE B N 1
ATOM 4961 C CA . PHE B 1 234 ? -3.879 -14.164 -15.305 1 93 234 PHE B CA 1
ATOM 4962 C C . PHE B 1 234 ? -4.727 -15.375 -14.922 1 93 234 PHE B C 1
ATOM 4964 O O . PHE B 1 234 ? -5.875 -15.219 -14.492 1 93 234 PHE B O 1
ATOM 4971 N N . PHE B 1 235 ? -4.277 -16.531 -14.953 1 95.88 235 PHE B N 1
ATOM 4972 C CA . PHE B 1 235 ? -5.082 -17.719 -14.742 1 95.88 235 PHE B CA 1
ATOM 4973 C C . PHE B 1 235 ? -5.293 -17.984 -13.258 1 95.88 235 PHE B C 1
ATOM 4975 O O . PHE B 1 235 ? -6.34 -18.5 -12.852 1 95.88 235 PHE B O 1
ATOM 4982 N N . TRP B 1 236 ? -4.367 -17.609 -12.43 1 96.38 236 TRP B N 1
ATOM 4983 C CA . TRP B 1 236 ? -4.438 -17.922 -11.008 1 96.38 236 TRP B CA 1
ATOM 4984 C C . TRP B 1 236 ? -5.25 -16.875 -10.258 1 96.38 236 TRP B C 1
ATOM 4986 O O . TRP B 1 236 ? -5.797 -17.156 -9.188 1 96.38 236 TRP B O 1
ATOM 4996 N N . PHE B 1 237 ? -5.371 -15.586 -10.906 1 94.5 237 PHE B N 1
ATOM 4997 C CA . PHE B 1 237 ? -5.969 -14.531 -10.094 1 94.5 237 PHE B CA 1
ATOM 4998 C C . PHE B 1 237 ? -7.023 -13.773 -10.883 1 94.5 237 PHE B C 1
ATOM 5000 O O . PHE B 1 237 ? -7.691 -12.883 -10.352 1 94.5 237 PHE B O 1
ATOM 5007 N N . GLN B 1 238 ? -7.246 -14.172 -12.172 1 92.81 238 GLN B N 1
ATOM 5008 C CA . GLN B 1 238 ? -8.203 -13.422 -12.969 1 92.81 238 GLN B CA 1
ATOM 5009 C C . GLN B 1 238 ? -9.172 -14.352 -13.688 1 92.81 238 GLN B C 1
ATOM 5011 O O . GLN B 1 238 ? -10.367 -14.07 -13.773 1 92.81 238 GLN B O 1
ATOM 5016 N N . ALA B 1 239 ? -8.758 -15.508 -14.078 1 93.44 239 ALA B N 1
ATOM 5017 C CA . ALA B 1 239 ? -9.516 -16.375 -14.961 1 93.44 239 ALA B CA 1
ATOM 5018 C C . ALA B 1 239 ? -10.594 -17.141 -14.195 1 93.44 239 ALA B C 1
ATOM 5020 O O . ALA B 1 239 ? -10.289 -17.859 -13.234 1 93.44 239 ALA B O 1
ATOM 5021 N N . GLY B 1 240 ? -11.828 -16.984 -14.688 1 93 240 GLY B N 1
ATOM 5022 C CA . GLY B 1 240 ? -12.922 -17.703 -14.07 1 93 240 GLY B CA 1
ATOM 5023 C C . GLY B 1 240 ? -13.453 -17.016 -12.82 1 93 240 GLY B C 1
ATOM 5024 O O . GLY B 1 240 ? -12.727 -16.281 -12.156 1 93 240 GLY B O 1
ATOM 5025 N N . GLU B 1 241 ? -14.672 -17.281 -12.477 1 92.31 241 GLU B N 1
ATOM 5026 C CA . GLU B 1 241 ? -15.328 -16.672 -11.336 1 92.31 241 GLU B CA 1
ATOM 5027 C C . GLU B 1 241 ? -16.109 -17.688 -10.516 1 92.31 241 GLU B C 1
ATOM 5029 O O . GLU B 1 241 ? -16.531 -18.719 -11.047 1 92.31 241 GLU B O 1
ATOM 5034 N N . PHE B 1 242 ? -16.141 -17.469 -9.242 1 93.5 242 PHE B N 1
ATOM 5035 C CA . PHE B 1 242 ? -16.891 -18.297 -8.312 1 93.5 242 PHE B CA 1
ATOM 5036 C C . PHE B 1 242 ? -17.516 -17.453 -7.211 1 93.5 242 PHE B C 1
ATOM 5038 O O . PHE B 1 242 ? -16.844 -16.609 -6.613 1 93.5 242 PHE B O 1
ATOM 5045 N N . THR B 1 243 ? -18.797 -17.547 -6.973 1 90.81 243 THR B N 1
ATOM 5046 C CA . THR B 1 243 ? -19.484 -16.906 -5.852 1 90.81 243 THR B CA 1
ATOM 5047 C C . THR B 1 243 ? -19.719 -17.906 -4.727 1 90.81 243 THR B C 1
ATOM 5049 O O . THR B 1 243 ? -20.469 -18.875 -4.898 1 90.81 243 THR B O 1
ATOM 5052 N N . GLY B 1 244 ? -19.047 -17.656 -3.637 1 85.75 244 GLY B N 1
ATOM 5053 C CA . GLY B 1 244 ? -19.141 -18.562 -2.504 1 85.75 244 GLY B CA 1
ATOM 5054 C C . GLY B 1 244 ? -20.453 -18.453 -1.751 1 85.75 244 GLY B C 1
ATOM 5055 O O . GLY B 1 244 ? -21.312 -17.641 -2.1 1 85.75 244 GLY B O 1
ATOM 5056 N N . ALA B 1 245 ? -20.609 -19.312 -0.735 1 76.94 245 ALA B N 1
ATOM 5057 C CA . ALA B 1 245 ? -21.812 -19.359 0.094 1 76.94 245 ALA B CA 1
ATOM 5058 C C . ALA B 1 245 ? -22 -18.047 0.844 1 76.94 245 ALA B C 1
ATOM 5060 O O . ALA B 1 245 ? -23.141 -17.672 1.187 1 76.94 245 ALA B O 1
ATOM 5061 N N . ASP B 1 246 ? -20.938 -17.328 1.028 1 72.06 246 ASP B N 1
ATOM 5062 C CA . ASP B 1 246 ? -20.984 -16.047 1.749 1 72.06 246 ASP B CA 1
ATOM 5063 C C . ASP B 1 246 ? -21.391 -14.906 0.822 1 72.06 246 ASP B C 1
ATOM 5065 O O . ASP B 1 246 ? -21.516 -13.766 1.26 1 72.06 246 ASP B O 1
ATOM 5069 N N . GLY B 1 247 ? -21.578 -15.188 -0.435 1 78.69 247 GLY B N 1
ATOM 5070 C CA . GLY B 1 247 ? -22.016 -14.18 -1.386 1 78.69 247 GLY B CA 1
ATOM 5071 C C . GLY B 1 247 ? -20.875 -13.422 -2.025 1 78.69 247 GLY B C 1
ATOM 5072 O O . GLY B 1 247 ? -21.078 -12.602 -2.924 1 78.69 247 GLY B O 1
ATOM 5073 N N . GLN B 1 248 ? -19.672 -13.734 -1.647 1 81.5 248 GLN B N 1
ATOM 5074 C CA . GLN B 1 248 ? -18.516 -13.047 -2.219 1 81.5 248 GLN B CA 1
ATOM 5075 C C . GLN B 1 248 ? -18.062 -13.727 -3.506 1 81.5 248 GLN B C 1
ATOM 5077 O O . GLN B 1 248 ? -18 -14.953 -3.58 1 81.5 248 GLN B O 1
ATOM 5082 N N . THR B 1 249 ? -17.828 -12.93 -4.496 1 88.25 249 THR B N 1
ATOM 5083 C CA . THR B 1 249 ? -17.344 -13.445 -5.77 1 88.25 249 THR B CA 1
ATOM 5084 C C . THR B 1 249 ? -15.828 -13.305 -5.871 1 88.25 249 THR B C 1
ATOM 5086 O O . THR B 1 249 ? -15.281 -12.234 -5.59 1 88.25 249 THR B O 1
ATOM 5089 N N . VAL B 1 250 ? -15.172 -14.391 -6.207 1 92.44 250 VAL B N 1
ATOM 5090 C CA . VAL B 1 250 ? -13.727 -14.383 -6.363 1 92.44 250 VAL B CA 1
ATOM 5091 C C . VAL B 1 250 ? -13.352 -14.805 -7.781 1 92.44 250 VAL B C 1
ATOM 5093 O O . VAL B 1 250 ? -14.156 -15.422 -8.484 1 92.44 250 VAL B O 1
ATOM 5096 N N . GLN B 1 251 ? -12.188 -14.352 -8.195 1 92.69 251 GLN B N 1
ATOM 5097 C CA . GLN B 1 251 ? -11.672 -14.68 -9.523 1 92.69 251 GLN B CA 1
ATOM 5098 C C . GLN B 1 251 ? -10.289 -15.32 -9.43 1 92.69 251 GLN B C 1
ATOM 5100 O O . GLN B 1 251 ? -9.523 -15.031 -8.516 1 92.69 251 GLN B O 1
ATOM 5105 N N . GLY B 1 252 ? -9.992 -16.219 -10.508 1 95.69 252 GLY B N 1
ATOM 5106 C CA . GLY B 1 252 ? -8.695 -16.875 -10.562 1 95.69 252 GLY B CA 1
ATOM 5107 C C . GLY B 1 252 ? -8.703 -18.25 -9.914 1 95.69 252 GLY B C 1
ATOM 5108 O O . GLY B 1 252 ? -9.391 -18.469 -8.922 1 95.69 252 GLY B O 1
ATOM 5109 N N . ASP B 1 253 ? -7.984 -19.109 -10.414 1 97.25 253 ASP B N 1
ATOM 5110 C CA . ASP B 1 253 ? -7.992 -20.516 -10.031 1 97.25 253 ASP B CA 1
ATOM 5111 C C . ASP B 1 253 ? -7.582 -20.688 -8.57 1 97.25 253 ASP B C 1
ATOM 5113 O O . ASP B 1 253 ? -8.219 -21.438 -7.824 1 97.25 253 ASP B O 1
ATOM 5117 N N . ILE B 1 254 ? -6.609 -19.969 -8.125 1 96.56 254 ILE B N 1
ATOM 5118 C CA . ILE B 1 254 ? -6.109 -20.109 -6.766 1 96.56 254 ILE B CA 1
ATOM 5119 C C . ILE B 1 254 ? -7.105 -19.484 -5.785 1 96.56 254 ILE B C 1
ATOM 5121 O O . ILE B 1 254 ? -7.441 -20.094 -4.766 1 96.56 254 ILE B O 1
ATOM 5125 N N . SER B 1 255 ? -7.57 -18.297 -6.109 1 94.81 255 SER B N 1
ATOM 5126 C CA . SER B 1 255 ? -8.555 -17.656 -5.246 1 94.81 255 SER B CA 1
ATOM 5127 C C . SER B 1 255 ? -9.828 -18.484 -5.141 1 94.81 255 SER B C 1
ATOM 5129 O O . SER B 1 255 ? -10.398 -18.625 -4.055 1 94.81 255 SER B O 1
ATOM 5131 N N . ARG B 1 256 ? -10.25 -19.047 -6.238 1 95.81 256 ARG B N 1
ATOM 5132 C CA . ARG B 1 256 ? -11.43 -19.906 -6.266 1 95.81 256 ARG B CA 1
ATOM 5133 C C . ARG B 1 256 ? -11.195 -21.172 -5.43 1 95.81 256 ARG B C 1
ATOM 5135 O O . ARG B 1 256 ? -12.094 -21.594 -4.695 1 95.81 256 ARG B O 1
ATOM 5142 N N . PHE B 1 257 ? -10.016 -21.75 -5.512 1 96.62 257 PHE B N 1
ATOM 5143 C CA . PHE B 1 257 ? -9.656 -22.922 -4.734 1 96.62 257 PHE B CA 1
ATOM 5144 C C . PHE B 1 257 ? -9.797 -22.656 -3.242 1 96.62 257 PHE B C 1
ATOM 5146 O O . PHE B 1 257 ? -10.43 -23.422 -2.52 1 96.62 257 PHE B O 1
ATOM 5153 N N . PHE B 1 258 ? -9.289 -21.547 -2.787 1 94.25 258 PHE B N 1
ATOM 5154 C CA . PHE B 1 258 ? -9.297 -21.219 -1.364 1 94.25 258 PHE B CA 1
ATOM 5155 C C . PHE B 1 258 ? -10.695 -20.812 -0.911 1 94.25 258 PHE B C 1
ATOM 5157 O O . PHE B 1 258 ? -10.984 -20.812 0.286 1 94.25 258 PHE B O 1
ATOM 5164 N N . ALA B 1 259 ? -11.539 -20.453 -1.891 1 93.38 259 ALA B N 1
ATOM 5165 C CA . ALA B 1 259 ? -12.945 -20.203 -1.596 1 93.38 259 ALA B CA 1
ATOM 5166 C C . ALA B 1 259 ? -13.75 -21.5 -1.645 1 93.38 259 ALA B C 1
ATOM 5168 O O . ALA B 1 259 ? -14.984 -21.469 -1.614 1 93.38 259 ALA B O 1
ATOM 5169 N N . GLU B 1 260 ? -13.023 -22.688 -1.861 1 93.56 260 GLU B N 1
ATOM 5170 C CA . GLU B 1 260 ? -13.578 -24.031 -1.824 1 93.56 260 GLU B CA 1
ATOM 5171 C C . GLU B 1 260 ? -14.445 -24.297 -3.053 1 93.56 260 GLU B C 1
ATOM 5173 O O . GLU B 1 260 ? -15.453 -25.016 -2.965 1 93.56 260 GLU B O 1
ATOM 5178 N N . ASP B 1 261 ? -14.125 -23.672 -4.129 1 95.56 261 ASP B N 1
ATOM 5179 C CA . ASP B 1 261 ? -14.727 -24 -5.418 1 95.56 261 ASP B CA 1
ATOM 5180 C C . ASP B 1 261 ? -14.336 -25.406 -5.863 1 95.56 261 ASP B C 1
ATOM 5182 O O . ASP B 1 261 ? -13.164 -25.672 -6.137 1 95.56 261 ASP B O 1
ATOM 5186 N N . PRO B 1 262 ? -15.234 -26.266 -6.066 1 93.75 262 PRO B N 1
ATOM 5187 C CA . PRO B 1 262 ? -14.898 -27.641 -6.449 1 93.75 262 PRO B CA 1
ATOM 5188 C C . PRO B 1 262 ? -14.352 -27.734 -7.871 1 93.75 262 PRO B C 1
ATOM 5190 O O . PRO B 1 262 ? -13.758 -28.75 -8.242 1 93.75 262 PRO B O 1
ATOM 5193 N N . SER B 1 263 ? -14.555 -26.719 -8.625 1 94.88 263 SER B N 1
ATOM 5194 C CA . SER B 1 263 ? -14.109 -26.75 -10.016 1 94.88 263 SER B CA 1
ATOM 5195 C C . SER B 1 263 ? -12.758 -26.078 -10.188 1 94.88 263 SER B C 1
ATOM 5197 O O . SER B 1 263 ? -12.242 -25.984 -11.305 1 94.88 263 SER B O 1
ATOM 5199 N N . ALA B 1 264 ? -12.18 -25.594 -9.117 1 97 264 ALA B N 1
ATOM 5200 C CA . ALA B 1 264 ? -10.859 -24.969 -9.172 1 97 264 ALA B CA 1
ATOM 5201 C C . ALA B 1 264 ? -9.75 -26.016 -9.156 1 97 264 ALA B C 1
ATOM 5203 O O . ALA B 1 264 ? -10.016 -27.203 -8.93 1 97 264 ALA B O 1
ATOM 5204 N N . GLY B 1 265 ? -8.562 -25.625 -9.484 1 97.88 265 GLY B N 1
ATOM 5205 C CA . GLY B 1 265 ? -7.402 -26.5 -9.445 1 97.88 265 GLY B CA 1
ATOM 5206 C C . GLY B 1 265 ? -6.965 -26.984 -10.82 1 97.88 265 GLY B C 1
ATOM 5207 O O . GLY B 1 265 ? -6.012 -27.75 -10.938 1 97.88 265 GLY B O 1
ATOM 5208 N N . GLN B 1 266 ? -7.641 -26.516 -11.852 1 98.12 266 GLN B N 1
ATOM 5209 C CA . GLN B 1 266 ? -7.316 -26.938 -13.211 1 98.12 266 GLN B CA 1
ATOM 5210 C C . GLN B 1 266 ? -5.91 -26.5 -13.602 1 98.12 266 GLN B C 1
ATOM 5212 O O . GLN B 1 266 ? -5.203 -27.219 -14.312 1 98.12 266 GLN B O 1
ATOM 5217 N N . PHE B 1 267 ? -5.508 -25.359 -13.117 1 98.19 267 PHE B N 1
ATOM 5218 C CA . PHE B 1 267 ? -4.242 -24.781 -13.555 1 98.19 267 PHE B CA 1
ATOM 5219 C C . PHE B 1 267 ? -3.199 -24.859 -12.445 1 98.19 267 PHE B C 1
ATOM 5221 O O . PHE B 1 267 ? -2.232 -24.094 -12.445 1 98.19 267 PHE B O 1
ATOM 5228 N N . THR B 1 268 ? -3.447 -25.703 -11.43 1 98.44 268 THR B N 1
ATOM 5229 C CA . THR B 1 268 ? -2.484 -25.828 -10.336 1 98.44 268 THR B CA 1
ATOM 5230 C C . THR B 1 268 ? -2.152 -27.297 -10.07 1 98.44 268 THR B C 1
ATOM 5232 O O . THR B 1 268 ? -1 -27.625 -9.797 1 98.44 268 THR B O 1
ATOM 5235 N N . SER B 1 269 ? -2.975 -28.266 -10.289 1 98.5 269 SER B N 1
ATOM 5236 C CA . SER B 1 269 ? -2.885 -29.656 -9.836 1 98.5 269 SER B CA 1
ATOM 5237 C C . SER B 1 269 ? -1.661 -30.344 -10.43 1 98.5 269 SER B C 1
ATOM 5239 O O . SER B 1 269 ? -0.944 -31.062 -9.719 1 98.5 269 SER B O 1
ATOM 5241 N N . GLY B 1 270 ? -1.47 -30.125 -11.648 1 98.69 270 GLY B N 1
ATOM 5242 C CA . GLY B 1 270 ? -0.48 -30.906 -12.367 1 98.69 270 GLY B CA 1
ATOM 5243 C C . GLY B 1 270 ? 0.947 -30.5 -12.062 1 98.69 270 GLY B C 1
ATOM 5244 O O . GLY B 1 270 ? 1.894 -31.188 -12.43 1 98.69 270 GLY B O 1
ATOM 5245 N N . PHE B 1 271 ? 1.109 -29.406 -11.328 1 98.69 271 PHE B N 1
ATOM 5246 C CA . PHE B 1 271 ? 2.451 -28.969 -10.969 1 98.69 271 PHE B CA 1
ATOM 5247 C C . PHE B 1 271 ? 3.027 -29.844 -9.859 1 98.69 271 PHE B C 1
ATOM 5249 O O . PHE B 1 271 ? 4.242 -30.031 -9.773 1 98.69 271 PHE B O 1
ATOM 5256 N N . PHE B 1 272 ? 2.229 -30.438 -9.031 1 98.81 272 PHE B N 1
ATOM 5257 C CA . PHE B 1 272 ? 2.676 -31.188 -7.875 1 98.81 272 PHE B CA 1
ATOM 5258 C C . PHE B 1 272 ? 3.496 -32.406 -8.305 1 98.81 272 PHE B C 1
ATOM 5260 O O . PHE B 1 272 ? 4.613 -32.594 -7.824 1 98.81 272 PHE B O 1
ATOM 5267 N N . PRO B 1 273 ? 3.023 -33.219 -9.297 1 98.88 273 PRO B N 1
ATOM 5268 C CA . PRO B 1 273 ? 3.82 -34.375 -9.703 1 98.88 273 PRO B CA 1
ATOM 5269 C C . PRO B 1 273 ? 5.188 -34 -10.258 1 98.88 273 PRO B C 1
ATOM 5271 O O . PRO B 1 273 ? 6.164 -34.719 -10.078 1 98.88 273 PRO B O 1
ATOM 5274 N N . ILE B 1 274 ? 5.227 -32.875 -10.852 1 98.81 274 ILE B N 1
ATOM 5275 C CA . ILE B 1 274 ? 6.461 -32.469 -11.508 1 98.81 274 ILE B CA 1
ATOM 5276 C C . ILE B 1 274 ? 7.434 -31.906 -10.469 1 98.81 274 ILE B C 1
ATOM 5278 O O . ILE B 1 274 ? 8.609 -32.281 -10.438 1 98.81 274 ILE B O 1
ATOM 5282 N N . MET B 1 275 ? 6.992 -31.031 -9.609 1 98.44 275 MET B N 1
ATOM 5283 C CA . MET B 1 275 ? 7.859 -30.344 -8.648 1 98.44 275 MET B CA 1
ATOM 5284 C C . MET B 1 275 ? 8.289 -31.297 -7.535 1 98.44 275 MET B C 1
ATOM 5286 O O . MET B 1 275 ? 9.422 -31.219 -7.051 1 98.44 275 MET B O 1
ATOM 5290 N N . MET B 1 276 ? 7.441 -32.188 -7.156 1 98.69 276 MET B N 1
ATOM 5291 C CA . MET B 1 276 ? 7.727 -33.062 -6.02 1 98.69 276 MET B CA 1
ATOM 5292 C C . MET B 1 276 ? 8.406 -34.344 -6.48 1 98.69 276 MET B C 1
ATOM 5294 O O . MET B 1 276 ? 9.094 -35 -5.695 1 98.69 276 MET B O 1
ATOM 5298 N N . PHE B 1 277 ? 8.227 -34.781 -7.781 1 98.88 277 PHE B N 1
ATOM 5299 C CA . PHE B 1 277 ? 8.703 -36.094 -8.195 1 98.88 277 PHE B CA 1
ATOM 5300 C C . PHE B 1 277 ? 9.516 -36 -9.477 1 98.88 277 PHE B C 1
ATOM 5302 O O . PHE B 1 277 ? 10.688 -36.406 -9.508 1 98.88 277 PHE B O 1
ATOM 5309 N N . GLY B 1 278 ? 8.992 -35.406 -10.492 1 98.81 278 GLY B N 1
ATOM 5310 C CA . GLY B 1 278 ? 9.664 -35.312 -11.781 1 98.81 278 GLY B CA 1
ATOM 5311 C C . GLY B 1 278 ? 11.031 -34.656 -11.703 1 98.81 278 GLY B C 1
ATOM 5312 O O . GLY B 1 278 ? 12.039 -35.281 -12.062 1 98.81 278 GLY B O 1
ATOM 5313 N N . LEU B 1 279 ? 11.07 -33.469 -11.203 1 98.62 279 LEU B N 1
ATOM 5314 C CA . LEU B 1 279 ? 12.289 -32.656 -11.18 1 98.62 279 LEU B CA 1
ATOM 5315 C C . LEU B 1 279 ? 13.312 -33.281 -10.227 1 98.62 279 LEU B C 1
ATOM 5317 O O . LEU B 1 279 ? 14.5 -33.375 -10.555 1 98.62 279 LEU B O 1
ATOM 5321 N N . PRO B 1 280 ? 12.906 -33.719 -9.086 1 98.62 280 PRO B N 1
ATOM 5322 C CA . PRO B 1 280 ? 13.875 -34.438 -8.25 1 98.62 280 P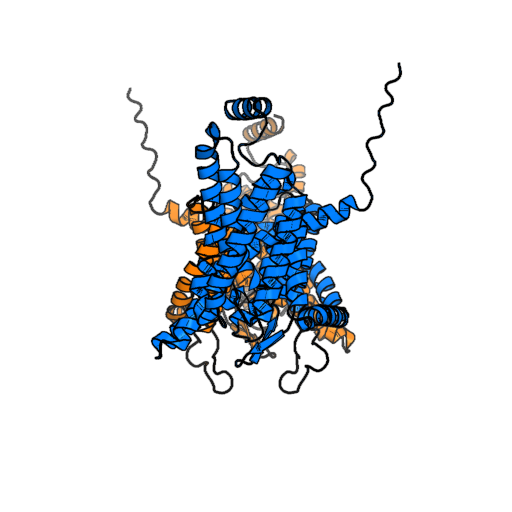RO B CA 1
ATOM 5323 C C . PRO B 1 280 ? 14.469 -35.656 -8.953 1 98.62 280 PRO B C 1
ATOM 5325 O O . PRO B 1 280 ? 15.656 -35.969 -8.805 1 98.62 280 PRO B O 1
ATOM 5328 N N . ALA B 1 281 ? 13.719 -36.375 -9.695 1 98.81 281 ALA B N 1
ATOM 5329 C CA . ALA B 1 281 ? 14.227 -37.531 -10.461 1 98.81 281 ALA B CA 1
ATOM 5330 C C . ALA B 1 281 ? 15.195 -37.062 -11.547 1 98.81 281 ALA B C 1
ATOM 5332 O O . ALA B 1 281 ? 16.172 -37.75 -11.844 1 98.81 281 ALA B O 1
ATOM 5333 N N . ALA B 1 282 ? 14.875 -36 -12.156 1 98.5 282 ALA B N 1
ATOM 5334 C CA . ALA B 1 282 ? 15.805 -35.406 -13.125 1 98.5 282 ALA B CA 1
ATOM 5335 C C . ALA B 1 282 ? 17.141 -35.094 -12.469 1 98.5 282 ALA B C 1
ATOM 5337 O O . ALA B 1 282 ? 18.203 -35.312 -13.055 1 98.5 282 ALA B O 1
ATOM 5338 N N . ALA B 1 283 ? 17.078 -34.469 -11.289 1 98.25 283 ALA B N 1
ATOM 5339 C CA . ALA B 1 283 ? 18.281 -34.156 -10.539 1 98.25 283 ALA B CA 1
ATOM 5340 C C . ALA B 1 283 ? 19.094 -35.438 -10.273 1 98.25 283 ALA B C 1
ATOM 5342 O O . ALA B 1 283 ? 20.328 -35.406 -10.359 1 98.25 283 ALA B O 1
ATOM 5343 N N . LEU B 1 284 ? 18.453 -36.5 -9.922 1 98.38 284 LEU B N 1
ATOM 5344 C CA . LEU B 1 284 ? 19.109 -37.781 -9.695 1 98.38 284 LEU B CA 1
ATOM 5345 C C . LEU B 1 284 ? 19.781 -38.281 -10.969 1 98.38 284 LEU B C 1
ATOM 5347 O O . LEU B 1 284 ? 20.906 -38.781 -10.93 1 98.38 284 LEU B O 1
ATOM 5351 N N . ALA B 1 285 ? 19.078 -38.188 -12.078 1 98.31 285 ALA B N 1
ATOM 5352 C CA . ALA B 1 285 ? 19.641 -38.594 -13.367 1 98.31 285 ALA B CA 1
ATOM 5353 C C . ALA B 1 285 ? 20.906 -37.781 -13.695 1 98.31 285 ALA B C 1
ATOM 5355 O O . ALA B 1 285 ? 21.906 -38.344 -14.148 1 98.31 285 ALA B O 1
ATOM 5356 N N . ILE B 1 286 ? 20.844 -36.531 -13.5 1 97.19 286 ILE B N 1
ATOM 5357 C CA . ILE B 1 286 ? 21.984 -35.656 -13.75 1 97.19 286 ILE B CA 1
ATOM 5358 C C . ILE B 1 286 ? 23.156 -36.094 -12.867 1 97.19 286 ILE B C 1
ATOM 5360 O O . ILE B 1 286 ? 24.297 -36.188 -13.344 1 97.19 286 ILE B O 1
ATOM 5364 N N . THR B 1 287 ? 22.859 -36.375 -11.633 1 97.69 287 THR B N 1
ATOM 5365 C CA . THR B 1 287 ? 23.891 -36.812 -10.695 1 97.69 287 THR B CA 1
ATOM 5366 C C . THR B 1 287 ? 24.531 -38.094 -11.18 1 97.69 287 THR B C 1
ATOM 5368 O O . THR B 1 287 ? 25.75 -38.25 -11.164 1 97.69 287 THR B O 1
ATOM 5371 N N . HIS B 1 288 ? 23.719 -39.031 -11.625 1 97.81 288 HIS B N 1
ATOM 5372 C CA . HIS B 1 288 ? 24.188 -40.344 -12.039 1 97.81 288 HIS B CA 1
ATOM 5373 C C . HIS B 1 288 ? 24.984 -40.25 -13.344 1 97.81 288 HIS B C 1
ATOM 5375 O O . HIS B 1 288 ? 25.797 -41.156 -13.641 1 97.81 288 HIS B O 1
ATOM 5381 N N . CYS B 1 289 ? 24.781 -39.219 -14.086 1 97.06 289 CYS B N 1
ATOM 5382 C CA . CYS B 1 289 ? 25.453 -39.094 -15.375 1 97.06 289 CYS B CA 1
ATOM 5383 C C . CYS B 1 289 ? 26.734 -38.281 -15.227 1 97.06 289 CYS B C 1
ATOM 5385 O O . CYS B 1 289 ? 27.531 -38.188 -16.172 1 97.06 289 CYS B O 1
ATOM 5387 N N . ALA B 1 290 ? 26.891 -37.688 -14.062 1 95.94 290 ALA B N 1
ATOM 5388 C CA . ALA B 1 290 ? 28.125 -36.969 -13.82 1 95.94 290 ALA B CA 1
ATOM 5389 C C . ALA B 1 290 ? 29.328 -37.906 -13.82 1 95.94 290 ALA B C 1
ATOM 5391 O O . ALA B 1 290 ? 29.188 -39.094 -13.547 1 95.94 290 ALA B O 1
ATOM 5392 N N . ARG B 1 291 ? 30.531 -37.375 -14.141 1 95.06 291 ARG B N 1
ATOM 5393 C CA . ARG B 1 291 ? 31.734 -38.156 -14.055 1 95.06 291 ARG B CA 1
ATOM 5394 C C . ARG B 1 291 ? 31.938 -38.719 -12.641 1 95.06 291 ARG B C 1
ATOM 5396 O O . ARG B 1 291 ? 31.609 -38.031 -11.664 1 95.06 291 ARG B O 1
ATOM 5403 N N . PRO B 1 292 ? 32.5 -39.875 -12.617 1 94.94 292 PRO B N 1
ATOM 5404 C CA . PRO B 1 292 ? 32.625 -40.531 -11.312 1 94.94 292 PRO B CA 1
ATOM 5405 C C . PRO B 1 292 ? 33.344 -39.656 -10.297 1 94.94 292 PRO B C 1
ATOM 5407 O O . PRO B 1 292 ? 32.969 -39.625 -9.117 1 94.94 292 PRO B O 1
ATOM 5410 N N . GLU B 1 293 ? 34.375 -38.906 -10.664 1 94.06 293 GLU B N 1
ATOM 5411 C CA . GLU B 1 293 ? 35.156 -38.094 -9.742 1 94.06 293 GLU B CA 1
ATOM 5412 C C . GLU B 1 293 ? 34.375 -36.844 -9.289 1 94.06 293 GLU B C 1
ATOM 5414 O O . GLU B 1 293 ? 34.719 -36.219 -8.273 1 94.06 293 GLU B O 1
ATOM 5419 N N . ARG B 1 294 ? 33.312 -36.469 -10.008 1 94.94 294 ARG B N 1
ATOM 5420 C CA . ARG B 1 294 ? 32.562 -35.25 -9.711 1 94.94 294 ARG B CA 1
ATOM 5421 C C . ARG B 1 294 ? 31.188 -35.594 -9.148 1 94.94 294 ARG B C 1
ATOM 5423 O O . ARG B 1 294 ? 30.438 -34.719 -8.758 1 94.94 294 ARG B O 1
ATOM 5430 N N . ARG B 1 295 ? 30.859 -36.812 -9.086 1 96.06 295 ARG B N 1
ATOM 5431 C CA . ARG B 1 295 ? 29.516 -37.25 -8.766 1 96.06 295 ARG B CA 1
ATOM 5432 C C . ARG B 1 295 ? 29.125 -36.844 -7.352 1 96.06 295 ARG B C 1
ATOM 5434 O O . ARG B 1 295 ? 27.969 -36.469 -7.098 1 96.06 295 ARG B O 1
ATOM 5441 N N . LYS B 1 296 ? 30.078 -36.906 -6.445 1 95.5 296 LYS B N 1
ATOM 5442 C CA . LYS B 1 296 ? 29.781 -36.5 -5.07 1 95.5 296 LYS B CA 1
ATOM 5443 C C . LYS B 1 296 ? 29.453 -35.031 -4.984 1 95.5 296 LYS B C 1
ATOM 5445 O O . LYS B 1 296 ? 28.469 -34.625 -4.34 1 95.5 296 LYS B O 1
ATOM 5450 N N . GLU B 1 297 ? 30.234 -34.219 -5.594 1 94.12 297 GLU B N 1
ATOM 5451 C CA . GLU B 1 297 ? 30.031 -32.781 -5.598 1 94.12 297 GLU B CA 1
ATOM 5452 C C . GLU B 1 297 ? 28.719 -32.406 -6.301 1 94.12 297 GLU B C 1
ATOM 5454 O O . GLU B 1 297 ? 27.922 -31.625 -5.77 1 94.12 297 GLU B O 1
ATOM 5459 N N . VAL B 1 298 ? 28.516 -32.938 -7.418 1 94.81 298 VAL B N 1
ATOM 5460 C CA . VAL B 1 298 ? 27.312 -32.688 -8.195 1 94.81 298 VAL B CA 1
ATOM 5461 C C . VAL B 1 298 ? 26.094 -33.219 -7.441 1 94.81 298 VAL B C 1
ATOM 5463 O O . VAL B 1 298 ? 25.031 -32.562 -7.441 1 94.81 298 VAL B O 1
ATOM 5466 N N . GLY B 1 299 ? 26.266 -34.312 -6.891 1 95.88 299 GLY B N 1
ATOM 5467 C CA . GLY B 1 299 ? 25.188 -34.906 -6.102 1 95.88 299 GLY B CA 1
ATOM 5468 C C . GLY B 1 299 ? 24.734 -34 -4.977 1 95.88 299 GLY B C 1
ATOM 5469 O O . GLY B 1 299 ? 23.531 -33.875 -4.719 1 95.88 299 GLY B O 1
ATOM 5470 N N . GLY B 1 300 ? 25.656 -33.438 -4.254 1 93.62 300 GLY B N 1
ATOM 5471 C CA . GLY B 1 300 ? 25.312 -32.5 -3.201 1 93.62 300 GLY B CA 1
ATOM 5472 C C . GLY B 1 300 ? 24.516 -31.312 -3.699 1 93.62 300 GLY B C 1
ATOM 5473 O O . GLY B 1 300 ? 23.531 -30.922 -3.088 1 93.62 300 GLY B O 1
ATOM 5474 N N . LEU B 1 301 ? 24.953 -30.75 -4.754 1 92.81 301 LEU B N 1
ATOM 5475 C CA . LEU B 1 301 ? 24.266 -29.609 -5.363 1 92.81 301 LEU B CA 1
ATOM 5476 C C . LEU B 1 301 ? 22.859 -29.984 -5.82 1 92.81 301 LEU B C 1
ATOM 5478 O O . LEU B 1 301 ? 21.906 -29.25 -5.559 1 92.81 301 LEU B O 1
ATOM 5482 N N . MET B 1 302 ? 22.75 -31.125 -6.453 1 95.5 302 MET B N 1
ATOM 5483 C CA . MET B 1 302 ? 21.484 -31.562 -7.004 1 95.5 302 MET B CA 1
ATOM 5484 C C . MET B 1 302 ? 20.5 -31.906 -5.891 1 95.5 302 MET B C 1
ATOM 5486 O O . MET B 1 302 ? 19.297 -31.672 -6.031 1 95.5 302 MET B O 1
ATOM 5490 N N . VAL B 1 303 ? 20.984 -32.438 -4.871 1 96.25 303 VAL B N 1
ATOM 5491 C CA . VAL B 1 303 ? 20.109 -32.75 -3.742 1 96.25 303 VAL B CA 1
ATOM 5492 C C . VAL B 1 303 ? 19.516 -31.438 -3.188 1 96.25 303 VAL B C 1
ATOM 5494 O O . VAL B 1 303 ? 18.328 -31.391 -2.861 1 96.25 303 VAL B O 1
ATOM 5497 N N . SER B 1 304 ? 20.344 -30.453 -3.131 1 93.69 304 SER B N 1
ATOM 5498 C CA . SER B 1 304 ? 19.906 -29.172 -2.59 1 93.69 304 SER B CA 1
ATOM 5499 C C . SER B 1 304 ? 18.812 -28.562 -3.449 1 93.69 304 SER B C 1
ATOM 5501 O O . SER B 1 304 ? 17.766 -28.141 -2.934 1 93.69 304 SER B O 1
ATOM 5503 N N . VAL B 1 305 ? 19 -28.516 -4.688 1 94.88 305 VAL B N 1
ATOM 5504 C CA . VAL B 1 305 ? 18.031 -27.859 -5.566 1 94.88 305 VAL B CA 1
ATOM 5505 C C . VAL B 1 305 ? 16.797 -28.75 -5.723 1 94.88 305 VAL B C 1
ATOM 5507 O O . VAL B 1 305 ? 15.672 -28.266 -5.871 1 94.88 305 VAL B O 1
ATOM 5510 N N . ALA B 1 306 ? 16.984 -30.062 -5.676 1 97.75 306 ALA B N 1
ATOM 5511 C CA . ALA B 1 306 ? 15.852 -31 -5.703 1 97.75 306 ALA B CA 1
ATOM 5512 C C . ALA B 1 306 ? 14.977 -30.828 -4.465 1 97.75 306 ALA B C 1
ATOM 5514 O O . ALA B 1 306 ? 13.75 -30.875 -4.555 1 97.75 306 ALA B O 1
ATOM 5515 N N . LEU B 1 307 ? 15.625 -30.688 -3.354 1 96.69 307 LEU B N 1
ATOM 5516 C CA . LEU B 1 307 ? 14.883 -30.484 -2.113 1 96.69 307 LEU B CA 1
ATOM 5517 C C . LEU B 1 307 ? 14.094 -29.188 -2.164 1 96.69 307 LEU B C 1
ATOM 5519 O O . LEU B 1 307 ? 12.977 -29.109 -1.645 1 96.69 307 LEU B O 1
ATOM 5523 N N . THR B 1 308 ? 14.688 -28.188 -2.725 1 95.5 308 THR B N 1
ATOM 5524 C CA . THR B 1 308 ? 13.992 -26.922 -2.893 1 95.5 308 THR B CA 1
ATOM 5525 C C . THR B 1 308 ? 12.727 -27.094 -3.723 1 95.5 308 THR B C 1
ATOM 5527 O O . THR B 1 308 ? 11.656 -26.609 -3.346 1 95.5 308 THR B O 1
ATOM 5530 N N . SER B 1 309 ? 12.883 -27.797 -4.797 1 97.62 309 SER B N 1
ATOM 5531 C CA . SER B 1 309 ? 11.727 -28.094 -5.641 1 97.62 309 SER B CA 1
ATOM 5532 C C . SER B 1 309 ? 10.703 -28.938 -4.902 1 97.62 309 SER B C 1
ATOM 5534 O O . SER B 1 309 ? 9.508 -28.641 -4.918 1 97.62 309 SER B O 1
ATOM 5536 N N . PHE B 1 310 ? 11.094 -29.938 -4.25 1 98.19 310 PHE B N 1
ATOM 5537 C CA . PHE B 1 310 ? 10.227 -30.891 -3.557 1 98.19 310 PHE B CA 1
ATOM 5538 C C . PHE B 1 310 ? 9.461 -30.203 -2.434 1 98.19 310 PHE B C 1
ATOM 5540 O O . PHE B 1 310 ? 8.25 -30.391 -2.289 1 98.19 310 PHE B O 1
ATOM 5547 N N . VAL B 1 311 ? 10.086 -29.391 -1.71 1 96.38 311 VAL B N 1
ATOM 5548 C CA . VAL B 1 311 ? 9.5 -28.844 -0.485 1 96.38 311 VAL B CA 1
ATOM 5549 C C . VAL B 1 311 ? 8.695 -27.594 -0.807 1 96.38 311 VAL B C 1
ATOM 5551 O O . VAL B 1 311 ? 7.574 -27.422 -0.329 1 96.38 311 VAL B O 1
ATOM 5554 N N . THR B 1 312 ? 9.258 -26.688 -1.658 1 94.25 312 THR B N 1
ATOM 5555 C CA . THR B 1 312 ? 8.656 -25.375 -1.849 1 94.25 312 THR B CA 1
ATOM 5556 C C . THR B 1 312 ? 7.988 -25.266 -3.219 1 94.25 312 THR B C 1
ATOM 5558 O O . THR B 1 312 ? 7.176 -24.375 -3.461 1 94.25 312 THR B O 1
ATOM 5561 N N . GLY B 1 313 ? 8.406 -26.109 -4.18 1 95.94 313 GLY B N 1
ATOM 5562 C CA . GLY B 1 313 ? 7.914 -26.016 -5.543 1 95.94 313 GLY B CA 1
ATOM 5563 C C . GLY B 1 313 ? 8.703 -25.047 -6.402 1 95.94 313 GLY B C 1
ATOM 5564 O O . GLY B 1 313 ? 8.367 -24.828 -7.566 1 95.94 313 GLY B O 1
ATOM 5565 N N . VAL B 1 314 ? 9.781 -24.484 -5.848 1 93.69 314 VAL B N 1
ATOM 5566 C CA . VAL B 1 314 ? 10.641 -23.609 -6.633 1 93.69 314 VAL B CA 1
ATOM 5567 C C . VAL B 1 314 ? 11.562 -24.438 -7.52 1 93.69 314 VAL B C 1
ATOM 5569 O O . VAL B 1 314 ? 12.398 -25.188 -7.016 1 93.69 314 VAL B O 1
ATOM 5572 N N . THR B 1 315 ? 11.484 -24.188 -8.781 1 95.62 315 THR B N 1
ATOM 5573 C CA . THR B 1 315 ? 12.133 -25.125 -9.695 1 95.62 315 THR B CA 1
ATOM 5574 C C . THR B 1 315 ? 13.281 -24.438 -10.445 1 95.62 315 THR B C 1
ATOM 5576 O O . THR B 1 315 ? 14.133 -25.109 -11.031 1 95.62 315 THR B O 1
ATOM 5579 N N . GLU B 1 316 ? 13.344 -23.125 -10.422 1 88.75 316 GLU B N 1
ATOM 5580 C CA . GLU B 1 316 ? 14.258 -22.375 -11.273 1 88.75 316 GLU B CA 1
ATOM 5581 C C . GLU B 1 316 ? 15.711 -22.75 -11.008 1 88.75 316 GLU B C 1
ATOM 5583 O O . GLU B 1 316 ? 16.484 -22.922 -11.945 1 88.75 316 GLU B O 1
ATOM 5588 N N . PRO B 1 317 ? 16.109 -22.953 -9.758 1 90.12 317 PRO B N 1
ATOM 5589 C CA . PRO B 1 317 ? 17.5 -23.328 -9.547 1 90.12 317 PRO B CA 1
ATOM 5590 C C . PRO B 1 317 ? 17.859 -24.656 -10.234 1 90.12 317 PRO B C 1
ATOM 5592 O O . PRO B 1 317 ? 18.969 -24.797 -10.758 1 90.12 317 PRO B O 1
ATOM 5595 N N . LEU B 1 318 ? 17 -25.547 -10.219 1 94.31 318 LEU B N 1
ATOM 5596 C CA . LEU B 1 318 ? 17.234 -26.828 -10.875 1 94.31 318 LEU B CA 1
ATOM 5597 C C . LEU B 1 318 ? 17.109 -26.703 -12.391 1 94.31 318 LEU B C 1
ATOM 5599 O O . LEU B 1 318 ? 17.969 -27.203 -13.125 1 94.31 318 LEU B O 1
ATOM 5603 N N . GLU B 1 319 ? 16.094 -26.062 -12.82 1 94.94 319 GLU B N 1
ATOM 5604 C CA . GLU B 1 319 ? 15.859 -25.906 -14.25 1 94.94 319 GLU B CA 1
ATOM 5605 C C . GLU B 1 319 ? 17 -25.141 -14.914 1 94.94 319 GLU B C 1
ATOM 5607 O O . GLU B 1 319 ? 17.406 -25.469 -16.031 1 94.94 319 GLU B O 1
ATOM 5612 N N . PHE B 1 320 ? 17.562 -24.203 -14.234 1 89.75 320 PHE B N 1
ATOM 5613 C CA . PHE B 1 320 ? 18.641 -23.406 -14.789 1 89.75 320 PHE B CA 1
ATOM 5614 C C . PHE B 1 320 ? 19.938 -24.188 -14.844 1 89.75 320 PHE B C 1
ATOM 5616 O O . PHE B 1 320 ? 20.875 -23.812 -15.539 1 89.75 320 PHE B O 1
ATOM 5623 N N . SER B 1 321 ? 20 -25.219 -14.156 1 89.75 321 SER B N 1
ATOM 5624 C CA . SER B 1 321 ? 21.203 -26.047 -14.156 1 89.75 321 SER B CA 1
ATOM 5625 C C . SER B 1 321 ? 21.359 -26.812 -15.469 1 89.75 321 SER B C 1
ATOM 5627 O O . SER B 1 321 ? 22.453 -27.266 -15.805 1 89.75 321 SER B O 1
ATOM 5629 N N . PHE B 1 322 ? 20.266 -26.891 -16.203 1 91.38 322 PHE B N 1
ATOM 5630 C CA . PHE B 1 322 ? 20.422 -27.703 -17.406 1 91.38 322 PHE B CA 1
ATOM 5631 C C . PHE B 1 322 ? 19.797 -27.016 -18.609 1 91.38 322 PHE B C 1
ATOM 5633 O O . PHE B 1 322 ? 20.047 -27.391 -19.75 1 91.38 322 PHE B O 1
ATOM 5640 N N . MET B 1 323 ? 18.953 -26.031 -18.438 1 90.44 323 MET B N 1
ATOM 5641 C CA . MET B 1 323 ? 18.141 -25.484 -19.5 1 90.44 323 MET B CA 1
ATOM 5642 C C . MET B 1 323 ? 19.016 -24.922 -20.625 1 90.44 323 MET B C 1
ATOM 5644 O O . MET B 1 323 ? 18.672 -25.062 -21.812 1 90.44 323 MET B O 1
ATOM 5648 N N . PHE B 1 324 ? 20.172 -24.359 -20.312 1 85.06 324 PHE B N 1
ATOM 5649 C CA . PHE B 1 324 ? 20.984 -23.688 -21.328 1 85.06 324 PHE B CA 1
ATOM 5650 C C . PHE B 1 324 ? 21.891 -24.672 -22.047 1 85.06 324 PHE B C 1
ATOM 5652 O O . PHE B 1 324 ? 22.203 -24.5 -23.219 1 85.06 324 PHE B O 1
ATOM 5659 N N . VAL B 1 325 ? 22.297 -25.734 -21.391 1 86.69 325 VAL B N 1
ATOM 5660 C CA . VAL B 1 325 ? 23.188 -26.719 -21.969 1 86.69 325 VAL B CA 1
ATOM 5661 C C . VAL B 1 325 ? 22.391 -27.766 -22.719 1 86.69 325 VAL B C 1
ATOM 5663 O O . VAL B 1 325 ? 22.906 -28.438 -23.625 1 86.69 325 VAL B O 1
ATOM 5666 N N . ALA B 1 326 ? 21.125 -27.828 -22.375 1 91.25 326 ALA B N 1
ATOM 5667 C CA . ALA B 1 326 ? 20.281 -28.859 -22.984 1 91.25 326 ALA B CA 1
ATOM 5668 C C . ALA B 1 326 ? 18.891 -28.312 -23.297 1 91.25 326 ALA B C 1
ATOM 5670 O O . ALA B 1 326 ? 17.891 -28.797 -22.75 1 91.25 326 ALA B O 1
ATOM 5671 N N . PRO B 1 327 ? 18.703 -27.5 -24.281 1 91.94 327 PRO B N 1
ATOM 5672 C CA . PRO B 1 327 ? 17.422 -26.859 -24.594 1 91.94 327 PRO B CA 1
ATOM 5673 C C . PRO B 1 327 ? 16.359 -27.875 -25.047 1 91.94 327 PRO B C 1
ATOM 5675 O O . PRO B 1 327 ? 15.18 -27.688 -24.766 1 91.94 327 PRO B O 1
ATOM 5678 N N . LEU B 1 328 ? 16.781 -28.859 -25.703 1 91.75 328 LEU B N 1
ATOM 5679 C CA . LEU B 1 328 ? 15.828 -29.875 -26.156 1 91.75 328 LEU B CA 1
ATOM 5680 C C . LEU B 1 328 ? 15.297 -30.672 -24.969 1 91.75 328 LEU B C 1
ATOM 5682 O O . LEU B 1 328 ? 14.125 -31.062 -24.953 1 91.75 328 LEU B O 1
ATOM 5686 N N . LEU B 1 329 ? 16.203 -30.922 -24.078 1 93.62 329 LEU B N 1
ATOM 5687 C CA . LEU B 1 329 ? 15.766 -31.594 -22.859 1 93.62 329 LEU B CA 1
ATOM 5688 C C . LEU B 1 329 ? 14.789 -30.719 -22.078 1 93.62 329 LEU B C 1
ATOM 5690 O O . LEU B 1 329 ? 13.844 -31.219 -21.469 1 93.62 329 LEU B O 1
ATOM 5694 N N . TYR B 1 330 ? 15.031 -29.438 -22.094 1 96 330 TYR B N 1
ATOM 5695 C CA . TYR B 1 330 ? 14.094 -28.5 -21.469 1 96 330 TYR B CA 1
ATOM 5696 C C . TYR B 1 330 ? 12.742 -28.531 -22.188 1 96 330 TYR B C 1
ATOM 5698 O O . TYR B 1 330 ? 11.695 -28.438 -21.547 1 96 330 TYR B O 1
ATOM 5706 N N . GLY B 1 331 ? 12.773 -28.609 -23.484 1 96.44 331 GLY B N 1
ATOM 5707 C CA . GLY B 1 331 ? 11.531 -28.781 -24.234 1 96.44 331 GLY B CA 1
ATOM 5708 C C . GLY B 1 331 ? 10.75 -30.016 -23.812 1 96.44 331 GLY B C 1
ATOM 5709 O O . GLY B 1 331 ? 9.523 -29.969 -23.688 1 96.44 331 GLY B O 1
ATOM 5710 N N . ALA B 1 332 ? 11.445 -31.062 -23.625 1 97 332 ALA B N 1
ATOM 5711 C CA . ALA B 1 332 ? 10.805 -32.281 -23.141 1 97 332 ALA B CA 1
ATOM 5712 C C . ALA B 1 332 ? 10.195 -32.062 -21.766 1 97 332 ALA B C 1
ATOM 5714 O O . ALA B 1 332 ? 9.102 -32.562 -21.469 1 97 332 ALA B O 1
ATOM 5715 N N . HIS B 1 333 ? 10.961 -31.375 -20.922 1 97.88 333 HIS B N 1
ATOM 5716 C CA . HIS B 1 333 ? 10.445 -31 -19.609 1 97.88 333 HIS B CA 1
ATOM 5717 C C . HIS B 1 333 ? 9.141 -30.219 -19.734 1 97.88 333 HIS B C 1
ATOM 5719 O O . HIS B 1 333 ? 8.188 -30.484 -18.984 1 97.88 333 HIS B O 1
ATOM 5725 N N . ALA B 1 334 ? 9.039 -29.312 -20.656 1 98.25 334 ALA B N 1
ATOM 5726 C CA . ALA B 1 334 ? 7.832 -28.516 -20.875 1 98.25 334 ALA B CA 1
ATOM 5727 C C . ALA B 1 334 ? 6.664 -29.391 -21.312 1 98.25 334 ALA B C 1
ATOM 5729 O O . ALA B 1 334 ? 5.547 -29.25 -20.828 1 98.25 334 ALA B O 1
ATOM 5730 N N . VAL B 1 335 ? 6.941 -30.312 -22.203 1 98.56 335 VAL B N 1
ATOM 5731 C CA . VAL B 1 335 ? 5.926 -31.234 -22.703 1 98.56 335 VAL B CA 1
ATOM 5732 C C . VAL B 1 335 ? 5.43 -32.125 -21.562 1 98.56 335 VAL B C 1
ATOM 5734 O O . VAL B 1 335 ? 4.227 -32.312 -21.406 1 98.56 335 VAL B O 1
ATOM 5737 N N . LEU B 1 336 ? 6.328 -32.625 -20.812 1 98.75 336 LEU B N 1
ATOM 5738 C CA . LEU B 1 336 ? 5.977 -33.5 -19.703 1 98.75 336 LEU B CA 1
ATOM 5739 C C . LEU B 1 336 ? 5.176 -32.75 -18.641 1 98.75 336 LEU B C 1
ATOM 5741 O O . LEU B 1 336 ? 4.27 -33.312 -18.031 1 98.75 336 LEU B O 1
ATOM 5745 N N . THR B 1 337 ? 5.527 -31.484 -18.375 1 98.69 337 THR B N 1
ATOM 5746 C CA . THR B 1 337 ? 4.746 -30.688 -17.453 1 98.69 337 THR B CA 1
ATOM 5747 C C . THR B 1 337 ? 3.318 -30.5 -17.953 1 98.69 337 THR B C 1
ATOM 5749 O O . THR B 1 337 ? 2.359 -30.625 -17.188 1 98.69 337 THR B O 1
ATOM 5752 N N . GLY B 1 338 ? 3.215 -30.172 -19.25 1 98.75 338 GLY B N 1
ATOM 5753 C CA . GLY B 1 338 ? 1.889 -30.094 -19.828 1 98.75 338 GLY B CA 1
ATOM 5754 C C . GLY B 1 338 ? 1.096 -31.391 -19.703 1 98.75 338 GLY B C 1
ATOM 5755 O O . GLY B 1 338 ? -0.087 -31.359 -19.359 1 98.75 338 GLY B O 1
ATOM 5756 N N . ALA B 1 339 ? 1.724 -32.5 -19.969 1 98.81 339 ALA B N 1
ATOM 5757 C CA . ALA B 1 339 ? 1.076 -33.781 -19.828 1 98.81 339 ALA B CA 1
ATOM 5758 C C . ALA B 1 339 ? 0.608 -34.031 -18.406 1 98.81 339 ALA B C 1
ATOM 5760 O O . ALA B 1 339 ? -0.494 -34.531 -18.172 1 98.81 339 ALA B O 1
ATOM 5761 N N . SER B 1 340 ? 1.446 -33.688 -17.469 1 98.88 340 SER B N 1
ATOM 5762 C CA . SER B 1 340 ? 1.083 -33.844 -16.062 1 98.88 340 SER B CA 1
ATOM 5763 C C . SER B 1 340 ? -0.16 -33.031 -15.719 1 98.88 340 SER B C 1
ATOM 5765 O O . SER B 1 340 ? -1.058 -33.531 -15.031 1 98.88 340 SER B O 1
ATOM 5767 N N . MET B 1 341 ? -0.183 -31.797 -16.219 1 98.69 341 MET B N 1
ATOM 5768 C CA . MET B 1 341 ? -1.33 -30.922 -15.969 1 98.69 341 MET B CA 1
ATOM 5769 C C . MET B 1 341 ? -2.605 -31.531 -16.547 1 98.69 341 MET B C 1
ATOM 5771 O O . MET B 1 341 ? -3.643 -31.547 -15.883 1 98.69 341 MET B O 1
ATOM 5775 N N . GLY B 1 342 ? -2.537 -32.031 -17.734 1 98.69 342 GLY B N 1
ATOM 5776 C CA . GLY B 1 342 ? -3.693 -32.656 -18.375 1 98.69 342 GLY B CA 1
ATOM 5777 C C . GLY B 1 342 ? -4.141 -33.938 -17.703 1 98.69 342 GLY B C 1
ATOM 5778 O O . GLY B 1 342 ? -5.336 -34.156 -17.484 1 98.69 342 GLY B O 1
ATOM 5779 N N . ILE B 1 343 ? -3.244 -34.781 -17.344 1 98.88 343 ILE B N 1
ATOM 5780 C CA . ILE B 1 343 ? -3.527 -36.094 -16.766 1 98.88 343 ILE B CA 1
ATOM 5781 C C . ILE B 1 343 ? -4.176 -35.938 -15.398 1 98.88 343 ILE B C 1
ATOM 5783 O O . ILE B 1 343 ? -5.148 -36.625 -15.078 1 98.88 343 ILE B O 1
ATOM 5787 N N . THR B 1 344 ? -3.596 -35.031 -14.539 1 98.75 344 THR B N 1
ATOM 5788 C CA . THR B 1 344 ? -4.184 -34.812 -13.227 1 98.75 344 THR B CA 1
ATOM 5789 C C . THR B 1 344 ? -5.625 -34.344 -13.344 1 98.75 344 THR B C 1
ATOM 5791 O O . THR B 1 344 ? -6.508 -34.812 -12.633 1 98.75 344 THR B O 1
ATOM 5794 N N . TRP B 1 345 ? -5.836 -33.406 -14.25 1 98.38 345 TRP B N 1
ATOM 5795 C CA . TRP B 1 345 ? -7.195 -32.938 -14.438 1 98.38 345 TRP B CA 1
ATOM 5796 C C . TRP B 1 345 ? -8.109 -34.031 -14.969 1 98.38 345 TRP B C 1
ATOM 5798 O O . TRP B 1 345 ? -9.25 -34.156 -14.523 1 98.38 345 TRP B O 1
ATOM 5808 N N . LEU B 1 346 ? -7.703 -34.812 -15.898 1 98.44 346 LEU B N 1
ATOM 5809 C CA . LEU B 1 346 ? -8.461 -35.906 -16.5 1 98.44 346 LEU B CA 1
ATOM 5810 C C . LEU B 1 346 ? -8.883 -36.906 -15.438 1 98.44 346 LEU B C 1
ATOM 5812 O O . LEU B 1 346 ? -9.992 -37.438 -15.492 1 98.44 346 LEU B O 1
ATOM 5816 N N . LEU B 1 347 ? -8.016 -37.094 -14.492 1 98.56 347 LEU B N 1
ATOM 5817 C CA . LEU B 1 347 ? -8.25 -38.125 -13.477 1 98.56 347 LEU B CA 1
ATOM 5818 C C . LEU B 1 347 ? -9.016 -37.531 -12.289 1 98.56 347 LEU B C 1
ATOM 5820 O O . LEU B 1 347 ? -9.25 -38.25 -11.297 1 98.56 347 LEU B O 1
ATOM 5824 N N . GLY B 1 348 ? -9.328 -36.25 -12.336 1 98.06 348 GLY B N 1
ATOM 5825 C CA . GLY B 1 348 ? -10.227 -35.625 -11.359 1 98.06 348 GLY B CA 1
ATOM 5826 C C . GLY B 1 348 ? -9.492 -35.062 -10.164 1 98.06 348 GLY B C 1
ATOM 5827 O O . GLY B 1 348 ? -10.102 -34.812 -9.117 1 98.06 348 GLY B O 1
ATOM 5828 N N . VAL B 1 349 ? -8.211 -34.906 -10.289 1 98.5 349 VAL B N 1
ATOM 5829 C CA . VAL B 1 349 ? -7.441 -34.312 -9.203 1 98.5 349 VAL B CA 1
ATOM 5830 C C . VAL B 1 349 ? -7.648 -32.781 -9.203 1 98.5 349 VAL B C 1
ATOM 5832 O O . VAL B 1 349 ? -7.418 -32.125 -10.219 1 98.5 349 VAL B O 1
ATOM 5835 N N . HIS B 1 350 ? -8.133 -32.219 -8.109 1 98.19 350 HIS B N 1
ATOM 5836 C CA . HIS B 1 350 ? -8.227 -30.766 -7.867 1 98.19 350 HIS B CA 1
ATOM 5837 C C . HIS B 1 350 ? -7.406 -30.359 -6.648 1 98.19 350 HIS B C 1
ATOM 5839 O O . HIS B 1 350 ? -7.906 -30.375 -5.52 1 98.19 350 HIS B O 1
ATOM 5845 N N . ALA B 1 351 ? -6.238 -30.031 -6.941 1 98 351 ALA B N 1
ATOM 5846 C CA . ALA B 1 351 ? -5.336 -29.594 -5.883 1 98 351 ALA B CA 1
ATOM 5847 C C . ALA B 1 351 ? -4.887 -28.156 -6.113 1 98 351 ALA B C 1
ATOM 5849 O O . ALA B 1 351 ? -4.656 -27.734 -7.254 1 98 351 ALA B O 1
ATOM 5850 N N . GLY B 1 352 ? -4.855 -27.406 -5.082 1 96.75 352 GLY B N 1
ATOM 5851 C CA . GLY B 1 352 ? -4.418 -26.031 -5.145 1 96.75 352 GLY B CA 1
ATOM 5852 C C . GLY B 1 352 ? -3.197 -25.75 -4.285 1 96.75 352 GLY B C 1
ATOM 5853 O O . GLY B 1 352 ? -2.756 -26.609 -3.523 1 96.75 352 GLY B O 1
ATOM 5854 N N . PHE B 1 353 ? -2.639 -24.625 -4.527 1 95.94 353 PHE B N 1
ATOM 5855 C CA . PHE B 1 353 ? -1.504 -24.188 -3.727 1 95.94 353 PHE B CA 1
ATOM 5856 C C . PHE B 1 353 ? -1.528 -22.672 -3.549 1 95.94 353 PHE B C 1
ATOM 5858 O O . PHE B 1 353 ? -2.27 -21.969 -4.238 1 95.94 353 PHE B O 1
ATOM 5865 N N . SER B 1 354 ? -0.756 -22.125 -2.588 1 90.94 354 SER B N 1
ATOM 5866 C CA . SER B 1 354 ? -0.627 -20.703 -2.355 1 90.94 354 SER B CA 1
ATOM 5867 C C . SER B 1 354 ? 0.672 -20.156 -2.943 1 90.94 354 SER B C 1
ATOM 5869 O O . SER B 1 354 ? 0.811 -18.953 -3.152 1 90.94 354 SER B O 1
ATOM 5871 N N . PHE B 1 355 ? 1.595 -21.094 -3.18 1 88 355 PHE B N 1
ATOM 5872 C CA . PHE B 1 355 ? 2.891 -20.609 -3.639 1 88 355 PHE B CA 1
ATOM 5873 C C . PHE B 1 355 ? 3.326 -21.344 -4.902 1 88 355 PHE B C 1
ATOM 5875 O O . PHE B 1 355 ? 3.234 -20.797 -6.004 1 88 355 PHE B O 1
ATOM 5882 N N . SER B 1 356 ? 3.818 -22.703 -4.797 1 91.31 356 SER B N 1
ATOM 5883 C CA . SER B 1 356 ? 4.359 -23.344 -5.992 1 91.31 356 SER B CA 1
ATOM 5884 C C . SER B 1 356 ? 4.281 -24.859 -5.895 1 91.31 356 SER B C 1
ATOM 5886 O O . SER B 1 356 ? 5.227 -25.562 -6.254 1 91.31 356 SER B O 1
ATOM 5888 N N . ALA B 1 357 ? 3.227 -25.453 -5.441 1 96.62 357 ALA B N 1
ATOM 5889 C CA . ALA B 1 357 ? 2.875 -26.875 -5.504 1 96.62 357 ALA B CA 1
ATOM 5890 C C . ALA B 1 357 ? 3.996 -27.75 -4.938 1 96.62 357 ALA B C 1
ATOM 5892 O O . ALA B 1 357 ? 4.398 -28.734 -5.562 1 96.62 357 ALA B O 1
ATOM 5893 N N . GLY B 1 358 ? 4.648 -27.469 -3.91 1 97.19 358 GLY B N 1
ATOM 5894 C CA . GLY B 1 358 ? 5.586 -28.297 -3.166 1 97.19 358 GLY B CA 1
ATOM 5895 C C . GLY B 1 358 ? 4.934 -29.062 -2.033 1 97.19 358 GLY B C 1
ATOM 5896 O O . GLY B 1 358 ? 3.709 -29.062 -1.895 1 97.19 358 GLY B O 1
ATOM 5897 N N . LEU B 1 359 ? 5.754 -29.766 -1.298 1 97.5 359 LEU B N 1
ATOM 5898 C CA . LEU B 1 359 ? 5.293 -30.609 -0.197 1 97.5 359 LEU B CA 1
ATOM 5899 C C . LEU B 1 359 ? 4.496 -29.797 0.812 1 97.5 359 LEU B C 1
ATOM 5901 O O . LEU B 1 359 ? 3.479 -30.266 1.33 1 97.5 359 LEU B O 1
ATOM 5905 N N . ILE B 1 360 ? 4.961 -28.641 1.07 1 94.06 360 ILE B N 1
ATOM 5906 C CA . ILE B 1 360 ? 4.285 -27.797 2.047 1 94.06 360 ILE B CA 1
ATOM 5907 C C . ILE B 1 360 ? 2.852 -27.531 1.596 1 94.06 360 ILE B C 1
ATOM 5909 O O . ILE B 1 360 ? 1.902 -27.766 2.352 1 94.06 360 ILE B O 1
ATOM 5913 N N . ASP B 1 361 ? 2.66 -27.125 0.387 1 97 361 ASP B N 1
ATOM 5914 C CA . ASP B 1 361 ? 1.323 -26.875 -0.141 1 97 361 ASP B CA 1
ATOM 5915 C C . ASP B 1 361 ? 0.49 -28.156 -0.169 1 97 361 ASP B C 1
ATOM 5917 O O . ASP B 1 361 ? -0.71 -28.125 0.111 1 97 361 ASP B O 1
ATOM 5921 N N . TYR B 1 362 ? 1.13 -29.219 -0.516 1 98 362 TYR B N 1
ATOM 5922 C CA . TYR B 1 362 ? 0.445 -30.5 -0.624 1 98 362 TYR B CA 1
ATOM 5923 C C . TYR B 1 362 ? -0.152 -30.922 0.716 1 98 362 TYR B C 1
ATOM 5925 O O . TYR B 1 362 ? -1.308 -31.344 0.782 1 98 362 TYR B O 1
ATOM 5933 N N . VAL B 1 363 ? 0.586 -30.75 1.729 1 96.88 363 VAL B N 1
ATOM 5934 C CA . VAL B 1 363 ? 0.167 -31.203 3.053 1 96.88 363 VAL B CA 1
ATOM 5935 C C . VAL B 1 363 ? -0.823 -30.203 3.65 1 96.88 363 VAL B C 1
ATOM 5937 O O . VAL B 1 363 ? -1.873 -30.594 4.164 1 96.88 363 VAL B O 1
ATOM 5940 N N . VAL B 1 364 ? -0.522 -28.969 3.506 1 95.06 364 VAL B N 1
ATOM 5941 C CA . VAL B 1 364 ? -1.301 -27.922 4.156 1 95.06 364 VAL B CA 1
ATOM 5942 C C . VAL B 1 364 ? -2.691 -27.844 3.533 1 95.06 364 VAL B C 1
ATOM 5944 O O . VAL B 1 364 ? -3.68 -27.609 4.23 1 95.06 364 VAL B O 1
ATOM 5947 N N . ASN B 1 365 ? -2.816 -28.109 2.25 1 96.88 365 ASN B N 1
ATOM 5948 C CA . ASN B 1 365 ? -4.082 -27.922 1.548 1 96.88 365 ASN B CA 1
ATOM 5949 C C . ASN B 1 365 ? -4.785 -29.25 1.294 1 96.88 365 ASN B C 1
ATOM 5951 O O . ASN B 1 365 ? -5.812 -29.297 0.614 1 96.88 365 ASN B O 1
ATOM 5955 N N . TRP B 1 366 ? -4.301 -30.297 1.871 1 97 366 TRP B N 1
ATOM 5956 C CA . TRP B 1 366 ? -4.824 -31.641 1.64 1 97 366 TRP B CA 1
ATOM 5957 C C . TRP B 1 366 ? -6.332 -31.688 1.877 1 97 366 TRP B C 1
ATOM 5959 O O . TRP B 1 366 ? -7.074 -32.281 1.083 1 97 366 TRP B O 1
ATOM 5969 N N . HIS B 1 367 ? -6.777 -31.062 2.938 1 95.81 367 HIS B N 1
ATOM 5970 C CA . HIS B 1 367 ? -8.172 -31.141 3.359 1 95.81 367 HIS B CA 1
ATOM 5971 C C . HIS B 1 367 ? -9.078 -30.359 2.402 1 95.81 367 HIS B C 1
ATOM 5973 O O . HIS B 1 367 ? -10.289 -30.578 2.385 1 95.81 367 HIS B O 1
ATOM 5979 N N . LEU B 1 368 ? -8.555 -29.5 1.552 1 96.06 368 LEU B N 1
ATOM 5980 C CA . LEU B 1 368 ? -9.32 -28.719 0.595 1 96.06 368 LEU B CA 1
ATOM 5981 C C . LEU B 1 368 ? -9.336 -29.391 -0.776 1 96.06 368 LEU B C 1
ATOM 5983 O O . LEU B 1 368 ? -10.156 -29.047 -1.631 1 96.06 368 LEU B O 1
ATOM 5987 N N . ASP B 1 369 ? -8.438 -30.328 -0.98 1 97.69 369 ASP B N 1
ATOM 5988 C CA . ASP B 1 369 ? -8.211 -30.938 -2.285 1 97.69 369 ASP B CA 1
ATOM 5989 C C . ASP B 1 369 ? -9.258 -32.031 -2.572 1 97.69 369 ASP B C 1
ATOM 5991 O O . ASP B 1 369 ? -9.906 -32.531 -1.653 1 97.69 369 ASP B O 1
ATOM 5995 N N . THR B 1 370 ? -9.406 -32.25 -3.854 1 98.12 370 THR B N 1
ATOM 5996 C CA . THR B 1 370 ? -10.148 -33.406 -4.32 1 98.12 370 THR B CA 1
ATOM 5997 C C . THR B 1 370 ? -9.195 -34.469 -4.879 1 98.12 370 THR B C 1
ATOM 5999 O O . THR B 1 370 ? -8.422 -34.188 -5.797 1 98.12 370 THR B O 1
ATOM 6002 N N . LYS B 1 371 ? -9.148 -35.656 -4.359 1 98.44 371 LYS B N 1
ATOM 6003 C CA . LYS B 1 371 ? -8.359 -36.812 -4.734 1 98.44 371 LYS B CA 1
ATOM 6004 C C . LYS B 1 371 ? -6.867 -36.5 -4.703 1 98.44 371 LYS B C 1
ATOM 6006 O O . LYS B 1 371 ? -6.148 -36.812 -5.664 1 98.44 371 LYS B O 1
ATOM 6011 N N . PRO B 1 372 ? -6.406 -35.844 -3.639 1 97.81 372 PRO B N 1
ATOM 6012 C CA . PRO B 1 372 ? -4.984 -35.5 -3.605 1 97.81 372 PRO B CA 1
ATOM 6013 C C . PRO B 1 372 ? -4.082 -36.75 -3.543 1 97.81 372 PRO B C 1
ATOM 6015 O O . PRO B 1 372 ? -2.916 -36.656 -3.943 1 97.81 372 PRO B O 1
ATOM 6018 N N . TRP B 1 373 ? -4.539 -37.844 -3.141 1 98.44 373 TRP B N 1
ATOM 6019 C CA . TRP B 1 373 ? -3.75 -39.062 -3.025 1 98.44 373 TRP B CA 1
ATOM 6020 C C . TRP B 1 373 ? -3.256 -39.531 -4.395 1 98.44 373 TRP B C 1
ATOM 6022 O O . TRP B 1 373 ? -2.219 -40.188 -4.496 1 98.44 373 TRP B O 1
ATOM 6032 N N . LEU B 1 374 ? -3.875 -39.188 -5.434 1 98.75 374 LEU B N 1
ATOM 6033 C CA . LEU B 1 374 ? -3.516 -39.594 -6.785 1 98.75 374 LEU B CA 1
ATOM 6034 C C . LEU B 1 374 ? -2.23 -38.906 -7.242 1 98.75 374 LEU B C 1
ATOM 6036 O O . LEU B 1 374 ? -1.586 -39.375 -8.195 1 98.75 374 LEU B O 1
ATOM 6040 N N . ILE B 1 375 ? -1.895 -37.844 -6.598 1 98.69 375 ILE B N 1
ATOM 6041 C CA . ILE B 1 375 ? -0.676 -37.094 -6.945 1 98.69 375 ILE B CA 1
ATOM 6042 C C . ILE B 1 375 ? 0.539 -38 -6.723 1 98.69 375 ILE B C 1
ATOM 6044 O O . ILE B 1 375 ? 1.505 -37.969 -7.488 1 98.69 375 ILE B O 1
ATOM 6048 N N . ILE B 1 376 ? 0.487 -38.938 -5.762 1 98.62 376 ILE B N 1
ATOM 6049 C CA . ILE B 1 376 ? 1.616 -39.781 -5.395 1 98.62 376 ILE B CA 1
ATOM 6050 C C . ILE B 1 376 ? 1.871 -40.812 -6.5 1 98.62 376 ILE B C 1
ATOM 6052 O O . ILE B 1 376 ? 2.967 -40.844 -7.062 1 98.62 376 ILE B O 1
ATOM 6056 N N . PRO B 1 377 ? 0.868 -41.594 -6.926 1 98.75 377 PRO B N 1
ATOM 6057 C CA . PRO B 1 377 ? 1.146 -42.531 -8.016 1 98.75 377 PRO B CA 1
ATOM 6058 C C . PRO B 1 377 ? 1.433 -41.844 -9.344 1 98.75 377 PRO B C 1
ATOM 6060 O O . PRO B 1 377 ? 2.266 -42.312 -10.117 1 98.75 377 PRO B O 1
ATOM 6063 N N . ILE B 1 378 ? 0.744 -40.781 -9.648 1 98.81 378 ILE B N 1
ATOM 6064 C CA . ILE B 1 378 ? 1.033 -40.031 -10.867 1 98.81 378 ILE B CA 1
ATOM 6065 C C . ILE B 1 378 ? 2.463 -39.469 -10.812 1 98.81 378 ILE B C 1
ATOM 6067 O O . ILE B 1 378 ? 3.209 -39.594 -11.789 1 98.81 378 ILE B O 1
ATOM 6071 N N . GLY B 1 379 ? 2.846 -38.875 -9.688 1 98.81 379 GLY B N 1
ATOM 6072 C CA . GLY B 1 379 ? 4.195 -38.375 -9.492 1 98.81 379 GLY B CA 1
ATOM 6073 C C . GLY B 1 379 ? 5.254 -39.438 -9.625 1 98.81 379 GLY B C 1
ATOM 6074 O O . GLY B 1 379 ? 6.312 -39.219 -10.211 1 98.81 379 GLY B O 1
ATOM 6075 N N . ALA B 1 380 ? 4.996 -40.656 -9.086 1 98.81 380 ALA B N 1
ATOM 6076 C CA . ALA B 1 380 ? 5.926 -41.75 -9.203 1 98.81 380 ALA B CA 1
ATOM 6077 C C . ALA B 1 380 ? 6.148 -42.125 -10.664 1 98.81 380 ALA B C 1
ATOM 6079 O O . ALA B 1 380 ? 7.277 -42.438 -11.07 1 98.81 380 ALA B O 1
ATOM 6080 N N . CYS B 1 381 ? 5.07 -42.156 -11.367 1 98.88 381 CYS B N 1
ATOM 6081 C CA . CYS B 1 381 ? 5.199 -42.438 -12.797 1 98.88 381 CYS B CA 1
ATOM 6082 C C . CYS B 1 381 ? 6.07 -41.406 -13.477 1 98.88 381 CYS B C 1
ATOM 6084 O O . CYS B 1 381 ? 6.957 -41.719 -14.266 1 98.88 381 CYS B O 1
ATOM 6086 N N . PHE B 1 382 ? 5.816 -40.156 -13.172 1 98.88 382 PHE B N 1
ATOM 6087 C CA . PHE B 1 382 ? 6.594 -39.094 -13.789 1 98.88 382 PHE B CA 1
ATOM 6088 C C . PHE B 1 382 ? 8.039 -39.125 -13.305 1 98.88 382 PHE B C 1
ATOM 6090 O O . PHE B 1 382 ? 8.953 -38.781 -14.055 1 98.88 382 PHE B O 1
ATOM 6097 N N . ALA B 1 383 ? 8.258 -39.531 -12.07 1 98.88 383 ALA B N 1
ATOM 6098 C CA . ALA B 1 383 ? 9.633 -39.719 -11.594 1 98.88 383 ALA B CA 1
ATOM 6099 C C . ALA B 1 383 ? 10.398 -40.688 -12.469 1 98.88 383 ALA B C 1
ATOM 6101 O O . ALA B 1 383 ? 11.539 -40.438 -12.859 1 98.88 383 ALA B O 1
ATOM 6102 N N . VAL B 1 384 ? 9.789 -41.812 -12.781 1 98.88 384 VAL B N 1
ATOM 6103 C CA . VAL B 1 384 ? 10.414 -42.812 -13.625 1 98.88 384 VAL B CA 1
ATOM 6104 C C . VAL B 1 384 ? 10.656 -42.25 -15.023 1 98.88 384 VAL B C 1
ATOM 6106 O O . VAL B 1 384 ? 11.75 -42.406 -15.57 1 98.88 384 VAL B O 1
ATOM 6109 N N . ILE B 1 385 ? 9.664 -41.594 -15.539 1 98.81 385 ILE B N 1
ATOM 6110 C CA . ILE B 1 385 ? 9.766 -41.031 -16.875 1 98.81 385 ILE B CA 1
ATOM 6111 C C . ILE B 1 385 ? 10.898 -40.031 -16.922 1 98.81 385 ILE B C 1
ATOM 6113 O O . ILE B 1 385 ? 11.742 -40.062 -17.828 1 98.81 385 ILE B O 1
ATOM 6117 N N . TYR B 1 386 ? 10.914 -39.062 -15.969 1 98.75 386 TYR B N 1
ATOM 6118 C CA . TYR B 1 386 ? 11.945 -38.031 -15.945 1 98.75 386 TYR B CA 1
ATOM 6119 C C . TYR B 1 386 ? 13.336 -38.656 -15.836 1 98.75 386 TYR B C 1
ATOM 6121 O O . TYR B 1 386 ? 14.25 -38.25 -16.562 1 98.75 386 TYR B O 1
ATOM 6129 N N . TYR B 1 387 ? 13.484 -39.594 -14.922 1 98.69 387 TYR B N 1
ATOM 6130 C CA . TYR B 1 387 ? 14.789 -40.25 -14.75 1 98.69 387 TYR B CA 1
ATOM 6131 C C . TYR B 1 387 ? 15.258 -40.875 -16.047 1 98.69 387 TYR B C 1
ATOM 6133 O O . TYR B 1 387 ? 16.406 -40.688 -16.469 1 98.69 387 TYR B O 1
ATOM 6141 N N . VAL B 1 388 ? 14.406 -41.656 -16.719 1 98.62 388 VAL B N 1
ATOM 6142 C CA . VAL B 1 388 ? 14.758 -42.375 -17.922 1 98.62 388 VAL B CA 1
ATOM 6143 C C . VAL B 1 388 ? 15.023 -41.406 -19.078 1 98.62 388 VAL B C 1
ATOM 6145 O O . VAL B 1 388 ? 16.016 -41.562 -19.781 1 98.62 388 VAL B O 1
ATOM 6148 N N . VAL B 1 389 ? 14.141 -40.469 -19.234 1 98.38 389 VAL B N 1
ATOM 6149 C CA . VAL B 1 389 ? 14.266 -39.5 -20.328 1 98.38 389 VAL B CA 1
ATOM 6150 C C . VAL B 1 389 ? 15.547 -38.688 -20.156 1 98.38 389 VAL B C 1
ATOM 6152 O O . VAL B 1 389 ? 16.312 -38.5 -21.109 1 98.38 389 VAL B O 1
ATOM 6155 N N . PHE B 1 390 ? 15.789 -38.188 -18.984 1 97.94 390 PHE B N 1
ATOM 6156 C CA . PHE B 1 390 ? 16.969 -37.375 -18.734 1 97.94 390 PHE B CA 1
ATOM 6157 C C . PHE B 1 390 ? 18.25 -38.188 -18.906 1 97.94 390 PHE B C 1
ATOM 6159 O O . PHE B 1 390 ? 19.172 -37.75 -19.578 1 97.94 390 PHE B O 1
ATOM 6166 N N . ARG B 1 391 ? 18.281 -39.375 -18.266 1 97.5 391 ARG B N 1
ATOM 6167 C CA . ARG B 1 391 ? 19.469 -40.219 -18.375 1 97.5 391 ARG B CA 1
ATOM 6168 C C . ARG B 1 391 ? 19.766 -40.562 -19.828 1 97.5 391 ARG B C 1
ATOM 6170 O O . ARG B 1 391 ? 20.906 -40.5 -20.281 1 97.5 391 ARG B O 1
ATOM 6177 N N . PHE B 1 392 ? 18.734 -40.938 -20.531 1 97.81 392 PHE B N 1
ATOM 6178 C CA . PHE B 1 392 ? 18.875 -41.312 -21.922 1 97.81 392 PHE B CA 1
ATOM 6179 C C . PHE B 1 392 ? 19.375 -40.125 -22.75 1 97.81 392 PHE B C 1
ATOM 6181 O O . PHE B 1 392 ? 20.328 -40.25 -23.516 1 97.81 392 PHE B O 1
ATOM 6188 N N . ALA B 1 393 ? 18.75 -39 -22.641 1 96.94 393 ALA B N 1
ATOM 6189 C CA . ALA B 1 393 ? 19.109 -37.844 -23.422 1 96.94 393 ALA B CA 1
ATOM 6190 C C . ALA B 1 393 ? 20.531 -37.375 -23.109 1 96.94 393 ALA B C 1
ATOM 6192 O O . ALA B 1 393 ? 21.297 -37.031 -24.016 1 96.94 393 ALA B O 1
ATOM 6193 N N . ILE B 1 394 ? 20.875 -37.344 -21.828 1 96.12 394 ILE B N 1
ATOM 6194 C CA . ILE B 1 394 ? 22.188 -36.875 -21.406 1 96.12 394 ILE B CA 1
ATOM 6195 C C . ILE B 1 394 ? 23.281 -37.781 -22 1 96.12 394 ILE B C 1
ATOM 6197 O O . ILE B 1 394 ? 24.281 -37.281 -22.531 1 96.12 394 ILE B O 1
ATOM 6201 N N . THR B 1 395 ? 23.062 -39.062 -21.953 1 96 395 THR B N 1
ATOM 6202 C CA . THR B 1 395 ? 24.078 -40 -22.406 1 96 395 THR B CA 1
ATOM 6203 C C . THR B 1 395 ? 24.078 -40.125 -23.922 1 96 395 THR B C 1
ATOM 6205 O O . THR B 1 395 ? 25.141 -40.125 -24.562 1 96 395 THR B O 1
ATOM 6208 N N . LYS B 1 396 ? 22.906 -40.219 -24.469 1 96.31 396 LYS B N 1
ATOM 6209 C CA . LYS B 1 396 ? 22.797 -40.406 -25.922 1 96.31 396 LYS B CA 1
ATOM 6210 C C . LYS B 1 396 ? 23.312 -39.188 -26.672 1 96.31 396 LYS B C 1
ATOM 6212 O O . LYS B 1 396 ? 23.984 -39.312 -27.703 1 96.31 396 LYS B O 1
ATOM 6217 N N . PHE B 1 397 ? 23.047 -38 -26.219 1 95.5 397 PHE B N 1
ATOM 6218 C CA . PHE B 1 397 ? 23.406 -36.812 -26.953 1 95.5 397 PHE B CA 1
ATOM 6219 C C . PHE B 1 397 ? 24.609 -36.125 -26.312 1 95.5 397 PHE B C 1
ATOM 6221 O O . PHE B 1 397 ? 24.969 -35 -26.688 1 95.5 397 PHE B O 1
ATOM 6228 N N . ASP B 1 398 ? 25.188 -36.688 -25.375 1 94.25 398 ASP B N 1
ATOM 6229 C CA . ASP B 1 398 ? 26.406 -36.219 -24.703 1 94.25 398 ASP B CA 1
ATOM 6230 C C . ASP B 1 398 ? 26.234 -34.781 -24.188 1 94.25 398 ASP B C 1
ATOM 6232 O O . ASP B 1 398 ? 27.047 -33.906 -24.5 1 94.25 398 ASP B O 1
ATOM 6236 N N . LEU B 1 399 ? 25.125 -34.625 -23.484 1 94.25 399 LEU B N 1
ATOM 6237 C CA . LEU B 1 399 ? 24.828 -33.281 -22.953 1 94.25 399 LEU B CA 1
ATOM 6238 C C . LEU B 1 399 ? 25.766 -32.938 -21.797 1 94.25 399 LEU B C 1
ATOM 6240 O O . LEU B 1 399 ? 26.094 -33.812 -20.984 1 94.25 399 LEU B O 1
ATOM 6244 N N . LYS B 1 400 ? 26.203 -31.672 -21.703 1 92.5 400 LYS B N 1
ATOM 6245 C CA . LYS B 1 400 ? 27.188 -31.234 -20.719 1 92.5 400 LYS B CA 1
ATOM 6246 C C . LYS B 1 400 ? 26.484 -30.703 -19.453 1 92.5 400 LYS B C 1
ATOM 6248 O O . LYS B 1 400 ? 26.703 -29.562 -19.047 1 92.5 400 LYS B O 1
ATOM 6253 N N . THR B 1 401 ? 25.656 -31.547 -18.891 1 93.5 401 THR B N 1
ATOM 6254 C CA . THR B 1 401 ? 25.031 -31.234 -17.609 1 93.5 401 THR B CA 1
ATOM 6255 C C . THR B 1 401 ? 26.062 -31.156 -16.5 1 93.5 401 THR B C 1
ATOM 6257 O O . THR B 1 401 ? 27.234 -31.531 -16.703 1 93.5 401 THR B O 1
ATOM 6260 N N . PRO B 1 402 ? 25.734 -30.625 -15.438 1 91.5 402 PRO B N 1
ATOM 6261 C CA . PRO B 1 402 ? 26.703 -30.453 -14.344 1 91.5 402 PRO B CA 1
ATOM 6262 C C . PRO B 1 402 ? 27.516 -31.719 -14.078 1 91.5 402 PRO B C 1
ATOM 6264 O O . PRO B 1 402 ? 26.938 -32.781 -13.875 1 91.5 402 PRO B O 1
ATOM 6267 N N . GLY B 1 403 ? 28.875 -31.594 -14.031 1 92.25 403 GLY B N 1
ATOM 6268 C CA . GLY B 1 403 ? 29.781 -32.719 -13.773 1 92.25 403 GLY B CA 1
ATOM 6269 C C . GLY B 1 403 ? 30.312 -33.344 -15.047 1 92.25 403 GLY B C 1
ATOM 6270 O O . GLY B 1 403 ? 31.188 -34.188 -14.992 1 92.25 403 GLY B O 1
ATOM 6271 N N . ARG B 1 404 ? 29.797 -32.938 -16.203 1 93.25 404 ARG B N 1
ATOM 6272 C CA . ARG B 1 404 ? 30.203 -33.531 -17.469 1 93.25 404 ARG B CA 1
ATOM 6273 C C . ARG B 1 404 ? 30.938 -32.531 -18.359 1 93.25 404 ARG B C 1
ATOM 6275 O O . ARG B 1 404 ? 31.219 -32.812 -19.516 1 93.25 404 ARG B O 1
ATOM 6282 N N . GLU B 1 405 ? 31.141 -31.359 -17.828 1 85.62 405 GLU B N 1
ATOM 6283 C CA . GLU B 1 405 ? 31.875 -30.344 -18.578 1 85.62 405 GLU B CA 1
ATOM 6284 C C . GLU B 1 405 ? 33.281 -30.797 -18.891 1 85.62 405 GLU B C 1
ATOM 6286 O O . GLU B 1 405 ? 33.875 -31.594 -18.156 1 85.62 405 GLU B O 1
ATOM 6291 N N . PRO B 1 406 ? 33.812 -30.266 -20.062 1 75.81 406 PRO B N 1
ATOM 6292 C CA . PRO B 1 406 ? 35.188 -30.641 -20.375 1 75.81 406 PRO B CA 1
ATOM 6293 C C . PRO B 1 406 ? 36.188 -30.172 -19.312 1 75.81 406 PRO B C 1
ATOM 6295 O O . PRO B 1 406 ? 35.969 -29.141 -18.672 1 75.81 406 PRO B O 1
ATOM 6298 N N . GLU B 1 407 ? 37.156 -31 -18.969 1 65.12 407 GLU B N 1
ATOM 6299 C CA . GLU B 1 407 ? 38.188 -30.734 -17.969 1 65.12 407 GLU B CA 1
ATOM 6300 C C . GLU B 1 407 ? 38.812 -29.359 -18.156 1 65.12 407 GLU B C 1
ATOM 6302 O O . GLU B 1 407 ? 39.188 -28.703 -17.188 1 65.12 407 GLU B O 1
ATOM 6307 N N . GLU B 1 408 ? 38.906 -28.875 -19.297 1 58.34 408 GLU B N 1
ATOM 6308 C CA . GLU B 1 408 ? 39.5 -27.562 -19.531 1 58.34 408 GLU B CA 1
ATOM 6309 C C . GLU B 1 408 ? 38.625 -26.438 -18.969 1 58.34 408 GLU B C 1
ATOM 6311 O O . GLU B 1 408 ? 39.156 -25.469 -18.406 1 58.34 408 GLU B O 1
ATOM 6316 N N . ILE B 1 409 ? 37.438 -26.516 -19.078 1 56.53 409 ILE B N 1
ATOM 6317 C CA . ILE B 1 409 ? 36.531 -25.484 -18.578 1 56.53 409 ILE B CA 1
ATOM 6318 C C . ILE B 1 409 ? 36.438 -25.562 -17.062 1 56.53 409 ILE B C 1
ATOM 6320 O O . ILE B 1 409 ? 36.344 -24.547 -16.391 1 56.53 409 ILE B O 1
ATOM 6324 N N . GLU B 1 410 ? 36.531 -26.688 -16.516 1 53.72 410 GLU B N 1
ATOM 6325 C CA . GLU B 1 410 ? 36.531 -26.891 -15.07 1 53.72 410 GLU B CA 1
ATOM 6326 C C . GLU B 1 410 ? 37.719 -26.172 -14.422 1 53.72 410 GLU B C 1
ATOM 6328 O O . GLU B 1 410 ? 37.594 -25.562 -13.359 1 53.72 410 GLU B O 1
ATOM 6333 N N . ARG B 1 411 ? 38.812 -26.312 -15.039 1 54.56 411 ARG B N 1
ATOM 6334 C CA . ARG B 1 411 ? 40.031 -25.641 -14.578 1 54.56 411 ARG B CA 1
ATOM 6335 C C . ARG B 1 411 ? 39.844 -24.125 -14.633 1 54.56 411 ARG B C 1
ATOM 6337 O O . ARG B 1 411 ? 40.344 -23.406 -13.75 1 54.56 411 ARG B O 1
ATOM 6344 N N . GLU B 1 412 ? 39.156 -23.734 -15.508 1 52.62 412 GLU B N 1
ATOM 6345 C CA . GLU B 1 412 ? 38.969 -22.297 -15.633 1 52.62 412 GLU B CA 1
ATOM 6346 C C . GLU B 1 412 ? 38.031 -21.766 -14.57 1 52.62 412 GLU B C 1
ATOM 6348 O O . GLU B 1 412 ? 38.25 -20.703 -13.992 1 52.62 412 GLU B O 1
ATOM 6353 N N . ILE B 1 413 ? 37 -22.438 -14.242 1 54.03 413 ILE B N 1
ATOM 6354 C CA . ILE B 1 413 ? 36.031 -22.016 -13.211 1 54.03 413 ILE B CA 1
ATOM 6355 C C . ILE B 1 413 ? 36.688 -22.094 -11.836 1 54.03 413 ILE B C 1
ATOM 6357 O O . ILE B 1 413 ? 36.531 -21.203 -11.008 1 54.03 413 ILE B O 1
ATOM 6361 N N . GLU B 1 414 ? 37.469 -23.188 -11.633 1 49.94 414 GLU B N 1
ATOM 6362 C CA . GLU B 1 414 ? 38.219 -23.312 -10.375 1 49.94 414 GLU B CA 1
ATOM 6363 C C . GLU B 1 414 ? 39.25 -22.203 -10.234 1 49.94 414 GLU B C 1
ATOM 6365 O O . GLU B 1 414 ? 39.469 -21.672 -9.141 1 49.94 414 GLU B O 1
ATOM 6370 N N . LYS B 1 415 ? 39.781 -21.969 -11.359 1 52.06 415 LYS B N 1
ATOM 6371 C CA . LYS B 1 415 ? 40.75 -20.891 -11.352 1 52.06 415 LYS B CA 1
ATOM 6372 C C . LYS B 1 415 ? 40.062 -19.547 -11.047 1 52.06 415 LYS B C 1
ATOM 6374 O O . LYS B 1 415 ? 40.656 -18.719 -10.336 1 52.06 415 LYS B O 1
ATOM 6379 N N . ASP B 1 416 ? 38.969 -19.328 -11.453 1 50.28 416 ASP B N 1
ATOM 6380 C CA . ASP B 1 416 ? 38.25 -18.078 -11.227 1 50.28 416 ASP B CA 1
ATOM 6381 C C . ASP B 1 416 ? 37.688 -18 -9.805 1 50.28 416 ASP B C 1
ATOM 6383 O O . ASP B 1 416 ? 37.562 -16.922 -9.234 1 50.28 416 ASP B O 1
ATOM 6387 N N . LEU B 1 417 ? 37.312 -18.984 -9.211 1 48.62 417 LEU B N 1
ATOM 6388 C CA . LEU B 1 417 ? 36.812 -19.016 -7.84 1 48.62 417 LEU B CA 1
ATOM 6389 C C . LEU B 1 417 ? 37.969 -18.875 -6.844 1 48.62 417 LEU B C 1
ATOM 6391 O O . LEU B 1 417 ? 37.75 -18.438 -5.711 1 48.62 417 LEU B O 1
ATOM 6395 N N . THR B 1 418 ? 39.188 -19.219 -7.23 1 42.25 418 THR B N 1
ATOM 6396 C CA . THR B 1 418 ? 40.375 -19.062 -6.371 1 42.25 418 THR B CA 1
ATOM 6397 C C . THR B 1 418 ? 41.031 -17.703 -6.602 1 42.25 418 THR B C 1
ATOM 6399 O O . THR B 1 418 ? 41.969 -17.344 -5.891 1 42.25 418 THR B O 1
ATOM 6402 N N . LYS B 1 419 ? 40.531 -16.906 -7.445 1 34.59 419 LYS B N 1
ATOM 6403 C CA . LYS B 1 419 ? 41 -15.531 -7.535 1 34.59 419 LYS B CA 1
ATOM 6404 C C . LYS B 1 419 ? 40.094 -14.57 -6.781 1 34.59 419 LYS B C 1
ATOM 6406 O O . LYS B 1 419 ? 38.875 -14.703 -6.848 1 34.59 419 LYS B O 1
#

Sequence (838 aa):
MSSSAAAAPQPKWWNGPVQGLQKVGRSLQLPVAVLPAAGLLVSLGNLFSSYLHGAFWDKTSKVLLNGGTAILDGELGLPLLFCIGVAIGFAKKADGSTALAAVVGFLVYRGVLTAFPIDGTVTDELPAGEPQNPGVLGGILIGLLTAVVWQRYHRTKLVDWLGFFNGRRLVPILMAFLCVILGVLFGLLWQPVGDGLTWFSKQLIDLGSWGAAIFGFANRLLIPIGMHQFLNTFFWFQAGEFTGADGQTVQGDISRFFAEDPSAGQFTSGFFPIMMFGLPAAALAITHCARPERRKEVGGLMVSVALTSFVTGVTEPLEFSFMFVAPLLYGAHAVLTGASMGITWLLGVHAGFSFSAGLIDYVVNWHLDTKPWLIIPIGACFAVIYYVVFRFAITKFDLKTPGREPEEIEREIEKDLTKMSSSAAAAPQPKWWNGPVQGLQKVGRSLQLPVAVLPAAGLLVSLGNLFSSYLHGAFWDKTSKVLLNGGTAILDGELGLPLLFCIGVAIGFAKKADGSTALAAVVGFLVYRGVLTAFPIDGTVTDELPAGEPQNPGVLGGILIGLLTAVVWQRYHRTKLVDWLGFFNGRRLVPILMAFLCVILGVLFGLLWQPVGDGLTWFSKQLIDLGSWGAAIFGFANRLLIPIGMHQFLNTFFWFQAGEFTGADGQTVQGDISRFFAEDPSAGQFTSGFFPIMMFGLPAAALAITHCARPERRKEVGGLMVSVALTSFVTGVTEPLEFSFMFVAPLLYGAHAVLTGASMGITWLLGVHAGFSFSAGLIDYVVNWHLDTKPWLIIPIGACFAVIYYVVFRFAITKFDLKTPGREPEEIEREIEKDLTK

Organism: Streptomyces microflavus (NCBI:txid1919)

Foldseek 3Di:
DPPPPPPDPDPDPCNVVLLLLLLLLVLQVVLLVCLQQLLLLLLVLVVLVVPPDDDVSPVSSVVSNVVSCCLLPQQDNQLLSSLLSSQQRNADPRDPLLSVLSNLLVVLLSVLQLCQADPPQDDPVRNSGHGDGPGNVVSSVSSNVSRVLLNVFQQAADDPVCRVCHRSNVSSVVSNVVSNVVSVVCSVPVVVVLVVLQVVLVVLLVVFLLSLLVLLLVLLVCVVSSNSSVSQCCQAFAYDWDQAPVRDIGHHLQSCLSSLNLSGQLNALLLQLCLQAQLLLLQVLLLVPAPPVCSVVSNVLSVVLSVCSAAQVDNCSSCVLACVLCVVLSSVSSNLSSNSSSVCRVVSKRAHARHHNHPVSLVSNVVSIDPSVVSVVSSNVSSVVSNVSSNCCCVVVVGCGPNSDDPVVVVVVVVVVVD/DPPPPPPDPDPDPCNVVLLLLLLLLVLQVVLLVCLQQLLLLLLVLVVLVVPPDDDVSPVSSVVSNVVSCCLLPQQDNQLLSSLLSSQQRNADPRDPLLSVLSNLLVVLLSVLQLCQADPPQDDPVRNSHHGDGPGNVVSSVSSNVSRVLLNVAQQAADDPVCRVCHRSNVSSVVSNVVSNVVSVVCSVPVVVVLVVLQVVLVVLLVVFLLSLLVLLLVLLVCVVSSNSSVSQCCQAFAYDWDQAPVRDIGHHQQSCLSSLNLSGQLNALLLQLCLQAQLLLLQVLLLVPADPVCSVVSNVLSVVLSVCSQAQVDNCVSCVQACVLCVVLSSVSSNLSSNSSSVCRVVSKRAHARHHNHPVSLVSNVVSIDPSVVSVVSSNVSSVVNNVSSNCCCVVVVGCGPNSDDPVVVVVVVVVVVD

Nearest PDB structures (foldseek):
  8qsr-assembly1_A  TM=9.205E-01  e=2.122E-25  Escherichia coli
  6bvg-assembly1_B  TM=8.648E-01  e=2.802E-17  Bacillus cereus E33L
  5iws-assembly1_A-2  TM=6.318E-01  e=4.485E-18  Bacillus cereus E33L
  8qsr-assembly1_A  TM=9.204E-01  e=3.570E-25  Escherichia coli
  6bvg-assembly1_B  TM=8.647E-01  e=3.267E-17  Bacillus cereus E33L

Radius of gyration: 31.15 Å; Cα contacts (8 Å, |Δi|>4): 1588; chains: 2; bounding box: 82×91×80 Å

pLDDT: mean 91.54, std 11.94, range [31.72, 98.88]